Protein AF-A0A8T3WGD5-F1 (afdb_monomer)

pLDDT: mean 78.54, std 21.72, range [22.98, 98.0]

Mean predicted aligned error: 17.46 Å

Nearest PDB structures (foldseek):
  7mqa-assembly1_SM  TM=1.743E-01  e=4.391E+00  Homo sapiens

Structure (mmCIF, N/CA/C/O backbone):
data_AF-A0A8T3WGD5-F1
#
_entry.id   AF-A0A8T3WGD5-F1
#
loop_
_atom_site.group_PDB
_atom_site.id
_atom_site.type_symbol
_atom_site.label_atom_id
_atom_site.label_alt_id
_atom_site.label_comp_id
_atom_site.label_asym_id
_atom_site.label_entity_id
_atom_site.label_seq_id
_atom_site.pdbx_PDB_ins_code
_atom_site.Cartn_x
_atom_site.Cartn_y
_atom_site.Cartn_z
_atom_site.occupancy
_atom_site.B_iso_or_equiv
_atom_site.auth_seq_id
_atom_site.auth_comp_id
_atom_site.auth_asym_id
_atom_site.auth_atom_id
_atom_site.pdbx_PDB_model_num
ATOM 1 N N . MET A 1 1 ? -10.201 47.147 -40.947 1.00 59.31 1 MET A N 1
ATOM 2 C CA . MET A 1 1 ? -11.168 46.130 -40.474 1.00 59.31 1 MET A CA 1
ATOM 3 C C . MET A 1 1 ? -10.718 44.706 -40.786 1.00 59.31 1 MET A C 1
ATOM 5 O O . MET A 1 1 ? -10.547 43.960 -39.837 1.00 59.31 1 MET A O 1
ATOM 9 N N . GLN A 1 2 ? -10.424 44.341 -42.041 1.00 65.06 2 GLN A N 1
ATOM 10 C CA . GLN A 1 2 ? -10.060 42.958 -42.418 1.00 65.06 2 GLN A CA 1
ATOM 11 C C . GLN A 1 2 ? -8.918 42.323 -41.600 1.00 65.06 2 GLN A C 1
ATOM 13 O O . GLN A 1 2 ? -9.076 41.203 -41.140 1.00 65.06 2 GLN A O 1
ATOM 18 N N . LYS A 1 3 ? -7.816 43.037 -41.315 1.00 63.06 3 LYS A N 1
ATOM 19 C CA . LYS A 1 3 ? -6.720 42.492 -40.479 1.00 63.06 3 LYS A CA 1
ATOM 20 C C . LYS A 1 3 ? -7.126 42.203 -39.026 1.00 63.06 3 LYS A C 1
ATOM 22 O O . LYS A 1 3 ? -6.606 41.271 -38.433 1.00 63.06 3 LYS A O 1
ATOM 27 N N . LYS A 1 4 ? -8.066 42.975 -38.464 1.00 69.88 4 LYS A N 1
ATOM 28 C CA . LYS A 1 4 ? -8.585 42.738 -37.106 1.00 69.88 4 LYS A CA 1
ATOM 29 C C . LYS A 1 4 ? -9.538 41.539 -37.078 1.00 69.88 4 LYS A C 1
ATOM 31 O O . LYS A 1 4 ? -9.481 40.762 -36.143 1.00 69.88 4 LYS A O 1
ATOM 36 N N . VAL A 1 5 ? -10.348 41.357 -38.125 1.00 77.31 5 VAL A N 1
ATOM 37 C CA . VAL A 1 5 ? -11.229 40.184 -38.272 1.00 77.31 5 VAL A CA 1
ATOM 38 C C . VAL A 1 5 ? -10.412 38.904 -38.464 1.00 77.31 5 VAL A C 1
ATOM 40 O O . VAL A 1 5 ? -10.707 37.903 -37.826 1.00 77.31 5 VAL A O 1
ATOM 43 N N . LEU A 1 6 ? -9.347 38.949 -39.271 1.00 75.06 6 LEU A N 1
ATOM 44 C CA . LEU A 1 6 ? -8.465 37.795 -39.473 1.00 75.06 6 LEU A CA 1
ATOM 45 C C . LEU A 1 6 ? -7.712 37.413 -38.191 1.00 75.06 6 LEU A C 1
ATOM 47 O O . LEU A 1 6 ? -7.561 36.235 -37.904 1.00 75.06 6 LEU A O 1
ATOM 51 N N . PHE A 1 7 ? -7.274 38.405 -37.411 1.00 83.25 7 PHE A N 1
ATOM 52 C CA . PHE A 1 7 ? -6.615 38.173 -36.125 1.00 83.25 7 PHE A CA 1
ATOM 53 C C . PHE A 1 7 ? -7.574 37.571 -35.089 1.00 83.25 7 PHE A C 1
ATOM 55 O O . PHE A 1 7 ? -7.213 36.622 -34.408 1.00 83.25 7 PHE A O 1
ATOM 62 N N . VAL A 1 8 ? -8.818 38.060 -35.020 1.00 83.81 8 VAL A N 1
ATOM 63 C CA . VAL A 1 8 ? -9.850 37.488 -34.138 1.00 83.81 8 VAL A CA 1
ATOM 64 C C . VAL A 1 8 ? -10.216 36.061 -34.559 1.00 83.81 8 VAL A C 1
ATOM 66 O O . VAL A 1 8 ? -10.317 35.199 -33.697 1.00 83.81 8 VAL A O 1
ATOM 69 N N . LEU A 1 9 ? -10.347 35.781 -35.861 1.00 81.88 9 LEU A N 1
ATOM 70 C CA . LEU A 1 9 ? -10.587 34.422 -36.363 1.00 81.88 9 LEU A CA 1
ATOM 71 C C . LEU A 1 9 ? -9.401 33.485 -36.110 1.00 81.88 9 LEU A C 1
ATOM 73 O O . LEU A 1 9 ? -9.620 32.329 -35.777 1.00 81.88 9 LEU A O 1
ATOM 77 N N . ALA A 1 10 ? -8.163 33.972 -36.228 1.00 83.50 10 ALA A N 1
ATOM 78 C CA . ALA A 1 10 ? -6.975 33.186 -35.907 1.00 83.50 10 ALA A CA 1
ATOM 79 C C . ALA A 1 10 ? -6.901 32.857 -34.410 1.00 83.50 10 ALA A C 1
ATOM 81 O O . ALA A 1 10 ? -6.577 31.728 -34.068 1.00 83.50 10 ALA A O 1
ATOM 82 N N . ILE A 1 11 ? -7.257 33.800 -33.530 1.00 85.81 11 ILE A N 1
ATOM 83 C CA . ILE A 1 11 ? -7.347 33.549 -32.084 1.00 85.81 11 ILE A CA 1
ATOM 84 C C . ILE A 1 11 ? -8.458 32.541 -31.772 1.00 85.81 11 ILE A C 1
ATOM 86 O O . ILE A 1 11 ? -8.215 31.614 -31.015 1.00 85.81 11 ILE A O 1
ATOM 90 N N . LEU A 1 12 ? -9.639 32.675 -32.386 1.00 84.62 12 LEU A N 1
ATOM 91 C CA . LEU A 1 12 ? -10.751 31.728 -32.219 1.00 84.62 12 LEU A CA 1
ATOM 92 C C . LEU A 1 12 ? -10.408 30.324 -32.733 1.00 84.62 12 LEU A C 1
ATOM 94 O O . LEU A 1 12 ? -10.777 29.327 -32.123 1.00 84.62 12 LEU A O 1
ATOM 98 N N . PHE A 1 13 ? -9.691 30.234 -33.852 1.00 84.81 13 PHE A N 1
ATOM 99 C CA . PHE A 1 13 ? -9.243 28.956 -34.398 1.00 84.81 13 PHE A CA 1
ATOM 100 C C . PHE A 1 13 ? -8.152 28.326 -33.525 1.00 84.81 13 PHE A C 1
ATOM 102 O O . PHE A 1 13 ? -8.196 27.128 -33.264 1.00 84.81 13 PHE A O 1
ATOM 109 N N . LEU A 1 14 ? -7.213 29.133 -33.015 1.00 80.50 14 LEU A N 1
ATOM 110 C CA . LEU A 1 14 ? -6.179 28.671 -32.091 1.00 80.50 14 LEU A CA 1
ATOM 111 C C . LEU A 1 14 ? -6.782 28.230 -30.748 1.00 80.50 14 LEU A C 1
ATOM 113 O O . LEU A 1 14 ? -6.366 27.204 -30.224 1.00 80.50 14 LEU A O 1
ATOM 117 N N . SER A 1 15 ? -7.806 28.928 -30.238 1.00 71.75 15 SER A N 1
ATOM 118 C CA . SER A 1 15 ? -8.518 28.510 -29.026 1.00 71.75 15 SER A CA 1
ATOM 119 C C . SER A 1 15 ? -9.314 27.220 -29.240 1.00 71.75 15 SER A C 1
ATOM 121 O O . SER A 1 15 ? -9.310 26.369 -28.362 1.00 71.75 15 SER A O 1
ATOM 123 N N . MET A 1 16 ? -9.943 27.032 -30.412 1.00 72.69 16 MET A N 1
ATOM 124 C CA . MET A 1 16 ? -10.625 25.771 -30.752 1.00 72.69 16 MET A CA 1
ATOM 125 C C . MET A 1 16 ? -9.648 24.590 -30.884 1.00 72.69 16 MET A C 1
ATOM 127 O O . MET A 1 16 ? -9.963 23.477 -30.464 1.00 72.69 16 MET A O 1
ATOM 131 N N . LEU A 1 17 ? -8.450 24.825 -31.430 1.00 72.81 17 LEU A N 1
ATOM 132 C CA . LEU A 1 17 ? -7.385 23.818 -31.493 1.00 72.81 17 LEU A CA 1
ATOM 133 C C . LEU A 1 17 ? -6.868 23.450 -30.097 1.00 72.81 17 LEU A C 1
ATOM 135 O O . LEU A 1 17 ? -6.723 22.265 -29.801 1.00 72.81 17 LEU A O 1
ATOM 139 N N . GLN A 1 18 ? -6.650 24.438 -29.224 1.00 72.19 18 GLN A N 1
ATOM 140 C CA . GLN A 1 18 ? -6.222 24.190 -27.844 1.00 72.19 18 GLN A CA 1
ATOM 141 C C . GLN A 1 18 ? -7.268 23.395 -27.050 1.00 72.19 18 GLN A C 1
ATOM 143 O O . GLN A 1 18 ? -6.896 22.436 -26.382 1.00 72.19 18 GLN A O 1
ATOM 148 N N . SER A 1 19 ? -8.566 23.690 -27.204 1.00 72.69 19 SER A N 1
ATOM 149 C CA . SER A 1 19 ? -9.622 22.903 -26.546 1.00 72.69 19 SER A CA 1
ATOM 150 C C . SER A 1 19 ? -9.706 21.454 -27.043 1.00 72.69 19 SER A C 1
ATOM 152 O O . SER A 1 19 ? -10.067 20.568 -26.278 1.00 72.69 19 SER A O 1
ATOM 154 N N . SER A 1 20 ? -9.356 21.186 -28.308 1.00 74.75 20 SER A N 1
ATOM 155 C CA . SER A 1 20 ? -9.386 19.815 -28.842 1.00 74.75 20 SER A CA 1
ATOM 156 C C . SER A 1 20 ? -8.244 18.934 -28.324 1.00 74.75 20 SER A C 1
ATOM 158 O O . SER A 1 20 ? -8.439 17.734 -28.148 1.00 74.75 20 SER A O 1
ATOM 160 N N . LEU A 1 21 ? -7.073 19.517 -28.039 1.00 73.94 21 LEU A N 1
ATOM 161 C CA . LEU A 1 21 ? -5.921 18.779 -27.510 1.00 73.94 21 LEU A CA 1
ATOM 162 C C . LEU A 1 21 ? -6.104 18.404 -26.035 1.00 73.94 21 LEU A C 1
ATOM 164 O O . LEU A 1 21 ? -5.824 17.264 -25.683 1.00 73.94 21 LEU A O 1
ATOM 168 N N . ALA A 1 22 ? -6.645 19.321 -25.225 1.00 74.94 22 ALA A N 1
ATOM 169 C CA . ALA A 1 22 ? -7.012 19.075 -23.827 1.00 74.94 22 ALA A CA 1
ATOM 170 C C . ALA A 1 22 ? -7.948 17.853 -23.700 1.00 74.94 22 ALA A C 1
ATOM 172 O O . ALA A 1 22 ? -7.625 16.838 -23.083 1.00 74.94 22 ALA A O 1
ATOM 173 N N . SER A 1 23 ? -9.034 17.851 -24.486 1.00 81.19 23 SER A N 1
ATOM 174 C CA . SER A 1 23 ? -9.983 16.730 -24.504 1.00 81.19 23 SER A CA 1
ATOM 175 C C . SER A 1 23 ? -9.367 15.386 -24.921 1.00 81.19 23 SER A C 1
ATOM 177 O O . SER A 1 23 ? -9.912 14.334 -24.603 1.00 81.19 23 SER A O 1
ATOM 179 N N . ALA A 1 24 ? -8.246 15.381 -25.649 1.00 88.69 24 ALA A N 1
ATOM 180 C CA . ALA A 1 24 ? -7.619 14.139 -26.086 1.00 88.69 24 ALA A CA 1
ATOM 181 C C . ALA A 1 24 ? -6.870 13.430 -24.947 1.00 88.69 24 ALA A C 1
ATOM 183 O O . ALA A 1 24 ? -6.892 12.203 -24.911 1.00 88.69 24 ALA A O 1
ATOM 184 N N . GLN A 1 25 ? -6.229 14.170 -24.033 1.00 88.94 25 GLN A N 1
ATOM 185 C CA . GLN A 1 25 ? -5.537 13.572 -22.883 1.00 88.94 25 GLN A CA 1
ATOM 186 C C . GLN A 1 25 ? -6.530 13.102 -21.821 1.00 88.94 25 GLN A C 1
ATOM 188 O O . GLN A 1 25 ? -6.403 11.980 -21.340 1.00 88.94 25 GLN A O 1
ATOM 193 N N . GLU A 1 26 ? -7.574 13.892 -21.546 1.00 91.38 26 GLU A N 1
ATOM 194 C CA . GLU A 1 26 ? -8.669 13.488 -20.652 1.00 91.38 26 GLU A CA 1
ATOM 195 C C . GLU A 1 26 ? -9.303 12.163 -21.110 1.00 91.38 26 GLU A C 1
ATOM 197 O O . GLU A 1 26 ? -9.425 11.222 -20.329 1.00 91.38 26 GLU A O 1
ATOM 202 N N . ASN A 1 27 ? -9.630 12.044 -22.404 1.00 93.38 27 ASN A N 1
ATOM 203 C CA . ASN A 1 27 ? -10.210 10.818 -22.957 1.00 93.38 27 ASN A CA 1
ATOM 204 C C . ASN A 1 27 ? -9.254 9.617 -22.890 1.00 93.38 27 ASN A C 1
ATOM 206 O O . ASN A 1 27 ? -9.715 8.491 -22.718 1.00 93.38 27 ASN A O 1
ATOM 210 N N . LYS A 1 28 ? -7.937 9.832 -23.019 1.00 94.94 28 LYS A N 1
ATOM 211 C CA . LYS A 1 28 ? -6.941 8.764 -22.849 1.00 94.94 28 LYS A CA 1
ATOM 212 C C . LYS A 1 28 ? -6.854 8.308 -21.400 1.00 94.94 28 LYS A C 1
ATOM 214 O O . LYS A 1 28 ? -6.914 7.108 -21.160 1.00 94.94 28 LYS A O 1
ATOM 219 N N . LEU A 1 29 ? -6.778 9.245 -20.451 1.00 95.50 29 LEU A N 1
ATOM 220 C CA . LEU A 1 29 ? -6.745 8.920 -19.024 1.00 95.50 29 LEU A CA 1
ATOM 221 C C . LEU A 1 29 ? -8.003 8.152 -18.625 1.00 95.50 29 LEU A C 1
ATOM 223 O O . LEU A 1 29 ? -7.910 7.083 -18.029 1.00 95.50 29 LEU A O 1
ATOM 227 N N . LYS A 1 30 ? -9.174 8.652 -19.027 1.00 95.88 30 LYS A N 1
ATOM 228 C CA . LYS A 1 30 ? -10.451 7.986 -18.783 1.00 95.88 30 LYS A CA 1
ATOM 229 C C . LYS A 1 30 ? -10.496 6.584 -19.394 1.00 95.88 30 LYS A C 1
ATOM 231 O O . LYS A 1 30 ? -10.889 5.642 -18.719 1.00 95.88 30 LYS A O 1
ATOM 236 N N . SER A 1 31 ? -10.047 6.426 -20.640 1.00 96.38 31 SER A N 1
ATOM 237 C CA . SER A 1 31 ? -9.996 5.114 -21.291 1.00 96.38 31 SER A CA 1
ATOM 238 C C . SER A 1 31 ? -9.051 4.144 -20.577 1.00 96.38 31 SER A C 1
ATOM 240 O O . SER A 1 31 ? -9.374 2.963 -20.486 1.00 96.38 31 SER A O 1
ATOM 242 N N . ALA A 1 32 ? -7.896 4.605 -20.090 1.00 95.94 32 ALA A N 1
ATOM 243 C CA . ALA A 1 32 ? -6.954 3.770 -19.346 1.00 95.94 32 ALA A CA 1
ATOM 244 C C . ALA A 1 32 ? -7.535 3.343 -17.986 1.00 95.94 32 ALA A C 1
ATOM 246 O O . ALA A 1 32 ? -7.403 2.190 -17.583 1.00 95.94 32 ALA A O 1
ATOM 247 N N . VAL A 1 33 ? -8.263 4.241 -17.320 1.00 95.25 33 VAL A N 1
ATOM 248 C CA . VAL A 1 33 ? -8.993 3.955 -16.078 1.00 95.25 33 VAL A CA 1
ATOM 249 C C . VAL A 1 33 ? -10.107 2.927 -16.299 1.00 95.25 33 VAL A C 1
ATOM 251 O O . VAL A 1 33 ? -10.177 1.937 -15.575 1.00 95.25 33 VAL A O 1
ATOM 254 N N . GLU A 1 34 ? -10.933 3.104 -17.334 1.00 96.44 34 GLU A N 1
ATOM 255 C CA . GLU A 1 34 ? -12.022 2.177 -17.683 1.00 96.44 34 GLU A CA 1
ATOM 256 C C . GLU A 1 34 ? -11.505 0.770 -18.039 1.00 96.44 34 GLU A C 1
ATOM 258 O O . GLU A 1 34 ? -12.195 -0.224 -17.798 1.00 96.44 34 GLU A O 1
ATOM 263 N N . ARG A 1 35 ? -10.272 0.653 -18.559 1.00 97.12 35 ARG A N 1
ATOM 264 C CA . ARG A 1 35 ? -9.642 -0.651 -18.815 1.00 97.12 35 ARG A CA 1
ATOM 265 C C . ARG A 1 35 ? -9.437 -1.464 -17.538 1.00 97.12 35 ARG A C 1
ATOM 267 O O . ARG A 1 35 ? -9.615 -2.677 -17.596 1.00 97.12 35 ARG A O 1
ATOM 274 N N . ILE A 1 36 ? -9.112 -0.841 -16.401 1.00 97.19 36 ILE A N 1
ATOM 275 C CA . ILE A 1 36 ? -8.930 -1.563 -15.127 1.00 97.19 36 ILE A CA 1
ATOM 276 C C . ILE A 1 36 ? -10.226 -2.297 -14.759 1.00 97.19 36 ILE A C 1
ATOM 278 O O . ILE A 1 36 ? -10.209 -3.511 -14.547 1.00 97.19 36 ILE A O 1
ATOM 282 N N . SER A 1 37 ? -11.355 -1.583 -14.767 1.00 96.62 37 SER A N 1
ATOM 283 C CA . SER A 1 37 ? -12.680 -2.155 -14.498 1.00 96.62 37 SER A CA 1
ATOM 284 C C . SER A 1 37 ? -13.058 -3.223 -15.525 1.00 96.62 37 SER A C 1
ATOM 286 O O . SER A 1 37 ? -13.500 -4.306 -15.152 1.00 96.62 37 SER A O 1
ATOM 288 N N . TYR A 1 38 ? -12.809 -2.968 -16.814 1.00 97.81 38 TYR A N 1
ATOM 289 C CA . TYR A 1 38 ? -13.071 -3.936 -17.880 1.00 97.81 38 TYR A CA 1
ATOM 290 C C . TYR A 1 38 ? -12.306 -5.253 -17.681 1.00 97.81 38 TYR A C 1
ATOM 292 O O . TYR A 1 38 ? -12.886 -6.331 -17.809 1.00 97.81 38 TYR A O 1
ATOM 300 N N . HIS A 1 39 ? -11.011 -5.204 -17.360 1.00 97.75 39 HIS A N 1
ATOM 301 C CA . HIS A 1 39 ? -10.220 -6.417 -17.137 1.00 97.75 39 HIS A CA 1
ATOM 302 C C . HIS A 1 39 ? -10.653 -7.151 -15.860 1.00 97.75 39 HIS A C 1
ATOM 304 O O . HIS A 1 39 ? -10.675 -8.383 -15.853 1.00 97.75 39 HIS A O 1
ATOM 310 N N . ALA A 1 40 ? -11.078 -6.420 -14.827 1.00 97.44 40 ALA A N 1
ATOM 311 C CA . ALA A 1 40 ? -11.657 -7.011 -13.624 1.00 97.44 40 ALA A CA 1
ATOM 312 C C . ALA A 1 40 ? -12.972 -7.753 -13.927 1.00 97.44 40 ALA A C 1
ATOM 314 O O . ALA A 1 40 ? -13.136 -8.901 -13.515 1.00 97.44 40 ALA A O 1
ATOM 315 N N . GLU A 1 41 ? -13.852 -7.175 -14.754 1.00 97.44 41 GLU A N 1
ATOM 316 C CA . GLU A 1 41 ? -15.057 -7.845 -15.266 1.00 97.44 41 GLU A CA 1
ATOM 317 C C . GLU A 1 41 ? -14.721 -9.110 -16.072 1.00 97.44 41 GLU A C 1
ATOM 319 O O . GLU A 1 41 ? -15.390 -10.137 -15.929 1.00 97.44 41 GLU A O 1
ATOM 324 N N . GLN A 1 42 ? -13.679 -9.068 -16.915 1.00 98.00 42 GLN A N 1
ATOM 325 C CA . GLN A 1 42 ? -13.249 -10.242 -17.683 1.00 98.00 42 GLN A CA 1
ATOM 326 C C . GLN A 1 42 ? -12.759 -11.377 -16.774 1.00 98.00 42 GLN A C 1
ATOM 328 O O . GLN A 1 42 ? -13.041 -12.545 -17.056 1.00 98.00 42 GLN A O 1
ATOM 333 N N . TYR A 1 43 ? -12.045 -11.055 -15.695 1.00 97.50 43 TYR A N 1
ATOM 334 C CA . TYR A 1 43 ? -11.608 -12.041 -14.707 1.00 97.50 43 TYR A CA 1
ATOM 335 C C . TYR A 1 43 ? -12.784 -12.597 -13.896 1.00 97.50 43 TYR A C 1
ATOM 337 O O . TYR A 1 43 ? -12.929 -13.815 -13.754 1.00 97.50 43 TYR A O 1
ATOM 345 N N . GLU A 1 44 ? -13.685 -11.724 -13.437 1.00 95.94 44 GLU A N 1
ATOM 346 C CA . GLU A 1 44 ? -14.907 -12.109 -12.727 1.00 95.94 44 GLU A CA 1
ATOM 347 C C . GLU A 1 44 ? -15.723 -13.114 -13.561 1.00 95.94 44 GLU A C 1
ATOM 349 O O . GLU A 1 44 ? -16.091 -14.189 -13.071 1.00 95.94 44 GLU A O 1
ATOM 354 N N . ALA A 1 45 ? -15.893 -12.830 -14.857 1.00 97.00 45 ALA A N 1
ATOM 355 C CA . ALA A 1 45 ? -16.569 -13.696 -15.823 1.00 97.00 45 ALA A CA 1
ATOM 356 C C . ALA A 1 45 ? -15.801 -14.990 -16.168 1.00 97.00 45 ALA A C 1
ATOM 358 O O . ALA A 1 45 ? -16.379 -15.899 -16.766 1.00 97.00 45 ALA A O 1
ATOM 359 N N . GLY A 1 46 ? -14.520 -15.100 -15.797 1.00 97.00 46 GLY A N 1
ATOM 360 C CA . GLY A 1 46 ? -13.656 -16.239 -16.119 1.00 97.00 46 GLY A CA 1
ATOM 361 C C . GLY A 1 46 ? -13.164 -16.267 -17.571 1.00 97.00 46 GLY A C 1
ATOM 362 O O . GLY A 1 46 ? -12.756 -17.322 -18.054 1.00 97.00 46 GLY A O 1
ATOM 363 N N . ASN A 1 47 ? -13.210 -15.132 -18.276 1.00 97.94 47 ASN A N 1
ATOM 364 C CA . ASN A 1 47 ? -12.708 -15.006 -19.649 1.00 97.94 47 ASN A CA 1
ATOM 365 C C . ASN A 1 47 ? -11.178 -14.890 -19.702 1.00 97.94 47 ASN A C 1
ATOM 367 O O . ASN A 1 47 ? -10.571 -15.265 -20.704 1.00 97.94 47 ASN A O 1
ATOM 371 N N . ILE A 1 48 ? -10.570 -14.370 -18.634 1.00 97.94 48 ILE A N 1
ATOM 372 C CA . ILE A 1 48 ? -9.120 -14.326 -18.426 1.00 97.94 48 ILE A CA 1
ATOM 373 C C . ILE A 1 48 ? -8.783 -14.913 -17.053 1.00 97.94 48 ILE A C 1
ATOM 375 O O . ILE A 1 48 ? -9.613 -14.892 -16.144 1.00 97.94 48 ILE A O 1
ATOM 379 N N . ASN A 1 49 ? -7.575 -15.454 -16.902 1.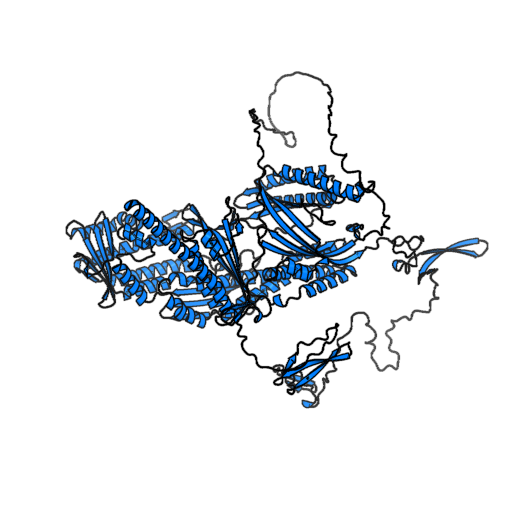00 97.75 49 ASN A N 1
ATOM 380 C CA . ASN A 1 49 ? -7.082 -15.954 -15.616 1.00 97.75 49 ASN A CA 1
ATOM 381 C C . ASN A 1 49 ? -6.454 -14.829 -14.763 1.00 97.75 49 ASN A C 1
ATOM 383 O O . ASN A 1 49 ? -6.280 -13.709 -15.242 1.00 97.75 49 ASN A O 1
ATOM 387 N N . TYR A 1 50 ? -6.113 -15.117 -13.501 1.00 97.38 50 TYR A N 1
ATOM 388 C CA . TYR A 1 50 ? -5.601 -14.099 -12.572 1.00 97.38 50 TYR A CA 1
ATOM 389 C C . TYR A 1 50 ? -4.282 -13.455 -13.043 1.00 97.38 50 TYR A C 1
ATOM 391 O O . TYR A 1 50 ? -4.169 -12.234 -13.052 1.00 97.38 50 TYR A O 1
ATOM 399 N N . ALA A 1 51 ? -3.310 -14.237 -13.520 1.00 97.50 51 ALA A N 1
ATOM 400 C CA . ALA A 1 51 ? -2.060 -13.711 -14.074 1.00 97.50 51 ALA A CA 1
ATOM 401 C C . ALA A 1 51 ? -2.283 -12.781 -15.285 1.00 97.50 51 ALA A C 1
ATOM 403 O O . ALA A 1 51 ? -1.657 -11.728 -15.377 1.00 97.50 51 ALA A O 1
ATOM 404 N N . GLN A 1 52 ? -3.197 -13.129 -16.199 1.00 97.88 52 GLN A N 1
ATOM 405 C CA . GLN A 1 52 ? -3.592 -12.258 -17.317 1.00 97.88 52 GLN A CA 1
ATOM 406 C C . GLN A 1 52 ? -4.251 -10.969 -16.826 1.00 97.88 52 GLN A C 1
ATOM 408 O O . GLN A 1 52 ? -3.961 -9.897 -17.348 1.00 97.88 52 GLN A O 1
ATOM 413 N N . PHE A 1 53 ? -5.122 -11.070 -15.822 1.00 97.69 53 PHE A N 1
ATOM 414 C CA . PHE A 1 53 ? -5.765 -9.918 -15.205 1.00 97.69 53 PHE A CA 1
ATOM 415 C C . PHE A 1 53 ? -4.739 -8.952 -14.606 1.00 97.69 53 PHE A C 1
ATOM 417 O O . PHE A 1 53 ? -4.727 -7.791 -15.005 1.00 97.69 53 PHE A O 1
ATOM 424 N N . VAL A 1 54 ? -3.828 -9.445 -13.757 1.00 96.06 54 VAL A N 1
ATOM 425 C CA . VAL A 1 54 ? -2.745 -8.641 -13.164 1.00 96.06 54 VAL A CA 1
ATOM 426 C C . VAL A 1 54 ? -1.889 -7.981 -14.248 1.00 96.06 54 VAL A C 1
ATOM 428 O O . VAL A 1 54 ? -1.581 -6.794 -14.151 1.00 96.06 54 VAL A O 1
ATOM 431 N N . ALA A 1 55 ? -1.547 -8.724 -15.304 1.00 95.25 55 ALA A N 1
ATOM 432 C CA . ALA A 1 55 ? -0.757 -8.211 -16.416 1.00 95.25 55 ALA A CA 1
ATOM 433 C C . ALA A 1 55 ? -1.441 -7.040 -17.144 1.00 95.25 55 ALA A C 1
ATOM 435 O O . ALA A 1 55 ? -0.828 -5.995 -17.363 1.00 95.25 55 ALA A O 1
ATOM 436 N N . GLU A 1 56 ? -2.717 -7.194 -17.495 1.00 96.00 56 GLU A N 1
ATOM 437 C CA . GLU A 1 56 ? -3.481 -6.165 -18.205 1.00 96.00 56 GLU A CA 1
ATOM 438 C C . GLU A 1 56 ? -3.788 -4.945 -17.315 1.00 96.00 56 GLU A C 1
ATOM 440 O O . GLU A 1 56 ? -3.754 -3.809 -17.793 1.00 96.00 56 GLU A O 1
ATOM 445 N N . THR A 1 57 ? -4.038 -5.139 -16.012 1.00 96.06 57 THR A N 1
ATOM 446 C CA . THR A 1 57 ? -4.221 -4.016 -15.076 1.00 96.06 57 THR A CA 1
ATOM 447 C C . THR A 1 57 ? -2.927 -3.263 -14.802 1.00 96.06 57 THR A C 1
ATOM 449 O O . THR A 1 57 ? -2.963 -2.040 -14.704 1.00 96.06 57 THR A O 1
ATOM 452 N N . SER A 1 58 ? -1.792 -3.965 -14.723 1.00 94.56 58 SER A N 1
ATOM 453 C CA . SER A 1 58 ? -0.467 -3.350 -14.573 1.00 94.56 58 SER A CA 1
ATOM 454 C C . SER A 1 58 ? -0.134 -2.471 -15.781 1.00 94.56 58 SER A C 1
ATOM 456 O O . SER A 1 58 ? 0.293 -1.330 -15.620 1.00 94.56 58 SER A O 1
ATOM 458 N N . GLU A 1 59 ? -0.443 -2.931 -16.999 1.00 93.19 59 GLU A N 1
ATOM 459 C CA . GLU A 1 59 ? -0.295 -2.099 -18.196 1.00 93.19 59 GLU A CA 1
ATOM 460 C C . GLU A 1 59 ? -1.188 -0.852 -18.146 1.00 93.19 59 GLU A C 1
ATOM 462 O O . GLU A 1 59 ? -0.718 0.252 -18.425 1.00 93.19 59 GLU A O 1
ATOM 467 N N . ALA A 1 60 ? -2.468 -1.004 -17.790 1.00 95.38 60 ALA A N 1
ATOM 468 C CA . ALA A 1 60 ? -3.375 0.135 -17.664 1.00 95.38 60 ALA A CA 1
ATOM 469 C C . ALA A 1 60 ? -2.880 1.138 -16.604 1.00 95.38 60 ALA A C 1
ATOM 471 O O . ALA A 1 60 ? -2.921 2.348 -16.824 1.00 95.38 60 ALA A O 1
ATOM 472 N N . GLN A 1 61 ? -2.344 0.649 -15.483 1.00 95.44 61 GLN A N 1
ATOM 473 C CA . GLN A 1 61 ? -1.721 1.470 -14.445 1.00 95.44 61 GLN A CA 1
ATOM 474 C C . GLN A 1 61 ? -0.478 2.211 -14.963 1.00 95.44 61 GLN A C 1
ATOM 476 O O . GLN A 1 61 ? -0.318 3.400 -14.682 1.00 95.44 61 GLN A O 1
ATOM 481 N N . SER A 1 62 ? 0.379 1.550 -15.744 1.00 92.06 62 SER A N 1
ATOM 482 C CA . SER A 1 62 ? 1.551 2.164 -16.383 1.00 92.06 62 SER A CA 1
ATOM 483 C C . SER A 1 62 ? 1.150 3.269 -17.367 1.00 92.06 62 SER A C 1
ATOM 485 O O . SER A 1 62 ? 1.704 4.370 -17.340 1.00 92.06 62 SER A O 1
ATOM 487 N N . GLU A 1 63 ? 0.101 3.035 -18.163 1.00 93.56 63 GLU A N 1
ATOM 488 C CA . GLU A 1 63 ? -0.479 4.036 -19.065 1.00 93.56 63 GLU A CA 1
ATOM 489 C C . GLU A 1 63 ? -1.005 5.256 -18.291 1.00 93.56 63 GLU A C 1
ATOM 491 O O . GLU A 1 63 ? -0.705 6.396 -18.656 1.00 93.56 63 GLU A O 1
ATOM 496 N N . ILE A 1 64 ? -1.718 5.038 -17.179 1.00 95.44 64 ILE A N 1
ATOM 497 C CA . ILE A 1 64 ? -2.163 6.119 -16.289 1.00 95.44 64 ILE A CA 1
ATOM 498 C C . ILE A 1 64 ? -0.955 6.888 -15.738 1.00 95.44 64 ILE A C 1
ATOM 500 O O . ILE A 1 64 ? -0.929 8.114 -15.820 1.00 95.44 64 ILE A O 1
ATOM 504 N N . ASN A 1 65 ? 0.072 6.199 -15.238 1.00 94.56 65 ASN A N 1
ATOM 505 C CA . ASN A 1 65 ? 1.288 6.827 -14.710 1.00 94.56 65 ASN A CA 1
ATOM 506 C C . ASN A 1 65 ? 2.019 7.668 -15.763 1.00 94.56 65 ASN A C 1
ATOM 508 O O . ASN A 1 65 ? 2.464 8.780 -15.471 1.00 94.56 65 ASN A O 1
ATOM 512 N N . ALA A 1 66 ? 2.114 7.183 -17.000 1.00 91.75 66 ALA A N 1
ATOM 513 C CA . ALA A 1 66 ? 2.703 7.933 -18.104 1.00 91.75 66 ALA A CA 1
ATOM 514 C C . ALA A 1 66 ? 1.904 9.210 -18.422 1.00 91.75 66 ALA A C 1
ATOM 516 O O . ALA A 1 66 ? 2.495 10.261 -18.683 1.00 91.75 66 ALA A O 1
ATOM 517 N N . LEU A 1 67 ? 0.569 9.143 -18.365 1.00 94.06 67 LEU A N 1
ATOM 518 C CA . LEU A 1 67 ? -0.309 10.297 -18.566 1.00 94.06 67 LEU A CA 1
ATOM 519 C C . LEU A 1 67 ? -0.213 11.303 -17.409 1.00 94.06 67 LEU A C 1
ATOM 521 O O . LEU A 1 67 ? -0.108 12.502 -17.670 1.00 94.06 67 LEU A O 1
ATOM 525 N N . LEU A 1 68 ? -0.175 10.836 -16.157 1.00 93.56 68 LEU A N 1
ATOM 526 C CA . LEU A 1 68 ? -0.040 11.677 -14.958 1.00 93.56 68 LEU A CA 1
ATOM 527 C C . LEU A 1 68 ? 1.315 12.392 -14.886 1.00 93.56 68 LEU A C 1
ATOM 529 O O . LEU A 1 68 ? 1.384 13.548 -14.478 1.00 93.56 68 LEU A O 1
ATOM 533 N N . ASN A 1 69 ? 2.387 11.735 -15.334 1.00 90.38 69 ASN A N 1
ATOM 534 C CA . ASN A 1 69 ? 3.722 12.331 -15.407 1.00 90.38 69 ASN A CA 1
ATOM 535 C C . ASN A 1 69 ? 3.891 13.291 -16.600 1.00 90.38 69 ASN A C 1
ATOM 537 O O . ASN A 1 69 ? 4.900 14.000 -16.697 1.00 90.38 69 ASN A O 1
ATOM 541 N N . SER A 1 70 ? 2.926 13.336 -17.523 1.00 89.50 70 SER A N 1
ATOM 542 C CA . SER A 1 70 ? 2.946 14.300 -18.617 1.00 89.50 70 SER A CA 1
ATOM 543 C C . SER A 1 70 ? 2.594 15.697 -18.093 1.00 89.50 70 SER A C 1
ATOM 545 O O . SER A 1 70 ? 1.616 15.892 -17.379 1.00 89.50 70 SER A O 1
ATOM 547 N N . LYS A 1 71 ? 3.368 16.718 -18.483 1.00 86.56 71 LYS A N 1
ATOM 548 C CA . LYS A 1 71 ? 3.113 18.126 -18.099 1.00 86.56 71 LYS A CA 1
ATOM 549 C C . LYS A 1 71 ? 1.814 18.700 -18.683 1.00 86.56 71 LYS A C 1
ATOM 551 O O . LYS A 1 71 ? 1.505 19.865 -18.439 1.00 86.56 71 LYS A O 1
ATOM 556 N N . ASP A 1 72 ? 1.112 17.910 -19.486 1.00 87.81 72 ASP A N 1
ATOM 557 C CA . ASP A 1 72 ? -0.015 18.341 -20.298 1.00 87.81 72 ASP A CA 1
ATOM 558 C C . ASP A 1 72 ? -1.368 18.079 -19.627 1.00 87.81 72 ASP A C 1
ATOM 560 O O . ASP A 1 72 ? -2.361 18.605 -20.122 1.00 87.81 72 ASP A O 1
ATOM 564 N N . ILE A 1 73 ? -1.424 17.310 -18.528 1.00 89.62 73 ILE A N 1
ATOM 565 C CA . ILE A 1 73 ? -2.682 17.035 -17.829 1.00 89.62 73 ILE A CA 1
ATOM 566 C C . ILE A 1 73 ? -2.935 18.034 -16.698 1.00 89.62 73 ILE A C 1
ATOM 568 O O . ILE A 1 73 ? -2.126 18.238 -15.792 1.00 89.62 73 ILE A O 1
ATOM 572 N N . THR A 1 74 ? -4.079 18.699 -16.767 1.00 92.88 74 THR A N 1
ATOM 573 C CA . THR A 1 74 ? -4.540 19.654 -15.763 1.00 92.88 74 THR A CA 1
ATOM 574 C C . THR A 1 74 ? -5.330 18.953 -14.663 1.00 92.88 74 THR A C 1
ATOM 576 O O . THR A 1 74 ? -5.875 17.865 -14.837 1.00 92.88 74 THR A O 1
ATOM 579 N N . GLN A 1 75 ? -5.449 19.610 -13.510 1.00 90.75 75 GLN A N 1
ATOM 580 C CA . GLN A 1 75 ? -6.260 19.096 -12.408 1.00 90.75 75 GLN A CA 1
ATOM 581 C C . GLN A 1 75 ? -7.748 18.945 -12.772 1.00 90.75 75 GLN A C 1
ATOM 583 O O . GLN A 1 75 ? -8.403 18.026 -12.294 1.00 90.75 75 GLN A O 1
ATOM 588 N N . GLU A 1 76 ? -8.285 19.829 -13.617 1.00 93.06 76 GLU A N 1
ATOM 589 C CA . GLU A 1 76 ? -9.671 19.736 -14.091 1.00 93.06 76 GLU A CA 1
ATOM 590 C C . GLU A 1 76 ? -9.880 18.470 -14.934 1.00 93.06 76 GLU A C 1
ATOM 592 O O . GLU A 1 76 ? -10.834 17.734 -14.701 1.00 93.06 76 GLU A O 1
ATOM 597 N N . GLU A 1 77 ? -8.946 18.162 -15.837 1.00 92.81 77 GLU A N 1
ATOM 598 C CA . GLU A 1 77 ? -8.978 16.932 -16.641 1.00 92.81 77 GLU A CA 1
ATOM 599 C C . GLU A 1 77 ? -8.823 15.678 -15.769 1.00 92.81 77 GLU A C 1
ATOM 601 O O . GLU A 1 77 ? -9.536 14.698 -15.979 1.00 92.81 77 GLU A O 1
ATOM 606 N N . MET A 1 78 ? -7.950 15.716 -14.753 1.00 93.75 78 MET A N 1
ATOM 607 C CA . MET A 1 78 ? -7.844 14.636 -13.764 1.00 93.75 78 MET A CA 1
ATOM 608 C C . MET A 1 78 ? -9.169 14.430 -13.026 1.00 93.75 78 MET A C 1
ATOM 610 O O . MET A 1 78 ? -9.653 13.306 -12.968 1.00 93.75 78 MET A O 1
ATOM 614 N N . ASN A 1 79 ? -9.807 15.495 -12.535 1.00 94.25 79 ASN A N 1
ATOM 615 C CA . ASN A 1 79 ? -11.091 15.383 -11.839 1.00 94.25 79 ASN A CA 1
ATOM 616 C C . ASN A 1 79 ? -12.219 14.863 -12.746 1.00 94.25 79 ASN A C 1
ATOM 618 O O . ASN A 1 79 ? -13.062 14.085 -12.305 1.00 94.25 79 ASN A O 1
ATOM 622 N N . ASN A 1 80 ? -12.236 15.257 -14.022 1.00 92.88 80 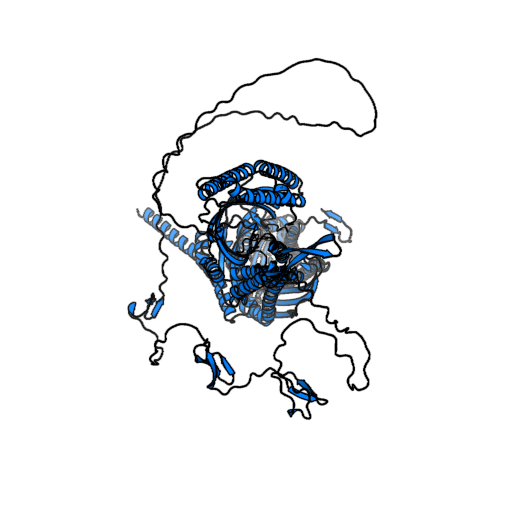ASN A N 1
ATOM 623 C CA . ASN A 1 80 ? -13.220 14.756 -14.984 1.00 92.88 80 ASN A CA 1
ATOM 624 C C . ASN A 1 80 ? -13.037 13.258 -15.276 1.00 92.88 80 ASN A C 1
ATOM 626 O O . ASN A 1 80 ? -14.023 12.543 -15.464 1.00 92.88 80 ASN A O 1
ATOM 630 N N . ALA A 1 81 ? -11.788 12.786 -15.329 1.00 93.50 81 ALA A N 1
ATOM 631 C CA . ALA A 1 81 ? -11.471 11.392 -15.621 1.00 93.50 81 ALA A CA 1
ATOM 632 C C . ALA A 1 81 ? -11.559 10.473 -14.390 1.00 93.50 81 ALA A C 1
ATOM 634 O O . ALA A 1 81 ? -11.916 9.307 -14.536 1.00 93.50 81 ALA A O 1
ATOM 635 N N . LEU A 1 82 ? -11.231 10.984 -13.199 1.00 93.56 82 LEU A N 1
ATOM 636 C CA . LEU A 1 82 ? -11.009 10.193 -11.981 1.00 93.56 82 LEU A CA 1
ATOM 637 C C . LEU A 1 82 ? -12.060 10.417 -10.890 1.00 93.56 82 LEU A C 1
ATOM 639 O O . LEU A 1 82 ? -12.081 9.662 -9.922 1.00 93.56 82 LEU A O 1
ATOM 643 N N . GLY A 1 83 ? -12.907 11.439 -11.027 1.00 93.44 83 GLY A N 1
ATOM 644 C CA . GLY A 1 83 ? -13.814 11.896 -9.975 1.00 93.44 83 GLY A CA 1
ATOM 645 C C . GLY A 1 83 ? -13.228 13.034 -9.133 1.00 93.44 83 GLY A C 1
ATOM 646 O O . GLY A 1 83 ? -12.136 13.540 -9.391 1.00 93.44 83 GLY A O 1
ATOM 647 N N . GLU A 1 84 ? -13.977 13.482 -8.126 1.00 91.50 84 GLU A N 1
ATOM 648 C CA . GLU A 1 84 ? -13.527 14.566 -7.249 1.00 91.50 84 GLU A CA 1
ATOM 649 C C . GLU A 1 84 ? -12.326 14.129 -6.397 1.00 91.50 84 GLU A C 1
ATOM 651 O O . GLU A 1 84 ? -12.365 13.096 -5.734 1.00 91.50 84 GLU A O 1
ATOM 656 N N . ALA A 1 85 ? -11.259 14.931 -6.412 1.00 92.94 85 ALA A N 1
ATOM 657 C CA . ALA A 1 85 ? -10.081 14.694 -5.589 1.00 92.94 85 ALA A CA 1
ATOM 658 C C . ALA A 1 85 ? -10.323 15.037 -4.114 1.00 92.94 85 ALA A C 1
ATOM 660 O O . ALA A 1 85 ? -10.813 16.123 -3.783 1.00 92.94 85 ALA A O 1
ATOM 661 N N . GLU A 1 86 ? -9.827 14.185 -3.227 1.00 88.88 86 GLU A N 1
ATOM 662 C CA . GLU A 1 86 ? -9.558 14.527 -1.837 1.00 88.88 86 GLU A CA 1
ATOM 663 C C . GLU A 1 86 ? -8.274 15.370 -1.741 1.00 88.88 86 GLU A C 1
ATOM 665 O O . GLU A 1 86 ? -7.395 15.325 -2.607 1.00 88.88 86 GLU A O 1
ATOM 670 N N . LYS A 1 87 ? -8.150 16.173 -0.680 1.00 88.88 87 LYS A N 1
ATOM 671 C CA . LYS A 1 87 ? -6.924 16.928 -0.386 1.00 88.88 87 LYS A CA 1
ATOM 672 C C . LYS A 1 87 ? -6.165 16.256 0.745 1.00 88.88 87 LYS A C 1
ATOM 674 O O . LYS A 1 87 ? -6.715 16.098 1.831 1.00 88.88 87 LYS A O 1
ATOM 679 N N . THR A 1 88 ? -4.889 15.962 0.526 1.00 84.94 88 THR A N 1
ATOM 680 C CA . THR A 1 88 ? -3.999 15.368 1.528 1.00 84.94 88 THR A CA 1
ATOM 681 C C . THR A 1 88 ? -2.723 16.186 1.682 1.00 84.94 88 THR A C 1
ATOM 683 O O . THR A 1 88 ? -2.170 16.691 0.713 1.00 84.94 88 THR A O 1
ATOM 686 N N . ASN A 1 89 ? -2.227 16.313 2.912 1.00 82.88 89 ASN A N 1
ATOM 687 C CA . ASN A 1 89 ? -0.900 16.880 3.166 1.00 82.88 89 ASN A CA 1
ATOM 688 C C . ASN A 1 89 ? 0.176 15.794 3.226 1.00 82.88 89 ASN A C 1
ATOM 690 O O . ASN A 1 89 ? 1.289 16.100 3.626 1.00 82.88 89 ASN A O 1
ATOM 694 N N . ILE A 1 90 ? -0.153 14.541 2.921 1.00 81.44 90 ILE A N 1
ATOM 695 C CA . ILE A 1 90 ? 0.742 13.391 3.020 1.00 81.44 90 ILE A CA 1
ATOM 696 C C . ILE A 1 90 ? 1.040 12.905 1.605 1.00 81.44 90 ILE A C 1
ATOM 698 O O . ILE A 1 90 ? 0.114 12.697 0.821 1.00 81.44 90 ILE A O 1
ATOM 702 N N . VAL A 1 91 ? 2.323 12.763 1.280 1.00 90.31 91 VAL A N 1
ATOM 703 C CA . VAL A 1 91 ? 2.804 12.342 -0.042 1.00 90.31 91 VAL A CA 1
ATOM 704 C C . VAL A 1 91 ? 3.822 11.215 0.122 1.00 90.31 91 VAL A C 1
ATOM 706 O O . VAL A 1 91 ? 4.644 11.257 1.039 1.00 90.31 91 VAL A O 1
ATOM 709 N N . LYS A 1 92 ? 3.779 10.208 -0.754 1.00 91.81 92 LYS A N 1
ATOM 710 C CA . LYS A 1 92 ? 4.739 9.090 -0.739 1.00 91.81 92 LYS A CA 1
ATOM 711 C C . LYS A 1 92 ? 6.084 9.527 -1.313 1.00 91.81 92 LYS A C 1
ATOM 713 O O . LYS A 1 92 ? 6.112 10.388 -2.188 1.00 91.81 92 LYS A O 1
ATOM 718 N N . ILE A 1 93 ? 7.198 8.941 -0.882 1.00 87.88 93 ILE A N 1
ATOM 719 C CA . ILE A 1 93 ? 8.497 9.127 -1.552 1.00 87.88 93 ILE A CA 1
ATOM 720 C C . ILE A 1 93 ? 8.736 7.964 -2.519 1.00 87.88 93 ILE A C 1
ATOM 722 O O . ILE A 1 93 ? 8.641 6.800 -2.140 1.00 87.88 93 ILE A O 1
ATOM 726 N N . GLU A 1 94 ? 9.068 8.254 -3.780 1.00 91.12 94 GLU A N 1
ATOM 727 C CA . GLU A 1 94 ? 9.337 7.193 -4.753 1.00 91.12 94 GLU A CA 1
ATOM 728 C C . GLU A 1 94 ? 10.559 6.348 -4.352 1.00 91.12 94 GLU A C 1
ATOM 730 O O . GLU A 1 94 ? 11.648 6.870 -4.111 1.00 91.12 94 GLU A O 1
ATOM 735 N N . GLY A 1 95 ? 10.369 5.025 -4.310 1.00 83.50 95 GLY A N 1
ATOM 736 C CA . GLY A 1 95 ? 11.409 4.054 -3.959 1.00 83.50 95 GLY A CA 1
ATOM 737 C C . GLY A 1 95 ? 11.614 3.852 -2.454 1.00 83.50 95 GLY A C 1
ATOM 738 O O . GLY A 1 95 ? 12.443 3.028 -2.066 1.00 83.50 95 GLY A O 1
ATOM 739 N N . GLU A 1 96 ? 10.860 4.554 -1.608 1.00 82.69 96 GLU A N 1
ATOM 740 C CA . GLU A 1 96 ? 10.909 4.421 -0.154 1.00 82.69 96 GLU A CA 1
ATOM 741 C C . GLU A 1 96 ? 9.521 4.025 0.384 1.00 82.69 96 GLU A C 1
ATOM 743 O O . GLU A 1 96 ? 8.497 4.523 -0.076 1.00 82.69 96 GLU A O 1
ATOM 748 N N . ASN A 1 97 ? 9.465 3.151 1.394 1.00 73.94 97 ASN A N 1
ATOM 749 C CA . ASN A 1 97 ? 8.227 2.879 2.141 1.00 73.94 97 ASN A CA 1
ATOM 750 C C . ASN A 1 97 ? 8.015 3.972 3.204 1.00 73.94 97 ASN A C 1
ATOM 752 O O . ASN A 1 97 ? 7.928 3.675 4.394 1.00 73.94 97 ASN A O 1
ATOM 756 N N . SER A 1 98 ? 8.071 5.237 2.791 1.00 76.00 98 SER A N 1
ATOM 757 C CA . SER A 1 98 ? 8.003 6.404 3.667 1.00 76.00 98 SER A CA 1
ATOM 758 C C . SER A 1 98 ? 7.064 7.456 3.081 1.00 76.00 98 SER A C 1
ATOM 760 O O . SER A 1 98 ? 6.976 7.646 1.863 1.00 76.00 98 SER A O 1
ATOM 762 N N . GLU A 1 99 ? 6.363 8.159 3.967 1.00 82.38 99 GLU A N 1
ATOM 763 C CA . GLU A 1 99 ? 5.509 9.284 3.614 1.00 82.38 99 GLU A CA 1
ATOM 764 C C . GLU A 1 99 ? 6.050 10.566 4.257 1.00 82.38 99 GLU A C 1
ATOM 766 O O . GLU A 1 99 ? 6.593 10.569 5.367 1.00 82.38 99 GLU A O 1
ATOM 771 N N . ILE A 1 100 ? 5.910 11.692 3.561 1.00 82.12 100 ILE A N 1
ATOM 772 C CA . ILE A 1 100 ? 6.272 13.006 4.093 1.00 82.12 100 ILE A CA 1
ATOM 773 C C . ILE A 1 100 ? 5.077 13.938 4.074 1.00 82.12 100 ILE A C 1
ATOM 775 O O . ILE A 1 100 ? 4.189 13.846 3.229 1.00 82.12 100 ILE A O 1
ATOM 779 N N . ALA A 1 101 ? 5.064 14.864 5.030 1.00 76.44 101 ALA A N 1
ATOM 780 C CA . ALA A 1 101 ? 4.053 15.900 5.056 1.00 76.44 101 ALA A CA 1
ATOM 781 C C . ALA A 1 101 ? 4.501 17.109 4.222 1.00 76.44 101 ALA A C 1
ATOM 783 O O . ALA A 1 101 ? 5.587 17.638 4.458 1.00 76.44 101 ALA A O 1
ATOM 784 N N . VAL A 1 102 ? 3.653 17.581 3.311 1.00 84.44 102 VAL A N 1
ATOM 785 C CA . VAL A 1 102 ? 3.859 18.799 2.513 1.00 84.44 102 VAL A CA 1
ATOM 786 C C . VAL A 1 102 ? 3.079 19.979 3.096 1.00 84.44 102 VAL A C 1
ATOM 788 O O . VAL A 1 102 ? 2.048 19.800 3.746 1.00 84.44 102 VAL A O 1
ATOM 791 N N . GLU A 1 103 ? 3.590 21.199 2.903 1.00 80.44 103 GLU A N 1
ATOM 792 C CA . GLU A 1 103 ? 2.931 22.423 3.389 1.00 80.44 103 GLU A CA 1
ATOM 793 C C . GLU A 1 103 ? 1.643 22.739 2.617 1.00 80.44 103 GLU A C 1
ATOM 795 O O . GLU A 1 103 ? 0.663 23.202 3.203 1.00 80.44 103 GLU A O 1
ATOM 800 N N . GLU A 1 104 ? 1.646 22.491 1.306 1.00 89.25 104 GLU A N 1
ATOM 801 C CA . GLU A 1 104 ? 0.494 22.684 0.429 1.00 89.25 104 GLU A CA 1
ATOM 802 C C . GLU A 1 104 ? -0.168 21.335 0.145 1.00 89.25 104 GLU A C 1
ATOM 804 O O . GLU A 1 104 ? 0.488 20.411 -0.332 1.00 89.25 104 GLU A O 1
ATOM 809 N N . ALA A 1 105 ? -1.465 21.229 0.443 1.00 87.19 105 ALA A N 1
ATOM 810 C CA . ALA A 1 105 ? -2.219 19.999 0.240 1.00 87.19 105 ALA A CA 1
ATOM 811 C C . ALA A 1 105 ? -2.182 19.563 -1.231 1.00 87.19 105 ALA A C 1
ATOM 813 O O . ALA A 1 105 ? -2.576 20.320 -2.122 1.00 87.19 105 ALA A O 1
ATOM 814 N N . ALA A 1 106 ? -1.754 18.328 -1.457 1.00 93.12 106 ALA A N 1
ATOM 815 C CA . ALA A 1 106 ? -1.793 17.650 -2.736 1.00 93.12 106 ALA A CA 1
ATOM 816 C C . ALA A 1 106 ? -3.154 16.975 -2.959 1.00 93.12 106 ALA A C 1
ATOM 818 O O . ALA A 1 106 ? -3.967 16.845 -2.038 1.00 93.12 106 ALA A O 1
ATOM 819 N N . PHE A 1 107 ? -3.404 16.555 -4.195 1.00 94.69 107 PHE A N 1
ATOM 820 C CA . PHE A 1 107 ? -4.639 15.879 -4.570 1.00 94.69 107 PHE A CA 1
ATOM 821 C C . PHE A 1 107 ? -4.466 14.365 -4.497 1.00 94.69 107 PHE A C 1
ATOM 823 O O . PHE A 1 107 ? -3.422 13.826 -4.854 1.00 94.69 107 PHE A O 1
ATOM 830 N N . LEU A 1 108 ? -5.501 13.701 -4.002 1.00 93.06 108 LEU A N 1
ATOM 831 C CA . LEU A 1 108 ? -5.582 12.263 -3.828 1.00 93.06 108 LEU A CA 1
ATOM 832 C C . LEU A 1 108 ? -6.901 11.795 -4.436 1.00 93.06 108 LEU A C 1
ATOM 834 O O . LEU A 1 108 ? -7.952 12.339 -4.109 1.00 93.06 108 LEU A O 1
ATOM 838 N N . TRP A 1 109 ? -6.858 10.782 -5.292 1.00 95.06 109 TRP A N 1
ATOM 839 C CA . TRP A 1 109 ? -8.071 10.142 -5.804 1.00 95.06 109 TRP A CA 1
ATOM 840 C C . TRP A 1 109 ? -8.109 8.707 -5.313 1.00 95.06 109 TRP A C 1
ATOM 842 O O . TRP A 1 109 ? -7.110 7.999 -5.427 1.00 95.06 109 TRP A O 1
ATOM 852 N N . LYS A 1 110 ? -9.249 8.284 -4.771 1.00 91.19 110 LYS A N 1
ATOM 853 C CA . LYS A 1 110 ? -9.483 6.913 -4.318 1.00 91.19 110 LYS A CA 1
ATOM 854 C C . LYS A 1 110 ? -10.883 6.494 -4.722 1.00 91.19 110 LYS A C 1
ATOM 856 O O . LYS A 1 110 ? -11.843 7.197 -4.419 1.00 91.19 110 LYS A O 1
ATOM 861 N N . ASP A 1 111 ? -11.004 5.354 -5.382 1.00 91.69 111 ASP A N 1
ATOM 862 C CA . ASP A 1 111 ? -12.294 4.761 -5.714 1.00 91.69 111 ASP A CA 1
ATOM 863 C C . ASP A 1 111 ? -12.214 3.233 -5.818 1.00 91.69 111 ASP A C 1
ATOM 865 O O . ASP A 1 111 ? -11.149 2.628 -5.970 1.00 91.69 111 ASP A O 1
ATOM 869 N N . ILE A 1 112 ? -13.380 2.597 -5.723 1.00 90.50 112 ILE A N 1
ATOM 870 C CA . ILE A 1 112 ? -13.544 1.184 -6.054 1.00 90.50 112 ILE A CA 1
ATOM 871 C C . ILE A 1 112 ? -13.799 1.120 -7.560 1.00 90.50 112 ILE A C 1
ATOM 873 O O . ILE A 1 112 ? -14.898 1.411 -8.028 1.00 90.50 112 ILE A O 1
ATOM 877 N N . ALA A 1 113 ? -12.764 0.771 -8.324 1.00 93.25 113 ALA A N 1
ATOM 878 C CA . ALA A 1 113 ? -12.846 0.659 -9.776 1.00 93.25 113 ALA A CA 1
ATOM 879 C C . ALA A 1 113 ? -13.723 -0.529 -10.206 1.00 93.25 113 ALA A C 1
ATOM 881 O O . ALA A 1 113 ? -14.349 -0.482 -11.266 1.00 93.25 113 ALA A O 1
ATOM 882 N N . PHE A 1 114 ? -13.769 -1.594 -9.404 1.00 94.62 114 PHE A N 1
ATOM 883 C CA . PHE A 1 114 ? -14.613 -2.762 -9.639 1.00 94.62 114 PHE A CA 1
ATOM 884 C C . PHE A 1 114 ? -14.953 -3.462 -8.320 1.00 94.62 114 PHE A C 1
ATOM 886 O O . PHE A 1 114 ? -14.070 -3.658 -7.489 1.00 94.62 114 PHE A O 1
ATOM 893 N N . ASP A 1 115 ? -16.212 -3.860 -8.146 1.00 91.50 115 ASP A N 1
ATOM 894 C CA . ASP A 1 115 ? -16.720 -4.541 -6.949 1.00 91.50 115 ASP A CA 1
ATOM 895 C C . ASP A 1 115 ? -17.456 -5.827 -7.360 1.00 91.50 115 ASP A C 1
ATOM 897 O O . ASP A 1 115 ? -18.666 -5.831 -7.594 1.00 91.50 115 ASP A O 1
ATOM 901 N N . GLY A 1 116 ? -16.692 -6.898 -7.587 1.00 91.44 116 GLY A N 1
ATOM 902 C CA . GLY A 1 116 ? -17.189 -8.201 -8.035 1.00 91.44 116 GLY A CA 1
ATOM 903 C C . GLY A 1 116 ? -17.366 -9.207 -6.896 1.00 91.44 116 GLY A C 1
ATOM 904 O O . GLY A 1 116 ? -17.020 -8.951 -5.747 1.00 91.44 116 GLY A O 1
ATOM 905 N N . ASN A 1 117 ? -17.875 -10.403 -7.216 1.00 89.38 117 ASN A N 1
ATOM 906 C CA . ASN A 1 117 ? -18.047 -11.473 -6.228 1.00 89.38 117 ASN A CA 1
ATOM 907 C C . ASN A 1 117 ? -16.752 -12.242 -5.950 1.00 89.38 117 ASN A C 1
ATOM 909 O O . ASN A 1 117 ? -16.681 -12.927 -4.933 1.00 89.38 117 ASN A O 1
ATOM 913 N N . LYS A 1 118 ? -15.759 -12.210 -6.853 1.00 91.50 118 LYS A N 1
ATOM 914 C CA . LYS A 1 118 ? -14.449 -12.852 -6.643 1.00 91.50 118 LYS A CA 1
ATOM 915 C C . LYS A 1 118 ? -13.386 -11.867 -6.198 1.00 91.50 118 LYS A C 1
ATOM 917 O O . LYS A 1 118 ? -12.528 -12.233 -5.396 1.00 91.50 118 LYS A O 1
ATOM 922 N N . ILE A 1 119 ? -13.415 -10.651 -6.738 1.00 92.44 119 ILE A N 1
ATOM 923 C CA . ILE A 1 119 ? -12.430 -9.607 -6.462 1.00 92.44 119 ILE A CA 1
ATOM 924 C C . ILE A 1 119 ? -13.083 -8.235 -6.347 1.00 92.44 119 ILE A C 1
ATOM 926 O O . ILE A 1 119 ? -14.050 -7.922 -7.038 1.00 92.44 119 ILE A O 1
ATOM 930 N N . GLN A 1 120 ? -12.464 -7.394 -5.535 1.00 90.81 120 GLN A N 1
ATOM 931 C CA . GLN A 1 120 ? -12.667 -5.962 -5.485 1.00 90.81 120 GLN A CA 1
ATOM 932 C C . GLN A 1 120 ? -11.358 -5.285 -5.903 1.00 90.81 120 GLN A C 1
ATOM 934 O O . GLN A 1 120 ? -10.287 -5.600 -5.382 1.00 90.81 120 GLN A O 1
ATOM 939 N N . VAL A 1 121 ? -11.438 -4.357 -6.850 1.00 93.81 121 VAL A N 1
ATOM 940 C CA . VAL A 1 121 ? -10.290 -3.609 -7.364 1.00 93.81 121 VAL A CA 1
ATOM 941 C C . VAL A 1 121 ? -10.410 -2.168 -6.908 1.00 93.81 121 VAL A C 1
ATOM 943 O O . VAL A 1 121 ? -11.334 -1.457 -7.306 1.00 93.81 121 VAL A O 1
ATOM 946 N N . LYS A 1 122 ? -9.465 -1.736 -6.078 1.00 93.38 122 LYS A N 1
ATOM 947 C CA . LYS A 1 122 ? -9.334 -0.350 -5.634 1.00 93.38 122 LYS A CA 1
ATOM 948 C C . LYS A 1 122 ? -8.291 0.343 -6.491 1.00 93.38 122 LYS A C 1
ATOM 950 O O . LYS A 1 122 ? -7.243 -0.228 -6.791 1.00 93.38 122 LYS A O 1
ATOM 955 N N . ARG A 1 123 ? -8.588 1.572 -6.893 1.00 94.94 123 ARG A N 1
ATOM 956 C CA . ARG A 1 123 ? -7.644 2.440 -7.588 1.00 94.94 123 ARG A CA 1
ATOM 957 C C . ARG A 1 123 ? -7.346 3.620 -6.681 1.00 94.94 123 ARG A C 1
ATOM 959 O O . ARG A 1 123 ? -8.255 4.300 -6.210 1.00 94.94 123 ARG A O 1
ATOM 966 N N . GLU A 1 124 ? -6.065 3.875 -6.467 1.00 95.69 124 GLU A N 1
ATOM 967 C CA . GLU A 1 124 ? -5.592 5.059 -5.763 1.00 95.69 124 GLU A CA 1
ATOM 968 C C . GLU A 1 124 ? -4.646 5.840 -6.670 1.00 95.69 124 GLU A C 1
ATOM 970 O O . GLU A 1 124 ? -3.784 5.263 -7.322 1.00 95.69 124 GLU A O 1
ATOM 975 N N . ILE A 1 125 ? -4.791 7.159 -6.738 1.00 96.38 125 ILE A N 1
ATOM 976 C CA . ILE A 1 125 ? -3.814 8.041 -7.378 1.00 96.38 125 ILE A CA 1
ATOM 977 C C . ILE A 1 125 ? -3.219 8.901 -6.285 1.00 96.38 125 ILE A C 1
ATOM 979 O O . ILE A 1 125 ? -3.824 9.877 -5.836 1.00 96.38 125 ILE A O 1
ATOM 983 N N . VAL A 1 126 ? -2.046 8.470 -5.833 1.00 95.25 126 VAL A N 1
ATOM 984 C CA . VAL A 1 126 ? -1.364 9.003 -4.664 1.00 95.25 126 VAL A CA 1
ATOM 985 C C . VAL A 1 126 ? -0.341 10.063 -5.075 1.00 95.25 126 VAL A C 1
ATOM 987 O O . VAL A 1 126 ? 0.452 9.850 -6.003 1.00 95.25 126 VAL A O 1
ATOM 990 N N . PRO A 1 127 ? -0.317 11.222 -4.400 1.00 95.88 127 PRO A N 1
ATOM 991 C CA . PRO A 1 127 ? 0.725 12.207 -4.623 1.00 95.88 127 PRO A CA 1
ATOM 992 C C . PRO A 1 127 ? 2.072 11.642 -4.152 1.00 95.88 127 PRO A C 1
ATOM 994 O O . PRO A 1 127 ? 2.193 11.120 -3.044 1.00 95.88 127 PRO A O 1
ATOM 997 N N . THR A 1 128 ? 3.081 11.719 -5.016 1.00 95.56 128 THR A N 1
ATOM 998 C CA . THR A 1 128 ? 4.389 11.076 -4.843 1.00 95.56 128 THR A CA 1
ATOM 999 C C . THR A 1 128 ? 5.512 12.073 -5.107 1.00 95.56 128 THR A C 1
ATOM 1001 O O . THR A 1 128 ? 5.466 12.820 -6.078 1.00 95.56 128 THR A O 1
ATOM 1004 N N . VAL A 1 129 ? 6.543 12.096 -4.271 1.00 94.38 129 VAL A N 1
ATOM 1005 C CA . VAL A 1 129 ? 7.740 12.918 -4.450 1.00 94.38 129 VAL A CA 1
ATOM 1006 C C . VAL A 1 129 ? 8.831 12.098 -5.122 1.00 94.38 129 VAL A C 1
ATOM 1008 O O . VAL A 1 129 ? 9.279 11.081 -4.594 1.00 94.38 129 VAL A O 1
ATOM 1011 N N . VAL A 1 130 ? 9.278 12.580 -6.280 1.00 93.25 130 VAL A N 1
ATOM 1012 C CA . VAL A 1 130 ? 10.356 11.987 -7.075 1.00 93.25 130 VAL A CA 1
ATOM 1013 C C . VAL A 1 130 ? 11.601 12.856 -6.960 1.00 93.25 130 VAL A C 1
ATOM 1015 O O . VAL A 1 130 ? 11.552 14.071 -7.175 1.00 93.25 130 VAL A O 1
ATOM 1018 N N . LYS A 1 131 ? 12.739 12.237 -6.638 1.00 89.50 131 LYS A N 1
ATOM 1019 C CA . LYS A 1 131 ? 14.044 12.910 -6.595 1.00 89.50 131 LYS A CA 1
ATOM 1020 C C . LYS A 1 131 ? 14.631 12.962 -8.009 1.00 89.50 131 LYS A C 1
ATOM 1022 O O . LYS A 1 131 ? 15.184 11.982 -8.496 1.00 89.50 131 LYS A O 1
ATOM 1027 N N . GLN A 1 132 ? 14.533 14.113 -8.675 1.00 86.06 132 GLN A N 1
ATOM 1028 C CA . GLN A 1 132 ? 15.200 14.372 -9.957 1.00 86.06 132 GLN A CA 1
ATOM 1029 C C . GLN A 1 132 ? 16.466 15.208 -9.724 1.00 86.06 132 GLN A C 1
ATOM 1031 O O . GLN A 1 132 ? 16.439 16.439 -9.625 1.00 86.06 132 GLN A O 1
ATOM 1036 N N . GLY A 1 133 ? 17.608 14.528 -9.595 1.00 88.75 133 GLY A N 1
ATOM 1037 C CA . GLY A 1 133 ? 18.869 15.158 -9.200 1.00 88.75 133 GLY A CA 1
ATOM 1038 C C . GLY A 1 133 ? 18.801 15.679 -7.761 1.00 88.75 133 GLY A C 1
ATOM 1039 O O . GLY A 1 133 ? 18.570 14.911 -6.835 1.00 88.75 133 GLY A O 1
ATOM 1040 N N . ASN A 1 134 ? 18.987 16.988 -7.569 1.00 87.25 134 ASN A N 1
ATOM 1041 C CA . ASN A 1 134 ? 18.863 17.641 -6.255 1.00 87.25 134 ASN A CA 1
ATOM 1042 C C . ASN A 1 134 ? 17.483 18.292 -6.033 1.00 87.25 134 ASN A C 1
ATOM 1044 O O . ASN A 1 134 ? 17.329 19.077 -5.097 1.00 87.25 134 ASN A O 1
ATOM 1048 N N . GLN A 1 135 ? 16.518 18.063 -6.929 1.00 91.69 135 GLN A N 1
ATOM 1049 C CA . GLN A 1 135 ? 15.171 18.620 -6.829 1.00 91.69 135 GLN A CA 1
ATOM 1050 C C . GLN A 1 135 ? 14.173 17.520 -6.478 1.00 91.69 135 GLN A C 1
ATOM 1052 O O . GLN A 1 135 ? 14.158 16.461 -7.100 1.00 91.69 135 GLN A O 1
ATOM 1057 N N . GLU A 1 136 ? 13.331 17.799 -5.492 1.00 92.31 136 GLU A N 1
ATOM 1058 C CA . GLU A 1 136 ? 12.159 16.997 -5.159 1.00 92.31 136 GLU A CA 1
ATOM 1059 C C . GLU A 1 136 ? 10.972 17.549 -5.948 1.00 92.31 136 GLU A C 1
ATOM 1061 O O . GLU A 1 136 ? 10.649 18.736 -5.854 1.00 92.31 136 GLU A O 1
ATOM 1066 N N . ILE A 1 137 ? 10.364 16.706 -6.778 1.00 94.69 137 ILE A N 1
ATOM 1067 C CA . ILE A 1 137 ? 9.225 17.073 -7.618 1.00 94.69 137 ILE A CA 1
ATOM 1068 C C . ILE A 1 137 ? 8.019 16.275 -7.149 1.00 94.69 137 ILE A C 1
ATOM 1070 O O . ILE A 1 137 ? 8.061 15.048 -7.112 1.00 94.69 137 ILE A O 1
ATOM 1074 N N . LEU A 1 138 ? 6.941 16.980 -6.815 1.00 94.19 138 LEU A N 1
ATOM 1075 C CA . LEU A 1 138 ? 5.652 16.369 -6.530 1.00 94.19 138 LEU A CA 1
ATOM 1076 C C . LEU A 1 138 ? 4.980 15.951 -7.848 1.00 94.19 138 LEU A C 1
ATOM 1078 O O . LEU A 1 138 ? 4.689 16.797 -8.693 1.00 94.19 138 LEU A O 1
ATOM 1082 N N . THR A 1 139 ? 4.739 14.656 -8.005 1.00 95.00 139 THR A N 1
ATOM 1083 C CA . THR A 1 139 ? 3.958 14.039 -9.082 1.00 95.00 139 THR A CA 1
ATOM 1084 C C . THR A 1 139 ? 2.790 13.236 -8.497 1.00 95.00 139 THR A C 1
ATOM 1086 O O . THR A 1 139 ? 2.562 13.258 -7.289 1.00 95.00 139 THR A O 1
ATOM 1089 N N . HIS A 1 140 ? 2.040 12.529 -9.339 1.00 95.44 140 HIS A N 1
ATOM 1090 C CA . HIS A 1 140 ? 1.020 11.571 -8.920 1.00 95.44 140 HIS A CA 1
ATOM 1091 C C . HIS A 1 140 ? 1.307 10.201 -9.530 1.00 95.44 140 HIS A C 1
ATOM 1093 O O . HIS A 1 140 ? 1.730 10.109 -10.682 1.00 95.44 140 HIS A O 1
ATOM 1099 N N . LYS A 1 141 ? 1.057 9.145 -8.756 1.00 95.69 141 LYS A N 1
ATOM 1100 C CA . LYS A 1 141 ? 1.225 7.756 -9.180 1.00 95.69 141 LYS A CA 1
ATOM 1101 C C . LYS A 1 141 ? -0.065 6.990 -8.927 1.00 95.69 141 LYS A C 1
ATOM 1103 O O . LYS A 1 141 ? -0.619 7.051 -7.836 1.00 95.69 141 LYS A O 1
ATOM 1108 N N . ALA A 1 142 ? -0.547 6.294 -9.943 1.00 96.25 142 ALA A N 1
ATOM 1109 C CA . ALA A 1 142 ? -1.614 5.324 -9.833 1.00 96.25 142 ALA A CA 1
ATOM 1110 C C . ALA A 1 142 ? -1.095 4.026 -9.209 1.00 96.25 142 ALA A C 1
ATOM 1112 O O . ALA A 1 142 ? -0.063 3.485 -9.619 1.00 96.25 142 ALA A O 1
ATOM 1113 N N . GLU A 1 143 ? -1.863 3.526 -8.254 1.00 95.19 143 GLU A N 1
ATOM 1114 C CA . GLU A 1 143 ? -1.735 2.249 -7.573 1.00 95.19 143 GLU A CA 1
ATOM 1115 C C . GLU A 1 143 ? -3.058 1.495 -7.737 1.00 95.19 143 GLU A C 1
ATOM 1117 O O . GLU A 1 143 ? -4.142 2.073 -7.612 1.00 95.19 143 GLU A O 1
ATOM 1122 N N . VAL A 1 144 ? -2.970 0.209 -8.068 1.00 94.44 144 VAL A N 1
ATOM 1123 C CA . VAL A 1 144 ? -4.131 -0.671 -8.207 1.00 94.44 144 VAL A CA 1
ATOM 1124 C C . VAL A 1 144 ? -3.997 -1.775 -7.173 1.00 94.44 144 VAL A C 1
ATOM 1126 O O . VAL A 1 144 ? -3.059 -2.566 -7.216 1.00 94.44 144 VAL A O 1
ATOM 1129 N N . GLU A 1 145 ? -4.937 -1.828 -6.240 1.00 92.56 145 GLU A N 1
ATOM 1130 C CA . GLU A 1 145 ? -4.989 -2.854 -5.207 1.00 92.56 145 GLU A CA 1
ATOM 1131 C C . GLU A 1 145 ? -6.098 -3.851 -5.547 1.00 92.56 145 GLU A C 1
ATOM 1133 O O . GLU A 1 145 ? -7.261 -3.485 -5.733 1.00 92.56 145 GLU A O 1
ATOM 1138 N N . VAL A 1 146 ? -5.737 -5.131 -5.620 1.00 91.06 146 VAL A N 1
ATOM 1139 C CA . VAL A 1 146 ? -6.682 -6.224 -5.853 1.00 91.06 146 VAL A CA 1
ATOM 1140 C C . VAL A 1 146 ? -6.904 -6.968 -4.547 1.00 91.06 146 VAL A C 1
ATOM 1142 O O . VAL A 1 146 ? -6.015 -7.667 -4.054 1.00 91.06 146 VAL A O 1
ATOM 1145 N N . ASN A 1 147 ? -8.120 -6.851 -4.032 1.00 88.25 147 ASN A N 1
ATOM 1146 C CA . ASN A 1 147 ? -8.597 -7.588 -2.879 1.00 88.25 147 ASN A CA 1
ATOM 1147 C C . ASN A 1 147 ? -9.454 -8.753 -3.361 1.00 88.25 147 ASN A C 1
ATOM 1149 O O . ASN A 1 147 ? -10.354 -8.570 -4.176 1.00 88.25 147 ASN A O 1
ATOM 1153 N N . PHE A 1 148 ? -9.197 -9.959 -2.865 1.00 87.69 148 PHE A N 1
ATOM 1154 C CA . PHE A 1 148 ? -10.114 -11.062 -3.115 1.00 87.69 148 PHE A CA 1
ATOM 1155 C C . PHE A 1 148 ? -11.357 -10.838 -2.270 1.00 87.69 148 PHE A C 1
ATOM 1157 O O . PHE A 1 148 ? -11.259 -10.608 -1.065 1.00 87.69 148 PHE A O 1
ATOM 1164 N N . ALA A 1 149 ? -12.518 -10.889 -2.918 1.00 80.06 149 ALA A N 1
ATOM 1165 C CA . ALA A 1 149 ? -13.773 -10.933 -2.207 1.00 80.06 149 ALA A CA 1
ATOM 1166 C C . ALA A 1 149 ? -13.712 -12.168 -1.310 1.00 80.06 149 ALA A C 1
ATOM 1168 O O . ALA A 1 149 ? -13.523 -13.316 -1.754 1.00 80.06 149 ALA A O 1
ATOM 1169 N N . ASN A 1 150 ? -13.779 -11.896 -0.018 1.00 70.25 150 ASN A N 1
ATOM 1170 C CA . ASN A 1 150 ? -13.931 -12.950 0.953 1.00 70.25 150 ASN A CA 1
ATOM 1171 C C . ASN A 1 150 ? -15.354 -13.485 0.794 1.00 70.25 150 ASN A C 1
ATOM 1173 O O . ASN A 1 150 ? -16.251 -12.763 0.350 1.00 70.25 150 ASN A O 1
ATOM 1177 N N . ASP A 1 151 ? -15.617 -14.699 1.270 1.00 64.75 151 ASP A N 1
ATOM 1178 C CA . ASP A 1 151 ? -16.997 -15.180 1.450 1.00 64.75 151 ASP A CA 1
ATOM 1179 C C . ASP A 1 151 ? -17.758 -14.351 2.521 1.00 64.75 151 ASP A C 1
ATOM 1181 O O . ASP A 1 151 ? -18.781 -14.774 3.053 1.00 64.75 151 ASP A O 1
ATOM 1185 N N . ALA A 1 152 ? -17.267 -13.149 2.851 1.00 55.75 152 ALA A N 1
ATOM 1186 C CA . ALA A 1 152 ? -17.831 -12.189 3.778 1.00 55.75 152 ALA A CA 1
ATOM 1187 C C . ALA A 1 152 ? -19.224 -11.703 3.360 1.00 55.75 152 ALA A C 1
ATOM 1189 O O . ALA A 1 152 ? -19.996 -11.289 4.217 1.00 55.75 152 ALA A O 1
ATOM 1190 N N . SER A 1 153 ? -19.603 -11.839 2.084 1.00 59.38 153 SER A N 1
ATOM 1191 C CA . SER A 1 153 ? -20.996 -11.666 1.649 1.00 59.38 153 SER A CA 1
ATOM 1192 C C . SER A 1 153 ? -21.962 -12.679 2.291 1.00 59.38 153 SER A C 1
ATOM 1194 O O . SER A 1 153 ? -23.166 -12.436 2.323 1.00 59.38 153 SER A O 1
ATOM 1196 N N . GLY A 1 154 ? -21.451 -13.785 2.845 1.00 63.38 154 GLY A N 1
ATOM 1197 C CA . GLY A 1 154 ? -22.189 -14.749 3.665 1.00 63.38 154 GLY A CA 1
ATOM 1198 C C . GLY A 1 154 ? -21.922 -14.640 5.170 1.00 63.38 154 GLY A C 1
ATOM 1199 O O . GLY A 1 154 ? -22.317 -15.532 5.920 1.00 63.38 154 GLY A O 1
ATOM 1200 N N . MET A 1 155 ? -21.225 -13.599 5.626 1.00 75.06 155 MET A N 1
ATOM 1201 C CA . MET A 1 155 ? -20.868 -13.461 7.031 1.00 75.06 155 MET A CA 1
ATOM 1202 C C . MET A 1 155 ? -22.029 -12.910 7.849 1.00 75.06 155 MET A C 1
ATOM 1204 O O . MET A 1 155 ? -22.434 -11.758 7.714 1.00 75.06 155 MET A O 1
ATOM 1208 N N . ASP A 1 156 ? -22.525 -13.746 8.751 1.00 88.06 156 ASP A N 1
ATOM 1209 C CA . ASP A 1 156 ? -23.576 -13.392 9.693 1.00 88.06 156 ASP A CA 1
ATOM 1210 C C . ASP A 1 156 ? -22.998 -12.599 10.879 1.00 88.06 156 ASP A C 1
ATOM 1212 O O . ASP A 1 156 ? -22.796 -13.130 11.974 1.00 88.06 156 ASP A O 1
ATOM 1216 N N . VAL A 1 157 ? -22.674 -11.318 10.648 1.00 90.88 157 VAL A N 1
ATOM 1217 C CA . VAL A 1 157 ? -22.180 -10.404 11.698 1.00 90.88 157 VAL A CA 1
ATOM 1218 C C . VAL A 1 157 ? -23.173 -10.336 12.862 1.00 90.88 157 VAL A C 1
ATOM 1220 O O . VAL A 1 157 ? -22.757 -10.319 14.018 1.00 90.88 157 VAL A O 1
ATOM 1223 N N . ILE A 1 158 ? -24.478 -10.358 12.572 1.00 93.25 158 ILE A N 1
ATOM 1224 C CA . ILE A 1 158 ? -25.546 -10.329 13.580 1.00 93.25 158 ILE A CA 1
ATOM 1225 C C . ILE A 1 158 ? -25.507 -11.603 14.431 1.00 93.25 158 ILE A C 1
ATOM 1227 O O . ILE A 1 158 ? -25.414 -11.512 15.654 1.00 93.25 158 ILE A O 1
ATOM 1231 N N . GLY A 1 159 ? -25.477 -12.781 13.804 1.00 94.56 159 GLY A N 1
ATOM 1232 C CA . GLY A 1 159 ? -25.348 -14.058 14.508 1.00 94.56 159 GLY A CA 1
ATOM 1233 C C . GLY A 1 159 ? -24.067 -14.152 15.338 1.00 94.56 159 GLY A C 1
ATOM 1234 O O . GLY A 1 159 ? -24.081 -14.704 16.439 1.00 94.56 159 GLY A O 1
ATOM 1235 N N . LYS A 1 160 ? -22.968 -13.542 14.878 1.00 93.94 160 LYS A N 1
ATOM 1236 C CA . LYS A 1 160 ? -21.723 -13.437 15.650 1.00 93.94 160 LYS A CA 1
ATOM 1237 C C . LYS A 1 160 ? -21.819 -12.478 16.839 1.00 93.94 160 LYS A C 1
ATOM 1239 O O . LYS A 1 160 ? -21.270 -12.778 17.899 1.00 93.94 160 LYS A O 1
ATOM 1244 N N . ILE A 1 161 ? -22.555 -11.371 16.728 1.00 95.19 161 ILE A N 1
ATOM 1245 C CA . ILE A 1 161 ? -22.876 -10.525 17.891 1.00 95.19 161 ILE A CA 1
ATOM 1246 C C . ILE A 1 161 ? -23.722 -11.303 18.905 1.00 95.19 161 ILE A C 1
ATOM 1248 O O . ILE A 1 161 ? -23.467 -11.196 20.105 1.00 95.19 161 ILE A O 1
ATOM 1252 N N . ASP A 1 162 ? -24.684 -12.107 18.450 1.00 95.62 162 ASP A N 1
ATOM 1253 C CA . ASP A 1 162 ? -25.524 -12.932 19.327 1.00 95.62 162 ASP A CA 1
ATOM 1254 C C . ASP A 1 162 ? -24.711 -14.032 20.045 1.00 95.62 162 ASP A C 1
ATOM 1256 O O . ASP A 1 162 ? -24.971 -14.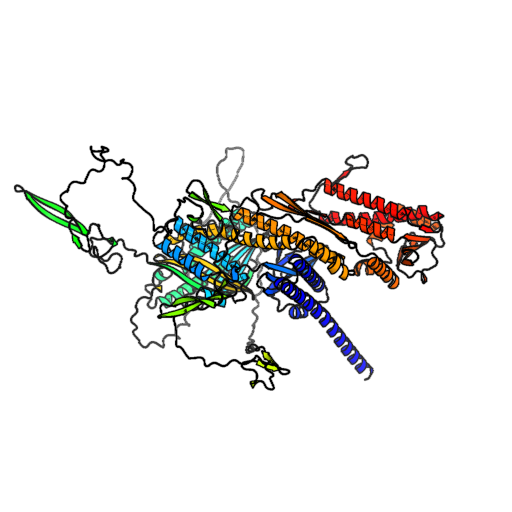354 21.212 1.00 95.62 162 ASP A O 1
ATOM 1260 N N . GLU A 1 163 ? -23.674 -14.570 19.394 1.00 95.69 163 GLU A N 1
ATOM 1261 C CA . GLU A 1 163 ? -22.697 -15.478 20.009 1.00 95.69 163 GLU A CA 1
ATOM 1262 C C . GLU A 1 163 ? -21.904 -14.771 21.121 1.00 95.69 163 GLU A C 1
ATOM 1264 O O . GLU A 1 163 ? -21.900 -15.237 22.266 1.00 95.69 163 GLU A O 1
ATOM 1269 N N . VAL A 1 164 ? -21.325 -13.597 20.833 1.00 96.31 164 VAL A N 1
ATOM 1270 C CA . VAL A 1 164 ? -20.632 -12.767 21.838 1.00 96.31 164 VAL A CA 1
ATOM 1271 C C . VAL A 1 164 ? -21.573 -12.402 22.989 1.00 96.31 164 VAL A C 1
ATOM 1273 O O . VAL A 1 164 ? -21.183 -12.458 24.156 1.00 96.31 164 VAL A O 1
ATOM 1276 N N . GLN A 1 165 ? -22.832 -12.078 22.691 1.00 96.62 165 GLN A N 1
ATOM 1277 C CA . GLN A 1 165 ? -23.851 -11.791 23.695 1.00 96.62 165 GLN A CA 1
ATOM 1278 C C . GLN A 1 165 ? -24.119 -13.000 24.600 1.00 96.62 165 GLN A C 1
ATOM 1280 O O . GLN A 1 165 ? -24.242 -12.847 25.818 1.00 96.62 165 GLN A O 1
ATOM 1285 N N . THR A 1 166 ? -24.211 -14.200 24.029 1.00 96.56 166 THR A N 1
ATOM 1286 C CA . THR A 1 166 ? -24.429 -15.444 24.781 1.00 96.56 166 THR A CA 1
ATOM 1287 C C . THR A 1 166 ? -23.245 -15.751 25.698 1.00 96.56 166 THR A C 1
ATOM 1289 O O . THR A 1 166 ? -23.443 -16.090 26.870 1.00 96.56 166 THR A O 1
ATOM 1292 N N . LEU A 1 167 ? -22.017 -15.562 25.208 1.00 96.50 167 LEU A N 1
ATOM 1293 C CA . LEU A 1 167 ? -20.802 -15.698 26.010 1.00 96.50 167 LEU A CA 1
ATOM 1294 C C . LEU A 1 167 ? -20.757 -14.657 27.135 1.00 96.50 167 LEU A C 1
ATOM 1296 O O . LEU A 1 167 ? -20.488 -15.014 28.279 1.00 96.50 167 LEU A O 1
ATOM 1300 N N . ALA A 1 168 ? -21.092 -13.395 26.848 1.00 96.06 168 ALA A N 1
ATOM 1301 C CA . ALA A 1 168 ? -21.099 -12.322 27.841 1.00 96.06 168 ALA A CA 1
ATOM 1302 C C . ALA A 1 168 ? -22.124 -12.577 28.956 1.00 96.06 168 ALA A C 1
ATOM 1304 O O . ALA A 1 168 ? -21.811 -12.396 30.129 1.00 96.06 168 ALA A O 1
ATOM 1305 N N . LYS A 1 169 ? -23.322 -13.069 28.612 1.00 94.25 169 LYS A N 1
ATOM 1306 C CA . LYS A 1 169 ? -24.333 -13.488 29.598 1.00 94.25 169 LYS A CA 1
ATOM 1307 C C . LYS A 1 169 ? -23.859 -14.679 30.431 1.00 94.25 169 LYS A C 1
ATOM 1309 O O . LYS A 1 169 ? -24.097 -14.707 31.632 1.00 94.25 169 LYS A O 1
ATOM 1314 N N . THR A 1 170 ? -23.176 -15.642 29.812 1.00 94.50 170 THR A N 1
ATOM 1315 C CA . THR A 1 170 ? -22.608 -16.804 30.516 1.00 94.50 170 THR A CA 1
ATOM 1316 C C . THR A 1 170 ? -21.521 -16.374 31.497 1.00 94.50 170 THR A C 1
ATOM 1318 O O . THR A 1 170 ? -21.551 -16.788 32.651 1.00 94.50 170 THR A O 1
ATOM 1321 N N . PHE A 1 171 ? -20.614 -15.491 31.070 1.00 94.50 171 PHE A N 1
ATOM 1322 C CA . PHE A 1 171 ? -19.600 -14.894 31.936 1.00 94.50 171 PHE A CA 1
ATOM 1323 C C . PHE A 1 171 ? -20.230 -14.138 33.106 1.00 94.50 171 PHE A C 1
ATOM 1325 O O . PHE A 1 171 ? -19.772 -14.268 34.231 1.00 94.50 171 PHE A O 1
ATOM 1332 N N . ASN A 1 172 ? -21.312 -13.400 32.863 1.00 90.44 172 ASN A N 1
ATOM 1333 C CA . ASN A 1 172 ? -22.005 -12.667 33.916 1.00 90.44 172 ASN A CA 1
ATOM 1334 C C . ASN A 1 172 ? -22.643 -13.589 34.976 1.00 90.44 172 ASN A C 1
ATOM 1336 O O . ASN A 1 172 ? -22.761 -13.216 36.138 1.00 90.44 172 ASN A O 1
ATOM 1340 N N . LEU A 1 173 ? -23.052 -14.802 34.581 1.00 90.19 173 LEU A N 1
ATOM 1341 C CA . LEU A 1 173 ? -23.601 -15.817 35.489 1.00 90.19 173 LEU A CA 1
ATOM 1342 C C . LEU A 1 173 ? -22.514 -16.588 36.256 1.00 90.19 173 LEU A C 1
ATOM 1344 O O . LEU A 1 173 ? -22.761 -17.019 37.381 1.00 90.19 173 LEU A O 1
ATOM 1348 N N . ASP A 1 174 ? -21.338 -16.784 35.654 1.00 92.75 174 ASP A N 1
ATOM 1349 C CA . ASP A 1 174 ? -20.193 -17.481 36.254 1.00 92.75 174 ASP A CA 1
ATOM 1350 C C . ASP A 1 174 ? -18.867 -16.789 35.872 1.00 92.75 174 ASP A C 1
ATOM 1352 O O . ASP A 1 174 ? -18.175 -17.239 34.949 1.00 92.75 174 ASP A O 1
ATOM 1356 N N . PRO A 1 175 ? -18.498 -15.680 36.550 1.00 92.12 175 PRO A N 1
ATOM 1357 C CA . PRO A 1 175 ? -17.306 -14.915 36.207 1.00 92.12 175 PRO A CA 1
ATOM 1358 C C . PRO A 1 175 ? -16.022 -15.696 36.509 1.00 92.12 175 PRO A C 1
ATOM 1360 O O . PRO A 1 175 ? -15.512 -15.711 37.631 1.00 92.12 175 PRO A O 1
ATOM 1363 N N . ASN A 1 176 ? -15.452 -16.337 35.490 1.00 94.38 176 ASN A N 1
ATOM 1364 C CA . ASN A 1 176 ? -14.147 -16.987 35.581 1.00 94.38 176 ASN A CA 1
ATOM 1365 C C . ASN A 1 176 ? -13.243 -16.653 34.383 1.00 94.38 176 ASN A C 1
ATOM 1367 O O . ASN A 1 176 ? -13.695 -16.190 33.332 1.00 94.38 176 ASN A O 1
ATOM 1371 N N . ILE A 1 177 ? -11.936 -16.898 34.542 1.00 93.06 177 ILE A N 1
ATOM 1372 C CA . ILE A 1 177 ? -10.907 -16.544 33.546 1.00 93.06 177 ILE A CA 1
ATOM 1373 C C . ILE A 1 177 ? -11.170 -17.207 32.190 1.00 93.06 177 ILE A C 1
ATOM 1375 O O . ILE A 1 177 ? -10.906 -16.589 31.164 1.00 93.06 177 ILE A O 1
ATOM 1379 N N . GLN A 1 178 ? -11.685 -18.440 32.166 1.00 93.94 178 GLN A N 1
ATOM 1380 C CA . GLN A 1 178 ? -11.951 -19.144 30.913 1.00 93.94 178 GLN A CA 1
ATOM 1381 C C . GLN A 1 178 ? -13.088 -18.463 30.148 1.00 93.94 178 GLN A C 1
ATOM 1383 O O . GLN A 1 178 ? -12.900 -18.080 28.999 1.00 93.94 178 GLN A O 1
ATOM 1388 N N . THR A 1 179 ? -14.219 -18.215 30.808 1.00 94.88 179 THR A N 1
ATOM 1389 C CA . THR A 1 179 ? -15.354 -17.501 30.207 1.00 94.88 179 THR A CA 1
ATOM 1390 C C . THR A 1 179 ? -15.003 -16.064 29.811 1.00 94.88 179 THR A C 1
ATOM 1392 O O . THR A 1 179 ? -15.406 -15.617 28.742 1.00 94.88 179 THR A O 1
ATOM 1395 N N . ALA A 1 180 ? -14.187 -15.354 30.604 1.00 94.62 180 ALA A N 1
ATOM 1396 C CA . ALA A 1 180 ? -13.698 -14.019 30.246 1.00 94.62 180 ALA A CA 1
ATOM 1397 C C . ALA A 1 180 ? -12.833 -14.057 28.980 1.00 94.62 180 ALA A C 1
ATOM 1399 O O . ALA A 1 180 ? -12.940 -13.196 28.107 1.00 94.62 180 ALA A O 1
ATOM 1400 N N . ASN A 1 181 ? -11.977 -15.075 28.882 1.00 91.94 181 ASN A N 1
ATOM 1401 C CA . ASN A 1 181 ? -11.111 -15.302 27.740 1.00 91.94 181 ASN A CA 1
ATOM 1402 C C . ASN A 1 181 ? -11.902 -15.634 26.476 1.00 91.94 181 ASN A C 1
ATOM 1404 O O . ASN A 1 181 ? -11.557 -15.124 25.415 1.00 91.94 181 ASN A O 1
ATOM 1408 N N . ASP A 1 182 ? -12.960 -16.435 26.592 1.00 93.88 182 ASP A N 1
ATOM 1409 C CA . ASP A 1 182 ? -13.826 -16.788 25.467 1.00 93.88 182 ASP A CA 1
ATOM 1410 C C . ASP A 1 182 ? -14.596 -15.556 24.955 1.00 93.88 182 ASP A C 1
ATOM 1412 O O . ASP A 1 182 ? -14.589 -15.298 23.752 1.00 93.88 182 ASP A O 1
ATOM 1416 N N . VAL A 1 183 ? -15.147 -14.721 25.854 1.00 95.69 183 VAL A N 1
ATOM 1417 C CA . VAL A 1 183 ? -15.781 -13.435 25.487 1.00 95.69 183 VAL A CA 1
ATOM 1418 C C . VAL A 1 183 ? -14.781 -12.500 24.807 1.00 95.69 183 VAL A C 1
ATOM 1420 O O . VAL A 1 183 ? -15.069 -11.956 23.744 1.00 95.69 183 VAL A O 1
ATOM 1423 N N . ALA A 1 184 ? -13.605 -12.301 25.410 1.00 93.25 184 ALA A N 1
ATOM 1424 C CA . ALA A 1 184 ? -12.592 -11.390 24.888 1.00 93.25 184 ALA A CA 1
ATOM 1425 C C . ALA A 1 184 ? -12.096 -11.817 23.502 1.00 93.25 184 ALA A C 1
ATOM 1427 O O . ALA A 1 184 ? -11.958 -10.981 22.609 1.00 93.25 184 ALA A O 1
ATOM 1428 N N . LYS A 1 185 ? -11.853 -13.120 23.331 1.00 90.94 185 LYS A N 1
ATOM 1429 C CA . LYS A 1 185 ? -11.401 -13.717 22.079 1.00 90.94 185 LYS A CA 1
ATOM 1430 C C . LYS A 1 185 ? -12.445 -13.525 20.979 1.00 90.94 185 LYS A C 1
ATOM 1432 O O . LYS A 1 185 ? -12.120 -12.917 19.964 1.00 90.94 185 LYS A O 1
ATOM 1437 N N . GLU A 1 186 ? -13.684 -13.965 21.203 1.00 93.31 186 GLU A N 1
ATOM 1438 C CA . GLU A 1 186 ? -14.741 -13.877 20.186 1.00 93.31 186 GLU A CA 1
ATOM 1439 C C . GLU A 1 186 ? -15.065 -12.420 19.832 1.00 93.31 186 GLU A C 1
ATOM 1441 O O . GLU A 1 186 ? -15.210 -12.079 18.660 1.00 93.31 186 GLU A O 1
ATOM 1446 N N . ALA A 1 187 ? -15.079 -11.528 20.829 1.00 94.50 187 ALA A N 1
ATOM 1447 C CA . ALA A 1 187 ? -15.268 -10.102 20.607 1.00 94.50 187 ALA A CA 1
ATOM 1448 C C . ALA A 1 187 ? -14.192 -9.518 19.679 1.00 94.50 187 ALA A C 1
ATOM 1450 O O . ALA A 1 187 ? -14.534 -8.863 18.701 1.00 94.50 187 ALA A O 1
ATOM 1451 N N . VAL A 1 188 ? -12.901 -9.756 19.942 1.00 91.38 188 VAL A N 1
ATOM 1452 C CA . VAL A 1 188 ? -11.815 -9.229 19.091 1.00 91.38 188 VAL A CA 1
ATOM 1453 C C . VAL A 1 188 ? -11.828 -9.858 17.700 1.00 91.38 188 VAL A C 1
ATOM 1455 O O . VAL A 1 188 ? -11.608 -9.152 16.715 1.00 91.38 188 VAL A O 1
ATOM 1458 N N . ASN A 1 189 ? -12.133 -11.152 17.594 1.00 87.06 189 ASN A N 1
ATOM 1459 C CA . ASN A 1 189 ? -12.269 -11.811 16.296 1.00 87.06 189 ASN A CA 1
ATOM 1460 C C . ASN A 1 189 ? -13.354 -11.135 15.463 1.00 87.06 189 ASN A C 1
ATOM 1462 O O . ASN A 1 189 ? -13.103 -10.786 14.314 1.00 87.06 189 ASN A O 1
ATOM 1466 N N . LEU A 1 190 ? -14.510 -10.856 16.064 1.00 91.44 190 LEU A N 1
ATOM 1467 C CA . LEU A 1 190 ? -15.602 -10.151 15.410 1.00 91.44 190 LEU A CA 1
ATOM 1468 C C . LEU A 1 190 ? -15.263 -8.690 15.070 1.00 91.44 190 LEU A C 1
ATOM 1470 O O . LEU A 1 190 ? -15.639 -8.235 13.995 1.00 91.44 190 LEU A O 1
ATOM 1474 N N . GLN A 1 191 ? -14.520 -7.963 15.915 1.00 92.44 191 GLN A N 1
ATOM 1475 C CA . GLN A 1 191 ? -14.035 -6.609 15.584 1.00 92.44 191 GLN A CA 1
ATOM 1476 C C . GLN A 1 191 ? -13.173 -6.624 14.314 1.00 92.44 191 GLN A C 1
ATOM 1478 O O . GLN A 1 191 ? -13.407 -5.851 13.387 1.00 92.44 191 GLN A O 1
ATOM 1483 N N . ASN A 1 192 ? -12.193 -7.529 14.257 1.00 85.88 192 ASN A N 1
ATOM 1484 C CA . ASN A 1 192 ? -11.290 -7.653 13.113 1.00 85.88 192 ASN A CA 1
ATOM 1485 C C . ASN A 1 192 ? -12.043 -8.075 11.850 1.00 85.88 192 ASN A C 1
ATOM 1487 O O . ASN A 1 192 ? -11.844 -7.514 10.776 1.00 85.88 192 ASN A O 1
ATOM 1491 N N . LEU A 1 193 ? -12.951 -9.034 12.002 1.00 84.25 193 LEU A N 1
ATOM 1492 C CA . LEU A 1 193 ? -13.777 -9.543 10.924 1.00 84.25 193 LEU A CA 1
ATOM 1493 C C . LEU A 1 193 ? -14.709 -8.457 10.358 1.00 84.25 193 LEU A C 1
ATOM 1495 O O . LEU A 1 193 ? -14.830 -8.311 9.143 1.00 84.25 193 LEU A O 1
ATOM 1499 N N . PHE A 1 194 ? -15.306 -7.644 11.231 1.00 90.88 194 PHE A N 1
ATOM 1500 C CA . PHE A 1 194 ? -16.121 -6.496 10.845 1.00 90.88 194 PHE A CA 1
ATOM 1501 C C . PHE A 1 194 ? -15.306 -5.406 10.135 1.00 90.88 194 PHE A C 1
ATOM 1503 O O . PHE A 1 194 ? -15.779 -4.815 9.164 1.00 90.88 194 PHE A O 1
ATOM 1510 N N . ASN A 1 195 ? -14.071 -5.145 10.573 1.00 87.50 195 ASN A N 1
ATOM 1511 C CA . ASN A 1 195 ? -13.188 -4.192 9.897 1.00 87.50 195 ASN A CA 1
ATOM 1512 C C . ASN A 1 195 ? -12.904 -4.614 8.447 1.00 87.50 195 ASN A C 1
ATOM 1514 O O . ASN A 1 195 ? -12.851 -3.760 7.569 1.00 87.50 195 ASN A O 1
ATOM 1518 N N . GLU A 1 196 ? -12.780 -5.913 8.173 1.00 81.88 196 GLU A N 1
ATOM 1519 C CA . GLU A 1 196 ? -12.623 -6.413 6.802 1.00 81.88 196 GLU A CA 1
ATOM 1520 C C . GLU A 1 196 ? -13.939 -6.390 6.020 1.00 81.88 196 GLU A C 1
ATOM 1522 O O . GLU A 1 196 ? -13.977 -5.901 4.891 1.00 81.88 196 GLU A O 1
ATOM 1527 N N . TYR A 1 197 ? -15.040 -6.830 6.636 1.00 85.38 197 TYR A N 1
ATOM 1528 C CA . TYR A 1 197 ? -16.373 -6.758 6.032 1.00 85.38 197 TYR A CA 1
ATOM 1529 C C . TYR A 1 197 ? -16.728 -5.327 5.611 1.00 85.38 197 TYR A C 1
ATOM 1531 O O . TYR A 1 197 ? -17.167 -5.092 4.488 1.00 85.38 197 TYR A O 1
ATOM 1539 N N . SER A 1 198 ? -16.485 -4.346 6.476 1.00 88.12 198 SER A N 1
ATOM 1540 C CA . SER A 1 198 ? -16.822 -2.952 6.194 1.00 88.12 198 SER A CA 1
ATOM 1541 C C . SER A 1 198 ? -15.956 -2.300 5.119 1.00 88.12 198 SER A C 1
ATOM 1543 O O . SER A 1 198 ? -16.441 -1.428 4.406 1.00 88.12 198 SER A O 1
ATOM 1545 N N . LYS A 1 199 ? -14.701 -2.737 4.953 1.00 83.38 199 LYS A N 1
ATOM 1546 C CA . LYS A 1 199 ? -13.845 -2.306 3.835 1.00 83.38 199 LYS A CA 1
ATOM 1547 C C . LYS A 1 199 ? -14.306 -2.855 2.485 1.00 83.38 199 LYS A C 1
ATOM 1549 O O . LYS A 1 199 ? -13.896 -2.302 1.465 1.00 83.38 199 LYS A O 1
ATOM 1554 N N . GLN A 1 200 ? -15.056 -3.959 2.489 1.00 78.06 200 GLN A N 1
ATOM 1555 C CA . GLN A 1 200 ? -15.546 -4.647 1.292 1.00 78.06 200 GLN A CA 1
ATOM 1556 C C . GLN A 1 200 ? -17.009 -4.313 0.981 1.00 78.06 200 GLN A C 1
ATOM 1558 O O . GLN A 1 200 ? -17.415 -4.396 -0.171 1.00 78.06 200 GLN A O 1
ATOM 1563 N N . SER A 1 201 ? -17.798 -3.935 1.985 1.00 82.25 201 SER A N 1
ATOM 1564 C CA . SER A 1 201 ? -19.213 -3.615 1.823 1.00 82.25 201 SER A CA 1
ATOM 1565 C C . SER A 1 201 ? -19.414 -2.392 0.926 1.00 82.25 201 SER A C 1
ATOM 1567 O O . SER A 1 201 ? -18.836 -1.332 1.155 1.00 82.25 201 SER A O 1
ATOM 1569 N N . SER A 1 202 ? -20.299 -2.524 -0.063 1.00 81.06 202 SER A N 1
ATOM 1570 C CA . SER A 1 202 ? -20.799 -1.397 -0.857 1.00 81.06 202 SER A CA 1
ATOM 1571 C C . SER A 1 202 ? -21.874 -0.579 -0.132 1.00 81.06 202 SER A C 1
ATOM 1573 O O . SER A 1 202 ? -22.219 0.514 -0.587 1.00 81.06 202 SER A O 1
ATOM 1575 N N . LYS A 1 203 ? -22.413 -1.083 0.990 1.00 87.25 203 LYS A N 1
ATOM 1576 C CA . LYS A 1 203 ? -23.350 -0.330 1.835 1.00 87.25 203 LYS A CA 1
ATOM 1577 C C . LYS A 1 203 ? -22.607 0.796 2.541 1.00 87.25 203 LYS A C 1
ATOM 1579 O O . LYS A 1 203 ? -21.450 0.645 2.933 1.00 87.25 203 LYS A O 1
ATOM 1584 N N . SER A 1 204 ? -23.293 1.910 2.772 1.00 90.75 204 SER A N 1
ATOM 1585 C CA . SER A 1 204 ? -22.731 2.963 3.618 1.00 90.75 204 SER A CA 1
ATOM 1586 C C . SER A 1 204 ? -22.478 2.445 5.041 1.00 90.75 204 SER A C 1
ATOM 1588 O O . SER A 1 204 ? -23.086 1.466 5.492 1.00 90.75 204 SER A O 1
ATOM 1590 N N . CYS A 1 205 ? -21.579 3.112 5.769 1.00 93.81 205 CYS A N 1
ATOM 1591 C CA . CYS A 1 205 ? -21.335 2.773 7.169 1.00 93.81 205 CYS A CA 1
ATOM 1592 C C . CYS A 1 205 ? -22.623 2.852 7.996 1.00 93.81 205 CYS A C 1
ATOM 1594 O O . CYS A 1 205 ? -22.900 1.943 8.770 1.00 93.81 205 CYS A O 1
ATOM 1596 N N . GLU A 1 206 ? -23.425 3.902 7.792 1.00 94.81 206 GLU A N 1
ATOM 1597 C CA . GLU A 1 206 ? -24.687 4.103 8.507 1.00 94.81 206 GLU A CA 1
ATOM 1598 C C . GLU A 1 206 ? -25.670 2.961 8.235 1.00 94.81 206 GLU A C 1
ATOM 1600 O O . GLU A 1 206 ? -26.156 2.352 9.179 1.00 94.81 206 GLU A O 1
ATOM 1605 N N . GLU A 1 207 ? -25.890 2.585 6.970 1.00 94.69 207 GLU A N 1
ATOM 1606 C CA . GLU A 1 207 ? -26.755 1.445 6.627 1.00 94.69 207 GLU A CA 1
ATOM 1607 C C . GLU A 1 207 ? -26.257 0.140 7.256 1.00 94.69 207 GLU A C 1
ATOM 1609 O O . GLU A 1 207 ? -27.055 -0.637 7.778 1.00 94.69 207 GLU A O 1
ATOM 1614 N N . THR A 1 208 ? -24.941 -0.085 7.233 1.00 92.94 208 THR A N 1
ATOM 1615 C CA . THR A 1 208 ? -24.315 -1.270 7.829 1.00 92.94 208 THR A CA 1
ATOM 1616 C C . THR A 1 208 ? -24.518 -1.304 9.345 1.00 92.94 208 THR A C 1
ATOM 1618 O O . THR A 1 208 ? -24.895 -2.334 9.899 1.00 92.94 208 THR A O 1
ATOM 1621 N N . MET A 1 209 ? -24.302 -0.181 10.033 1.00 95.62 209 MET A N 1
ATOM 1622 C CA . MET A 1 209 ? -24.477 -0.102 11.481 1.00 95.62 209 MET A CA 1
ATOM 1623 C C . MET A 1 209 ? -25.951 -0.173 11.884 1.00 95.62 209 MET A C 1
ATOM 1625 O O . MET A 1 209 ? -26.270 -0.891 12.825 1.00 95.62 209 MET A O 1
ATOM 1629 N N . THR A 1 210 ? -26.862 0.477 11.159 1.00 95.75 210 THR A N 1
ATOM 1630 C CA . THR A 1 210 ? -28.309 0.377 11.406 1.00 95.75 210 THR A CA 1
ATOM 1631 C C . THR A 1 210 ? -28.824 -1.046 11.169 1.00 95.75 210 THR A C 1
ATOM 1633 O O . THR A 1 210 ? -29.693 -1.501 11.906 1.00 95.75 210 THR A O 1
ATOM 1636 N N . GLU A 1 211 ? -28.283 -1.793 10.203 1.00 94.56 211 GLU A N 1
ATOM 1637 C CA . GLU A 1 211 ? -28.616 -3.213 10.007 1.00 94.56 211 GLU A CA 1
ATOM 1638 C C . GLU A 1 211 ? -28.153 -4.089 11.183 1.00 94.56 211 GLU A C 1
ATOM 1640 O O . GLU A 1 211 ? -28.894 -4.962 11.631 1.00 94.56 211 GLU A O 1
ATOM 1645 N N . ILE A 1 212 ? -26.946 -3.845 11.700 1.00 94.19 212 ILE A N 1
ATOM 1646 C CA . ILE A 1 212 ? -26.340 -4.638 12.780 1.00 94.19 212 ILE A CA 1
ATOM 1647 C C . ILE A 1 212 ? -26.949 -4.306 14.148 1.00 94.19 212 ILE A C 1
ATOM 1649 O O . ILE A 1 212 ? -27.232 -5.195 14.956 1.00 94.19 212 ILE A O 1
ATOM 1653 N N . PHE A 1 213 ? -27.104 -3.015 14.429 1.00 95.25 213 PHE A N 1
ATOM 1654 C CA . PHE A 1 213 ? -27.495 -2.503 15.734 1.00 95.25 213 PHE A CA 1
ATOM 1655 C C . PHE A 1 213 ? -28.980 -2.170 15.821 1.00 95.25 213 PHE A C 1
ATOM 1657 O O . PHE A 1 213 ? -29.523 -2.271 16.912 1.00 95.25 213 PHE A O 1
ATOM 1664 N N . GLY A 1 214 ? -29.650 -1.818 14.725 1.00 96.12 214 GLY A N 1
ATOM 1665 C CA . GLY A 1 214 ? -30.980 -1.208 14.752 1.00 96.12 214 GLY A CA 1
ATOM 1666 C C . GLY A 1 214 ? -30.910 0.306 14.972 1.00 96.12 214 GLY A C 1
ATOM 1667 O O . GLY A 1 214 ? -30.034 0.815 15.675 1.00 96.12 214 GLY A O 1
ATOM 1668 N N . GLU A 1 215 ? -31.845 1.044 14.369 1.00 95.50 215 GLU A N 1
ATOM 1669 C CA . GLU A 1 215 ? -31.897 2.513 14.454 1.00 95.50 215 GLU A CA 1
ATOM 1670 C C . GLU A 1 215 ? -32.162 2.993 15.891 1.00 95.50 215 GLU A C 1
ATOM 1672 O O . GLU A 1 215 ? -31.721 4.067 16.287 1.00 95.50 215 GLU A O 1
ATOM 1677 N N . GLU A 1 216 ? -32.832 2.178 16.709 1.00 93.69 216 GLU A N 1
ATOM 1678 C CA . GLU A 1 216 ? -33.085 2.456 18.124 1.00 93.69 216 GLU A CA 1
ATOM 1679 C C . GLU A 1 216 ? -31.819 2.478 18.991 1.00 93.69 216 GLU A C 1
ATOM 1681 O O . GLU A 1 216 ? -31.853 3.016 20.094 1.00 93.69 216 GLU A O 1
ATOM 1686 N N . ASN A 1 217 ? -30.716 1.905 18.498 1.00 93.94 217 ASN A N 1
ATOM 1687 C CA . ASN A 1 217 ? -29.427 1.872 19.187 1.00 93.94 217 ASN A CA 1
ATOM 1688 C C . ASN A 1 217 ? -28.467 2.970 18.691 1.00 93.94 217 ASN A C 1
ATOM 1690 O O . ASN A 1 217 ? -27.326 3.039 19.155 1.00 93.94 217 ASN A O 1
ATOM 1694 N N . LYS A 1 218 ? -28.908 3.844 17.774 1.00 94.31 218 LYS A N 1
ATOM 1695 C CA . LYS A 1 218 ? -28.165 5.039 17.353 1.00 94.31 218 LYS A CA 1
ATOM 1696 C C . LYS A 1 218 ? -28.248 6.110 18.446 1.00 94.31 218 LYS A C 1
ATOM 1698 O O . LYS A 1 218 ? -29.340 6.498 18.852 1.00 94.31 218 LYS A O 1
ATOM 1703 N N . LYS A 1 219 ? -27.101 6.606 18.921 1.00 87.88 219 LYS A N 1
ATOM 1704 C CA . LYS A 1 219 ? -27.035 7.605 20.001 1.00 87.88 219 LYS A CA 1
ATOM 1705 C C . LYS A 1 219 ? -27.189 9.037 19.499 1.00 87.88 219 LYS A C 1
ATOM 1707 O O . LYS A 1 219 ? -28.222 9.666 19.707 1.00 87.88 219 LYS A O 1
ATOM 1712 N N . SER A 1 220 ? -26.152 9.579 18.869 1.00 81.56 220 SER A N 1
ATOM 1713 C CA . SER A 1 220 ? -26.171 10.920 18.285 1.00 81.56 220 SER A CA 1
ATOM 1714 C C . SER A 1 220 ? -25.029 11.103 17.290 1.00 81.56 220 SER A C 1
ATOM 1716 O O . SER A 1 220 ? -24.039 10.367 17.302 1.00 81.56 220 SER A O 1
ATOM 1718 N N . ASP A 1 221 ? -25.197 12.094 16.418 1.00 89.00 221 ASP A N 1
ATOM 1719 C CA . ASP A 1 221 ? -24.153 12.548 15.511 1.00 89.00 221 ASP A CA 1
ATOM 1720 C C . ASP A 1 221 ? -23.254 13.551 16.259 1.00 89.00 221 ASP A C 1
ATOM 1722 O O . ASP A 1 221 ? -23.719 14.550 16.817 1.00 89.00 221 ASP A O 1
ATOM 1726 N N . LEU A 1 222 ? -21.955 13.275 16.290 1.00 90.50 222 LEU A N 1
ATOM 1727 C CA . LEU A 1 222 ? -20.937 14.053 16.982 1.00 90.50 222 LEU A CA 1
ATOM 1728 C C . LEU A 1 222 ? -20.079 14.813 15.972 1.00 90.50 222 LEU A C 1
ATOM 1730 O O . LEU A 1 222 ? -19.517 14.223 15.055 1.00 90.50 222 LEU A O 1
ATOM 1734 N N . GLU A 1 223 ? -19.909 16.116 16.175 1.00 92.44 223 GLU A N 1
ATOM 1735 C CA . GLU A 1 223 ? -18.919 16.915 15.448 1.00 92.44 223 GLU A CA 1
ATOM 1736 C C . GLU A 1 223 ? -17.663 17.046 16.319 1.00 92.44 223 GLU A C 1
ATOM 1738 O O . GLU A 1 223 ? -17.651 17.777 17.317 1.00 92.44 223 GLU A O 1
ATOM 1743 N N . ILE A 1 224 ? -16.607 16.314 15.962 1.00 93.25 224 ILE A N 1
ATOM 1744 C CA . ILE A 1 224 ? -15.366 16.264 16.735 1.00 93.25 224 ILE A CA 1
ATOM 1745 C C . ILE A 1 224 ? -14.308 17.124 16.049 1.00 93.25 224 ILE A C 1
ATOM 1747 O O . ILE A 1 224 ? -13.933 16.904 14.896 1.00 93.25 224 ILE A O 1
ATOM 1751 N N . SER A 1 225 ? -13.788 18.102 16.790 1.00 93.75 225 SER A N 1
ATOM 1752 C CA . SER A 1 225 ? -12.623 18.881 16.384 1.00 93.75 225 SER A CA 1
ATOM 1753 C C . SER A 1 225 ? -11.350 18.204 16.879 1.00 93.75 225 SER A C 1
ATOM 1755 O O . SER A 1 225 ? -11.253 17.822 18.045 1.00 93.75 225 SER A O 1
ATOM 1757 N N . VAL A 1 226 ? -10.361 18.060 16.003 1.00 94.38 226 VAL A N 1
ATOM 1758 C CA . VAL A 1 226 ? -9.057 17.478 16.324 1.00 94.38 226 VAL A CA 1
ATOM 1759 C C . VAL A 1 226 ? -7.986 18.530 16.115 1.00 94.38 226 VAL A C 1
ATOM 1761 O O . VAL A 1 226 ? -7.879 19.126 15.044 1.00 94.38 226 VAL A O 1
ATOM 1764 N N . LYS A 1 227 ? -7.161 18.751 17.133 1.00 95.00 227 LYS A N 1
ATOM 1765 C CA . LYS A 1 227 ? -5.985 19.618 17.067 1.00 95.00 227 LYS A CA 1
ATOM 1766 C C . LYS A 1 227 ? -4.747 18.777 17.332 1.00 95.00 227 LYS A C 1
ATOM 1768 O O . LYS A 1 227 ? -4.579 18.263 18.432 1.00 95.00 227 LYS A O 1
ATOM 1773 N N . GLN A 1 228 ? -3.887 18.650 16.335 1.00 95.06 228 GLN A N 1
ATOM 1774 C CA . GLN A 1 228 ? -2.612 17.950 16.441 1.00 95.06 228 GLN A CA 1
ATOM 1775 C C . GLN A 1 228 ? -1.483 18.967 16.577 1.00 95.06 228 GLN A C 1
ATOM 1777 O O . GLN A 1 228 ? -1.378 19.886 15.765 1.00 95.06 228 GLN A O 1
ATOM 1782 N N . TYR A 1 229 ? -0.653 18.801 17.601 1.00 96.56 229 TYR A N 1
ATOM 1783 C CA . TYR A 1 229 ? 0.474 19.667 17.921 1.00 96.56 229 TYR A CA 1
ATOM 1784 C C . TYR A 1 229 ? 1.781 18.890 17.766 1.00 96.56 229 TYR A C 1
ATOM 1786 O O . TYR A 1 229 ? 1.953 17.845 18.395 1.00 96.56 229 TYR A O 1
ATOM 1794 N N . GLU A 1 230 ? 2.698 19.393 16.940 1.00 96.31 230 GLU A N 1
ATOM 1795 C CA . GLU A 1 230 ? 4.025 18.797 16.746 1.00 96.31 230 GLU A CA 1
ATOM 1796 C C . GLU A 1 230 ? 4.953 19.222 17.889 1.00 96.31 230 GLU A C 1
ATOM 1798 O O . GLU A 1 230 ? 5.488 20.329 17.903 1.00 96.31 230 GLU A O 1
ATOM 1803 N N . ILE A 1 231 ? 5.117 18.341 18.877 1.00 97.00 231 ILE A N 1
ATOM 1804 C CA . ILE A 1 231 ? 5.898 18.618 20.090 1.00 97.00 231 ILE A CA 1
ATOM 1805 C C . ILE A 1 231 ? 7.400 18.562 19.800 1.00 97.00 231 ILE A C 1
ATOM 1807 O O . ILE A 1 231 ? 8.180 19.362 20.316 1.00 97.00 231 ILE A O 1
ATOM 1811 N N . HIS A 1 232 ? 7.810 17.603 18.971 1.00 95.88 232 HIS A N 1
ATOM 1812 C CA . HIS A 1 232 ? 9.204 17.369 18.616 1.00 95.88 232 HIS A CA 1
ATOM 1813 C C . HIS A 1 232 ? 9.305 16.690 17.251 1.00 95.88 232 HIS A C 1
ATOM 1815 O O . HIS A 1 232 ? 8.431 15.899 16.902 1.00 95.88 232 HIS A O 1
ATOM 1821 N N . ASN A 1 233 ? 10.388 16.956 16.523 1.00 93.25 233 ASN A N 1
ATOM 1822 C CA . ASN A 1 233 ? 10.687 16.366 15.222 1.00 93.25 233 ASN A CA 1
ATOM 1823 C C . ASN A 1 233 ? 12.206 16.220 15.078 1.00 93.25 233 ASN A C 1
ATOM 1825 O O . ASN A 1 233 ? 12.923 17.221 15.009 1.00 93.25 233 ASN A O 1
ATOM 1829 N N . ASP A 1 234 ? 12.693 14.979 15.074 1.00 91.62 234 ASP A N 1
ATOM 1830 C CA . ASP A 1 234 ? 14.102 14.653 14.838 1.00 91.62 234 ASP A CA 1
ATOM 1831 C C . ASP A 1 234 ? 14.192 13.487 13.850 1.00 91.62 234 ASP A C 1
ATOM 1833 O O . ASP A 1 234 ? 13.668 12.402 14.096 1.00 91.62 234 ASP A O 1
ATOM 1837 N N . LYS A 1 235 ? 14.865 13.718 12.716 1.00 85.06 235 LYS A N 1
ATOM 1838 C CA . LYS A 1 235 ? 15.129 12.715 11.662 1.00 85.06 235 LYS A CA 1
ATOM 1839 C C . LYS A 1 235 ? 13.884 11.964 11.161 1.00 85.06 235 LYS A C 1
ATOM 1841 O O . LYS A 1 235 ? 13.958 10.764 10.929 1.00 85.06 235 LYS A O 1
ATOM 1846 N N . GLY A 1 236 ? 12.760 12.659 10.992 1.00 77.19 236 GLY A N 1
ATOM 1847 C CA . GLY A 1 236 ? 11.517 12.054 10.490 1.00 77.19 236 GLY A CA 1
ATOM 1848 C C . GLY A 1 236 ? 10.644 11.413 11.572 1.00 77.19 236 GLY A C 1
ATOM 1849 O O . GLY A 1 236 ? 9.469 11.161 11.315 1.00 77.19 236 GLY A O 1
ATOM 1850 N N . LEU A 1 237 ? 11.165 11.251 12.795 1.00 86.38 237 LEU A N 1
ATOM 1851 C CA . LEU A 1 237 ? 10.390 10.823 13.951 1.00 86.38 237 LEU A CA 1
ATOM 1852 C C . LEU A 1 237 ? 9.779 12.044 14.651 1.00 86.38 237 LEU A C 1
ATOM 1854 O O . LEU A 1 237 ? 10.481 12.846 15.279 1.00 86.38 237 LEU A O 1
ATOM 1858 N N . LYS A 1 238 ? 8.457 12.174 14.567 1.00 93.44 238 LYS A N 1
ATOM 1859 C CA . LYS A 1 238 ? 7.681 13.233 15.213 1.00 93.44 238 LYS A CA 1
ATOM 1860 C C . LYS A 1 238 ? 6.999 12.728 16.474 1.00 93.44 238 LYS A C 1
ATOM 1862 O O . LYS A 1 238 ? 6.599 11.574 16.571 1.00 93.44 238 LYS A O 1
ATOM 1867 N N . THR A 1 239 ? 6.828 13.616 17.445 1.00 95.69 239 THR A N 1
ATOM 1868 C CA . THR A 1 239 ? 5.941 13.402 18.595 1.00 95.69 239 THR A CA 1
ATOM 1869 C C . THR A 1 239 ? 4.742 14.320 18.467 1.00 95.69 239 THR A C 1
ATOM 1871 O O . THR A 1 239 ? 4.909 15.540 18.431 1.00 95.69 239 THR A O 1
ATOM 1874 N N . ILE A 1 240 ? 3.548 13.740 18.409 1.00 96.06 240 ILE A N 1
ATOM 1875 C CA . ILE A 1 240 ? 2.300 14.469 18.198 1.00 96.06 240 ILE A CA 1
ATOM 1876 C C . ILE A 1 240 ? 1.453 14.400 19.466 1.00 96.06 240 ILE A C 1
ATOM 1878 O O . ILE A 1 240 ? 1.228 13.318 20.006 1.00 96.06 240 ILE A O 1
ATOM 1882 N N . ALA A 1 241 ? 0.965 15.555 19.919 1.00 97.00 241 ALA A N 1
ATOM 1883 C CA . ALA A 1 241 ? -0.117 15.645 20.894 1.00 97.00 241 ALA A CA 1
ATOM 1884 C C . ALA A 1 241 ? -1.429 15.917 20.152 1.00 97.00 241 ALA A C 1
ATOM 1886 O O . ALA A 1 241 ? -1.558 16.926 19.463 1.00 97.00 241 ALA A O 1
ATOM 1887 N N . GLU A 1 242 ? -2.402 15.028 20.277 1.00 96.25 242 GLU A N 1
ATOM 1888 C CA . GLU A 1 242 ? -3.704 15.118 19.626 1.00 96.25 242 GLU A CA 1
ATOM 1889 C C . GLU A 1 242 ? -4.781 15.434 20.663 1.00 96.25 242 GLU A C 1
ATOM 1891 O O . GLU A 1 242 ? -5.081 14.618 21.530 1.00 96.25 242 GLU A O 1
ATOM 1896 N N . VAL A 1 243 ? -5.367 16.626 20.567 1.00 96.56 243 VAL A N 1
ATOM 1897 C CA . VAL A 1 243 ? -6.483 17.078 21.400 1.00 96.56 243 VAL A CA 1
ATOM 1898 C C . VAL A 1 243 ? -7.765 16.965 20.586 1.00 96.56 243 VAL A C 1
ATOM 1900 O O . VAL A 1 243 ? -7.958 17.717 19.630 1.00 96.56 243 VAL A O 1
ATOM 1903 N N . GLN A 1 244 ? -8.639 16.039 20.963 1.00 95.12 244 GLN A N 1
ATOM 1904 C CA . GLN A 1 244 ? -9.973 15.887 20.393 1.00 95.12 244 GLN A CA 1
ATOM 1905 C C . GLN A 1 244 ? -11.000 16.532 21.326 1.00 95.12 244 GLN A C 1
ATOM 1907 O O . GLN A 1 244 ? -10.987 16.261 22.527 1.00 95.12 244 GLN A O 1
ATOM 1912 N N . SER A 1 245 ? -11.890 17.368 20.797 1.00 94.62 245 SER A N 1
ATOM 1913 C CA . SER A 1 245 ? -12.999 17.944 21.562 1.00 94.62 245 SER A CA 1
ATOM 1914 C C . SER A 1 245 ? -14.305 17.891 20.787 1.00 94.62 245 SER A C 1
ATOM 1916 O O . SER A 1 245 ? -14.323 18.090 19.573 1.00 94.62 245 SER A O 1
ATOM 1918 N N . CYS A 1 246 ? -15.400 17.665 21.507 1.00 92.88 246 CYS A N 1
ATOM 1919 C CA . CYS A 1 246 ? -16.748 17.748 20.961 1.00 92.88 246 CYS A CA 1
ATOM 1920 C C . CYS A 1 246 ? -17.486 18.946 21.565 1.00 92.88 246 CYS A C 1
ATOM 1922 O O . CYS A 1 246 ? -18.104 18.866 22.630 1.00 92.88 246 CYS A O 1
ATOM 1924 N N . ASP A 1 247 ? -17.395 20.088 20.887 1.00 86.94 247 ASP A N 1
ATOM 1925 C CA . ASP A 1 247 ? -17.972 21.351 21.357 1.00 86.94 247 ASP A CA 1
ATOM 1926 C C . ASP A 1 247 ? -19.505 21.378 21.153 1.00 86.94 247 ASP A C 1
ATOM 1928 O O . ASP A 1 247 ? -20.231 21.982 21.958 1.00 86.94 247 ASP A O 1
ATOM 1932 N N . ASN A 1 248 ? -19.964 20.679 20.102 1.00 84.06 248 ASN A N 1
ATOM 1933 C CA . ASN A 1 248 ? -21.335 20.620 19.582 1.00 84.06 248 ASN A CA 1
ATOM 1934 C C . ASN A 1 248 ? -22.017 19.252 19.784 1.00 84.06 248 ASN A C 1
ATOM 1936 O O . ASN A 1 248 ? -22.944 18.930 19.050 1.00 84.06 248 ASN A O 1
ATOM 1940 N N . CYS A 1 249 ? -21.602 18.452 20.768 1.00 81.81 249 CYS A N 1
ATOM 1941 C CA . CYS A 1 249 ? -22.312 17.225 21.147 1.00 81.81 249 CYS A CA 1
ATOM 1942 C C . CYS A 1 249 ? -23.764 17.567 21.551 1.00 81.81 249 CYS A C 1
ATOM 1944 O O . CYS A 1 249 ? -24.007 18.036 22.665 1.00 81.81 249 CYS A O 1
ATOM 1946 N N . GLN A 1 250 ? -24.719 17.408 20.628 1.00 62.28 250 GLN A N 1
ATOM 1947 C CA . GLN A 1 250 ? -26.146 17.641 20.850 1.00 62.28 250 GLN A CA 1
ATOM 1948 C C . GLN A 1 250 ? -26.839 16.293 21.061 1.00 62.28 250 GLN A C 1
ATOM 1950 O O . GLN A 1 250 ? -27.070 15.544 20.122 1.00 62.28 250 GLN A O 1
ATOM 1955 N N . GLY A 1 251 ? -27.178 15.991 22.308 1.00 63.94 251 GLY A N 1
ATOM 1956 C CA . GLY A 1 251 ? -27.899 14.782 22.697 1.00 63.94 251 GLY A CA 1
ATOM 1957 C C . GLY A 1 251 ? -28.091 14.784 24.207 1.00 63.94 251 GLY A C 1
ATOM 1958 O O . GLY A 1 251 ? -27.251 15.331 24.921 1.00 63.94 251 GLY A O 1
ATOM 1959 N N . GLN A 1 252 ? -29.197 14.223 24.705 1.00 57.22 252 GLN A N 1
ATOM 1960 C CA . GLN A 1 252 ? -29.405 14.106 26.157 1.00 57.22 252 GLN A CA 1
ATOM 1961 C C . GLN A 1 252 ? -28.307 13.250 26.819 1.00 57.22 252 GLN A C 1
ATOM 1963 O O . GLN A 1 252 ? -27.966 13.505 27.974 1.00 57.22 252 GLN A O 1
ATOM 1968 N N . ASP A 1 253 ? -27.662 12.372 26.039 1.00 63.06 253 ASP A N 1
ATOM 1969 C CA . ASP A 1 253 ? -26.707 11.374 26.533 1.00 63.06 253 ASP A CA 1
ATOM 1970 C C . ASP A 1 253 ? -25.256 11.593 26.084 1.00 63.06 253 ASP A C 1
ATOM 1972 O O . ASP A 1 253 ? -24.367 10.851 26.495 1.00 63.06 253 ASP A O 1
ATOM 1976 N N . THR A 1 254 ? -24.977 12.617 25.269 1.00 65.25 254 THR A N 1
ATOM 1977 C CA . THR A 1 254 ? -23.616 12.879 24.770 1.00 65.25 254 THR A CA 1
ATOM 1978 C C . THR A 1 254 ? -23.043 14.148 25.359 1.00 65.25 254 THR A C 1
ATOM 1980 O O . THR A 1 254 ? -23.524 15.254 25.110 1.00 65.25 254 THR A O 1
ATOM 1983 N N . TRP A 1 255 ? -22.013 13.978 26.183 1.00 80.56 255 TRP A N 1
ATOM 1984 C CA . TRP A 1 255 ? -21.402 15.061 26.939 1.00 80.56 255 TRP A CA 1
ATOM 1985 C C . TRP A 1 255 ? -20.237 15.675 26.167 1.00 80.56 255 TRP A C 1
ATOM 1987 O O . TRP A 1 255 ? -19.573 15.018 25.369 1.00 80.56 255 TRP A O 1
ATOM 1997 N N . LYS A 1 256 ? -19.960 16.953 26.436 1.00 88.12 256 LYS A N 1
ATOM 1998 C CA . LYS A 1 256 ? -18.768 17.616 25.905 1.00 88.12 256 LYS A CA 1
ATOM 1999 C C . LYS A 1 256 ? -17.533 17.006 26.556 1.00 88.12 256 LYS A C 1
ATOM 2001 O O . LYS A 1 256 ? -17.360 17.133 27.765 1.00 88.12 256 LYS A O 1
ATOM 2006 N N . PHE A 1 257 ? -16.672 16.389 25.762 1.00 89.94 257 PHE A N 1
ATOM 2007 C CA . PHE A 1 257 ? -15.450 15.753 26.248 1.00 89.94 257 PHE A CA 1
ATOM 2008 C C . PHE A 1 257 ? -14.206 16.383 25.627 1.00 89.94 257 PHE A C 1
ATOM 2010 O O . PHE A 1 257 ? -14.268 17.031 24.577 1.00 89.94 257 PHE A O 1
ATOM 2017 N N . ILE A 1 258 ? -13.068 16.164 26.290 1.00 92.31 258 ILE A N 1
ATOM 2018 C CA . ILE A 1 258 ? -11.741 16.470 25.752 1.00 92.31 258 ILE A CA 1
ATOM 2019 C C . ILE A 1 258 ? -10.854 15.254 25.951 1.00 92.31 258 ILE A C 1
ATOM 2021 O O . ILE A 1 258 ? -10.509 14.898 27.082 1.00 92.31 258 ILE A O 1
ATOM 2025 N N . LYS A 1 259 ? -10.458 14.641 24.840 1.00 93.38 259 LYS A N 1
ATOM 2026 C CA . LYS A 1 259 ? -9.512 13.531 24.822 1.00 93.38 259 LYS A CA 1
ATOM 2027 C C . LYS A 1 259 ? -8.154 14.049 24.375 1.00 93.38 259 LYS A C 1
ATOM 2029 O O . LYS A 1 259 ? -8.068 14.770 23.385 1.00 93.38 259 LYS A O 1
ATOM 2034 N N . VAL A 1 260 ? -7.105 13.699 25.110 1.00 94.00 260 VAL A N 1
ATOM 2035 C CA . VAL A 1 260 ? -5.730 14.070 24.772 1.00 94.00 260 VAL A CA 1
ATOM 2036 C C . VAL A 1 260 ? -4.912 12.804 24.636 1.00 94.00 260 VAL A C 1
ATOM 2038 O O . VAL A 1 260 ? -4.709 12.104 25.621 1.00 94.00 260 VAL A O 1
ATOM 2041 N N . ASN A 1 261 ? -4.442 12.545 23.420 1.00 93.88 261 ASN A N 1
ATOM 2042 C CA . ASN A 1 261 ? -3.603 11.399 23.096 1.00 93.88 261 ASN A CA 1
ATOM 2043 C C . ASN A 1 261 ? -2.214 11.888 22.697 1.00 93.88 261 ASN A C 1
ATOM 2045 O O . ASN A 1 261 ? -2.069 12.950 22.091 1.00 93.88 261 ASN A O 1
ATOM 2049 N N . PHE A 1 262 ? -1.198 11.085 22.973 1.00 94.62 262 PHE A N 1
ATOM 2050 C CA . PHE A 1 262 ? 0.157 11.331 22.501 1.00 94.62 262 PHE A CA 1
ATOM 2051 C C . PHE A 1 262 ? 0.652 10.107 21.745 1.00 94.62 262 PHE A C 1
ATOM 2053 O O . PHE A 1 262 ? 0.470 8.980 22.195 1.00 94.62 262 PHE A O 1
ATOM 2060 N N . PHE A 1 263 ? 1.294 10.318 20.601 1.00 94.19 263 PHE A N 1
ATOM 2061 C CA . PHE A 1 263 ? 1.884 9.227 19.834 1.00 94.19 263 PHE A CA 1
ATOM 2062 C C . PHE A 1 263 ? 3.141 9.680 19.100 1.00 94.19 263 PHE A C 1
ATOM 2064 O O . PHE A 1 263 ? 3.398 10.872 18.909 1.00 94.19 263 PHE A O 1
ATOM 2071 N N . LEU A 1 264 ? 3.941 8.692 18.707 1.00 92.56 264 LEU A N 1
ATOM 2072 C CA . LEU A 1 264 ? 5.077 8.894 17.823 1.00 92.56 264 LEU A CA 1
ATOM 2073 C C . LEU A 1 264 ? 4.644 8.599 16.394 1.00 92.56 264 LEU A C 1
ATOM 2075 O O . LEU A 1 264 ? 3.911 7.642 16.156 1.00 92.56 264 LEU A O 1
ATOM 2079 N N . GLU A 1 265 ? 5.116 9.411 15.466 1.00 90.19 265 GLU A N 1
ATOM 2080 C CA . GLU A 1 265 ? 4.909 9.249 14.033 1.00 90.19 265 GLU A CA 1
ATOM 2081 C C . GLU A 1 265 ? 6.285 9.107 13.379 1.00 90.19 265 GLU A C 1
ATOM 2083 O O . GLU A 1 265 ? 7.108 10.009 13.512 1.00 90.19 265 GLU A O 1
ATOM 2088 N N . ASP A 1 266 ? 6.557 7.983 12.723 1.00 85.81 266 ASP A N 1
ATOM 2089 C CA . ASP A 1 266 ? 7.792 7.755 11.963 1.00 85.81 266 ASP A CA 1
ATOM 2090 C C . ASP A 1 266 ? 7.449 7.753 10.478 1.00 85.81 266 ASP A C 1
ATOM 2092 O O . ASP A 1 266 ? 6.721 6.883 10.011 1.00 85.81 266 ASP A O 1
ATOM 2096 N N . ASN A 1 267 ? 7.919 8.768 9.751 1.00 73.69 267 ASN A N 1
ATOM 2097 C CA . ASN A 1 267 ? 7.633 8.946 8.322 1.00 73.69 267 ASN A CA 1
ATOM 2098 C C . ASN A 1 267 ? 6.133 8.867 7.976 1.00 73.69 267 ASN A C 1
ATOM 2100 O O . ASN A 1 267 ? 5.742 8.206 7.018 1.00 73.69 267 ASN A O 1
ATOM 2104 N N . GLY A 1 268 ? 5.293 9.514 8.790 1.00 72.75 268 GLY A N 1
ATOM 2105 C CA . GLY A 1 268 ? 3.838 9.552 8.599 1.00 72.75 268 GLY A CA 1
ATOM 2106 C C . GLY A 1 268 ? 3.072 8.410 9.272 1.00 72.75 268 GLY A C 1
ATOM 2107 O O . GLY A 1 268 ? 1.886 8.569 9.558 1.00 72.75 268 GLY A O 1
ATOM 2108 N N . GLU A 1 269 ? 3.728 7.304 9.626 1.00 72.69 269 GLU A N 1
ATOM 2109 C CA . GLU A 1 269 ? 3.063 6.177 10.278 1.00 72.69 269 GLU A CA 1
ATOM 2110 C C . GLU A 1 269 ? 3.036 6.337 11.801 1.00 72.69 269 GLU A C 1
ATOM 2112 O O . GLU A 1 269 ? 4.068 6.525 12.453 1.00 72.69 269 GLU A O 1
ATOM 2117 N N . LYS A 1 270 ? 1.845 6.211 12.405 1.00 85.00 270 LYS A N 1
ATOM 2118 C CA . LYS A 1 270 ? 1.716 6.140 13.865 1.00 85.00 270 LYS A CA 1
ATOM 2119 C C . LYS A 1 270 ? 2.400 4.868 14.364 1.00 85.00 270 LYS A C 1
ATOM 2121 O O . LYS A 1 270 ? 1.976 3.757 14.051 1.00 85.00 270 LYS A O 1
ATOM 2126 N N . ILE A 1 271 ? 3.418 5.019 15.206 1.00 83.00 271 ILE A N 1
ATOM 2127 C CA . ILE A 1 271 ? 4.050 3.886 15.878 1.00 83.00 271 ILE A CA 1
ATOM 2128 C C . ILE A 1 271 ? 3.107 3.422 16.986 1.00 83.00 271 ILE A C 1
ATOM 2130 O O . ILE A 1 271 ? 3.117 3.966 18.095 1.00 83.00 271 ILE A O 1
ATOM 2134 N N . ASN A 1 272 ? 2.311 2.396 16.687 1.00 72.69 272 ASN A N 1
ATOM 2135 C CA . ASN A 1 272 ? 1.512 1.701 17.687 1.00 72.69 272 ASN A CA 1
ATOM 2136 C C . ASN A 1 272 ? 2.454 1.088 18.723 1.00 72.69 272 ASN A C 1
ATOM 2138 O O . ASN A 1 272 ? 3.246 0.192 18.422 1.00 72.69 272 ASN A O 1
ATOM 2142 N N . ARG A 1 273 ? 2.394 1.598 19.952 1.00 69.62 273 ARG A N 1
ATOM 2143 C CA . ARG A 1 273 ? 3.059 0.971 21.088 1.00 69.62 273 ARG A CA 1
ATOM 2144 C C . ARG A 1 273 ? 2.002 0.272 21.927 1.00 69.62 273 ARG A C 1
ATOM 2146 O O . ARG A 1 273 ? 0.977 0.894 22.196 1.00 69.62 273 ARG A O 1
ATOM 2153 N N . PRO A 1 274 ? 2.247 -0.980 22.340 1.00 56.66 274 PRO A N 1
ATOM 2154 C CA . PRO A 1 274 ? 1.384 -1.628 23.307 1.00 56.66 274 PRO A CA 1
ATOM 2155 C C . PRO A 1 274 ? 1.420 -0.783 24.581 1.00 56.66 274 PRO A C 1
ATOM 2157 O O . PRO A 1 274 ? 2.484 -0.593 25.181 1.00 56.66 274 PRO A O 1
ATOM 2160 N N . PHE A 1 275 ? 0.278 -0.191 24.920 1.00 58.78 275 PHE A N 1
ATOM 2161 C CA . PHE A 1 275 ? 0.108 0.515 26.179 1.00 58.78 275 PHE A CA 1
ATOM 2162 C C . PHE A 1 275 ? 0.194 -0.516 27.293 1.00 58.78 275 PHE A C 1
ATOM 2164 O O . PHE A 1 275 ? -0.479 -1.547 27.258 1.00 58.78 275 PHE A O 1
ATOM 2171 N N . THR A 1 276 ? 1.039 -0.258 28.283 1.00 59.72 276 THR A N 1
ATOM 2172 C CA . THR A 1 276 ? 1.047 -1.095 29.474 1.00 59.72 276 THR A CA 1
ATOM 2173 C C . THR A 1 276 ? -0.045 -0.555 30.375 1.00 59.72 276 THR A C 1
ATOM 2175 O O . THR A 1 276 ? 0.175 0.413 31.093 1.00 59.72 276 THR A O 1
ATOM 2178 N N . SER A 1 277 ? -1.219 -1.192 30.352 1.00 53.50 277 SER A N 1
ATOM 2179 C CA . SER A 1 277 ? -2.413 -0.828 31.137 1.00 53.50 277 SER A CA 1
ATOM 2180 C C . SER A 1 277 ? -2.194 -0.683 32.654 1.00 53.50 277 SER A C 1
ATOM 2182 O O . SER A 1 277 ? -3.112 -0.304 33.372 1.00 53.50 277 SER A O 1
ATOM 2184 N N . ASP A 1 278 ? -0.990 -0.960 33.152 1.00 55.69 278 ASP A N 1
ATOM 2185 C CA . ASP A 1 278 ? -0.591 -0.926 34.559 1.00 55.69 278 ASP A CA 1
ATOM 2186 C C . ASP A 1 278 ? -0.249 0.486 35.074 1.00 55.69 278 ASP A C 1
ATOM 2188 O O . ASP A 1 278 ? 0.333 0.645 36.151 1.00 55.69 278 ASP A O 1
ATOM 2192 N N . SER A 1 279 ? -0.565 1.549 34.333 1.00 63.00 279 SER A N 1
ATOM 2193 C CA . SER A 1 279 ? -0.422 2.903 34.864 1.00 63.00 279 SER A CA 1
ATOM 2194 C C . SER A 1 279 ? -1.376 3.100 36.053 1.00 63.00 279 SER A C 1
ATOM 2196 O O . SER A 1 279 ? -2.592 3.040 35.883 1.00 63.00 279 SER A O 1
ATOM 2198 N N . ASN A 1 280 ? -0.826 3.345 37.249 1.00 79.12 280 ASN A N 1
ATOM 2199 C CA . ASN A 1 280 ? -1.571 3.510 38.507 1.00 79.12 280 ASN A CA 1
ATOM 2200 C C . ASN A 1 280 ? -2.516 4.730 38.475 1.00 79.12 280 ASN A C 1
ATOM 2202 O O . ASN A 1 280 ? -2.193 5.780 39.036 1.00 79.12 280 ASN A O 1
ATOM 2206 N N . LYS A 1 281 ? -3.687 4.598 37.841 1.00 89.62 281 LYS A N 1
ATOM 2207 C CA . LYS A 1 281 ? -4.779 5.585 37.852 1.00 89.62 281 LYS A CA 1
ATOM 2208 C C . LYS A 1 281 ? -5.078 6.071 39.278 1.00 89.62 281 LYS A C 1
ATOM 2210 O O . LYS A 1 281 ? -5.175 7.277 39.505 1.00 89.62 281 LYS A O 1
ATOM 2215 N N . GLU A 1 282 ? -5.065 5.137 40.231 1.00 90.06 282 GLU A N 1
ATOM 2216 C CA . GLU A 1 282 ? -5.238 5.345 41.676 1.00 90.06 282 GLU A CA 1
ATOM 2217 C C . GLU A 1 282 ? -4.350 6.465 42.250 1.00 90.06 282 GLU A C 1
ATOM 2219 O O . GLU A 1 282 ? -4.766 7.203 43.139 1.00 90.06 282 GLU A O 1
ATOM 2224 N N . MET A 1 283 ? -3.136 6.672 41.718 1.00 94.69 283 MET A N 1
ATOM 2225 C CA . MET A 1 283 ? -2.230 7.722 42.212 1.00 94.69 283 MET A CA 1
ATOM 2226 C C . MET A 1 283 ? -2.750 9.146 41.974 1.00 94.69 283 MET A C 1
ATOM 2228 O O . MET A 1 283 ? -2.262 10.082 42.611 1.00 94.69 283 MET A O 1
ATOM 2232 N N . PHE A 1 284 ? -3.705 9.327 41.060 1.00 95.19 284 PHE A N 1
ATOM 2233 C CA . PHE A 1 284 ? -4.260 10.632 40.698 1.00 95.19 284 PHE A CA 1
ATOM 2234 C C . PHE A 1 284 ? -5.717 10.808 41.151 1.00 95.19 284 PHE A C 1
ATOM 2236 O O . PHE A 1 284 ? -6.264 11.908 41.038 1.00 95.19 284 PHE A O 1
ATOM 2243 N N . GLU A 1 285 ? -6.347 9.771 41.707 1.00 92.62 285 GLU A N 1
ATOM 2244 C CA . GLU A 1 285 ? -7.751 9.804 42.142 1.00 92.62 285 GLU A CA 1
ATOM 2245 C C . GLU A 1 285 ? -8.008 10.791 43.281 1.00 92.62 285 GLU A C 1
ATOM 2247 O O . GLU A 1 285 ? -9.102 11.337 43.375 1.00 92.62 285 GLU A O 1
ATOM 2252 N N . ASP A 1 286 ? -6.994 11.144 44.070 1.00 94.94 286 ASP A N 1
ATOM 2253 C CA . ASP A 1 286 ? -7.106 12.168 45.117 1.00 94.94 286 ASP A CA 1
ATOM 2254 C C . ASP A 1 286 ? -6.822 13.595 44.611 1.00 94.94 286 ASP A C 1
ATOM 2256 O O . ASP A 1 286 ? -7.021 14.583 45.324 1.00 94.94 286 ASP A O 1
ATOM 2260 N N . PHE A 1 287 ? -6.358 13.760 43.367 1.00 96.56 287 PHE A N 1
ATOM 2261 C CA . PHE A 1 287 ? -5.901 15.063 42.878 1.00 96.56 287 PHE A CA 1
ATOM 2262 C C . PHE A 1 287 ? -7.084 15.936 42.448 1.00 96.56 287 PHE A C 1
ATOM 2264 O O . PHE A 1 287 ? -7.868 15.564 41.578 1.00 96.56 287 PHE A O 1
ATOM 2271 N N . GLY A 1 288 ? -7.205 17.141 43.006 1.00 94.94 288 GLY A N 1
ATOM 2272 C CA . GLY A 1 288 ? -8.121 18.154 42.469 1.00 94.94 288 GLY A CA 1
ATOM 2273 C C . GLY A 1 288 ? -7.663 18.681 41.100 1.00 94.94 288 GLY A C 1
ATOM 2274 O O . GLY A 1 288 ? -6.500 18.523 40.728 1.00 94.94 288 GLY A O 1
ATOM 2275 N N . ALA A 1 289 ? -8.541 19.387 40.379 1.00 94.75 289 ALA A N 1
ATOM 2276 C CA . ALA A 1 289 ? -8.255 19.916 39.036 1.00 94.75 289 ALA A CA 1
ATOM 2277 C C . ALA A 1 289 ? -6.933 20.711 38.950 1.00 94.75 289 ALA A C 1
ATOM 2279 O O . ALA A 1 289 ? -6.158 20.532 38.015 1.00 94.75 289 ALA A O 1
ATOM 2280 N N . THR A 1 290 ? -6.615 21.543 39.950 1.00 96.75 290 THR A N 1
ATOM 2281 C CA . THR A 1 290 ? -5.348 22.301 39.997 1.00 96.75 290 THR A CA 1
ATOM 2282 C C . THR A 1 290 ? -4.114 21.399 40.092 1.00 96.75 290 THR A C 1
ATOM 2284 O O . THR A 1 290 ? -3.103 21.681 39.452 1.00 96.75 290 THR A O 1
ATOM 2287 N N . ALA A 1 291 ? -4.184 20.314 40.871 1.00 97.25 291 ALA A N 1
ATOM 2288 C CA . ALA A 1 291 ? -3.079 19.367 41.012 1.00 97.25 291 ALA A CA 1
ATOM 2289 C C . ALA A 1 291 ? -2.889 18.544 39.728 1.00 97.25 291 ALA A C 1
ATOM 2291 O O . ALA A 1 291 ? -1.757 18.371 39.285 1.00 97.25 291 ALA A O 1
ATOM 2292 N N . LEU A 1 292 ? -3.988 18.129 39.085 1.00 97.06 292 LEU A N 1
ATOM 2293 C CA . LEU A 1 292 ? -3.962 17.448 37.784 1.00 97.06 292 LEU A CA 1
ATOM 2294 C C . LEU A 1 292 ? -3.327 18.338 36.701 1.00 97.06 292 LEU A C 1
ATOM 2296 O O . LEU A 1 292 ? -2.398 17.903 36.024 1.00 97.06 292 LEU A O 1
ATOM 2300 N N . LYS A 1 293 ? -3.734 19.614 36.600 1.00 97.69 293 LYS A N 1
ATOM 2301 C CA . LYS A 1 293 ? -3.117 20.602 35.688 1.00 97.69 293 LYS A CA 1
ATOM 2302 C C . LYS A 1 293 ? -1.608 20.719 35.902 1.00 97.69 293 LYS A C 1
ATOM 2304 O O . LYS A 1 293 ? -0.843 20.694 34.939 1.00 97.69 293 LYS A O 1
ATOM 2309 N N . GLN A 1 294 ? -1.177 20.852 37.158 1.00 97.88 294 GLN A N 1
ATOM 2310 C CA . GLN A 1 294 ? 0.242 20.983 37.484 1.00 97.88 294 GLN A CA 1
ATOM 2311 C C . GLN A 1 294 ? 1.025 19.715 37.126 1.00 97.88 294 GLN A C 1
ATOM 2313 O O . GLN A 1 294 ? 2.145 19.816 36.629 1.00 97.88 294 GLN A O 1
ATOM 2318 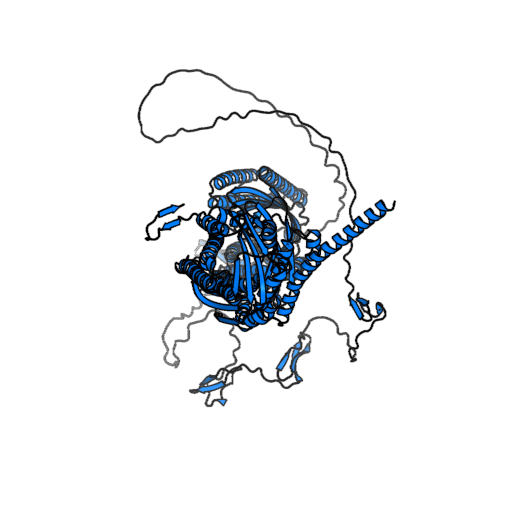N N . GLU A 1 295 ? 0.440 18.535 37.330 1.00 97.62 295 GLU A N 1
ATOM 2319 C CA . GLU A 1 295 ? 1.102 17.273 37.007 1.00 97.62 295 GLU A CA 1
ATOM 2320 C C . GLU A 1 295 ? 1.222 17.036 35.497 1.00 97.62 295 GLU A C 1
ATOM 2322 O O . GLU A 1 295 ? 2.253 16.536 35.038 1.00 97.62 295 GLU A O 1
ATOM 2327 N N . ILE A 1 296 ? 0.237 17.478 34.706 1.00 97.31 296 ILE A N 1
ATOM 2328 C CA . ILE A 1 296 ? 0.342 17.505 33.240 1.00 97.31 296 ILE A CA 1
ATOM 2329 C C . ILE A 1 296 ? 1.477 18.444 32.805 1.00 97.31 296 ILE A C 1
ATOM 2331 O O . ILE A 1 296 ? 2.305 18.048 31.989 1.00 97.31 296 ILE A O 1
ATOM 2335 N N . ILE A 1 297 ? 1.574 19.655 33.375 1.00 97.94 297 ILE A N 1
ATOM 2336 C CA . ILE A 1 297 ? 2.672 20.597 33.077 1.00 97.94 297 ILE A CA 1
ATOM 2337 C C . ILE A 1 297 ? 4.034 19.969 33.407 1.00 97.94 297 ILE A C 1
ATOM 2339 O O . ILE A 1 297 ? 4.959 20.023 32.596 1.00 97.94 297 ILE A O 1
ATOM 2343 N N . ASN A 1 298 ? 4.162 19.351 34.584 1.00 97.62 298 ASN A N 1
ATOM 2344 C CA . ASN A 1 298 ? 5.395 18.684 35.003 1.00 97.62 298 ASN A CA 1
ATOM 2345 C C . ASN A 1 298 ? 5.769 17.552 34.036 1.00 97.62 298 ASN A C 1
ATOM 2347 O O . ASN A 1 298 ? 6.920 17.456 33.613 1.00 97.62 298 ASN A O 1
ATOM 2351 N N . SER A 1 299 ? 4.790 16.730 33.654 1.00 97.38 299 SER A N 1
ATOM 2352 C CA . SER A 1 299 ? 4.991 15.619 32.724 1.00 97.38 299 SER A CA 1
ATOM 2353 C C . SER A 1 299 ? 5.365 16.110 31.323 1.00 97.38 299 SER A C 1
ATOM 2355 O O . SER A 1 299 ? 6.277 15.556 30.720 1.00 97.38 299 SER A O 1
ATOM 2357 N N . MET A 1 300 ? 4.770 17.203 30.835 1.00 97.56 300 MET A N 1
ATOM 2358 C CA . MET A 1 300 ? 5.161 17.831 29.565 1.00 97.56 300 MET A CA 1
ATOM 2359 C C . MET A 1 300 ? 6.609 18.337 29.575 1.00 97.56 300 MET A C 1
ATOM 2361 O O . MET A 1 300 ? 7.326 18.167 28.590 1.00 97.56 300 MET A O 1
ATOM 2365 N N . ASN A 1 301 ? 7.075 18.912 30.687 1.00 97.62 301 ASN A N 1
ATOM 2366 C CA . ASN A 1 301 ? 8.473 19.338 30.809 1.00 97.62 301 ASN A CA 1
ATOM 2367 C C . ASN A 1 301 ? 9.435 18.142 30.730 1.00 97.62 301 ASN A C 1
ATOM 2369 O O . ASN A 1 301 ? 10.407 18.187 29.978 1.00 97.62 301 ASN A O 1
ATOM 2373 N N . ILE A 1 302 ? 9.129 17.050 31.441 1.00 97.44 302 ILE A N 1
ATOM 2374 C CA . ILE A 1 302 ? 9.920 15.810 31.389 1.00 97.44 302 ILE A CA 1
ATOM 2375 C C . ILE A 1 302 ? 9.894 15.216 29.974 1.00 97.44 302 ILE A C 1
ATOM 2377 O O . ILE A 1 302 ? 10.930 14.788 29.466 1.00 97.44 302 ILE A O 1
ATOM 2381 N N . LEU A 1 303 ? 8.729 15.208 29.320 1.00 96.12 303 LEU A N 1
ATOM 2382 C CA . LEU A 1 303 ? 8.577 14.732 27.948 1.00 96.12 303 LEU A CA 1
ATOM 2383 C C . LEU A 1 303 ? 9.514 15.493 26.999 1.00 96.12 303 LEU A C 1
ATOM 2385 O O . LEU A 1 303 ? 10.286 14.867 26.276 1.00 96.12 303 LEU A O 1
ATOM 2389 N N . ASN A 1 304 ? 9.517 16.826 27.059 1.00 96.75 304 ASN A N 1
ATOM 2390 C CA . ASN A 1 304 ? 10.382 17.669 26.231 1.00 96.75 304 ASN A CA 1
ATOM 2391 C C . ASN A 1 304 ? 11.878 17.412 26.463 1.00 96.75 304 ASN A C 1
ATOM 2393 O O . ASN A 1 304 ? 12.652 17.361 25.501 1.00 96.75 304 ASN A O 1
ATOM 2397 N N . GLU A 1 305 ? 12.296 17.221 27.717 1.00 97.25 305 GLU A N 1
ATOM 2398 C CA . GLU A 1 305 ? 13.681 16.867 28.051 1.00 97.25 305 GLU A CA 1
ATOM 2399 C C . GLU A 1 305 ? 14.078 15.507 27.456 1.00 97.25 305 GLU A C 1
ATOM 2401 O O . GLU A 1 305 ? 15.151 15.376 26.862 1.00 97.25 305 GLU A O 1
ATOM 2406 N N . LEU A 1 306 ? 13.203 14.500 27.562 1.00 95.81 306 LEU A N 1
ATOM 2407 C CA . LEU A 1 306 ? 13.453 13.152 27.042 1.00 95.81 306 LEU A CA 1
ATOM 2408 C C . LEU A 1 306 ? 13.489 13.110 25.512 1.00 95.81 306 LEU A C 1
ATOM 2410 O O . LEU A 1 306 ? 14.360 12.441 24.953 1.00 95.81 306 LEU A O 1
ATOM 2414 N N . LEU A 1 307 ? 12.585 13.831 24.845 1.00 94.25 307 LEU A N 1
ATOM 2415 C CA . LEU A 1 307 ? 12.568 13.960 23.386 1.00 94.25 307 LEU A CA 1
ATOM 2416 C C . LEU A 1 307 ? 13.837 14.653 22.885 1.00 94.25 307 LEU A C 1
ATOM 2418 O O . LEU A 1 307 ? 14.515 14.125 22.010 1.00 94.25 307 LEU A O 1
ATOM 2422 N N . SER A 1 308 ? 14.243 15.752 23.529 1.00 95.06 308 SER A N 1
ATOM 2423 C CA . SER A 1 308 ? 15.489 16.464 23.201 1.00 95.06 308 SER A CA 1
ATOM 2424 C C . SER A 1 308 ? 16.747 15.611 23.412 1.00 95.06 308 SER A C 1
ATOM 2426 O O . SER A 1 308 ? 17.768 15.833 22.763 1.00 95.06 308 SER A O 1
ATOM 2428 N N . ALA A 1 309 ? 16.690 14.629 24.315 1.00 96.00 309 ALA A N 1
ATOM 2429 C CA . ALA A 1 309 ? 17.761 13.665 24.552 1.00 96.00 309 ALA A CA 1
ATOM 2430 C C . ALA A 1 309 ? 17.710 12.433 23.620 1.00 96.00 309 ALA A C 1
ATOM 2432 O O . ALA A 1 309 ? 18.555 11.545 23.753 1.00 96.00 309 ALA A O 1
ATOM 2433 N N . GLY A 1 310 ? 16.723 12.338 22.719 1.00 92.94 310 GLY A N 1
ATOM 2434 C CA . GLY A 1 310 ? 16.503 11.175 21.851 1.00 92.94 310 GLY A CA 1
ATOM 2435 C C . GLY A 1 310 ? 16.032 9.917 22.596 1.00 92.94 310 GLY A C 1
ATOM 2436 O O . GLY A 1 310 ? 16.163 8.802 22.089 1.00 92.94 310 GLY A O 1
ATOM 2437 N N . ASN A 1 311 ? 15.507 10.052 23.820 1.00 95.38 311 ASN A N 1
ATOM 2438 C CA . ASN A 1 311 ? 15.046 8.929 24.639 1.00 95.38 311 ASN A CA 1
ATOM 2439 C C . ASN A 1 311 ? 13.547 8.653 24.431 1.00 95.38 311 ASN A C 1
ATOM 2441 O O . ASN A 1 311 ? 12.730 8.771 25.348 1.00 95.38 311 ASN A O 1
ATOM 2445 N N . TYR A 1 312 ? 13.182 8.237 23.216 1.00 91.69 312 TYR A N 1
ATOM 2446 C CA . TYR A 1 312 ? 11.783 8.010 22.822 1.00 91.69 312 TYR A CA 1
ATOM 2447 C C . TYR A 1 312 ? 11.083 6.899 23.607 1.00 91.69 312 TYR A C 1
ATOM 2449 O O . TYR A 1 312 ? 9.854 6.857 23.666 1.00 91.69 312 TYR A O 1
ATOM 2457 N N . ARG A 1 313 ? 11.835 5.961 24.196 1.00 89.69 313 ARG A N 1
ATOM 2458 C CA . ARG A 1 313 ? 11.257 4.906 25.036 1.00 89.69 313 ARG A CA 1
ATOM 2459 C C . ARG A 1 313 ? 10.721 5.485 26.340 1.00 89.69 313 ARG A C 1
ATOM 2461 O O . ARG A 1 313 ? 9.560 5.263 26.651 1.00 89.69 313 ARG A O 1
ATOM 2468 N N . ALA A 1 314 ? 11.545 6.243 27.064 1.00 92.62 314 ALA A N 1
ATOM 2469 C CA . ALA A 1 314 ? 11.111 6.894 28.298 1.00 92.62 314 ALA A CA 1
ATOM 2470 C C . ALA A 1 314 ? 10.061 7.980 28.024 1.00 92.62 314 ALA A C 1
ATOM 2472 O O . ALA A 1 314 ? 9.121 8.123 28.799 1.00 92.62 314 ALA A O 1
ATOM 2473 N N . ALA A 1 315 ? 10.191 8.702 26.903 1.00 94.25 315 ALA A N 1
ATOM 2474 C CA . ALA A 1 315 ? 9.200 9.684 26.474 1.00 94.25 315 ALA A CA 1
ATOM 2475 C C . ALA A 1 315 ? 7.800 9.059 26.358 1.00 94.25 315 ALA A C 1
ATOM 2477 O O . ALA A 1 315 ? 6.838 9.646 26.835 1.00 94.25 315 ALA A O 1
ATOM 2478 N N . ALA A 1 316 ? 7.679 7.850 25.793 1.00 90.94 316 ALA A N 1
ATOM 2479 C CA . ALA A 1 316 ? 6.377 7.190 25.652 1.00 90.94 316 ALA A CA 1
ATOM 2480 C C . ALA A 1 316 ? 5.721 6.844 26.995 1.00 90.94 316 ALA A C 1
ATOM 2482 O O . ALA A 1 316 ? 4.518 7.014 27.132 1.00 90.94 316 ALA A O 1
ATOM 2483 N N . SER A 1 317 ? 6.493 6.453 28.012 1.00 91.50 317 SER A N 1
ATOM 2484 C CA . SER A 1 317 ? 5.939 6.245 29.359 1.00 91.50 317 SER A CA 1
ATOM 2485 C C . SER A 1 317 ? 5.413 7.544 29.982 1.00 91.50 317 SER A C 1
ATOM 2487 O O . SER A 1 317 ? 4.467 7.530 30.763 1.00 91.50 317 SER A O 1
ATOM 2489 N N . VAL A 1 318 ? 6.013 8.691 29.646 1.00 94.75 318 VAL A N 1
ATOM 2490 C CA . VAL A 1 318 ? 5.522 10.004 30.096 1.00 94.75 318 VAL A CA 1
ATOM 2491 C C . VAL A 1 318 ? 4.281 10.431 29.310 1.00 94.75 318 VAL A C 1
ATOM 2493 O O . VAL A 1 318 ? 3.358 10.978 29.906 1.00 94.75 318 VAL A O 1
ATOM 2496 N N . MET A 1 319 ? 4.232 10.147 28.006 1.00 94.62 319 MET A N 1
ATOM 2497 C CA . MET A 1 319 ? 3.043 10.337 27.166 1.00 94.62 319 MET A CA 1
ATOM 2498 C C . MET A 1 319 ? 1.829 9.580 27.731 1.00 94.62 319 MET A C 1
ATOM 2500 O O . MET A 1 319 ? 0.791 10.189 27.973 1.00 94.62 319 MET A O 1
ATOM 2504 N N . GLU A 1 320 ? 1.997 8.292 28.040 1.00 91.00 320 GLU A N 1
ATOM 2505 C CA . GLU A 1 320 ? 0.977 7.443 28.676 1.00 91.00 320 GLU A CA 1
ATOM 2506 C C . GLU A 1 320 ? 0.535 8.008 30.033 1.00 91.00 320 GLU A C 1
ATOM 2508 O O . GLU A 1 320 ? -0.655 8.128 30.317 1.00 91.00 320 GLU A O 1
ATOM 2513 N N . ARG A 1 321 ? 1.487 8.464 30.855 1.00 93.69 321 ARG A N 1
ATOM 2514 C CA . ARG A 1 321 ? 1.170 9.118 32.129 1.00 93.69 321 ARG A CA 1
ATOM 2515 C C . ARG A 1 321 ? 0.293 10.362 31.947 1.00 93.69 321 ARG A C 1
ATOM 2517 O O . ARG A 1 321 ? -0.620 10.566 32.743 1.00 93.69 321 ARG A O 1
ATOM 2524 N N . ILE A 1 322 ? 0.560 11.196 30.939 1.00 95.00 322 ILE A N 1
ATOM 2525 C CA . ILE A 1 322 ? -0.256 12.390 30.659 1.00 95.00 322 ILE A CA 1
ATOM 2526 C C . ILE A 1 322 ? -1.680 11.989 30.265 1.00 95.00 322 ILE A C 1
ATOM 2528 O O . ILE A 1 322 ? -2.630 12.599 30.756 1.00 95.00 322 ILE A O 1
ATOM 2532 N N . GLU A 1 323 ? -1.830 10.964 29.426 1.00 92.56 323 GLU A N 1
ATOM 2533 C CA . GLU A 1 323 ? -3.136 10.442 29.013 1.00 92.56 323 GLU A CA 1
ATOM 2534 C C . GLU A 1 323 ? -3.948 9.945 30.219 1.00 92.56 323 GLU A C 1
ATOM 2536 O O . GLU A 1 323 ? -5.102 10.333 30.390 1.00 92.56 323 GLU A O 1
ATOM 2541 N N . VAL A 1 324 ? -3.319 9.201 31.133 1.00 91.81 324 VAL A N 1
ATOM 2542 C CA . VAL A 1 324 ? -3.950 8.720 32.375 1.00 91.81 324 VAL A CA 1
ATOM 2543 C C . VAL A 1 324 ? -4.407 9.878 33.260 1.00 91.81 324 VAL A C 1
ATOM 2545 O O . VAL A 1 324 ? -5.542 9.879 33.734 1.00 91.81 324 VAL A O 1
ATOM 2548 N N . ILE A 1 325 ? -3.561 10.898 33.451 1.00 94.94 325 ILE A N 1
ATOM 2549 C CA . ILE A 1 325 ? -3.928 12.092 34.228 1.00 94.94 325 ILE A CA 1
ATOM 2550 C C . ILE A 1 325 ? -5.101 12.826 33.561 1.00 94.94 325 ILE A C 1
ATOM 2552 O O . ILE A 1 325 ? -6.011 13.286 34.254 1.00 94.94 325 ILE A O 1
ATOM 2556 N N . ASN A 1 326 ? -5.109 12.927 32.226 1.00 94.56 326 ASN A N 1
ATOM 2557 C CA . ASN A 1 326 ? -6.214 13.538 31.490 1.00 94.56 326 ASN A CA 1
ATOM 2558 C C . ASN A 1 326 ? -7.516 12.737 31.630 1.00 94.56 326 ASN A C 1
ATOM 2560 O O . ASN A 1 326 ? -8.562 13.354 31.809 1.00 94.56 326 ASN A O 1
ATOM 2564 N N . ASN A 1 327 ? -7.460 11.405 31.595 1.00 90.50 327 ASN A N 1
ATOM 2565 C CA . ASN A 1 327 ? -8.633 10.542 31.759 1.00 90.50 327 ASN A CA 1
ATOM 2566 C C . ASN A 1 327 ? -9.222 10.665 33.172 1.00 90.50 327 ASN A C 1
ATOM 2568 O O . ASN A 1 327 ? -10.422 10.873 33.314 1.00 90.50 327 ASN A O 1
ATOM 2572 N N . VAL A 1 328 ? -8.381 10.672 34.215 1.00 92.25 328 VAL A N 1
ATOM 2573 C CA . VAL A 1 328 ? -8.830 10.944 35.596 1.00 92.25 328 VAL A CA 1
ATOM 2574 C C . VAL A 1 328 ? -9.466 12.332 35.707 1.00 92.25 328 VAL A C 1
ATOM 2576 O O . VAL A 1 328 ? -10.477 12.513 36.389 1.00 92.25 328 VAL A O 1
ATOM 2579 N N . TRP A 1 329 ? -8.899 13.338 35.035 1.00 94.31 329 TRP A N 1
ATOM 2580 C CA . TRP A 1 329 ? -9.486 14.676 35.028 1.00 94.31 329 TRP A CA 1
ATOM 2581 C C . TRP A 1 329 ? -10.824 14.728 34.275 1.00 94.31 329 TRP A C 1
ATOM 2583 O O . TRP A 1 329 ? -11.737 15.426 34.720 1.00 94.31 329 TRP A O 1
ATOM 2593 N N . ASP A 1 330 ? -10.960 14.002 33.165 1.00 90.38 330 ASP A N 1
ATOM 2594 C CA . ASP A 1 330 ? -12.209 13.878 32.405 1.00 90.38 330 ASP A CA 1
ATOM 2595 C C . ASP A 1 330 ? -13.323 13.259 33.253 1.00 90.38 330 ASP A C 1
ATOM 2597 O O . ASP A 1 330 ? -14.369 13.883 33.431 1.00 90.38 330 ASP A O 1
ATOM 2601 N N . GLU A 1 331 ? -13.054 12.113 33.880 1.00 87.81 331 GLU A N 1
ATOM 2602 C CA . GLU A 1 331 ? -14.000 11.423 34.759 1.00 87.81 331 GLU A CA 1
ATOM 2603 C C . GLU A 1 331 ? -14.477 12.333 35.897 1.00 87.81 331 GLU A C 1
ATOM 2605 O O . GLU A 1 331 ? -15.680 12.506 36.099 1.00 87.81 331 GLU A O 1
ATOM 2610 N N . LYS A 1 332 ? -13.549 13.010 36.587 1.00 90.81 332 LYS A N 1
ATOM 2611 C CA . LYS A 1 332 ? -13.898 13.972 37.647 1.00 90.81 332 LYS A CA 1
ATOM 2612 C C . LYS A 1 332 ? -14.672 15.182 37.138 1.00 90.81 332 LYS A C 1
ATOM 2614 O O . LYS A 1 332 ? -15.552 15.683 37.829 1.00 90.81 332 LYS A O 1
ATOM 2619 N N . SER A 1 333 ? -14.340 15.676 35.948 1.00 88.69 333 SER A N 1
ATOM 2620 C CA . SER A 1 333 ? -15.032 16.822 35.349 1.00 88.69 333 SER A CA 1
ATOM 2621 C C . SER A 1 333 ? -16.470 16.497 34.971 1.00 88.69 333 SER A C 1
ATOM 2623 O O . SER A 1 333 ? -17.304 17.406 34.948 1.00 88.69 333 SER A O 1
ATOM 2625 N N . ASN A 1 334 ? -16.742 15.225 34.682 1.00 84.12 334 ASN A N 1
ATOM 2626 C CA . ASN A 1 334 ? -18.052 14.733 34.284 1.00 84.12 334 ASN A CA 1
ATOM 2627 C C . ASN A 1 334 ? -18.882 14.253 35.490 1.00 84.12 334 ASN A C 1
ATOM 2629 O O . ASN A 1 334 ? -20.092 14.484 35.513 1.00 84.12 334 ASN A O 1
ATOM 2633 N N . ASN A 1 335 ? -18.252 13.701 36.535 1.00 85.56 335 ASN A N 1
ATOM 2634 C CA . ASN A 1 335 ? -18.908 13.267 37.775 1.00 85.56 335 ASN A CA 1
ATOM 2635 C C . ASN A 1 335 ? -19.157 14.431 38.759 1.00 85.56 335 ASN A C 1
ATOM 2637 O O . ASN A 1 335 ? -18.592 14.505 39.850 1.00 85.56 335 ASN A O 1
ATOM 2641 N N . VAL A 1 336 ? -20.021 15.367 38.363 1.00 85.62 336 VAL A N 1
ATOM 2642 C CA . VAL A 1 336 ? -20.355 16.566 39.158 1.00 85.62 336 VAL A CA 1
ATOM 2643 C C . VAL A 1 336 ? -21.571 16.374 40.072 1.00 85.62 336 VAL A C 1
ATOM 2645 O O . VAL A 1 336 ? -21.930 17.280 40.822 1.00 85.62 336 VAL A O 1
ATOM 2648 N N . TRP A 1 337 ? -22.218 15.206 40.043 1.00 78.56 337 TRP A N 1
ATOM 2649 C CA . TRP A 1 337 ? -23.496 14.972 40.725 1.00 78.56 337 TRP A CA 1
ATOM 2650 C C . TRP A 1 337 ? -23.434 15.250 42.233 1.00 78.56 337 TRP A C 1
ATOM 2652 O O . TRP A 1 337 ? -24.304 15.925 42.791 1.00 78.56 337 TRP A O 1
ATOM 2662 N N . ASN A 1 338 ? -22.356 14.812 42.888 1.00 79.56 338 ASN A N 1
ATOM 2663 C CA . ASN A 1 338 ? -22.155 15.008 44.324 1.00 79.56 338 ASN A CA 1
ATOM 2664 C C . ASN A 1 338 ? -22.061 16.490 44.725 1.00 79.56 338 ASN A C 1
ATOM 2666 O O . ASN A 1 338 ? -22.492 16.853 45.819 1.00 79.56 338 ASN A O 1
ATOM 2670 N N . GLU A 1 339 ? -21.559 17.358 43.842 1.00 80.81 339 GLU A N 1
ATOM 2671 C CA . GLU A 1 339 ? -21.470 18.804 44.088 1.00 80.81 339 GLU A CA 1
ATOM 2672 C C . GLU A 1 339 ? -22.833 19.502 43.946 1.00 80.81 339 GLU A C 1
ATOM 2674 O O . GLU A 1 339 ? -23.058 20.576 44.507 1.00 80.81 339 GLU A O 1
ATOM 2679 N N . ILE A 1 340 ? -23.753 18.895 43.192 1.00 84.94 340 ILE A N 1
ATOM 2680 C CA . ILE A 1 340 ? -24.944 19.564 42.657 1.00 84.94 340 ILE A CA 1
ATOM 2681 C C . ILE A 1 340 ? -26.239 18.978 43.227 1.00 84.94 340 ILE A C 1
ATOM 2683 O O . ILE A 1 340 ? -27.306 19.575 43.086 1.00 84.94 340 ILE A O 1
ATOM 2687 N N . LYS A 1 341 ? -26.162 17.873 43.977 1.00 82.19 341 LYS A N 1
ATOM 2688 C CA . LYS A 1 341 ? -27.312 17.207 44.611 1.00 82.19 341 LYS A CA 1
ATOM 2689 C C . LYS A 1 341 ? -28.175 18.139 45.482 1.00 82.19 341 LYS A C 1
ATOM 2691 O O . LYS A 1 341 ? -29.353 17.868 45.685 1.00 82.19 341 LYS A O 1
ATOM 2696 N N . SER A 1 342 ? -27.624 19.254 45.974 1.00 78.38 342 SER A N 1
ATOM 2697 C CA . SER A 1 342 ? -28.355 20.276 46.742 1.00 78.38 342 SER A CA 1
ATOM 2698 C C . SER A 1 342 ? -28.961 21.421 45.910 1.00 78.38 342 SER A C 1
ATOM 2700 O O . SER A 1 342 ? -29.585 22.316 46.481 1.00 78.38 342 SER A O 1
ATOM 2702 N N . ALA A 1 343 ? -28.757 21.457 44.591 1.00 80.44 343 ALA A N 1
ATOM 2703 C CA . ALA A 1 343 ? -29.286 22.507 43.724 1.00 80.44 343 ALA A CA 1
ATOM 2704 C C . ALA A 1 343 ? -30.803 22.353 43.515 1.00 80.44 343 ALA A C 1
ATOM 2706 O O . ALA A 1 343 ? -31.331 21.250 43.428 1.00 80.44 343 ALA A O 1
ATOM 2707 N N . SER A 1 344 ? -31.517 23.473 43.368 1.00 77.94 344 SER A N 1
ATOM 2708 C CA . SER A 1 344 ? -32.971 23.480 43.131 1.00 77.94 344 SER A CA 1
ATOM 2709 C C . SER A 1 344 ? -33.385 22.893 41.773 1.00 77.94 344 SER A C 1
ATOM 2711 O O . SER A 1 344 ? -34.556 22.573 41.578 1.00 77.94 344 SER A O 1
ATOM 2713 N N . SER A 1 345 ? -32.438 22.753 40.839 1.00 83.88 345 SER A N 1
ATOM 2714 C CA . SER A 1 345 ? -32.615 22.101 39.538 1.00 83.88 345 SER A CA 1
ATOM 2715 C C . SER A 1 345 ? -31.341 21.329 39.153 1.00 83.88 345 SER A C 1
ATOM 2717 O O . SER A 1 345 ? -30.547 21.838 38.352 1.00 83.88 345 SER A O 1
ATOM 2719 N N . PRO A 1 346 ? -31.128 20.121 39.715 1.00 81.69 346 PRO A N 1
ATOM 2720 C CA . PRO A 1 346 ? -29.874 19.375 39.592 1.00 81.69 346 PRO A CA 1
ATOM 2721 C C . PRO A 1 346 ? -29.418 19.160 38.147 1.00 81.69 346 PRO A C 1
ATOM 2723 O O . PRO A 1 346 ? -28.278 19.477 37.837 1.00 81.69 346 PRO A O 1
ATOM 2726 N N . LYS A 1 347 ? -30.326 18.781 37.232 1.00 82.25 347 LYS A N 1
ATOM 2727 C CA . LYS A 1 347 ? -29.997 18.535 35.811 1.00 82.25 347 LYS A CA 1
ATOM 2728 C C . LYS A 1 347 ? -29.439 19.770 35.082 1.00 82.25 347 LYS A C 1
ATOM 2730 O O . LYS A 1 347 ? -28.488 19.669 34.314 1.00 82.25 347 LYS A O 1
ATOM 2735 N N . ILE A 1 348 ? -30.002 20.958 35.332 1.00 83.81 348 ILE A N 1
ATOM 2736 C CA . ILE A 1 348 ? -29.529 22.212 34.704 1.00 83.81 348 ILE A CA 1
ATOM 2737 C C . ILE A 1 348 ? -28.183 22.628 35.299 1.00 83.81 348 ILE A C 1
ATOM 2739 O O . ILE A 1 348 ? -27.276 23.035 34.575 1.00 83.81 348 ILE A O 1
ATOM 2743 N N . ALA A 1 349 ? -28.052 22.543 36.624 1.00 86.44 349 ALA A N 1
ATOM 2744 C CA . ALA A 1 349 ? -26.811 22.892 37.299 1.00 86.44 349 ALA A CA 1
ATOM 2745 C C . ALA A 1 349 ? -25.671 21.933 36.913 1.00 86.44 349 ALA A C 1
ATOM 2747 O O . ALA A 1 349 ? -24.552 22.390 36.694 1.00 86.44 349 ALA A O 1
ATOM 2748 N N . GLU A 1 350 ? -25.969 20.647 36.726 1.00 85.69 350 GLU A N 1
ATOM 2749 C CA . GLU A 1 350 ? -25.053 19.636 36.195 1.00 85.69 350 GLU A CA 1
ATOM 2750 C C . GLU A 1 350 ? -24.590 19.958 34.778 1.00 85.69 350 GLU A C 1
ATOM 2752 O O . GLU A 1 350 ? -23.385 20.061 34.545 1.00 85.69 350 GLU A O 1
ATOM 2757 N N . ALA A 1 351 ? -25.519 20.219 33.855 1.00 85.56 351 ALA A N 1
ATOM 2758 C CA . ALA A 1 351 ? -25.175 20.601 32.487 1.00 85.56 351 ALA A CA 1
ATOM 2759 C C . ALA A 1 351 ? -24.290 21.864 32.436 1.00 85.56 351 ALA A C 1
ATOM 2761 O O . ALA A 1 351 ? -23.305 21.919 31.691 1.00 85.56 351 ALA A O 1
ATOM 2762 N N . ASN A 1 352 ? -24.593 22.866 33.270 1.00 88.50 352 ASN A N 1
ATOM 2763 C CA . ASN A 1 352 ? -23.797 24.090 33.371 1.00 88.50 352 ASN A CA 1
ATOM 2764 C C . ASN A 1 352 ? -22.401 23.823 33.948 1.00 88.50 352 ASN A C 1
ATOM 2766 O O . ASN A 1 352 ? -21.418 24.328 33.405 1.00 88.50 352 ASN A O 1
ATOM 2770 N N . LYS A 1 353 ? -22.295 23.017 35.013 1.00 91.25 353 LYS A N 1
ATOM 2771 C CA . LYS A 1 353 ? -21.009 22.708 35.649 1.00 91.25 353 LYS A CA 1
ATOM 2772 C C . LYS A 1 353 ? -20.106 21.886 34.734 1.00 91.25 353 LYS A C 1
ATOM 2774 O O . LYS A 1 353 ? -18.929 22.209 34.599 1.00 91.25 353 LYS A O 1
ATOM 2779 N N . ARG A 1 354 ? -20.659 20.889 34.039 1.00 87.88 354 ARG A N 1
ATOM 2780 C CA . ARG A 1 354 ? -19.933 20.129 33.009 1.00 87.88 354 ARG A CA 1
ATOM 2781 C C . ARG A 1 354 ? -19.443 21.043 31.886 1.00 87.88 354 ARG A C 1
ATOM 2783 O O . ARG A 1 354 ? -18.292 20.944 31.475 1.00 87.88 354 ARG A O 1
ATOM 2790 N N . THR A 1 355 ? -20.272 21.993 31.445 1.00 90.19 355 THR A N 1
ATOM 2791 C CA . THR A 1 355 ? -19.873 22.990 30.434 1.00 90.19 355 THR A CA 1
ATOM 2792 C C . THR A 1 355 ? -18.732 23.887 30.926 1.00 90.19 355 THR A C 1
ATOM 2794 O O . THR A 1 355 ? -17.793 24.138 30.174 1.00 90.19 355 THR A O 1
ATOM 2797 N N . GLU A 1 356 ? -18.773 24.352 32.177 1.00 93.38 356 GLU A N 1
ATOM 2798 C CA . GLU A 1 356 ? -17.686 25.128 32.791 1.00 93.38 356 GLU A CA 1
ATOM 2799 C C . GLU A 1 356 ? -16.381 24.317 32.853 1.00 93.38 356 GLU A C 1
ATOM 2801 O O . GLU A 1 356 ? -15.342 24.793 32.394 1.00 93.38 356 GLU A O 1
ATOM 2806 N N . ASN A 1 357 ? -16.444 23.076 33.352 1.00 93.62 357 ASN A N 1
ATOM 2807 C CA . ASN A 1 357 ? -15.286 22.183 33.446 1.00 93.62 357 ASN A CA 1
ATOM 2808 C C . ASN A 1 357 ? -14.686 21.887 32.060 1.00 93.62 357 ASN A C 1
ATOM 2810 O O . ASN A 1 357 ? -13.466 21.892 31.892 1.00 93.62 357 ASN A O 1
ATOM 2814 N N . PHE A 1 358 ? -15.537 21.681 31.052 1.00 94.06 358 PHE A N 1
ATOM 2815 C CA . PHE A 1 358 ? -15.121 21.520 29.662 1.00 94.06 358 PHE A CA 1
ATOM 2816 C C . PHE A 1 358 ? -14.370 22.756 29.143 1.00 94.06 358 PHE A C 1
ATOM 2818 O O . PHE A 1 358 ? -13.280 22.626 28.585 1.00 94.06 358 PHE A O 1
ATOM 2825 N N . LEU A 1 359 ? -14.916 23.962 29.346 1.00 94.50 359 LEU A N 1
ATOM 2826 C CA . LEU A 1 359 ? -14.283 25.205 28.895 1.00 94.50 359 LEU A CA 1
ATOM 2827 C C . LEU A 1 359 ? -12.924 25.431 29.571 1.00 94.50 359 LEU A C 1
ATOM 2829 O O . LEU A 1 359 ? -11.961 25.785 28.890 1.00 94.50 359 LEU A O 1
ATOM 2833 N N . ASP A 1 360 ? -12.830 25.173 30.877 1.00 95.81 360 ASP A N 1
ATOM 2834 C CA . ASP A 1 360 ? -11.583 25.271 31.641 1.00 95.81 360 ASP A CA 1
ATOM 2835 C C . ASP A 1 360 ? -10.508 24.308 31.108 1.00 95.81 360 ASP A C 1
ATOM 2837 O O . ASP A 1 360 ? -9.364 24.708 30.870 1.00 95.81 360 ASP A O 1
ATOM 2841 N N . ARG A 1 361 ? -10.880 23.052 30.835 1.00 95.38 361 ARG A N 1
ATOM 2842 C CA . ARG A 1 361 ? -9.976 22.051 30.248 1.00 95.38 361 ARG A CA 1
ATOM 2843 C C . ARG A 1 361 ? -9.542 22.417 28.832 1.00 95.38 361 ARG A C 1
ATOM 2845 O O . ARG A 1 361 ? -8.353 22.339 28.521 1.00 95.38 361 ARG A O 1
ATOM 2852 N N . ASN A 1 362 ? -10.470 22.866 27.987 1.00 94.88 362 ASN A N 1
ATOM 2853 C CA . ASN A 1 362 ? -10.160 23.274 26.615 1.00 94.88 362 ASN A CA 1
ATOM 2854 C C . ASN A 1 362 ? -9.187 24.455 26.620 1.00 94.88 362 ASN A C 1
ATOM 2856 O O . ASN A 1 362 ? -8.181 24.450 25.910 1.00 94.88 362 ASN A O 1
ATOM 2860 N N . GLN A 1 363 ? -9.447 25.462 27.459 1.00 96.50 363 GLN A N 1
ATOM 2861 C CA . GLN A 1 363 ? -8.564 26.613 27.612 1.00 96.50 363 GLN A CA 1
ATOM 2862 C C . GLN A 1 363 ? -7.179 26.196 28.122 1.00 96.50 363 GLN A C 1
ATOM 2864 O O . GLN A 1 363 ? -6.176 26.683 27.598 1.00 96.50 363 GLN A O 1
ATOM 2869 N N . PHE A 1 364 ? -7.113 25.277 29.090 1.00 97.75 364 PHE A N 1
ATOM 2870 C CA . PHE A 1 364 ? -5.852 24.750 29.605 1.00 97.75 364 PHE A CA 1
ATOM 2871 C C . PHE A 1 364 ? -5.006 24.099 28.504 1.00 97.75 364 PHE A C 1
ATOM 2873 O O . PHE A 1 364 ? -3.868 24.520 28.308 1.00 97.75 364 PHE A O 1
ATOM 2880 N N . PHE A 1 365 ? -5.544 23.136 27.747 1.00 97.44 365 PHE A N 1
ATOM 2881 C CA . PHE A 1 365 ? -4.768 22.459 26.700 1.00 97.44 365 PHE A CA 1
ATOM 2882 C C . PHE A 1 365 ? -4.409 23.385 25.537 1.00 97.44 365 PHE A C 1
ATOM 2884 O O . PHE A 1 365 ? -3.276 23.346 25.059 1.00 97.44 365 PHE A O 1
ATOM 2891 N N . ASN A 1 366 ? -5.319 24.277 25.127 1.00 94.94 366 ASN A N 1
ATOM 2892 C CA . ASN A 1 366 ? -5.000 25.274 24.103 1.00 94.94 366 ASN A CA 1
ATOM 2893 C C . ASN A 1 366 ? -3.859 26.198 24.553 1.00 94.94 366 ASN A C 1
ATOM 2895 O O . ASN A 1 366 ? -3.011 26.523 23.732 1.00 94.94 366 ASN A O 1
ATOM 2899 N N . SER A 1 367 ? -3.820 26.597 25.831 1.00 97.56 367 SER A N 1
ATOM 2900 C CA . SER A 1 367 ? -2.743 27.431 26.379 1.00 97.56 367 SER A CA 1
ATOM 2901 C C . SER A 1 367 ? -1.438 26.659 26.561 1.00 97.56 367 SER A C 1
ATOM 2903 O O . SER A 1 367 ? -0.377 27.219 26.311 1.00 97.56 367 SER A O 1
ATOM 2905 N N . LEU A 1 368 ? -1.502 25.402 27.008 1.00 97.88 368 LEU A N 1
ATOM 2906 C CA . LEU A 1 368 ? -0.327 24.557 27.233 1.00 97.88 368 LEU A CA 1
ATOM 2907 C C . LEU A 1 368 ? 0.406 24.243 25.924 1.00 97.88 368 LEU A C 1
ATOM 2909 O O . LEU A 1 368 ? 1.628 24.125 25.916 1.00 97.88 368 LEU A O 1
ATOM 2913 N N . LEU A 1 369 ? -0.345 24.109 24.827 1.00 97.62 369 LEU A N 1
ATOM 2914 C CA . LEU A 1 369 ? 0.176 23.687 23.529 1.00 97.62 369 LEU A CA 1
ATOM 2915 C C . LEU A 1 369 ? 0.276 24.828 22.498 1.00 97.62 369 LEU A C 1
ATOM 2917 O O . LEU A 1 369 ? 0.600 24.575 21.341 1.00 97.62 369 LEU A O 1
ATOM 2921 N N . GLN A 1 370 ? 0.009 26.080 22.888 1.00 97.25 370 GLN A N 1
ATOM 2922 C CA . GLN A 1 370 ? -0.084 27.216 21.955 1.00 97.25 370 GLN A CA 1
ATOM 2923 C C . GLN A 1 370 ? 1.203 27.497 21.164 1.00 97.25 370 GLN A C 1
ATOM 2925 O O . GLN A 1 370 ? 1.126 28.034 20.061 1.00 97.25 370 GLN A O 1
ATOM 2930 N N . ASP A 1 371 ? 2.362 27.151 21.730 1.00 97.06 371 ASP A N 1
ATOM 2931 C CA . ASP A 1 371 ? 3.675 27.461 21.158 1.00 97.06 371 ASP A CA 1
ATOM 2932 C C . ASP A 1 371 ? 4.159 26.398 20.151 1.00 97.06 371 ASP A C 1
ATOM 2934 O O . ASP A 1 371 ? 5.174 26.604 19.484 1.00 97.06 371 ASP A O 1
ATOM 2938 N N . TYR A 1 372 ? 3.444 25.274 20.009 1.00 96.81 372 TYR A N 1
ATOM 2939 C CA . TYR A 1 372 ? 3.788 24.209 19.061 1.00 96.81 372 TYR A CA 1
ATOM 2940 C C . TYR A 1 372 ? 3.061 24.386 17.718 1.00 96.81 372 TYR A C 1
ATOM 2942 O O . TYR A 1 372 ? 1.911 24.843 17.695 1.00 96.81 372 TYR A O 1
ATOM 2950 N N . PRO A 1 373 ? 3.677 23.984 16.587 1.00 94.56 373 PRO A N 1
ATOM 2951 C CA . PRO A 1 373 ? 2.994 23.932 15.298 1.00 94.56 373 PRO A CA 1
ATOM 2952 C C . PRO A 1 373 ? 1.710 23.102 15.395 1.00 94.56 373 PRO A C 1
ATOM 2954 O O . PRO A 1 373 ? 1.743 21.951 15.828 1.00 94.56 373 PRO A O 1
ATOM 2957 N N . LYS A 1 374 ? 0.577 23.690 14.995 1.00 94.62 374 LYS A N 1
ATOM 2958 C CA . LYS A 1 374 ? -0.757 23.089 15.130 1.00 94.62 374 LYS A CA 1
ATOM 2959 C C . LYS A 1 374 ? -1.389 22.808 13.772 1.00 94.62 374 LYS A C 1
ATOM 2961 O O . LYS A 1 374 ? -1.442 23.693 12.919 1.00 94.62 374 LYS A O 1
ATOM 2966 N N . ARG A 1 375 ? -1.983 21.626 13.625 1.00 90.56 375 ARG A N 1
ATOM 2967 C CA . ARG A 1 375 ? -2.909 21.259 12.545 1.00 90.56 375 ARG A CA 1
ATOM 2968 C C . ARG A 1 375 ? -4.298 21.047 13.137 1.00 90.56 375 ARG A C 1
ATOM 2970 O O . ARG A 1 375 ? -4.422 20.421 14.185 1.00 90.56 375 ARG A O 1
ATOM 2977 N N . THR A 1 376 ? -5.329 21.582 12.490 1.00 89.19 376 THR A N 1
ATOM 2978 C CA . THR A 1 376 ? -6.724 21.383 12.910 1.00 89.19 376 THR A CA 1
ATOM 2979 C C . THR A 1 376 ? -7.458 20.603 11.830 1.00 89.19 376 THR A C 1
ATOM 2981 O O . THR A 1 376 ? -7.379 20.969 10.658 1.00 89.19 376 THR A O 1
ATOM 2984 N N . SER A 1 377 ? -8.200 19.579 12.225 1.00 88.62 377 SER A N 1
ATOM 2985 C CA . SER A 1 377 ? -9.154 18.868 11.378 1.00 88.62 377 SER A CA 1
ATOM 2986 C C . SER A 1 377 ? -10.481 18.686 12.116 1.00 88.62 377 SER A C 1
ATOM 2988 O O . SER A 1 377 ? -10.586 18.947 13.316 1.00 88.62 377 SER A O 1
ATOM 2990 N N . TYR A 1 378 ? -11.509 18.289 11.375 1.00 90.75 378 TYR A N 1
ATOM 2991 C CA . TYR A 1 378 ? -12.849 18.027 11.889 1.00 90.75 378 TYR A CA 1
ATOM 2992 C C . TYR A 1 378 ? -13.344 16.725 11.279 1.00 90.75 378 TYR A C 1
ATOM 2994 O O . TYR A 1 378 ? -13.038 16.442 10.116 1.00 90.75 378 TYR A O 1
ATOM 3002 N N . TYR A 1 379 ? -14.096 15.954 12.053 1.00 92.38 379 TYR A N 1
ATOM 3003 C CA . TYR A 1 379 ? -14.794 14.785 11.547 1.00 92.38 379 TYR A CA 1
ATOM 3004 C C . TYR A 1 379 ? -16.166 14.652 12.203 1.00 92.38 379 TYR A C 1
ATOM 3006 O O . TYR A 1 379 ? -16.361 15.044 13.356 1.00 92.38 379 TYR A O 1
ATOM 3014 N N . GLU A 1 380 ? -17.110 14.111 11.444 1.00 92.75 380 GLU A N 1
ATOM 3015 C CA . GLU A 1 380 ? -18.423 13.715 11.944 1.00 92.75 380 GLU A CA 1
ATOM 3016 C C . GLU A 1 380 ? -18.336 12.264 12.419 1.00 92.75 380 GLU A C 1
ATOM 3018 O O . GLU A 1 380 ? -17.683 11.436 11.782 1.00 92.75 380 GLU A O 1
ATOM 3023 N N . GLN A 1 381 ? -18.947 11.947 13.553 1.00 93.69 381 GLN A N 1
ATOM 3024 C CA . GLN A 1 381 ? -18.961 10.605 14.116 1.00 93.69 381 GLN A CA 1
ATOM 3025 C C . GLN A 1 381 ? -20.379 10.223 14.515 1.00 93.69 381 GLN A C 1
ATOM 3027 O O . GLN A 1 381 ? -20.990 10.906 15.323 1.00 93.69 381 GLN A O 1
ATOM 3032 N N . GLN A 1 382 ? -20.886 9.117 13.987 1.00 94.12 382 GLN A N 1
ATOM 3033 C CA . GLN A 1 382 ? -22.150 8.530 14.419 1.00 94.12 382 GLN A CA 1
ATOM 3034 C C . GLN A 1 382 ? -21.845 7.327 15.302 1.00 94.12 382 GLN A C 1
ATOM 3036 O O . GLN A 1 382 ? -21.034 6.474 14.931 1.00 94.12 382 GLN A O 1
ATOM 3041 N N . GLU A 1 383 ? -22.481 7.269 16.466 1.00 93.81 383 GLU A N 1
ATOM 3042 C CA . GLU A 1 383 ? -22.301 6.176 17.418 1.00 93.81 383 GLU A CA 1
ATOM 3043 C C . GLU A 1 383 ? -23.559 5.319 17.524 1.00 93.81 383 GLU A C 1
ATOM 3045 O O . GLU A 1 383 ? -24.677 5.825 17.637 1.00 93.81 383 GLU A O 1
ATOM 3050 N N . PHE A 1 384 ? -23.343 4.010 17.552 1.00 94.75 384 PHE A N 1
ATOM 3051 C CA . PHE A 1 384 ? -24.335 2.984 17.819 1.00 94.75 384 PHE A CA 1
ATOM 3052 C C . PHE A 1 384 ? -23.883 2.207 19.049 1.00 94.75 384 PHE A C 1
ATOM 3054 O O . PHE A 1 384 ? -22.710 1.850 19.154 1.00 94.75 384 PHE A O 1
ATOM 3061 N N . GLU A 1 385 ? -24.782 1.920 19.982 1.00 94.62 385 GLU A N 1
ATOM 3062 C CA . GLU A 1 385 ? -24.464 1.100 21.150 1.00 94.62 385 GLU A CA 1
ATOM 3063 C C . GLU A 1 385 ? -25.609 0.149 21.472 1.00 94.62 385 GLU A C 1
ATOM 3065 O O . GLU A 1 385 ? -26.724 0.583 21.737 1.00 94.62 385 GLU A O 1
ATOM 3070 N N . LYS A 1 386 ? -25.312 -1.153 21.506 1.00 94.94 386 LYS A N 1
ATOM 3071 C CA . LYS A 1 386 ? -26.251 -2.197 21.928 1.00 94.94 386 LYS A CA 1
ATOM 3072 C C . LYS A 1 386 ? -25.705 -2.892 23.165 1.00 94.94 386 LYS A C 1
ATOM 3074 O O . LYS A 1 386 ? -24.642 -3.517 23.130 1.00 94.94 386 LYS A O 1
ATOM 3079 N N . ILE A 1 387 ? -26.457 -2.810 24.258 1.00 95.00 387 ILE A N 1
ATOM 3080 C CA . ILE A 1 387 ? -26.156 -3.529 25.498 1.00 95.00 387 ILE A CA 1
ATOM 3081 C C . ILE A 1 387 ? -26.411 -5.023 25.266 1.00 95.00 387 ILE A C 1
ATOM 3083 O O . ILE A 1 387 ? -27.527 -5.443 24.958 1.00 95.00 387 ILE A O 1
ATOM 3087 N N . LEU A 1 388 ? -25.367 -5.839 25.401 1.00 93.56 388 LEU A N 1
ATOM 3088 C CA . LEU A 1 388 ? -25.426 -7.284 25.178 1.00 93.56 388 LEU A CA 1
ATOM 3089 C C . LEU A 1 388 ? -25.735 -8.036 26.474 1.00 93.56 388 LEU A C 1
ATOM 3091 O O . LEU A 1 388 ? -26.577 -8.940 26.489 1.00 93.56 388 LEU A O 1
ATOM 3095 N N . SER A 1 389 ? -25.080 -7.649 27.566 1.00 92.44 389 SER A N 1
ATOM 3096 C CA . SER A 1 389 ? -25.316 -8.187 28.903 1.00 92.44 389 SER A CA 1
ATOM 3097 C C . SER A 1 389 ? -25.385 -7.046 29.903 1.00 92.44 389 SER A C 1
ATOM 3099 O O . SER A 1 389 ? -24.591 -6.113 29.835 1.00 92.44 389 SER A O 1
ATOM 3101 N N . GLN A 1 390 ? -26.324 -7.143 30.834 1.00 89.31 390 GLN A N 1
ATOM 3102 C CA . GLN A 1 390 ? -26.443 -6.235 31.961 1.00 89.31 390 GLN A CA 1
ATOM 3103 C C . GLN A 1 390 ? -26.889 -7.046 33.173 1.00 89.31 390 GLN A C 1
ATOM 3105 O O . GLN A 1 390 ? -27.891 -7.760 33.103 1.00 89.31 390 GLN A O 1
ATOM 3110 N N . SER A 1 391 ? -26.165 -6.926 34.279 1.00 82.81 391 SER A N 1
ATOM 3111 C CA . SER A 1 391 ? -26.686 -7.263 35.602 1.00 82.81 391 SER A CA 1
ATOM 3112 C C . SER A 1 391 ? -26.486 -6.083 36.523 1.00 82.81 391 SER A C 1
ATOM 3114 O O . SER A 1 391 ? -25.408 -5.492 36.590 1.00 82.81 391 SER A O 1
ATOM 3116 N N . ILE A 1 392 ? -27.538 -5.767 37.260 1.00 76.00 392 ILE A N 1
ATOM 3117 C CA . ILE A 1 392 ? -27.412 -4.913 38.425 1.00 76.00 392 ILE A CA 1
ATOM 3118 C C . ILE A 1 392 ? -26.730 -5.776 39.478 1.00 76.00 392 ILE A C 1
ATOM 3120 O O . ILE A 1 392 ? -27.198 -6.882 39.761 1.00 76.00 392 ILE A O 1
ATOM 3124 N N . LYS A 1 393 ? -25.607 -5.309 40.024 1.00 64.75 393 LYS A N 1
ATOM 3125 C CA . LYS A 1 393 ? -25.070 -5.903 41.244 1.00 64.75 393 LYS A CA 1
ATOM 3126 C C . LYS A 1 393 ? -26.128 -5.581 42.302 1.00 64.75 393 LYS A C 1
ATOM 3128 O O . LYS A 1 393 ? -26.248 -4.421 42.686 1.00 64.75 393 LYS A O 1
ATOM 3133 N N . GLU A 1 394 ? -26.971 -6.547 42.682 1.00 57.72 394 GLU A N 1
ATOM 3134 C CA . GLU A 1 394 ? -27.875 -6.412 43.836 1.00 57.72 394 GLU A CA 1
ATOM 3135 C C . GLU A 1 394 ? -26.981 -6.285 45.078 1.00 57.72 394 GLU A C 1
ATOM 3137 O O . GLU A 1 394 ? -26.664 -7.249 45.769 1.00 57.72 394 GLU A O 1
ATOM 3142 N N . ASN A 1 395 ? -26.434 -5.086 45.273 1.00 47.47 395 ASN A N 1
ATOM 3143 C CA . ASN A 1 395 ? -25.496 -4.764 46.328 1.00 47.47 395 ASN A CA 1
ATOM 3144 C C . ASN A 1 395 ? -26.297 -4.465 47.592 1.00 47.47 395 ASN A C 1
ATOM 3146 O O . ASN A 1 395 ? -26.497 -3.317 47.979 1.00 47.47 395 ASN A O 1
ATOM 3150 N N . GLY A 1 396 ? -26.674 -5.538 48.267 1.00 57.44 396 GLY A N 1
ATOM 3151 C CA . GLY A 1 396 ? -26.628 -5.580 49.717 1.00 57.44 396 GLY A CA 1
ATOM 3152 C C . GLY A 1 396 ? -26.240 -6.983 50.154 1.00 57.44 396 GLY A C 1
ATOM 3153 O O . GLY A 1 396 ? -26.769 -7.972 49.648 1.00 57.44 396 GLY A O 1
ATOM 3154 N N . GLU A 1 397 ? -25.301 -7.088 51.095 1.00 59.12 397 GLU A N 1
ATOM 3155 C CA . GLU A 1 397 ? -25.280 -8.269 51.952 1.00 59.12 397 GLU A CA 1
ATOM 3156 C C . GLU A 1 397 ? -26.614 -8.274 52.701 1.00 59.12 397 GLU A C 1
ATOM 3158 O O . GLU A 1 397 ? -26.841 -7.412 53.547 1.00 59.12 397 GLU A O 1
ATOM 3163 N N . GLU A 1 398 ? -27.502 -9.207 52.368 1.00 68.38 398 GLU A N 1
ATOM 3164 C CA . GLU A 1 398 ? -28.755 -9.366 53.100 1.00 68.38 398 GLU A CA 1
ATOM 3165 C C . GLU A 1 398 ? -28.425 -9.863 54.515 1.00 68.38 398 GLU A C 1
ATOM 3167 O O . GLU A 1 398 ? -27.950 -10.993 54.711 1.00 68.38 398 GLU A O 1
ATOM 3172 N N . ILE A 1 399 ? -28.623 -9.015 55.530 1.00 80.56 399 ILE A N 1
ATOM 3173 C CA . ILE A 1 399 ? -28.433 -9.413 56.922 1.00 80.56 399 ILE A CA 1
ATOM 3174 C C . ILE A 1 399 ? -29.704 -10.132 57.345 1.00 80.56 399 ILE A C 1
ATOM 3176 O O . ILE A 1 399 ? -30.615 -9.547 57.914 1.00 80.56 399 ILE A O 1
ATOM 3180 N N . CYS A 1 400 ? -29.698 -11.452 57.180 1.00 86.12 400 CYS A N 1
ATOM 3181 C CA . CYS A 1 400 ? -30.840 -12.353 57.385 1.00 86.12 400 CYS A CA 1
ATOM 3182 C C . CYS A 1 400 ? -31.521 -12.345 58.768 1.00 86.12 400 CYS A C 1
ATOM 3184 O O . CYS A 1 400 ? -32.391 -13.183 59.023 1.00 86.12 400 CYS A O 1
ATOM 3186 N N . ALA A 1 401 ? -31.074 -11.499 59.696 1.00 84.38 401 ALA A N 1
ATOM 3187 C CA . ALA A 1 401 ? -31.520 -11.425 61.078 1.00 84.38 401 ALA A CA 1
ATOM 3188 C C . ALA A 1 401 ? -31.996 -10.027 61.514 1.00 84.38 401 ALA A C 1
ATOM 3190 O O . ALA A 1 401 ? -32.324 -9.856 62.696 1.00 84.38 401 ALA A O 1
ATOM 3191 N N . ASN A 1 402 ? -31.983 -9.014 60.642 1.00 83.56 402 ASN A N 1
ATOM 3192 C CA . ASN A 1 402 ? -32.237 -7.630 61.052 1.00 83.56 402 ASN A CA 1
ATOM 3193 C C . ASN A 1 402 ? -33.643 -7.113 60.688 1.00 83.56 402 ASN A C 1
ATOM 3195 O O . ASN A 1 402 ? -34.039 -6.072 61.224 1.00 83.56 402 ASN A O 1
ATOM 3199 N N . LYS A 1 403 ? -34.427 -7.860 59.895 1.00 83.06 403 LYS A N 1
ATOM 3200 C CA . LYS A 1 403 ? -35.769 -7.473 59.415 1.00 83.06 403 LYS A CA 1
ATOM 3201 C C . LYS A 1 403 ? -35.783 -6.230 58.538 1.00 83.06 403 LYS A C 1
ATOM 3203 O O . LYS A 1 403 ? -36.783 -5.504 58.519 1.00 83.06 403 LYS A O 1
ATOM 3208 N N . ILE A 1 404 ? -34.683 -5.975 57.857 1.00 78.94 404 ILE A N 1
ATOM 3209 C CA . ILE A 1 404 ? -34.517 -4.917 56.877 1.00 78.94 404 ILE A CA 1
ATOM 3210 C C . ILE A 1 404 ? -34.218 -5.631 55.561 1.00 78.94 404 ILE A C 1
ATOM 3212 O O . ILE A 1 404 ? -33.503 -6.618 55.544 1.00 78.94 404 ILE A O 1
ATOM 3216 N N . ASP A 1 405 ? -34.844 -5.165 54.491 1.00 74.44 405 ASP A N 1
ATOM 3217 C CA . ASP A 1 405 ? -34.450 -5.517 53.129 1.00 74.44 405 ASP A CA 1
ATOM 3218 C C . ASP A 1 405 ? -33.176 -4.714 52.835 1.00 74.44 405 ASP A C 1
ATOM 3220 O O . ASP A 1 405 ? -33.243 -3.530 52.484 1.00 74.44 405 ASP A O 1
ATOM 3224 N N . ASP A 1 406 ? -32.022 -5.296 53.169 1.00 74.94 406 ASP A N 1
ATOM 3225 C CA . ASP A 1 406 ? -30.735 -4.595 53.162 1.00 74.94 406 ASP A CA 1
ATOM 3226 C C . ASP A 1 406 ? -30.186 -4.440 51.745 1.00 74.94 406 ASP A C 1
ATOM 3228 O O . ASP A 1 406 ? -29.399 -3.525 51.486 1.00 74.94 406 ASP A O 1
ATOM 3232 N N . ASN A 1 407 ? -30.605 -5.317 50.832 1.00 67.69 407 ASN A N 1
ATOM 3233 C CA . ASN A 1 407 ? -30.254 -5.268 49.415 1.00 67.69 407 ASN A CA 1
ATOM 3234 C C . ASN A 1 407 ? -31.319 -4.600 48.530 1.00 67.69 407 ASN A C 1
ATOM 3236 O O . ASN A 1 407 ? -31.114 -4.480 47.321 1.00 67.69 407 ASN A O 1
ATOM 3240 N N . ALA A 1 408 ? -32.401 -4.100 49.134 1.00 67.69 408 ALA A N 1
ATOM 3241 C CA . ALA A 1 408 ? -33.493 -3.382 48.485 1.00 67.69 408 ALA A CA 1
ATOM 3242 C C . ALA A 1 408 ? -34.194 -4.176 47.360 1.00 67.69 408 ALA A C 1
ATOM 3244 O O . ALA A 1 408 ? -34.684 -3.574 46.399 1.00 67.69 408 ALA A O 1
ATOM 3245 N N . ASN A 1 409 ? -34.251 -5.509 47.461 1.00 70.19 409 ASN A N 1
ATOM 3246 C CA . ASN A 1 409 ? -34.889 -6.384 46.469 1.00 70.19 409 ASN A CA 1
ATOM 3247 C C . ASN A 1 409 ? -36.377 -6.691 46.768 1.00 70.19 409 ASN A C 1
ATOM 3249 O O . ASN A 1 409 ? -36.987 -7.556 46.132 1.00 70.19 409 ASN A O 1
ATOM 3253 N N . GLU A 1 410 ? -36.969 -5.974 47.726 1.00 79.75 410 GLU A N 1
ATOM 3254 C CA . GLU A 1 410 ? -38.325 -6.132 48.266 1.00 79.75 410 GLU A CA 1
ATOM 3255 C C . GLU A 1 410 ? -38.571 -7.448 49.033 1.00 79.75 410 GLU A C 1
ATOM 3257 O O . GLU A 1 410 ? -39.703 -7.717 49.466 1.00 79.75 410 GLU A O 1
ATOM 3262 N N . LYS A 1 411 ? -37.538 -8.272 49.250 1.00 76.75 411 LYS A N 1
ATOM 3263 C CA . LYS A 1 411 ? -37.580 -9.476 50.088 1.00 76.75 411 LYS A CA 1
ATOM 3264 C C . LYS A 1 411 ? -36.814 -9.196 51.382 1.00 76.75 411 LYS A C 1
ATOM 3266 O O . LYS A 1 411 ? -35.739 -8.637 51.372 1.00 76.75 411 LYS A O 1
ATOM 3271 N N . ILE A 1 412 ? -37.402 -9.577 52.517 1.00 78.69 412 ILE A N 1
ATOM 3272 C CA . ILE A 1 412 ? -36.820 -9.330 53.848 1.00 78.69 412 ILE A CA 1
ATOM 3273 C C . ILE A 1 412 ? -36.376 -10.655 54.475 1.00 78.69 412 ILE A C 1
ATOM 3275 O O . ILE A 1 412 ? -37.189 -11.592 54.578 1.00 78.69 412 ILE A O 1
ATOM 3279 N N . ASP A 1 413 ? -35.142 -10.697 54.980 1.00 86.31 413 ASP A N 1
ATOM 3280 C CA . ASP A 1 413 ? -34.536 -11.804 55.725 1.00 86.31 413 ASP A CA 1
ATOM 3281 C C . ASP A 1 413 ? -34.750 -13.158 55.011 1.00 86.31 413 ASP A C 1
ATOM 3283 O O . ASP A 1 413 ? -34.372 -13.378 53.870 1.00 86.31 413 ASP A O 1
ATOM 3287 N N . CYS A 1 414 ? -35.434 -14.107 55.660 1.00 90.19 414 CYS A N 1
ATOM 3288 C CA . CYS A 1 414 ? -35.666 -15.449 55.142 1.00 90.19 414 CYS A CA 1
ATOM 3289 C C . CYS A 1 414 ? -36.558 -15.515 53.904 1.00 90.19 414 CYS A C 1
ATOM 3291 O O . CYS A 1 414 ? -36.700 -16.609 53.359 1.00 90.19 414 CYS A O 1
ATOM 3293 N N . SER A 1 415 ? -37.194 -14.409 53.510 1.00 85.56 415 SER A N 1
ATOM 3294 C CA . SER A 1 415 ? -37.917 -14.324 52.238 1.00 85.56 415 SER A CA 1
ATOM 3295 C C . SER A 1 415 ? -36.964 -14.120 51.060 1.00 85.56 415 SER A C 1
ATOM 3297 O O . SER A 1 415 ? -37.370 -14.376 49.928 1.00 85.56 415 SER A O 1
ATOM 3299 N N . ASP A 1 416 ? -35.731 -13.681 51.329 1.00 81.31 416 ASP A N 1
ATOM 3300 C CA . ASP A 1 416 ? -34.637 -13.589 50.372 1.00 81.31 416 ASP A CA 1
ATOM 3301 C C . ASP A 1 416 ? -33.992 -14.970 50.149 1.00 81.31 416 ASP A C 1
ATOM 3303 O O . ASP A 1 416 ? -33.744 -15.746 51.082 1.00 81.31 416 ASP A O 1
ATOM 3307 N N . ASP A 1 417 ? -33.712 -15.281 48.884 1.00 82.38 417 ASP A N 1
ATOM 3308 C CA . ASP A 1 417 ? -33.077 -16.525 48.460 1.00 82.38 417 ASP A CA 1
ATOM 3309 C C . ASP A 1 417 ? -31.607 -16.609 48.927 1.00 82.38 417 ASP A C 1
ATOM 3311 O O . ASP A 1 417 ? -31.105 -17.707 49.190 1.00 82.38 417 ASP A O 1
ATOM 3315 N N . LEU A 1 418 ? -30.940 -15.464 49.126 1.00 78.50 418 LEU A N 1
ATOM 3316 C CA . LEU A 1 418 ? -29.584 -15.351 49.679 1.00 78.50 418 LEU A CA 1
ATOM 3317 C C . LEU A 1 418 ? -29.515 -15.759 51.158 1.00 78.50 418 LEU A C 1
ATOM 3319 O O . LEU A 1 418 ? -28.465 -16.193 51.642 1.00 78.50 418 LEU A O 1
ATOM 3323 N N . CYS A 1 419 ? -30.640 -15.696 51.873 1.00 84.56 419 CYS A N 1
ATOM 3324 C CA . CYS A 1 419 ? -30.706 -16.031 53.288 1.00 84.56 419 CYS A CA 1
ATOM 3325 C C . CYS A 1 419 ? -30.951 -17.505 53.580 1.00 84.56 419 CYS A C 1
ATOM 3327 O O . CYS A 1 419 ? -30.862 -17.919 54.737 1.00 84.56 419 CYS A O 1
ATOM 3329 N N . VAL A 1 420 ? -31.221 -18.338 52.573 1.00 87.38 420 VAL A N 1
ATOM 3330 C CA . VAL A 1 420 ? -31.517 -19.759 52.783 1.00 87.38 420 VAL A CA 1
ATOM 3331 C C . VAL A 1 420 ? -30.345 -20.463 53.480 1.00 87.38 420 VAL A C 1
ATOM 3333 O O . VAL A 1 420 ? -29.250 -20.614 52.948 1.00 87.38 420 VAL A O 1
ATOM 3336 N N . GLY A 1 421 ? -30.594 -20.947 54.699 1.00 84.00 421 GLY A N 1
ATOM 3337 C CA . GLY A 1 421 ? -29.608 -21.622 55.541 1.00 84.00 421 GLY A CA 1
ATOM 3338 C C . GLY A 1 421 ? -28.750 -20.705 56.420 1.00 84.00 421 GLY A C 1
ATOM 3339 O O . GLY A 1 421 ? -27.976 -21.234 57.219 1.00 84.00 421 GLY A O 1
ATOM 3340 N N . GLN A 1 422 ? -28.904 -19.381 56.331 1.00 89.12 422 GLN A N 1
ATOM 3341 C CA . GLN A 1 422 ? -28.219 -18.409 57.190 1.00 89.12 422 GLN A CA 1
ATOM 3342 C C . GLN A 1 422 ? -28.927 -18.232 58.539 1.00 89.12 422 GLN A C 1
ATOM 3344 O O . GLN A 1 422 ? -30.098 -18.593 58.697 1.00 89.12 422 GLN A O 1
ATOM 3349 N N . VAL A 1 423 ? -28.196 -17.717 59.536 1.00 87.12 423 VAL A N 1
ATOM 3350 C CA . VAL A 1 423 ? -28.732 -17.440 60.879 1.00 87.12 423 VAL A CA 1
ATOM 3351 C C . VAL A 1 423 ? -29.627 -16.207 60.821 1.00 87.12 423 VAL A C 1
ATOM 3353 O O . VAL A 1 423 ? -29.190 -15.149 60.388 1.00 87.12 423 VAL A O 1
ATOM 3356 N N . CYS A 1 424 ? -30.854 -16.344 61.311 1.00 90.12 424 CYS A N 1
ATOM 3357 C CA . CYS A 1 424 ? -31.876 -15.294 61.274 1.00 90.12 424 CYS A CA 1
ATOM 3358 C C . CYS A 1 424 ? -32.341 -14.823 62.656 1.00 90.12 424 CYS A C 1
ATOM 3360 O O . CYS A 1 424 ? -33.193 -13.947 62.784 1.00 90.12 424 CYS A O 1
ATOM 3362 N N . GLY A 1 425 ? -31.804 -15.421 63.721 1.00 89.12 425 GLY A N 1
ATOM 3363 C CA . GLY A 1 425 ? -32.127 -15.050 65.093 1.00 89.12 425 GLY A CA 1
ATOM 3364 C C . GLY A 1 425 ? -31.604 -16.051 66.116 1.00 89.12 425 GLY A C 1
ATOM 3365 O O . GLY A 1 425 ? -30.989 -17.058 65.770 1.00 89.12 425 GLY A O 1
ATOM 3366 N N . GLU A 1 426 ? -31.876 -15.782 67.390 1.00 89.75 426 GLU A N 1
ATOM 3367 C CA . GLU A 1 426 ? -31.613 -16.692 68.507 1.00 89.75 426 GLU A CA 1
ATOM 3368 C C . GLU A 1 426 ? -32.915 -16.944 69.279 1.00 89.75 426 GLU A C 1
ATO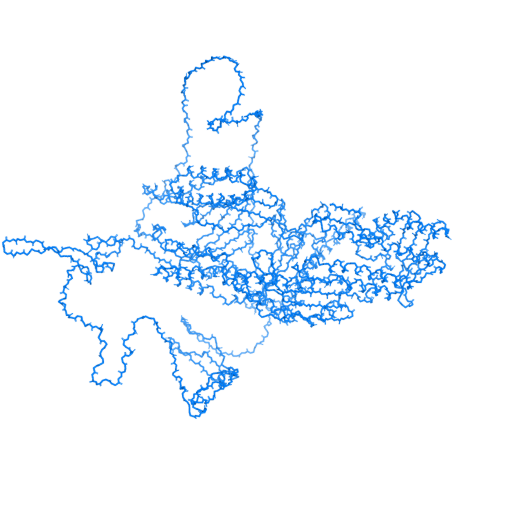M 3370 O O . GLU A 1 426 ? -33.610 -16.005 69.668 1.00 89.75 426 GLU A O 1
ATOM 3375 N N . GLU A 1 427 ? -33.231 -18.208 69.543 1.00 87.31 427 GLU A N 1
ATOM 3376 C CA . GLU A 1 427 ? -34.308 -18.614 70.440 1.00 87.31 427 GLU A CA 1
ATOM 3377 C C . GLU A 1 427 ? -33.731 -18.826 71.847 1.00 87.31 427 GLU A C 1
ATOM 3379 O O . GLU A 1 427 ? -32.859 -19.674 72.052 1.00 87.31 427 GLU A O 1
ATOM 3384 N N . ILE A 1 428 ? -34.188 -18.040 72.827 1.00 85.38 428 ILE A N 1
ATOM 3385 C CA . ILE A 1 428 ? -33.775 -18.181 74.230 1.00 85.38 428 ILE A CA 1
ATOM 3386 C C . ILE A 1 428 ? -34.743 -19.141 74.919 1.00 85.38 428 ILE A C 1
ATOM 3388 O O . ILE A 1 428 ? -35.899 -18.805 75.170 1.00 85.38 428 ILE A O 1
ATOM 3392 N N . SER A 1 429 ? -34.254 -20.329 75.252 1.00 83.69 429 SER A N 1
ATOM 3393 C CA . SER A 1 429 ? -34.989 -21.324 76.031 1.00 83.69 429 SER A CA 1
ATOM 3394 C C . SER A 1 429 ? -34.467 -21.338 77.466 1.00 83.69 429 SER A C 1
ATOM 3396 O O . SER A 1 429 ? -33.263 -21.385 77.700 1.00 83.69 429 SER A O 1
ATOM 3398 N N . THR A 1 430 ? -35.360 -21.245 78.449 1.00 82.31 430 THR A N 1
ATOM 3399 C CA . THR A 1 430 ? -34.996 -21.345 79.868 1.00 82.31 430 THR A CA 1
ATOM 3400 C C . THR A 1 430 ? -35.186 -22.785 80.321 1.00 82.31 430 THR A C 1
ATOM 3402 O O . THR A 1 430 ? -36.315 -23.274 80.376 1.00 82.31 430 THR A O 1
ATOM 3405 N N . ILE A 1 431 ? -34.091 -23.469 80.652 1.00 81.12 431 ILE A N 1
ATOM 3406 C CA . ILE A 1 431 ? -34.142 -24.801 81.257 1.00 81.12 431 ILE A CA 1
ATOM 3407 C C . ILE A 1 431 ? -33.984 -24.630 82.766 1.00 81.12 431 ILE A C 1
ATOM 3409 O O . ILE A 1 431 ? -33.077 -23.947 83.241 1.00 81.12 431 ILE A O 1
ATOM 3413 N N . THR A 1 432 ? -34.924 -25.194 83.524 1.00 65.62 432 THR A N 1
ATOM 3414 C CA . THR A 1 432 ? -34.858 -25.233 84.990 1.00 65.62 432 THR A CA 1
ATOM 3415 C C . THR A 1 432 ? -34.563 -26.669 85.400 1.00 65.62 432 THR A C 1
ATOM 3417 O O . THR A 1 432 ? -35.462 -27.510 85.375 1.00 65.62 432 THR A O 1
ATOM 3420 N N . GLU A 1 433 ? -33.309 -26.950 85.741 1.00 71.06 433 GLU A N 1
ATOM 3421 C CA . GLU A 1 433 ? -32.885 -28.214 86.348 1.00 71.06 433 GLU A CA 1
ATOM 3422 C C . GLU A 1 433 ? -32.335 -27.901 87.746 1.00 71.06 433 GLU A C 1
ATOM 3424 O O . GLU A 1 433 ? -31.481 -27.034 87.904 1.00 71.06 433 GLU A O 1
ATOM 3429 N N . ASP A 1 434 ? -32.875 -28.572 88.767 1.00 61.28 434 ASP A N 1
ATOM 3430 C CA . ASP A 1 434 ? -32.383 -28.545 90.152 1.00 61.28 434 ASP A CA 1
ATOM 3431 C C . ASP A 1 434 ? -32.146 -27.141 90.772 1.00 61.28 434 ASP A C 1
ATOM 3433 O O . ASP A 1 434 ? -31.063 -26.838 91.263 1.00 61.28 434 ASP A O 1
ATOM 3437 N N . ASP A 1 435 ? -33.185 -26.291 90.805 1.00 69.69 435 ASP A N 1
ATOM 3438 C CA . ASP A 1 435 ? -33.200 -24.931 91.399 1.00 69.69 435 ASP A CA 1
ATOM 3439 C C . ASP A 1 435 ? -32.295 -23.868 90.727 1.00 69.69 435 ASP A C 1
ATOM 3441 O O . ASP A 1 435 ? -32.301 -22.709 91.156 1.00 69.69 435 ASP A O 1
ATOM 3445 N N . GLU A 1 436 ? -31.604 -24.184 89.624 1.00 54.62 436 GLU A N 1
ATOM 3446 C CA . GLU A 1 436 ? -30.905 -23.199 88.785 1.00 54.62 436 GLU A CA 1
ATOM 3447 C C . GLU A 1 436 ? -31.598 -23.027 87.422 1.00 54.62 436 GLU A C 1
ATOM 3449 O O . GLU A 1 436 ? -31.916 -23.980 86.710 1.00 54.62 436 GLU A O 1
ATOM 3454 N N . THR A 1 437 ? -31.872 -21.771 87.054 1.00 73.56 437 THR A N 1
ATOM 3455 C CA . THR A 1 437 ? -32.431 -21.416 85.742 1.00 73.56 437 THR A CA 1
ATOM 3456 C C . THR A 1 437 ? -31.281 -21.049 84.813 1.00 73.56 437 THR A C 1
ATOM 3458 O O . THR A 1 437 ? -30.591 -20.059 85.055 1.00 73.56 437 THR A O 1
ATOM 3461 N N . THR A 1 438 ? -31.061 -21.830 83.756 1.00 73.94 438 THR A N 1
ATOM 3462 C CA . THR A 1 438 ? -30.059 -21.524 82.725 1.00 73.94 438 THR A CA 1
ATOM 3463 C C . THR A 1 438 ? -30.745 -21.151 81.416 1.00 73.94 438 THR A C 1
ATOM 3465 O O . THR A 1 438 ? -31.642 -21.842 80.932 1.00 73.94 438 THR A O 1
ATOM 3468 N N . GLU A 1 439 ? -30.345 -20.010 80.857 1.00 85.44 439 GLU A N 1
ATOM 3469 C CA . GLU A 1 439 ? -30.767 -19.565 79.530 1.00 85.44 439 GLU A CA 1
ATOM 3470 C C . GLU A 1 439 ? -29.880 -20.230 78.474 1.00 85.44 439 GLU A C 1
ATOM 3472 O O . GLU A 1 439 ? -28.668 -20.013 78.437 1.00 85.44 439 GLU A O 1
ATOM 3477 N N . ILE A 1 440 ? -30.484 -21.038 77.606 1.00 82.19 440 ILE A N 1
ATOM 3478 C CA . ILE A 1 440 ? -29.829 -21.649 76.452 1.00 82.19 440 ILE A CA 1
ATOM 3479 C C . ILE A 1 440 ? -30.292 -20.913 75.201 1.00 82.19 440 ILE A C 1
ATOM 3481 O O . ILE A 1 440 ? -31.476 -20.928 74.853 1.00 82.19 440 ILE A O 1
ATOM 3485 N N . LYS A 1 441 ? -29.339 -20.270 74.526 1.00 88.38 441 LYS A N 1
ATOM 3486 C CA . LYS A 1 441 ? -29.535 -19.596 73.242 1.00 88.38 441 LYS A CA 1
ATOM 3487 C C . LYS A 1 441 ? -29.340 -20.595 72.106 1.00 88.38 441 LYS A C 1
ATOM 3489 O O . LYS A 1 441 ? -28.242 -21.123 71.942 1.00 88.38 441 LYS A O 1
ATOM 3494 N N . THR A 1 442 ? -30.386 -20.840 71.327 1.00 86.12 442 THR A N 1
ATOM 3495 C CA . THR A 1 442 ? -30.348 -21.730 70.160 1.00 86.12 442 THR A CA 1
ATOM 3496 C C . THR A 1 442 ? -30.419 -20.889 68.884 1.00 86.12 442 THR A C 1
ATOM 3498 O O . THR A 1 442 ? -31.389 -20.151 68.720 1.00 86.12 442 THR A O 1
ATOM 3501 N N . PRO A 1 443 ? -29.435 -20.956 67.971 1.00 85.81 443 PRO A N 1
ATOM 3502 C CA . PRO A 1 443 ? -29.497 -20.207 66.719 1.00 85.81 443 PRO A CA 1
ATOM 3503 C C . PRO A 1 443 ? -30.647 -20.712 65.831 1.00 85.81 443 PRO A C 1
ATOM 3505 O O . PRO A 1 443 ? -30.835 -21.918 65.644 1.00 85.81 443 PRO A O 1
ATOM 3508 N N . MET A 1 444 ? -31.418 -19.778 65.281 1.00 88.50 444 MET A N 1
ATOM 3509 C CA . MET A 1 444 ? -32.476 -20.015 64.299 1.00 88.50 444 MET A CA 1
ATOM 3510 C C . MET A 1 444 ? -31.924 -19.783 62.892 1.00 88.50 444 MET A C 1
ATOM 3512 O O . MET A 1 444 ? -31.082 -18.910 62.696 1.00 88.50 444 MET A O 1
ATOM 3516 N N . TYR A 1 445 ? -32.406 -20.548 61.914 1.00 89.75 445 TYR A N 1
ATOM 3517 C CA . TYR A 1 445 ? -31.949 -20.484 60.528 1.00 89.75 445 TYR A CA 1
ATOM 3518 C C . TYR A 1 445 ? -33.121 -20.250 59.575 1.00 89.75 445 TYR A C 1
ATOM 3520 O O . TYR A 1 445 ? -34.230 -20.735 59.815 1.00 89.75 445 TYR A O 1
ATOM 3528 N N . CYS A 1 446 ? -32.881 -19.558 58.467 1.00 88.94 446 CYS A N 1
ATOM 3529 C CA . CYS A 1 446 ? -33.867 -19.427 57.400 1.00 88.94 446 CYS A CA 1
ATOM 3530 C C . CYS A 1 446 ? -34.011 -20.750 56.644 1.00 88.94 446 CYS A C 1
ATOM 3532 O O . CYS A 1 446 ? -33.104 -21.185 55.936 1.00 88.94 446 CYS A O 1
ATOM 3534 N N . ILE A 1 447 ? -35.151 -21.420 56.789 1.00 88.81 447 ILE A N 1
ATOM 3535 C CA . ILE A 1 447 ? -35.434 -22.694 56.123 1.00 88.81 447 ILE A CA 1
ATOM 3536 C C . ILE A 1 447 ? -36.808 -22.580 55.467 1.00 88.81 447 ILE A C 1
ATOM 3538 O O . ILE A 1 447 ? -37.817 -22.493 56.168 1.00 88.81 447 ILE A O 1
ATOM 3542 N N . SER A 1 448 ? -36.835 -22.617 54.131 1.00 89.12 448 SER A N 1
ATOM 3543 C CA . SER A 1 448 ? -38.056 -22.526 53.311 1.00 89.12 448 SER A CA 1
ATOM 3544 C C . SER A 1 448 ? -38.875 -21.252 53.555 1.00 89.12 448 SER A C 1
ATOM 3546 O O . SER A 1 448 ? -40.081 -21.333 53.781 1.00 89.12 448 SER A O 1
ATOM 3548 N N . GLY A 1 449 ? -38.236 -20.080 53.544 1.00 87.50 449 GLY A N 1
ATOM 3549 C CA . GLY A 1 449 ? -38.949 -18.809 53.711 1.00 87.50 449 GLY A CA 1
ATOM 3550 C C . GLY A 1 449 ? -39.177 -18.375 55.164 1.00 87.50 449 GLY A C 1
ATOM 3551 O O . GLY A 1 449 ? -39.770 -17.329 55.402 1.00 87.50 449 GLY A O 1
ATOM 3552 N N . VAL A 1 450 ? -38.780 -19.184 56.158 1.00 90.62 450 VAL A N 1
ATOM 3553 C CA . VAL A 1 450 ? -39.143 -18.964 57.571 1.00 90.62 450 VAL A CA 1
ATOM 3554 C C . VAL A 1 450 ? -37.932 -19.108 58.489 1.00 90.62 450 VAL A C 1
ATOM 3556 O O . VAL A 1 450 ? -37.180 -20.077 58.377 1.00 90.62 450 VAL A O 1
ATOM 3559 N N . CYS A 1 451 ? -37.782 -18.177 59.437 1.00 89.12 451 CYS A N 1
ATOM 3560 C CA . CYS A 1 451 ? -36.774 -18.243 60.492 1.00 89.12 451 CYS A CA 1
ATOM 3561 C C . CYS A 1 451 ? -37.170 -19.271 61.561 1.00 89.12 451 CYS A C 1
ATOM 3563 O O . CYS A 1 451 ? -38.100 -19.041 62.336 1.00 89.12 451 CYS A O 1
ATOM 3565 N N . GLN A 1 452 ? -36.503 -20.426 61.593 1.00 90.94 452 GLN A N 1
ATOM 3566 C CA . GLN A 1 452 ? -36.826 -21.523 62.511 1.00 90.94 452 GLN A CA 1
ATOM 3567 C C . GLN A 1 452 ? -35.577 -22.259 63.007 1.00 90.94 452 GLN A C 1
ATOM 3569 O O . GLN A 1 452 ? -34.584 -22.395 62.293 1.00 90.94 452 GLN A O 1
ATOM 3574 N N . ALA A 1 453 ? -35.616 -22.766 64.242 1.00 86.75 453 ALA A N 1
ATOM 3575 C CA . ALA A 1 453 ? -34.556 -23.624 64.760 1.00 86.75 453 ALA A CA 1
ATOM 3576 C C . ALA A 1 453 ? -34.421 -24.879 63.883 1.00 86.75 453 ALA A C 1
ATOM 3578 O O . ALA A 1 453 ? -35.414 -25.503 63.486 1.00 86.75 453 ALA A O 1
ATOM 3579 N N . LYS A 1 454 ? -33.180 -25.264 63.567 1.00 84.75 454 LYS A N 1
ATOM 3580 C CA . LYS A 1 454 ? -32.912 -26.477 62.794 1.00 84.75 454 LYS A CA 1
ATOM 3581 C C . LYS A 1 454 ? -33.383 -27.664 63.630 1.00 84.75 454 LYS A C 1
ATOM 3583 O O . LYS A 1 454 ? -32.753 -27.993 64.628 1.00 84.75 454 LYS A O 1
ATOM 3588 N N . LYS A 1 455 ? -34.501 -28.296 63.248 1.00 75.75 455 LYS A N 1
ATOM 3589 C CA . LYS A 1 455 ? -34.952 -29.539 63.888 1.00 75.75 455 LYS A CA 1
ATOM 3590 C C . LYS A 1 455 ? -33.811 -30.543 63.777 1.00 75.75 455 LYS A C 1
ATOM 3592 O O . LYS A 1 455 ? -33.518 -31.008 62.673 1.00 75.75 455 LYS A O 1
ATOM 3597 N N . GLU A 1 456 ? -33.156 -30.843 64.896 1.00 53.31 456 GLU A N 1
ATOM 3598 C CA . GLU A 1 456 ? -32.238 -31.969 64.983 1.00 53.31 456 GLU A CA 1
ATOM 3599 C C . GLU A 1 456 ? -33.039 -33.209 64.595 1.00 53.31 456 GLU A C 1
ATOM 3601 O O . GLU A 1 456 ? -33.877 -33.703 65.347 1.00 53.31 456 GLU A O 1
ATOM 3606 N N . LYS A 1 457 ? -32.838 -33.688 63.365 1.00 46.41 457 LYS A N 1
ATOM 3607 C CA . LYS A 1 457 ? -33.202 -35.059 63.042 1.00 46.41 457 LYS A CA 1
ATOM 3608 C C . LYS A 1 457 ? -32.369 -35.924 63.979 1.00 46.41 457 LYS A C 1
ATOM 3610 O O . LYS A 1 457 ? -31.139 -35.879 63.902 1.00 46.41 457 LYS A O 1
ATOM 3615 N N . GLU A 1 458 ? -33.033 -36.683 64.851 1.00 46.28 458 GLU A N 1
ATOM 3616 C CA . GLU A 1 458 ? -32.413 -37.823 65.521 1.00 46.28 458 GLU A CA 1
ATOM 3617 C C . GLU A 1 458 ? -31.595 -38.578 64.471 1.00 46.28 458 GLU A C 1
ATOM 3619 O O . GLU A 1 458 ? -32.091 -38.863 63.378 1.00 46.28 458 GLU A O 1
ATOM 3624 N N . LYS A 1 459 ? -30.308 -38.794 64.764 1.00 42.44 459 LYS A N 1
ATOM 3625 C CA . LYS A 1 459 ? -29.371 -39.487 63.878 1.00 42.44 459 LYS A CA 1
ATOM 3626 C C . LYS A 1 459 ? -29.889 -40.900 63.598 1.00 42.44 459 LYS A C 1
ATOM 3628 O O . LYS A 1 459 ? -29.513 -41.846 64.286 1.00 42.44 459 LYS A O 1
ATOM 3633 N N . GLU A 1 460 ? -30.704 -41.057 62.563 1.00 39.09 460 GLU A N 1
ATOM 3634 C CA . GLU A 1 460 ? -30.826 -42.327 61.864 1.00 39.09 460 GLU A CA 1
ATOM 3635 C C . GLU A 1 460 ? -29.460 -42.627 61.244 1.00 39.09 460 GLU A C 1
ATOM 3637 O O . GLU A 1 460 ? -28.852 -41.786 60.574 1.00 39.09 460 GLU A O 1
ATOM 3642 N N . GLY A 1 461 ? -28.932 -43.801 61.592 1.00 42.06 461 GLY A N 1
ATOM 3643 C CA . GLY A 1 461 ? -27.577 -44.221 61.277 1.00 42.06 461 GLY A CA 1
ATOM 3644 C C . GLY A 1 461 ? -27.266 -44.059 59.797 1.00 42.06 461 GLY A C 1
ATOM 3645 O O . GLY A 1 461 ? -27.936 -44.629 58.939 1.00 42.06 461 GLY A O 1
ATOM 3646 N N . GLN A 1 462 ? -26.213 -43.300 59.509 1.00 33.53 462 GLN A N 1
ATOM 3647 C CA . GLN A 1 462 ? -25.614 -43.296 58.186 1.00 33.53 462 GLN A CA 1
ATOM 3648 C C . GLN A 1 462 ? -25.170 -44.728 57.842 1.00 33.53 462 GLN A C 1
ATOM 3650 O O . GLN A 1 462 ? -24.473 -45.351 58.651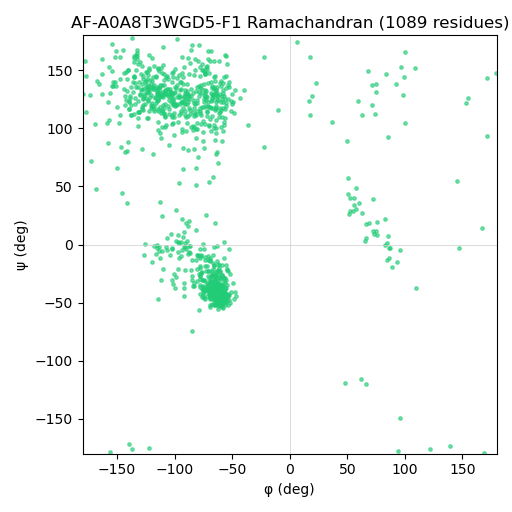 1.00 33.53 462 GLN A O 1
ATOM 3655 N N . PRO A 1 463 ? -25.526 -45.264 56.664 1.00 32.66 463 PRO A N 1
ATOM 3656 C CA . PRO A 1 463 ? -24.890 -46.468 56.168 1.00 32.66 463 PRO A CA 1
ATOM 3657 C C . PRO A 1 463 ? -23.409 -46.169 55.921 1.00 32.66 463 PRO A C 1
ATOM 3659 O O . PRO A 1 463 ? -23.040 -45.268 55.168 1.00 32.66 463 PRO A O 1
ATOM 3662 N N . ILE A 1 464 ? -22.556 -46.945 56.584 1.00 37.91 464 ILE A N 1
ATOM 3663 C CA . ILE A 1 464 ? -21.130 -47.031 56.294 1.00 37.91 464 ILE A CA 1
ATOM 3664 C C . ILE A 1 464 ? -21.004 -47.746 54.945 1.00 37.91 464 ILE A C 1
ATOM 3666 O O . ILE A 1 464 ? -21.148 -48.964 54.875 1.00 37.91 464 ILE A O 1
ATOM 3670 N N . CYS A 1 465 ? -20.741 -47.005 53.870 1.00 33.34 465 CYS A N 1
ATOM 3671 C CA . CYS A 1 465 ? -20.254 -47.591 52.625 1.00 33.34 465 CYS A CA 1
ATOM 3672 C C . CYS A 1 465 ? -18.726 -47.675 52.709 1.00 33.34 465 CYS A C 1
ATOM 3674 O O . CYS A 1 465 ? -18.049 -46.649 52.777 1.00 33.34 465 CYS A O 1
ATOM 3676 N N . GLY A 1 466 ? -18.178 -48.893 52.771 1.00 39.28 466 GLY A N 1
ATOM 3677 C CA . GLY A 1 466 ? -16.726 -49.066 52.858 1.00 39.28 466 GLY A CA 1
ATOM 3678 C C . GLY A 1 466 ? -16.184 -50.445 53.227 1.00 39.28 466 GLY A C 1
ATOM 3679 O O . GLY A 1 466 ? -14.994 -50.539 53.523 1.00 39.28 466 GLY A O 1
ATOM 3680 N N . ASN A 1 467 ? -16.974 -51.522 53.197 1.00 43.53 467 ASN A N 1
ATOM 3681 C CA . ASN A 1 467 ? -16.466 -52.838 53.592 1.00 43.53 467 ASN A CA 1
ATOM 3682 C C . ASN A 1 467 ? -16.406 -53.761 52.376 1.00 43.53 467 ASN A C 1
ATOM 3684 O O . ASN A 1 467 ? -17.389 -54.387 52.003 1.00 43.53 467 ASN A O 1
ATOM 3688 N N . LYS A 1 468 ? -15.215 -53.838 51.776 1.00 43.09 468 LYS A N 1
ATOM 3689 C CA . LYS A 1 468 ? -14.832 -54.762 50.699 1.00 43.09 468 LYS A CA 1
ATOM 3690 C C . LYS A 1 468 ? -14.910 -56.237 51.134 1.00 43.09 468 LYS A C 1
ATOM 3692 O O . LYS A 1 468 ? -13.874 -56.880 51.301 1.00 43.09 468 LYS A O 1
ATOM 3697 N N . ILE A 1 469 ? -16.104 -56.780 51.340 1.00 45.84 469 ILE A N 1
ATOM 3698 C CA . ILE A 1 469 ? -16.308 -58.212 51.576 1.00 45.84 469 ILE A CA 1
ATOM 3699 C C . ILE A 1 469 ? -17.443 -58.682 50.668 1.00 45.84 469 ILE A C 1
ATOM 3701 O O . ILE A 1 469 ? -18.579 -58.259 50.840 1.00 45.84 469 ILE A O 1
ATOM 3705 N N . CYS A 1 470 ? -17.122 -59.555 49.710 1.00 51.69 470 CYS A N 1
ATOM 3706 C CA . CYS A 1 470 ? -18.119 -60.277 48.924 1.00 51.69 470 CYS A CA 1
ATOM 3707 C C . CYS A 1 470 ? -18.786 -61.310 49.839 1.00 51.69 470 CYS A C 1
ATOM 3709 O O . CYS A 1 470 ? -18.101 -62.193 50.371 1.00 51.69 470 CYS A O 1
ATOM 3711 N N . GLU A 1 471 ? -20.097 -61.213 50.040 1.00 48.09 471 GLU A N 1
ATOM 3712 C CA . GLU A 1 471 ? -20.843 -62.237 50.766 1.00 48.09 471 GLU A CA 1
ATOM 3713 C C . GLU A 1 471 ? -21.118 -63.459 49.876 1.00 48.09 471 GLU A C 1
ATOM 3715 O O . GLU A 1 471 ? -21.121 -63.409 48.646 1.00 48.09 471 GLU A O 1
ATOM 3720 N N . THR A 1 472 ? -21.257 -64.623 50.510 1.00 40.06 472 THR A N 1
ATOM 3721 C CA . THR A 1 472 ? -21.286 -65.917 49.821 1.00 40.06 472 THR A CA 1
ATOM 3722 C C . THR A 1 472 ? -22.619 -66.105 49.092 1.00 40.06 472 THR A C 1
ATOM 3724 O O . THR A 1 472 ? -23.621 -66.431 49.723 1.00 40.06 472 THR A O 1
ATOM 3727 N N . GLY A 1 473 ? -22.624 -65.932 47.768 1.00 55.91 473 GLY A N 1
ATOM 3728 C CA . GLY A 1 473 ? -23.808 -66.151 46.925 1.00 55.91 473 GLY A CA 1
ATOM 3729 C C . GLY A 1 473 ? -23.931 -65.247 45.695 1.00 55.91 473 GLY A C 1
ATOM 3730 O O . GLY A 1 473 ? -24.857 -65.444 44.915 1.00 55.91 473 GLY A O 1
ATOM 3731 N N . GLU A 1 474 ? -23.021 -64.293 45.497 1.00 41.41 474 GLU A N 1
ATOM 3732 C CA . GLU A 1 474 ? -23.059 -63.367 44.359 1.00 41.41 474 GLU A CA 1
ATOM 3733 C C . GLU A 1 474 ? -22.119 -63.832 43.230 1.00 41.41 474 GLU A C 1
ATOM 3735 O O . GLU A 1 474 ? -20.916 -63.993 43.429 1.00 41.41 474 GLU A O 1
ATOM 3740 N N . GLU A 1 475 ? -22.666 -64.075 42.032 1.00 50.41 475 GLU A N 1
ATOM 3741 C CA . GLU A 1 475 ? -21.912 -64.497 40.834 1.00 50.41 475 GLU A CA 1
ATOM 3742 C C . GLU A 1 475 ? -21.367 -63.318 39.995 1.00 50.41 475 GLU A C 1
ATOM 3744 O O . GLU A 1 475 ? -20.954 -63.512 38.853 1.00 50.41 475 GLU A O 1
ATOM 3749 N N . GLN A 1 476 ? -21.321 -62.093 40.531 1.00 49.31 476 GLN A N 1
ATOM 3750 C CA . GLN A 1 476 ? -20.791 -60.925 39.813 1.00 49.31 476 GLN A CA 1
ATOM 3751 C C . GLN A 1 476 ? -19.728 -60.174 40.625 1.00 49.31 476 GLN A C 1
ATOM 3753 O O . GLN A 1 476 ? -19.811 -60.027 41.840 1.00 49.31 476 GLN A O 1
ATOM 3758 N N . THR A 1 477 ? -18.663 -59.758 39.939 1.00 41.06 477 THR A N 1
ATOM 3759 C CA . THR A 1 477 ? -17.443 -59.182 40.518 1.00 41.06 477 THR A CA 1
ATOM 3760 C C . THR A 1 477 ? -17.631 -57.725 40.951 1.00 41.06 477 THR A C 1
ATOM 3762 O O . THR A 1 477 ? -18.040 -56.899 40.142 1.00 41.06 477 THR A O 1
ATOM 3765 N N . CYS A 1 478 ? -17.237 -57.389 42.187 1.00 50.00 478 CYS A N 1
ATOM 3766 C CA . CYS A 1 478 ? -17.303 -56.056 42.812 1.00 50.00 478 CYS A CA 1
ATOM 3767 C C . CYS A 1 478 ? -16.376 -54.983 42.188 1.00 50.00 478 CYS A C 1
ATOM 3769 O O . CYS A 1 478 ? -15.523 -54.423 42.883 1.00 50.00 478 CYS A O 1
ATOM 3771 N N . TYR A 1 479 ? -16.509 -54.691 40.893 1.00 44.59 479 TYR A N 1
ATOM 3772 C CA . TYR A 1 479 ? -15.756 -53.617 40.227 1.00 44.59 479 TYR A CA 1
ATOM 3773 C C . TYR A 1 479 ? -16.632 -52.466 39.696 1.00 44.59 479 TYR A C 1
ATOM 3775 O O . TYR A 1 479 ? -16.085 -51.472 39.231 1.00 44.59 479 TYR A O 1
ATOM 3783 N N . GLU A 1 480 ? -17.963 -52.528 39.813 1.00 45.72 480 GLU A N 1
ATOM 3784 C CA . GLU A 1 480 ? -18.855 -51.541 39.168 1.00 45.72 480 GLU A CA 1
ATOM 3785 C C . GLU A 1 480 ? -19.442 -50.452 40.087 1.00 45.72 480 GLU A C 1
ATOM 3787 O O . GLU A 1 480 ? -20.043 -49.506 39.594 1.00 45.72 480 GLU A O 1
ATOM 3792 N N . ASP A 1 481 ? -19.194 -50.471 41.399 1.00 34.09 481 ASP A N 1
ATOM 3793 C CA . ASP A 1 481 ? -19.947 -49.612 42.336 1.00 34.09 481 ASP A CA 1
ATOM 3794 C C . ASP A 1 481 ? -19.327 -48.241 42.678 1.00 34.09 481 ASP A C 1
ATOM 3796 O O . ASP A 1 481 ? -19.656 -47.638 43.699 1.00 34.09 481 ASP A O 1
ATOM 3800 N N . CYS A 1 482 ? -18.433 -47.690 41.849 1.00 34.16 482 CYS A N 1
ATOM 3801 C CA . CYS A 1 482 ? -17.859 -46.360 42.110 1.00 34.16 482 CYS A CA 1
ATOM 3802 C C . CYS A 1 482 ? -17.541 -45.553 40.837 1.00 34.16 482 CYS A C 1
ATOM 3804 O O . CYS A 1 482 ? -16.374 -45.481 40.446 1.00 34.16 482 CYS A O 1
ATOM 3806 N N . ARG A 1 483 ? -18.543 -44.855 40.266 1.00 33.03 483 ARG A N 1
ATOM 3807 C CA . ARG A 1 483 ? -18.414 -43.454 39.780 1.00 33.03 483 ARG A CA 1
ATOM 3808 C C . ARG A 1 483 ? -19.727 -42.860 39.231 1.00 33.03 483 ARG A C 1
ATOM 3810 O O . ARG A 1 483 ? -20.166 -43.232 38.153 1.00 33.03 483 ARG A O 1
ATOM 3817 N N . ILE A 1 484 ? -20.258 -41.847 39.924 1.00 38.50 484 ILE A N 1
ATOM 3818 C CA . ILE A 1 484 ? -21.091 -40.749 39.385 1.00 38.50 484 ILE A CA 1
ATOM 3819 C C . ILE A 1 484 ? -20.583 -39.477 40.099 1.00 38.50 484 ILE A C 1
ATOM 3821 O O . ILE A 1 484 ? -20.467 -39.487 41.322 1.00 38.50 484 ILE A O 1
ATOM 3825 N N . TYR A 1 485 ? -20.082 -38.451 39.400 1.00 38.31 485 TYR A N 1
ATOM 3826 C CA . TYR A 1 485 ? -20.886 -37.293 38.987 1.00 38.31 485 TYR A CA 1
ATOM 3827 C C . TYR A 1 485 ? -20.240 -36.448 37.862 1.00 38.31 485 TYR A C 1
ATOM 3829 O O . TYR A 1 485 ? -19.031 -36.224 37.874 1.00 38.31 485 TYR A O 1
ATOM 3837 N N . TYR A 1 486 ? -21.143 -35.901 37.032 1.00 33.06 486 TYR A N 1
ATOM 3838 C CA . TYR A 1 486 ? -21.098 -34.758 36.096 1.00 33.06 486 TYR A CA 1
ATOM 3839 C C . TYR A 1 486 ? -20.857 -34.949 34.580 1.00 33.06 486 TYR A C 1
ATOM 3841 O O . TYR A 1 486 ? -19.832 -35.465 34.145 1.00 33.06 486 TYR A O 1
ATOM 3849 N N . CYS A 1 487 ? -21.792 -34.315 33.843 1.00 32.16 487 CYS A N 1
ATOM 3850 C CA . CYS A 1 487 ? -21.775 -33.797 32.462 1.00 32.16 487 CYS A CA 1
ATOM 3851 C C . CYS A 1 487 ? -22.365 -34.671 31.320 1.00 32.16 487 CYS A C 1
ATOM 3853 O O . CYS A 1 487 ? -22.539 -35.871 31.505 1.00 32.16 487 CYS A O 1
ATOM 3855 N N . PRO A 1 488 ? -22.858 -34.048 30.223 1.00 41.03 488 PRO A N 1
ATOM 3856 C CA . PRO A 1 488 ? -24.278 -33.951 29.866 1.00 41.03 488 PRO A CA 1
ATOM 3857 C C . PRO A 1 488 ? -24.657 -34.792 28.630 1.00 41.03 488 PRO A C 1
ATOM 3859 O O . PRO A 1 488 ? -23.795 -35.332 27.951 1.00 41.03 488 PRO A O 1
ATOM 3862 N N . LEU A 1 489 ? -25.968 -34.898 28.384 1.00 31.45 489 LEU A N 1
ATOM 3863 C CA . LEU A 1 489 ? -26.666 -35.554 27.261 1.00 31.45 489 LEU A CA 1
ATOM 3864 C C . LEU A 1 489 ? -25.793 -36.014 26.072 1.00 31.45 489 LEU A C 1
ATOM 3866 O O . LEU A 1 489 ? -25.270 -35.197 25.315 1.00 31.45 489 LEU A O 1
ATOM 3870 N N . GLU A 1 490 ? -25.739 -37.332 25.856 1.00 29.03 490 GLU A N 1
ATOM 3871 C CA . GLU A 1 490 ? -25.174 -37.930 24.645 1.00 29.03 490 GLU A CA 1
ATOM 3872 C C . GLU A 1 490 ? -26.108 -37.755 23.426 1.00 29.03 490 GLU A C 1
ATOM 3874 O O . GLU A 1 490 ? -27.337 -37.793 23.563 1.00 29.03 490 GLU A O 1
ATOM 3879 N N . PRO A 1 491 ? -25.542 -37.597 22.215 1.00 31.42 491 PRO A N 1
ATOM 3880 C CA . PRO A 1 491 ? -26.294 -37.579 20.967 1.00 31.42 491 PRO A CA 1
ATOM 3881 C C . PRO A 1 491 ? -26.963 -38.934 20.705 1.00 31.42 491 PRO A C 1
ATOM 3883 O O . PRO A 1 491 ? -26.411 -39.995 20.991 1.00 31.42 491 PRO A O 1
ATOM 3886 N N . VAL A 1 492 ? -28.152 -38.901 20.101 1.00 27.30 492 VAL A N 1
ATOM 3887 C CA . VAL A 1 492 ? -28.870 -40.098 19.648 1.00 27.30 492 VAL A CA 1
ATOM 3888 C C . VAL A 1 492 ? -28.058 -40.791 18.546 1.00 27.30 492 VAL A C 1
ATOM 3890 O O . VAL A 1 492 ? -28.144 -40.436 17.373 1.00 27.30 492 VAL A O 1
ATOM 3893 N N . CYS A 1 493 ? -27.271 -41.795 18.923 1.00 32.66 493 CYS A N 1
ATOM 3894 C CA . CYS A 1 493 ? -26.663 -42.749 18.004 1.00 32.66 493 CYS A CA 1
ATOM 3895 C C . CYS A 1 493 ? -27.632 -43.914 17.775 1.00 32.66 493 CYS A C 1
ATOM 3897 O O . CYS A 1 493 ? -28.041 -44.596 18.713 1.00 32.66 493 CYS A O 1
ATOM 3899 N N . ILE A 1 494 ? -27.985 -44.162 16.515 1.00 34.50 494 ILE A N 1
ATOM 3900 C CA . ILE A 1 494 ? -28.675 -45.387 16.101 1.00 34.50 494 ILE A CA 1
ATOM 3901 C C . ILE A 1 494 ? -27.697 -46.555 16.318 1.00 34.50 494 ILE A C 1
ATOM 3903 O O . ILE A 1 494 ? -26.557 -46.498 15.853 1.00 34.50 494 ILE A O 1
ATOM 3907 N N . GLU A 1 495 ? -28.117 -47.592 17.047 1.00 38.31 495 GLU A N 1
ATOM 3908 C CA . GLU A 1 495 ? -27.305 -48.781 17.334 1.00 38.31 495 GLU A CA 1
ATOM 3909 C C . GLU A 1 495 ? -26.834 -49.454 16.031 1.00 38.31 495 GLU A C 1
ATOM 3911 O O . GLU A 1 495 ? -27.604 -50.130 15.347 1.00 38.31 495 GLU A O 1
ATOM 3916 N N . ARG A 1 496 ? -25.547 -49.308 15.683 1.00 50.16 496 ARG A N 1
ATOM 3917 C CA . ARG A 1 496 ? -24.936 -50.082 14.593 1.00 50.16 496 ARG A CA 1
ATOM 3918 C C . ARG A 1 496 ? -24.873 -51.550 15.003 1.00 50.16 496 ARG A C 1
ATOM 3920 O O . ARG A 1 496 ? -24.234 -51.893 15.996 1.00 50.16 496 ARG A O 1
ATOM 3927 N N . LYS A 1 497 ? -25.449 -52.447 14.200 1.00 55.72 497 LYS A N 1
ATOM 3928 C CA . LYS A 1 497 ? -25.142 -53.883 14.280 1.00 55.72 497 LYS A CA 1
ATOM 3929 C C . LYS A 1 497 ? -23.685 -54.103 13.871 1.00 55.72 497 LYS A C 1
ATOM 3931 O O . LYS A 1 497 ? -23.358 -54.113 12.692 1.00 55.72 497 LYS A O 1
ATOM 3936 N N . ILE A 1 498 ? -22.805 -54.258 14.858 1.00 66.06 498 ILE A N 1
ATOM 3937 C CA . ILE A 1 498 ? -21.361 -54.445 14.633 1.00 66.06 498 ILE A CA 1
ATOM 3938 C C . ILE A 1 498 ? -21.051 -55.882 14.184 1.00 66.06 498 ILE A C 1
ATOM 3940 O O . ILE A 1 498 ? -20.047 -56.102 13.515 1.00 66.06 498 ILE A O 1
ATOM 3944 N N . SER A 1 499 ? -21.905 -56.858 14.511 1.00 82.19 499 SER A N 1
ATOM 3945 C CA . SER A 1 499 ? -21.686 -58.268 14.174 1.00 82.19 499 SER A CA 1
ATOM 3946 C C . SER A 1 499 ? -22.363 -58.683 12.869 1.00 82.19 499 SER A C 1
ATOM 3948 O O . SER A 1 499 ? -23.562 -58.454 12.704 1.00 82.19 499 SER A O 1
ATOM 3950 N N . CYS A 1 500 ? -21.641 -59.402 12.017 1.00 88.62 500 CYS A N 1
ATOM 3951 C CA . CYS A 1 500 ? -22.143 -59.966 10.765 1.00 88.62 500 CYS A CA 1
ATOM 3952 C C . CYS A 1 500 ? -21.716 -61.433 10.626 1.00 88.62 500 CYS A C 1
ATOM 3954 O O . CYS A 1 500 ? -20.672 -61.836 11.135 1.00 88.62 500 CYS A O 1
ATOM 3956 N N . ALA A 1 501 ? -22.518 -62.248 9.945 1.00 88.06 501 ALA A N 1
ATOM 3957 C CA . ALA A 1 501 ? -22.120 -63.587 9.510 1.00 88.06 501 ALA A CA 1
ATOM 3958 C C . ALA A 1 501 ? -21.760 -63.593 8.018 1.00 88.06 501 ALA A C 1
ATOM 3960 O O . ALA A 1 501 ? -20.906 -64.365 7.582 1.00 88.06 501 ALA A O 1
ATOM 3961 N N . VAL A 1 502 ? -22.406 -62.722 7.244 1.00 87.38 502 VAL A N 1
ATOM 3962 C CA . VAL A 1 502 ? -22.135 -62.477 5.829 1.00 87.38 502 VAL A CA 1
ATOM 3963 C C . VAL A 1 502 ? -22.119 -60.972 5.541 1.00 87.38 502 VAL A C 1
ATOM 3965 O O . VAL A 1 502 ? -22.699 -60.199 6.300 1.00 87.38 502 VAL A O 1
ATOM 3968 N N . PRO A 1 503 ? -21.507 -60.522 4.432 1.00 84.62 503 PRO A N 1
ATOM 3969 C CA . PRO A 1 503 ? -21.404 -59.092 4.105 1.00 84.62 503 PRO A CA 1
ATOM 3970 C C . PRO A 1 503 ? -22.763 -58.386 3.973 1.00 84.62 503 PRO A C 1
ATOM 3972 O O . PRO A 1 503 ? -22.871 -57.196 4.239 1.00 84.62 503 PRO A O 1
ATOM 3975 N N . ALA A 1 504 ? -23.822 -59.127 3.628 1.00 86.31 504 ALA A N 1
ATOM 3976 C CA . ALA A 1 504 ? -25.190 -58.610 3.548 1.00 86.31 504 ALA A CA 1
ATOM 3977 C C . ALA A 1 504 ? -25.812 -58.254 4.913 1.00 86.31 504 ALA A C 1
ATOM 3979 O O . ALA A 1 504 ? -26.835 -57.575 4.947 1.00 86.31 504 ALA A O 1
ATOM 3980 N N . ASP A 1 505 ? -25.215 -58.703 6.023 1.00 86.06 505 ASP A N 1
ATOM 3981 C CA . ASP A 1 505 ? -25.661 -58.343 7.373 1.00 86.06 505 ASP A CA 1
ATOM 3982 C C . ASP A 1 505 ? -25.164 -56.946 7.792 1.00 86.06 505 ASP A C 1
ATOM 3984 O O . ASP A 1 505 ? -25.589 -56.428 8.826 1.00 86.06 505 ASP A O 1
ATOM 3988 N N . CYS A 1 506 ? -24.262 -56.344 7.008 1.00 82.38 506 CYS A N 1
ATOM 3989 C CA . CYS A 1 506 ? -23.675 -55.038 7.272 1.00 82.38 506 CYS A CA 1
ATOM 3990 C C . CYS A 1 506 ? -24.508 -53.906 6.675 1.00 82.38 506 CYS A C 1
ATOM 3992 O O . CYS A 1 506 ? -24.804 -53.899 5.480 1.00 82.38 506 CYS A O 1
ATOM 3994 N N . GLU A 1 507 ? -24.837 -52.905 7.493 1.00 82.12 507 GLU A N 1
ATOM 3995 C CA . GLU A 1 507 ? -25.408 -51.655 6.991 1.00 82.12 507 GLU A CA 1
ATOM 3996 C C . GLU A 1 507 ? -24.359 -50.891 6.181 1.00 82.12 507 GLU A C 1
ATOM 3998 O O . GLU A 1 507 ? -23.266 -50.588 6.668 1.00 82.12 507 GLU A O 1
ATOM 4003 N N . ILE A 1 508 ? -24.697 -50.596 4.927 1.00 74.56 508 ILE A N 1
ATOM 4004 C CA . ILE A 1 508 ? -23.822 -49.882 4.000 1.00 74.56 508 ILE A CA 1
ATOM 4005 C C . ILE A 1 508 ? -23.797 -48.399 4.411 1.00 74.56 508 ILE A C 1
ATOM 4007 O O . ILE A 1 508 ? -24.855 -47.764 4.419 1.00 74.56 508 ILE A O 1
ATOM 4011 N N . PRO A 1 509 ? -22.634 -47.829 4.780 1.00 66.50 509 PRO A N 1
ATOM 4012 C CA . PRO A 1 509 ? -22.521 -46.418 5.115 1.00 66.50 509 PRO A CA 1
ATOM 4013 C C . PRO A 1 509 ? -22.785 -45.559 3.875 1.00 66.50 509 PRO A C 1
ATOM 4015 O O . PRO A 1 509 ? -22.601 -46.001 2.745 1.00 66.50 509 PRO A O 1
ATOM 4018 N N . LEU A 1 510 ? -23.170 -44.298 4.089 1.00 59.19 510 LEU A N 1
ATOM 4019 C CA . LEU A 1 510 ? -23.452 -43.332 3.014 1.00 59.19 510 LEU A CA 1
ATOM 4020 C C . LEU A 1 510 ? -22.294 -43.162 2.013 1.00 59.19 510 LEU A C 1
ATOM 4022 O O . LEU A 1 510 ? -22.515 -42.725 0.885 1.00 59.19 510 LEU A O 1
ATOM 4026 N N . CYS A 1 511 ? -21.074 -43.508 2.422 1.00 61.81 511 CYS A N 1
ATOM 4027 C CA . CYS A 1 511 ? -19.882 -43.464 1.592 1.00 61.81 511 CYS A CA 1
ATOM 4028 C C . CYS A 1 511 ? -18.983 -44.655 1.945 1.00 61.81 511 CYS A C 1
ATOM 4030 O O . CYS A 1 511 ? -18.540 -44.788 3.089 1.00 61.81 511 CYS A O 1
ATOM 4032 N N . GLY A 1 512 ? -18.715 -45.512 0.960 1.00 72.00 512 GLY A N 1
ATOM 4033 C CA . GLY A 1 512 ? -17.814 -46.657 1.079 1.00 72.00 512 GLY A CA 1
ATOM 4034 C C . GLY A 1 512 ? -18.483 -48.033 1.079 1.00 72.00 512 GLY A C 1
ATOM 4035 O O . GLY A 1 512 ? -19.628 -48.214 1.490 1.00 72.00 512 GLY A O 1
ATOM 4036 N N . ALA A 1 513 ? -17.731 -49.026 0.610 1.00 80.06 513 ALA A N 1
ATOM 4037 C CA . ALA A 1 513 ? -18.127 -50.426 0.602 1.00 80.06 513 ALA A CA 1
ATOM 4038 C C . ALA A 1 513 ? -17.780 -51.084 1.946 1.00 80.06 513 ALA A C 1
ATOM 4040 O O . ALA A 1 513 ? -16.665 -50.930 2.454 1.00 80.06 513 ALA A O 1
ATOM 4041 N N . VAL A 1 514 ? -18.725 -51.839 2.509 1.00 86.50 514 VAL A N 1
ATOM 4042 C CA . VAL A 1 514 ? -18.538 -52.632 3.733 1.00 86.50 514 VAL A CA 1
ATOM 4043 C C . VAL A 1 514 ? -18.482 -54.116 3.421 1.00 86.50 514 VAL A C 1
ATOM 4045 O O . VAL A 1 514 ? -19.187 -54.606 2.542 1.00 86.50 514 VAL A O 1
ATOM 4048 N N . ASP A 1 515 ? -17.645 -54.823 4.169 1.00 89.56 515 ASP A N 1
ATOM 4049 C CA . ASP A 1 515 ? -17.507 -56.271 4.112 1.00 89.56 515 ASP A CA 1
ATOM 4050 C C . ASP A 1 515 ? -17.533 -56.860 5.527 1.00 89.56 515 ASP A C 1
ATOM 4052 O O . ASP A 1 515 ? -17.220 -56.182 6.512 1.00 89.56 515 ASP A O 1
ATOM 4056 N N . CYS A 1 516 ? -17.915 -58.130 5.635 1.00 91.12 516 CYS A N 1
ATOM 4057 C CA . CYS A 1 516 ? -17.929 -58.837 6.905 1.00 91.12 516 CYS A CA 1
ATOM 4058 C C . CYS A 1 516 ? -16.588 -59.532 7.141 1.00 91.12 516 CYS A C 1
ATOM 4060 O O . CYS A 1 516 ? -16.350 -60.637 6.651 1.00 91.12 516 CYS A O 1
ATOM 4062 N N . VAL A 1 517 ? -15.710 -58.894 7.914 1.00 84.31 517 VAL A N 1
ATOM 4063 C CA . VAL A 1 517 ? -14.352 -59.382 8.170 1.00 84.31 517 VAL A CA 1
ATOM 4064 C C . VAL A 1 517 ? -14.219 -59.742 9.646 1.00 84.31 517 VAL A C 1
ATOM 4066 O O . VAL A 1 517 ? -14.334 -58.884 10.520 1.00 84.31 517 VAL A O 1
ATOM 4069 N N . ASP A 1 518 ? -13.968 -61.023 9.920 1.00 89.06 518 ASP A N 1
ATOM 4070 C CA . ASP A 1 518 ? -13.863 -61.602 11.271 1.00 89.06 518 ASP A CA 1
ATOM 4071 C C . ASP A 1 518 ? -15.134 -61.448 12.122 1.00 89.06 518 ASP A C 1
ATOM 4073 O O . ASP A 1 518 ? -15.084 -61.246 13.335 1.00 89.06 518 ASP A O 1
ATOM 4077 N N . GLY A 1 519 ? -16.297 -61.539 11.474 1.00 88.56 519 GLY A N 1
ATOM 4078 C CA . GLY A 1 519 ? -17.592 -61.399 12.136 1.00 88.56 519 GLY A CA 1
ATOM 4079 C C . GLY A 1 519 ? -17.952 -59.958 12.497 1.00 88.56 519 GLY A C 1
ATOM 4080 O O . GLY A 1 519 ? -18.910 -59.750 13.241 1.00 88.56 519 GLY A O 1
ATOM 4081 N N . GLN A 1 520 ? -17.202 -58.973 11.985 1.00 85.81 520 GLN A N 1
ATOM 4082 C CA . GLN A 1 520 ? -17.467 -57.549 12.157 1.00 85.81 520 GLN A CA 1
ATOM 4083 C C . GLN A 1 520 ? -17.558 -56.821 10.816 1.00 85.81 520 GLN A C 1
ATOM 4085 O O . GLN A 1 520 ? -16.775 -57.077 9.900 1.00 85.81 520 GLN A O 1
ATOM 4090 N N . CYS A 1 521 ? -18.494 -55.883 10.711 1.00 84.81 521 CYS A N 1
ATOM 4091 C CA . CYS A 1 521 ? -18.631 -55.042 9.527 1.00 84.81 521 CYS A CA 1
ATOM 4092 C C . CYS A 1 521 ? -17.487 -54.028 9.462 1.00 84.81 521 CYS A C 1
ATOM 4094 O O . CYS A 1 521 ? -17.386 -53.151 10.321 1.00 84.81 521 CYS A O 1
ATOM 4096 N N . LYS A 1 522 ? -16.623 -54.142 8.449 1.00 83.75 522 LYS A N 1
ATOM 4097 C CA . LYS A 1 522 ? -15.499 -53.225 8.216 1.00 83.75 522 LYS A CA 1
ATOM 4098 C C . LYS A 1 522 ? -15.632 -52.564 6.852 1.00 83.75 522 LYS A C 1
ATOM 4100 O O . LYS A 1 522 ? -15.946 -53.221 5.864 1.00 83.75 522 LYS A O 1
ATOM 4105 N N . THR A 1 523 ? -15.357 -51.266 6.791 1.00 79.94 523 THR A N 1
ATOM 4106 C CA . THR A 1 523 ? -15.279 -50.525 5.528 1.00 79.94 523 THR A CA 1
ATOM 4107 C C . THR A 1 523 ? -13.992 -50.917 4.806 1.00 79.94 523 THR A C 1
ATOM 4109 O O . THR A 1 523 ? -12.903 -50.731 5.345 1.00 79.94 523 THR A O 1
ATOM 4112 N N . ILE A 1 524 ? -14.111 -51.488 3.609 1.00 84.19 524 ILE A N 1
ATOM 4113 C CA . ILE A 1 524 ? -12.974 -51.989 2.819 1.00 84.19 524 ILE A CA 1
ATOM 4114 C C . ILE A 1 524 ? -12.500 -50.990 1.758 1.00 84.19 524 ILE A C 1
ATOM 4116 O O . ILE A 1 524 ? -11.354 -51.066 1.322 1.00 84.19 524 ILE A O 1
ATOM 4120 N N . ALA A 1 525 ? -13.355 -50.045 1.364 1.00 73.38 525 ALA A N 1
ATOM 4121 C CA . ALA A 1 525 ? -13.023 -48.976 0.428 1.00 73.38 525 ALA A CA 1
ATOM 4122 C C . ALA A 1 525 ? -13.916 -47.756 0.682 1.00 73.38 525 ALA A C 1
ATOM 4124 O O . ALA A 1 525 ? -15.110 -47.915 0.927 1.00 73.38 525 ALA A O 1
ATOM 4125 N N . LEU A 1 526 ? -13.349 -46.550 0.614 1.00 50.69 526 LEU A N 1
ATOM 4126 C CA . LEU A 1 526 ? -14.108 -45.299 0.598 1.00 50.69 526 LEU A CA 1
ATOM 4127 C C . LEU A 1 526 ? -14.436 -44.963 -0.863 1.00 50.69 526 LEU A C 1
ATOM 4129 O O . LEU A 1 526 ? -13.531 -44.836 -1.682 1.00 50.69 526 LEU A O 1
ATOM 4133 N N . GLU A 1 527 ? -15.722 -44.849 -1.183 1.00 62.34 527 GLU A N 1
ATOM 4134 C CA . GLU A 1 527 ? -16.223 -44.386 -2.484 1.00 62.34 527 GLU A CA 1
ATOM 4135 C C . GLU A 1 527 ? -16.951 -43.048 -2.278 1.00 62.34 527 GLU A C 1
ATOM 4137 O O . GLU A 1 527 ? -17.488 -42.814 -1.190 1.00 62.34 527 GLU A O 1
ATOM 4142 N N . GLU A 1 528 ? -16.964 -42.172 -3.293 1.00 47.50 528 GLU A N 1
ATOM 4143 C CA . GLU A 1 528 ? -17.650 -40.870 -3.242 1.00 47.50 528 GLU A CA 1
ATOM 4144 C C . GLU A 1 528 ? -19.101 -41.019 -2.754 1.00 47.50 528 GLU A C 1
ATOM 4146 O O . GLU A 1 528 ? -19.863 -41.844 -3.268 1.00 47.50 528 GLU A O 1
ATOM 4151 N N . CYS A 1 529 ? -19.480 -40.213 -1.756 1.00 56.78 529 CYS A N 1
ATOM 4152 C CA . CYS A 1 529 ? -20.806 -40.215 -1.143 1.00 56.78 529 CYS A CA 1
ATOM 4153 C C . CYS A 1 529 ? -21.886 -39.910 -2.195 1.00 56.78 529 CYS A C 1
ATOM 4155 O O . CYS A 1 529 ? -22.108 -38.754 -2.559 1.00 56.78 529 CYS A O 1
ATOM 4157 N N . LYS A 1 530 ? -22.592 -40.933 -2.686 1.00 49.34 530 LYS A N 1
ATOM 4158 C CA . LYS A 1 530 ? -23.732 -40.734 -3.587 1.00 49.34 530 LYS A CA 1
ATOM 4159 C C . LYS A 1 530 ? -24.961 -40.402 -2.751 1.00 49.34 530 LYS A C 1
ATOM 4161 O O . LYS A 1 530 ? -25.465 -41.259 -2.028 1.00 49.34 530 LYS A O 1
ATOM 4166 N N . GLN A 1 531 ? -25.461 -39.169 -2.857 1.00 54.00 531 GLN A N 1
ATOM 4167 C CA . GLN A 1 531 ? -26.781 -38.830 -2.321 1.00 54.00 531 GLN A CA 1
ATOM 4168 C C . GLN A 1 531 ? -27.822 -39.806 -2.889 1.00 54.00 531 GLN A C 1
ATOM 4170 O O . GLN A 1 531 ? -27.787 -40.144 -4.074 1.00 54.00 531 GLN A O 1
ATOM 4175 N N . THR A 1 532 ? -28.727 -40.281 -2.030 1.00 55.81 532 THR A N 1
ATOM 4176 C CA . THR A 1 532 ? -29.848 -41.152 -2.405 1.00 55.81 532 THR A CA 1
ATOM 4177 C C . THR A 1 532 ? -30.577 -40.571 -3.608 1.00 55.81 532 THR A C 1
ATOM 4179 O O . THR A 1 532 ? -31.189 -39.507 -3.503 1.00 55.81 532 THR A O 1
ATOM 4182 N N . GLN A 1 533 ? -30.493 -41.286 -4.732 1.00 66.25 533 GLN A N 1
ATOM 4183 C CA . GLN A 1 533 ? -31.246 -40.990 -5.942 1.00 66.25 533 GLN A CA 1
ATOM 4184 C C . GLN A 1 533 ? -32.730 -40.948 -5.583 1.00 66.25 533 GLN A C 1
ATOM 4186 O O . GLN A 1 533 ? -33.269 -41.919 -5.050 1.00 66.25 533 GLN A O 1
ATOM 4191 N N . CYS A 1 534 ? -33.369 -39.816 -5.838 1.00 84.25 534 CYS A N 1
ATOM 4192 C CA . CYS A 1 534 ? -34.815 -39.679 -5.736 1.00 84.25 534 CYS A CA 1
ATOM 4193 C C . CYS A 1 534 ? -35.460 -39.937 -7.101 1.00 84.25 534 CYS A C 1
ATOM 4195 O O . CYS A 1 534 ? -34.787 -39.904 -8.135 1.00 84.25 534 CYS A O 1
ATOM 4197 N N . ILE A 1 535 ? -36.759 -40.226 -7.120 1.00 84.38 535 ILE A N 1
ATOM 4198 C CA . ILE A 1 535 ? -37.500 -40.346 -8.380 1.00 84.38 535 ILE A CA 1
ATOM 4199 C C . ILE A 1 535 ? -37.957 -38.947 -8.784 1.00 84.38 535 ILE A C 1
ATOM 4201 O O . ILE A 1 535 ? -38.574 -38.253 -7.980 1.00 84.38 535 ILE A O 1
ATOM 4205 N N . ASP A 1 536 ? -37.673 -38.532 -10.022 1.00 87.12 536 ASP A N 1
ATOM 4206 C CA . ASP A 1 536 ? -38.093 -37.223 -10.532 1.00 87.12 536 ASP A CA 1
ATOM 4207 C C . ASP A 1 536 ? -39.578 -36.965 -10.275 1.00 87.12 536 ASP A C 1
ATOM 4209 O O . ASP A 1 536 ? -40.444 -37.738 -10.691 1.00 87.12 536 ASP A O 1
ATOM 4213 N N . GLY A 1 537 ? -39.853 -35.862 -9.576 1.00 87.12 537 GLY A N 1
ATOM 4214 C CA . GLY A 1 537 ? -41.190 -35.485 -9.123 1.00 87.12 537 GLY A CA 1
ATOM 4215 C C . GLY A 1 537 ? -41.545 -35.891 -7.688 1.00 87.12 537 GLY A C 1
ATOM 4216 O O . GLY A 1 537 ? -42.611 -35.499 -7.220 1.00 87.12 537 GLY A O 1
ATOM 4217 N N . GLU A 1 538 ? -40.697 -36.628 -6.962 1.00 92.88 538 GLU A N 1
ATOM 4218 C CA . GLU A 1 538 ? -40.882 -36.807 -5.517 1.00 92.88 538 GLU A CA 1
ATOM 4219 C C . GLU A 1 538 ? -40.714 -35.477 -4.767 1.00 92.88 538 GLU A C 1
ATOM 4221 O O . GLU A 1 538 ? -39.885 -34.637 -5.118 1.00 92.88 538 GLU A O 1
ATOM 4226 N N . GLU A 1 539 ? -41.511 -35.293 -3.714 1.00 93.38 539 GLU A N 1
ATOM 4227 C CA . GLU A 1 539 ? -41.573 -34.071 -2.911 1.00 93.38 539 GLU A CA 1
ATOM 4228 C C . GLU A 1 539 ? -41.304 -34.397 -1.439 1.00 93.38 539 GLU A C 1
ATOM 4230 O O . GLU A 1 539 ? -41.965 -35.267 -0.865 1.00 93.38 539 GLU A O 1
ATOM 4235 N N . LYS A 1 540 ? -40.409 -33.649 -0.785 1.00 91.81 540 LYS A N 1
ATOM 4236 C CA . LYS A 1 540 ? -40.355 -33.607 0.681 1.00 91.81 540 LYS A CA 1
ATOM 4237 C C . LYS A 1 540 ? -41.215 -32.461 1.171 1.00 91.81 540 LYS A C 1
ATOM 4239 O O . LYS A 1 540 ? -41.064 -31.325 0.727 1.00 91.81 540 LYS A O 1
ATOM 4244 N N . ARG A 1 541 ? -42.136 -32.771 2.082 1.00 92.81 541 ARG A N 1
ATOM 4245 C CA . ARG A 1 541 ? -43.054 -31.795 2.668 1.00 92.81 541 ARG A CA 1
ATOM 4246 C C . ARG A 1 541 ? -42.673 -31.526 4.116 1.00 92.81 541 ARG A C 1
ATOM 4248 O O . ARG A 1 541 ? -42.461 -32.469 4.872 1.00 92.81 541 ARG A O 1
ATOM 4255 N N . LEU A 1 542 ? -42.618 -30.252 4.478 1.00 87.62 542 LEU A N 1
ATOM 4256 C CA . LEU A 1 542 ? -42.422 -29.771 5.835 1.00 87.62 542 LEU A CA 1
ATOM 4257 C C . LEU A 1 542 ? -43.784 -29.332 6.389 1.00 87.62 542 LEU A C 1
ATOM 4259 O O . LEU A 1 542 ? -44.485 -28.532 5.762 1.00 87.62 542 LEU A O 1
ATOM 4263 N N . ASP A 1 543 ? -44.173 -29.888 7.534 1.00 89.38 543 ASP A N 1
ATOM 4264 C CA . ASP A 1 543 ? -45.341 -29.441 8.295 1.00 89.38 543 ASP A CA 1
ATOM 4265 C C . ASP A 1 543 ? -44.969 -28.164 9.065 1.00 89.38 543 ASP A C 1
ATOM 4267 O O . ASP A 1 543 ? -44.141 -28.196 9.974 1.00 89.38 543 ASP A O 1
ATOM 4271 N N . CYS A 1 544 ? -45.565 -27.031 8.698 1.00 85.81 544 CYS A N 1
ATOM 4272 C CA . CYS A 1 544 ? -45.405 -25.774 9.419 1.00 85.81 544 CYS A CA 1
ATOM 4273 C C . CYS A 1 544 ? -46.215 -25.796 10.722 1.00 85.81 544 CYS A C 1
ATOM 4275 O O . CYS A 1 544 ? -47.306 -26.365 10.789 1.00 85.81 544 CYS A O 1
ATOM 4277 N N . SER A 1 545 ? -45.744 -25.078 11.742 1.00 73.56 545 SER A N 1
ATOM 4278 C CA . SER A 1 545 ? -46.441 -24.879 13.024 1.00 73.56 545 SER A CA 1
ATOM 4279 C C . SER A 1 545 ? -47.826 -24.221 12.887 1.00 73.56 545 SER A C 1
ATOM 4281 O O . SER A 1 545 ? -48.661 -24.355 13.777 1.00 73.56 545 SER A O 1
ATOM 4283 N N . SER A 1 546 ? -48.116 -23.584 11.746 1.00 77.75 546 SER A N 1
ATOM 4284 C CA . SER A 1 546 ? -49.441 -23.071 11.363 1.00 77.75 546 SER A CA 1
ATOM 4285 C C . SER A 1 546 ? -50.423 -24.144 10.856 1.00 77.75 546 SER A C 1
ATOM 4287 O O . SER A 1 546 ? -51.575 -23.830 10.562 1.00 77.75 546 SER A O 1
ATOM 4289 N N . GLY A 1 547 ? -49.992 -25.405 10.727 1.00 84.38 547 GLY A N 1
ATOM 4290 C CA . GLY A 1 547 ? -50.782 -26.516 10.183 1.00 84.38 547 GLY A CA 1
ATOM 4291 C C . GLY A 1 547 ? -50.769 -26.627 8.651 1.00 84.38 547 GLY A C 1
ATOM 4292 O O . GLY A 1 547 ? -51.423 -27.513 8.097 1.00 84.38 547 GLY A O 1
ATOM 4293 N N . GLY A 1 548 ? -50.040 -25.749 7.952 1.00 86.31 548 GLY A N 1
ATOM 4294 C CA . GLY A 1 548 ? -49.814 -25.834 6.506 1.00 86.31 548 GLY A CA 1
ATOM 4295 C C . GLY A 1 548 ? -48.672 -26.790 6.147 1.00 86.31 548 GLY A C 1
ATOM 4296 O O . GLY A 1 548 ? -47.682 -26.868 6.864 1.00 86.31 548 GLY A O 1
ATOM 4297 N N . LYS A 1 549 ? -48.783 -27.491 5.012 1.00 86.88 549 LYS A N 1
ATOM 4298 C CA . LYS A 1 549 ? -47.692 -28.291 4.428 1.00 86.88 549 LYS A CA 1
ATOM 4299 C C . LYS A 1 549 ? -47.049 -27.520 3.286 1.00 86.88 549 LYS A C 1
ATOM 4301 O O . LYS A 1 549 ? -47.738 -27.213 2.314 1.00 86.88 549 LYS A O 1
ATOM 4306 N N . ILE A 1 550 ? -45.747 -27.269 3.363 1.00 91.00 550 ILE A N 1
ATOM 4307 C CA . ILE A 1 550 ? -44.969 -26.708 2.250 1.00 91.00 550 ILE A CA 1
ATOM 4308 C C . ILE A 1 550 ? -44.043 -27.777 1.674 1.00 91.00 550 ILE A C 1
ATOM 4310 O O . ILE A 1 550 ? -43.573 -28.646 2.398 1.00 91.00 550 ILE A O 1
ATOM 4314 N N . ILE A 1 551 ? -43.796 -27.749 0.366 1.00 93.94 551 ILE A N 1
ATOM 4315 C CA . ILE A 1 551 ? -42.815 -28.635 -0.274 1.00 93.94 551 ILE A CA 1
ATOM 4316 C C . ILE A 1 551 ? -41.450 -27.980 -0.091 1.00 93.94 551 ILE A C 1
ATOM 4318 O O . ILE A 1 551 ? -41.234 -26.928 -0.684 1.00 93.94 551 ILE A O 1
ATOM 4322 N N . SER A 1 552 ? -40.571 -28.552 0.731 1.00 91.81 552 SER A N 1
ATOM 4323 C CA . SER A 1 552 ? -39.234 -28.014 1.019 1.00 91.81 552 SER A CA 1
ATOM 4324 C C . SER A 1 552 ? -38.194 -28.433 -0.022 1.00 91.81 552 SER A C 1
ATOM 4326 O O . SER A 1 552 ? -37.274 -27.672 -0.317 1.00 91.81 552 SER A O 1
ATOM 4328 N N . GLU A 1 553 ? -38.354 -29.616 -0.622 1.00 93.88 553 GLU A N 1
ATOM 4329 C CA . GLU A 1 553 ? -37.473 -30.129 -1.676 1.00 93.88 553 GLU A CA 1
ATOM 4330 C C . GLU A 1 553 ? -38.280 -30.870 -2.753 1.00 93.88 553 GLU A C 1
ATOM 4332 O O . GLU A 1 553 ? -39.232 -31.588 -2.439 1.00 93.88 553 GLU A O 1
ATOM 4337 N N . ILE A 1 554 ? -37.874 -30.721 -4.016 1.00 92.31 554 ILE A N 1
ATOM 4338 C CA . ILE A 1 554 ? -38.381 -31.475 -5.171 1.00 92.31 554 ILE A CA 1
ATOM 4339 C C . ILE A 1 554 ? -37.237 -32.251 -5.805 1.00 92.31 554 ILE A C 1
ATOM 4341 O O . ILE A 1 554 ? -36.157 -31.706 -6.031 1.00 92.31 554 ILE A O 1
ATOM 4345 N N . CYS A 1 555 ? -37.485 -33.510 -6.139 1.00 90.38 555 CYS A N 1
ATOM 4346 C CA . CYS A 1 555 ? -36.556 -34.292 -6.928 1.00 90.38 555 CYS A CA 1
ATOM 4347 C C . CYS A 1 555 ? -36.579 -33.860 -8.400 1.00 90.38 555 CYS A C 1
ATOM 4349 O O . CYS A 1 555 ? -37.625 -33.912 -9.053 1.00 90.38 555 CYS A O 1
ATOM 4351 N N . SER A 1 556 ? -35.424 -33.456 -8.929 1.00 84.94 556 SER A N 1
ATOM 4352 C CA . SER A 1 556 ? -35.237 -33.104 -10.336 1.00 84.94 556 SER A CA 1
ATOM 4353 C C . SER A 1 556 ? -33.898 -33.636 -10.845 1.00 84.94 556 SER A C 1
ATOM 4355 O O . SER A 1 556 ? -32.838 -33.281 -10.328 1.00 84.94 556 SER A O 1
ATOM 4357 N N . ASN A 1 557 ? -33.957 -34.451 -11.896 1.00 83.19 557 ASN A N 1
ATOM 4358 C CA . ASN A 1 557 ? -32.867 -35.241 -12.460 1.00 83.19 557 ASN A CA 1
ATOM 4359 C C . ASN A 1 557 ? -32.186 -36.183 -11.448 1.00 83.19 557 ASN A C 1
ATOM 4361 O O . ASN A 1 557 ? -30.963 -36.315 -11.437 1.00 83.19 557 ASN A O 1
ATOM 4365 N N . GLY A 1 558 ? -32.969 -36.824 -10.580 1.00 80.19 558 GLY A N 1
ATOM 4366 C CA . GLY A 1 558 ? -32.489 -37.763 -9.566 1.00 80.19 558 GLY A CA 1
ATOM 4367 C C . GLY A 1 558 ? -31.813 -37.112 -8.357 1.00 80.19 558 GLY A C 1
ATOM 4368 O O . GLY A 1 558 ? -31.255 -37.828 -7.526 1.00 80.19 558 GLY A O 1
ATOM 4369 N N . LEU A 1 559 ? -31.863 -35.778 -8.251 1.00 73.75 559 LEU A N 1
ATOM 4370 C CA . LEU A 1 559 ? -31.287 -34.992 -7.160 1.00 73.75 559 LEU A CA 1
ATOM 4371 C C . LEU A 1 559 ? -32.358 -34.129 -6.485 1.00 73.75 559 LEU A C 1
ATOM 4373 O O . LEU A 1 559 ? -33.178 -33.493 -7.150 1.00 73.75 559 LEU A O 1
ATOM 4377 N N . TRP A 1 560 ? -32.331 -34.078 -5.153 1.00 84.69 560 TRP A N 1
ATOM 4378 C CA . TRP A 1 560 ? -33.198 -33.197 -4.374 1.00 84.69 560 TRP A CA 1
ATOM 4379 C C . TRP A 1 560 ? -32.765 -31.737 -4.550 1.00 84.69 560 TRP A C 1
ATOM 4381 O O . TRP A 1 560 ? -31.627 -31.379 -4.256 1.00 84.69 560 TRP A O 1
ATOM 4391 N N . LYS A 1 561 ? -33.682 -30.881 -5.007 1.00 89.12 561 LYS A N 1
ATOM 4392 C CA . LYS A 1 561 ? -33.506 -29.428 -5.100 1.00 89.12 561 LYS A CA 1
ATOM 4393 C C . LYS A 1 561 ? -34.396 -28.732 -4.078 1.00 89.12 561 LYS A C 1
ATOM 4395 O O . LYS A 1 561 ? -35.605 -28.967 -4.061 1.00 89.12 561 LYS A O 1
ATOM 4400 N N . LYS A 1 562 ? -33.817 -27.856 -3.254 1.00 91.06 562 LYS A N 1
ATOM 4401 C CA . LYS A 1 562 ? -34.571 -27.006 -2.320 1.00 91.06 562 LYS A CA 1
ATOM 4402 C C . LYS A 1 562 ? -35.457 -26.026 -3.089 1.00 91.06 562 LYS A C 1
ATOM 4404 O O . LYS A 1 562 ? -35.054 -25.492 -4.118 1.00 91.06 562 LYS A O 1
ATOM 4409 N N . THR A 1 563 ? -36.668 -25.797 -2.595 1.00 87.94 563 THR A N 1
ATOM 4410 C CA . THR A 1 563 ? -37.669 -24.927 -3.240 1.00 87.94 563 THR A CA 1
ATOM 4411 C C . THR A 1 563 ? -37.659 -23.483 -2.717 1.00 87.94 563 THR A C 1
ATOM 4413 O O . THR A 1 563 ? -38.495 -22.690 -3.147 1.00 87.94 563 THR A O 1
ATOM 4416 N N . ASN A 1 564 ? -36.745 -23.136 -1.797 1.00 83.62 564 ASN A N 1
ATOM 4417 C CA . ASN A 1 564 ? -36.643 -21.834 -1.113 1.00 83.62 564 ASN A CA 1
ATOM 4418 C C . ASN A 1 564 ? -37.953 -21.351 -0.457 1.00 83.62 564 ASN A C 1
ATOM 4420 O O . ASN A 1 564 ? -38.174 -20.153 -0.302 1.00 83.62 564 ASN A O 1
ATOM 4424 N N . LYS A 1 565 ? -38.845 -22.275 -0.076 1.00 82.12 565 LYS A N 1
ATOM 4425 C CA . LYS A 1 565 ? -40.041 -21.959 0.711 1.00 82.12 565 LYS A CA 1
ATOM 4426 C C . LYS A 1 565 ? -39.781 -22.275 2.176 1.00 82.12 565 LYS A C 1
ATOM 4428 O O . LYS A 1 565 ? -39.536 -23.429 2.520 1.00 82.12 565 LYS A O 1
ATOM 4433 N N . GLU A 1 566 ? -39.889 -21.261 3.021 1.00 81.81 566 GLU A N 1
ATOM 4434 C CA . GLU A 1 566 ? -39.798 -21.386 4.474 1.00 81.81 566 GLU A CA 1
ATOM 4435 C C . GLU A 1 566 ? -41.169 -21.150 5.111 1.00 81.81 566 GLU A C 1
ATOM 4437 O O . GLU A 1 566 ? -42.043 -20.496 4.536 1.00 81.81 566 GLU A O 1
ATOM 4442 N N . CYS A 1 567 ? -41.388 -21.722 6.294 1.00 82.00 567 CYS A N 1
ATOM 4443 C CA . CYS A 1 567 ? -42.606 -21.498 7.064 1.00 82.00 567 CYS A CA 1
ATOM 4444 C C . CYS A 1 567 ? -42.562 -20.092 7.684 1.00 82.00 567 CYS A C 1
ATOM 4446 O O . CYS A 1 567 ? -42.187 -19.942 8.844 1.00 82.00 567 CYS A O 1
ATOM 4448 N N . SER A 1 568 ? -42.930 -19.060 6.925 1.00 61.75 568 SER A N 1
ATOM 4449 C CA . SER A 1 568 ? -43.039 -17.700 7.455 1.00 61.75 568 SER A CA 1
ATOM 4450 C C . SER A 1 568 ? -44.299 -17.548 8.315 1.00 61.75 568 SER A C 1
ATOM 4452 O O . SER A 1 568 ? -45.415 -17.899 7.925 1.00 61.75 568 SER A O 1
ATOM 4454 N N . VAL A 1 569 ? -44.117 -17.030 9.530 1.00 54.12 569 VAL A N 1
ATOM 4455 C CA . VAL A 1 569 ? -45.200 -16.700 10.462 1.00 54.12 569 VAL A CA 1
ATOM 4456 C C . VAL A 1 569 ? -45.572 -15.233 10.254 1.00 54.12 569 VAL A C 1
ATOM 4458 O O . VAL A 1 569 ? -45.060 -14.373 10.958 1.00 54.12 569 VAL A O 1
ATOM 4461 N N . SER A 1 570 ? -46.413 -14.926 9.261 1.00 43.84 570 SER A N 1
ATOM 4462 C CA . SER A 1 570 ? -47.371 -13.798 9.283 1.00 43.84 570 SER A CA 1
ATOM 4463 C C . SER A 1 570 ? -48.060 -13.552 7.928 1.00 43.84 570 SER A C 1
ATOM 4465 O O . SER A 1 570 ? -47.471 -13.678 6.864 1.00 43.84 570 SER A O 1
ATOM 4467 N N . GLU A 1 571 ? -49.337 -13.179 8.060 1.00 38.00 571 GLU A N 1
ATOM 4468 C CA . GLU A 1 571 ? -50.203 -12.393 7.166 1.00 38.00 571 GLU A CA 1
ATOM 4469 C C . GLU A 1 571 ? -50.800 -12.962 5.855 1.00 38.00 571 GLU A C 1
ATOM 4471 O O . GLU A 1 571 ? -50.161 -13.204 4.841 1.00 38.00 571 GLU A O 1
ATOM 4476 N N . GLN A 1 572 ? -52.133 -13.094 5.943 1.00 37.59 572 GLN A N 1
ATOM 4477 C CA . GLN A 1 572 ? -53.202 -12.891 4.955 1.00 37.59 572 GLN A CA 1
ATOM 4478 C C . GLN A 1 572 ? -52.959 -13.270 3.484 1.00 37.59 572 GLN A C 1
ATOM 4480 O O . GLN A 1 572 ? -52.404 -12.541 2.671 1.00 37.59 572 GLN A O 1
ATOM 4485 N N . ILE A 1 573 ? -53.590 -14.391 3.137 1.00 35.03 573 ILE A N 1
ATOM 4486 C CA . ILE A 1 573 ? -53.799 -14.926 1.795 1.00 35.03 573 ILE A CA 1
ATOM 4487 C C . ILE A 1 573 ? -54.705 -13.981 0.981 1.00 35.03 573 ILE A C 1
ATOM 4489 O O . ILE A 1 573 ? -55.895 -13.856 1.276 1.00 35.03 573 ILE A O 1
ATOM 4493 N N . GLN A 1 574 ? -54.170 -13.391 -0.091 1.00 37.22 574 GLN A N 1
ATOM 4494 C CA . GLN A 1 574 ? -54.942 -13.045 -1.289 1.00 37.22 574 GLN A CA 1
ATOM 4495 C C . GLN A 1 574 ? -54.594 -14.037 -2.407 1.00 37.22 574 GLN A C 1
ATOM 4497 O O . GLN A 1 574 ? -53.425 -14.287 -2.696 1.00 37.22 574 GLN A O 1
ATOM 4502 N N . GLU A 1 575 ? -55.631 -14.642 -2.990 1.00 38.91 575 GLU A N 1
ATOM 4503 C CA . GLU A 1 575 ? -55.551 -15.618 -4.082 1.00 38.91 575 GLU A CA 1
ATOM 4504 C C . GLU A 1 575 ? -54.891 -15.034 -5.347 1.00 38.91 575 GLU A C 1
ATOM 4506 O O . GLU A 1 575 ? -55.249 -13.927 -5.756 1.00 38.91 575 GLU A O 1
ATOM 4511 N N . PRO A 1 576 ? -54.024 -15.790 -6.049 1.00 41.06 576 PRO A N 1
ATOM 4512 C CA . PRO A 1 576 ? -53.624 -15.464 -7.408 1.00 41.06 576 PRO A CA 1
ATOM 4513 C C . PRO A 1 576 ? -54.478 -16.233 -8.429 1.00 41.06 576 PRO A C 1
ATOM 4515 O O . PRO A 1 576 ? -54.563 -17.462 -8.404 1.00 41.06 576 PRO A O 1
ATOM 4518 N N . SER A 1 577 ? -55.080 -15.499 -9.367 1.00 35.75 577 SER A N 1
ATOM 4519 C CA . SER A 1 577 ? -55.666 -16.058 -10.585 1.00 35.75 577 SER A CA 1
ATOM 4520 C C . SER A 1 577 ? -54.576 -16.361 -11.616 1.00 35.75 577 SER A C 1
ATOM 4522 O O . SER A 1 577 ? -53.762 -15.495 -11.935 1.00 35.75 577 SER A O 1
ATOM 4524 N N . GLU A 1 578 ? -54.610 -17.570 -12.170 1.00 43.06 578 GLU A N 1
ATOM 4525 C CA . GLU A 1 578 ? -53.854 -17.992 -13.351 1.00 43.06 578 GLU A CA 1
ATOM 4526 C C . GLU A 1 578 ? -54.062 -17.048 -14.549 1.00 43.06 578 GLU A C 1
ATOM 4528 O O . GLU A 1 578 ? -55.196 -16.676 -14.851 1.00 43.06 578 GLU A O 1
ATOM 4533 N N . LEU A 1 579 ? -52.992 -16.767 -15.304 1.00 31.72 579 LEU A N 1
ATOM 4534 C CA . LEU A 1 579 ? -52.904 -17.134 -16.725 1.00 31.72 579 LEU A CA 1
ATOM 4535 C C . LEU A 1 579 ? -51.511 -16.836 -17.301 1.00 31.72 579 LEU A C 1
ATOM 4537 O O . LEU A 1 579 ? -50.971 -15.740 -17.200 1.00 31.72 579 LEU A O 1
ATOM 4541 N N . VAL A 1 580 ? -50.968 -17.872 -17.931 1.00 43.16 580 VAL A N 1
ATOM 4542 C CA . VAL A 1 580 ? -49.738 -17.917 -18.723 1.00 43.16 580 VAL A CA 1
ATOM 4543 C C . VAL A 1 580 ? -49.861 -17.022 -19.962 1.00 43.16 580 VAL A C 1
ATOM 4545 O O . VAL A 1 580 ? -50.826 -17.164 -20.713 1.00 43.16 580 VAL A O 1
ATOM 4548 N N . ALA A 1 581 ? -48.853 -16.186 -20.237 1.00 32.28 581 ALA A N 1
ATOM 4549 C CA . ALA A 1 581 ? -48.599 -15.666 -21.581 1.00 32.28 581 ALA A CA 1
ATOM 4550 C C . ALA A 1 581 ? -47.109 -15.350 -21.809 1.00 32.28 581 ALA A C 1
ATOM 4552 O O . ALA A 1 581 ? -46.434 -14.785 -20.954 1.00 32.28 581 ALA A O 1
ATOM 4553 N N . GLU A 1 582 ? -46.639 -15.752 -22.989 1.00 38.19 582 GLU A N 1
ATOM 4554 C CA . GLU A 1 582 ? -45.332 -15.501 -23.602 1.00 38.19 582 GLU A CA 1
ATOM 4555 C C . GLU A 1 582 ? -44.783 -14.084 -23.381 1.00 38.19 582 GLU A C 1
ATOM 4557 O O . GLU A 1 582 ? -45.453 -13.089 -23.660 1.00 38.19 582 GLU A O 1
ATOM 4562 N N . VAL A 1 583 ? -43.507 -14.010 -22.990 1.00 34.69 583 VAL A N 1
ATOM 4563 C CA . VAL A 1 583 ? -42.710 -12.779 -22.940 1.00 34.69 583 VAL A CA 1
ATOM 4564 C C . VAL A 1 583 ? -42.544 -12.232 -24.362 1.00 34.69 583 VAL A C 1
ATOM 4566 O O . VAL A 1 583 ? -41.716 -12.706 -25.142 1.00 34.69 583 VAL A O 1
ATOM 4569 N N . LYS A 1 584 ? -43.349 -11.225 -24.707 1.00 39.12 584 LYS A N 1
ATOM 4570 C CA . LYS A 1 584 ? -43.087 -10.308 -25.820 1.00 39.12 584 LYS A CA 1
ATOM 4571 C C . LYS A 1 584 ? -42.299 -9.119 -25.288 1.00 39.12 584 LYS A C 1
ATOM 4573 O O . LYS A 1 584 ? -42.675 -8.547 -24.274 1.00 39.12 584 LYS A O 1
ATOM 4578 N N . GLN A 1 585 ? -41.235 -8.749 -25.999 1.00 46.81 585 GLN A N 1
ATOM 4579 C CA . GLN A 1 585 ? -40.510 -7.495 -25.791 1.00 46.81 585 GLN A CA 1
ATOM 4580 C C . GLN A 1 585 ? -41.504 -6.325 -25.765 1.00 46.81 585 GLN A C 1
ATOM 4582 O O . GLN A 1 585 ? -42.249 -6.130 -26.730 1.00 46.81 585 GLN A O 1
ATOM 4587 N N . GLU A 1 586 ? -41.531 -5.584 -24.657 1.00 54.19 586 GLU A N 1
ATOM 4588 C CA . GLU A 1 586 ? -42.362 -4.393 -24.493 1.00 54.19 586 GLU A CA 1
ATOM 4589 C C . GLU A 1 586 ? -41.811 -3.276 -25.381 1.00 54.19 586 GLU A C 1
ATOM 4591 O O . GLU A 1 586 ? -40.790 -2.653 -25.090 1.00 54.19 586 GLU A O 1
ATOM 4596 N N . VAL A 1 587 ? -42.484 -3.080 -26.515 1.00 71.75 587 VAL A N 1
ATOM 4597 C CA . VAL A 1 587 ? -42.317 -1.907 -27.365 1.00 71.75 587 VAL A CA 1
ATOM 4598 C C . VAL A 1 587 ? -43.167 -0.795 -26.767 1.00 71.75 587 VAL A C 1
ATOM 4600 O O . VAL A 1 587 ? -44.377 -0.967 -26.638 1.00 71.75 587 VAL A O 1
ATOM 4603 N N . CYS A 1 588 ? -42.553 0.326 -26.410 1.00 84.56 588 CYS A N 1
ATOM 4604 C CA . CYS A 1 588 ? -43.260 1.501 -25.904 1.00 84.56 588 CYS A CA 1
ATOM 4605 C C . CYS A 1 588 ? -43.375 2.575 -26.996 1.00 84.56 588 CYS A C 1
ATOM 4607 O O . CYS A 1 588 ? -42.487 2.717 -27.835 1.00 84.56 588 CYS A O 1
ATOM 4609 N N . GLU A 1 589 ? -44.448 3.361 -26.996 1.00 81.25 589 GLU A N 1
ATOM 4610 C CA . GLU A 1 589 ? -44.555 4.570 -27.829 1.00 81.25 589 GLU A CA 1
ATOM 4611 C C . GLU A 1 589 ? -44.547 5.835 -26.967 1.00 81.25 589 GLU A C 1
ATOM 4613 O O . GLU A 1 589 ? -44.046 6.881 -27.389 1.00 81.25 589 GLU A O 1
ATOM 4618 N N . VAL A 1 590 ? -45.063 5.736 -25.741 1.00 79.44 590 VAL A N 1
ATOM 4619 C CA . VAL A 1 590 ? -45.144 6.833 -24.778 1.00 79.44 590 VAL A CA 1
ATOM 4620 C C . VAL A 1 590 ? -44.658 6.398 -23.396 1.00 79.44 590 VAL A C 1
ATOM 4622 O O . VAL A 1 590 ? -44.470 5.220 -23.109 1.00 79.44 590 VAL A O 1
ATOM 4625 N N . LYS A 1 591 ? -44.385 7.372 -22.523 1.00 73.62 591 LYS A N 1
ATOM 4626 C CA . LYS A 1 591 ? -43.809 7.125 -21.193 1.00 73.62 591 LYS A CA 1
ATOM 4627 C C . LYS A 1 591 ? -44.724 6.263 -20.319 1.00 73.62 591 LYS A C 1
ATOM 4629 O O . LYS A 1 591 ? -44.232 5.478 -19.521 1.00 73.62 591 LYS A O 1
ATOM 4634 N N . GLU A 1 592 ? -46.034 6.406 -20.472 1.00 85.94 592 GLU A N 1
ATOM 4635 C CA . GLU A 1 592 ? -47.046 5.680 -19.704 1.00 85.94 592 GLU A CA 1
ATOM 4636 C C . GLU A 1 592 ? -47.049 4.174 -19.999 1.00 85.94 592 GLU A C 1
ATOM 4638 O O . GLU A 1 592 ? -47.498 3.399 -19.156 1.00 85.94 592 GLU A O 1
ATOM 4643 N N . ASP A 1 593 ? -46.496 3.764 -21.147 1.00 85.62 593 ASP A N 1
ATOM 4644 C CA . ASP A 1 593 ? -46.309 2.355 -21.507 1.00 85.62 593 ASP A CA 1
ATOM 4645 C C . ASP A 1 593 ? -45.186 1.703 -20.676 1.00 85.62 593 ASP A C 1
ATOM 4647 O O . ASP A 1 593 ? -45.117 0.483 -20.569 1.00 85.62 593 ASP A O 1
ATOM 4651 N N . CYS A 1 594 ? -44.318 2.516 -20.063 1.00 80.31 594 CYS A N 1
ATOM 4652 C CA . CYS A 1 594 ? -43.174 2.099 -19.263 1.00 80.31 594 CYS A CA 1
ATOM 4653 C C . CYS A 1 594 ? -43.466 2.296 -17.775 1.00 80.31 594 CYS A C 1
ATOM 4655 O O . CYS A 1 594 ? -43.125 3.332 -17.203 1.00 80.31 594 CYS A O 1
ATOM 4657 N N . GLY A 1 595 ? -44.111 1.316 -17.136 1.00 75.50 595 GLY A N 1
ATOM 4658 C CA . GLY A 1 595 ? -44.455 1.382 -15.711 1.00 75.50 595 GLY A CA 1
ATOM 4659 C C . GLY A 1 595 ? -43.278 1.824 -14.821 1.00 75.50 595 GLY A C 1
ATOM 4660 O O . GLY A 1 595 ? -42.161 1.326 -14.950 1.00 75.50 595 GLY A O 1
ATOM 4661 N N . GLY A 1 596 ? -43.528 2.771 -13.909 1.00 80.12 596 GLY A N 1
ATOM 4662 C CA . GLY A 1 596 ? -42.531 3.299 -12.966 1.00 80.12 596 GLY A CA 1
ATOM 4663 C C . GLY A 1 596 ? -41.832 4.591 -13.422 1.00 80.12 596 GLY A C 1
ATOM 4664 O O . GLY A 1 596 ? -42.416 5.429 -14.105 1.00 80.12 596 GLY A O 1
ATOM 4665 N N . ASN A 1 597 ? -40.574 4.781 -13.002 1.00 73.00 597 ASN A N 1
ATOM 4666 C CA . ASN A 1 597 ? -39.748 5.967 -13.303 1.00 73.00 597 ASN A CA 1
ATOM 4667 C C . ASN A 1 597 ? -38.959 5.848 -14.626 1.00 73.00 597 ASN A C 1
ATOM 4669 O O . ASN A 1 597 ? -37.979 6.563 -14.847 1.00 73.00 597 ASN A O 1
ATOM 4673 N N . ASN A 1 598 ? -39.387 4.961 -15.520 1.00 85.75 598 ASN A N 1
ATOM 4674 C CA . ASN A 1 598 ? -38.742 4.726 -16.806 1.00 85.75 598 ASN A CA 1
ATOM 4675 C C . ASN A 1 598 ? -39.278 5.703 -17.870 1.00 85.75 598 ASN A C 1
ATOM 4677 O O . ASN A 1 598 ? -40.371 6.259 -17.749 1.00 85.75 598 ASN A O 1
ATOM 4681 N N . ALA A 1 599 ? -38.497 5.952 -18.918 1.00 82.81 599 ALA A N 1
ATOM 4682 C CA . ALA A 1 599 ? -38.911 6.698 -20.097 1.00 82.81 599 ALA A CA 1
ATOM 4683 C C . ALA A 1 599 ? -38.792 5.821 -21.336 1.00 82.81 599 ALA A C 1
ATOM 4685 O O . ALA A 1 599 ? -37.822 5.086 -21.503 1.00 82.81 599 ALA A O 1
ATOM 4686 N N . CYS A 1 600 ? -39.770 5.942 -22.228 1.00 87.19 600 CYS A N 1
ATOM 4687 C CA . CYS A 1 600 ? -39.704 5.294 -23.521 1.00 87.19 600 CYS A CA 1
ATOM 4688 C C . CYS A 1 600 ? -38.670 5.993 -24.410 1.00 87.19 600 CYS A C 1
ATOM 4690 O O . CYS A 1 600 ? -38.848 7.158 -24.778 1.00 87.19 600 CYS A O 1
ATOM 4692 N N . LYS A 1 601 ? -37.587 5.297 -24.756 1.00 79.81 601 LYS A N 1
ATOM 4693 C CA . LYS A 1 601 ? -36.542 5.790 -25.654 1.00 79.81 601 LYS A CA 1
ATOM 4694 C C . LYS A 1 601 ? -36.331 4.761 -26.760 1.00 79.81 601 LYS A C 1
ATOM 4696 O O . LYS A 1 601 ? -36.026 3.609 -26.489 1.00 79.81 601 LYS A O 1
ATOM 4701 N N . GLU A 1 602 ? -36.549 5.183 -28.005 1.00 83.81 602 GLU A N 1
ATOM 4702 C CA . GLU A 1 602 ? -36.396 4.341 -29.209 1.00 83.81 602 GLU A CA 1
ATOM 4703 C C . GLU A 1 602 ? -37.231 3.049 -29.197 1.00 83.81 602 GLU A C 1
ATOM 4705 O O . GLU A 1 602 ? -36.840 2.025 -29.751 1.00 83.81 602 GLU A O 1
ATOM 4710 N N . GLY A 1 603 ? -38.415 3.103 -28.589 1.00 85.50 603 GLY A N 1
ATOM 4711 C CA . GLY A 1 603 ? -39.310 1.955 -28.523 1.00 85.50 603 GLY A CA 1
ATOM 4712 C C . GLY A 1 603 ? -39.023 1.002 -27.368 1.00 85.50 603 GLY A C 1
ATOM 4713 O O . GLY A 1 603 ? -39.645 -0.049 -27.316 1.00 85.50 603 GLY A O 1
ATOM 4714 N N . GLN A 1 604 ? -38.114 1.342 -26.448 1.00 82.69 604 GLN A N 1
ATOM 4715 C CA . GLN A 1 604 ? -37.816 0.543 -25.259 1.00 82.69 604 GLN A CA 1
ATOM 4716 C C . GLN A 1 604 ? -37.914 1.379 -23.982 1.00 82.69 604 GLN A C 1
ATOM 4718 O O . GLN A 1 604 ? -37.589 2.567 -23.962 1.00 82.69 604 GLN A O 1
ATOM 4723 N N . CYS A 1 605 ? -38.372 0.757 -22.901 1.00 83.50 605 CYS A N 1
ATOM 4724 C CA . CYS A 1 605 ? -38.462 1.395 -21.597 1.00 83.50 605 CYS A CA 1
ATOM 4725 C C . CYS A 1 605 ? -37.085 1.450 -20.933 1.00 83.50 605 CYS A C 1
ATOM 4727 O O . CYS A 1 605 ? -36.516 0.415 -20.601 1.00 83.50 605 CYS A O 1
ATOM 4729 N N . VAL A 1 606 ? -36.553 2.657 -20.729 1.00 82.69 606 VAL A N 1
ATOM 4730 C CA . VAL A 1 606 ? -35.212 2.885 -20.172 1.00 82.69 606 VAL A CA 1
ATOM 4731 C C . VAL A 1 606 ? -35.319 3.673 -18.870 1.00 82.69 606 VAL A C 1
ATOM 4733 O O . VAL A 1 606 ? -36.036 4.672 -18.808 1.00 82.69 606 VAL A O 1
ATOM 4736 N N . ALA A 1 607 ? -34.613 3.248 -17.824 1.00 76.62 607 ALA A N 1
ATOM 4737 C CA . ALA A 1 607 ? -34.603 3.950 -16.543 1.00 76.62 607 ALA A CA 1
ATOM 4738 C C . ALA A 1 607 ? -33.994 5.353 -16.677 1.00 76.62 607 ALA A C 1
ATOM 4740 O O . ALA A 1 607 ? -32.916 5.523 -17.248 1.00 76.62 607 ALA A O 1
ATOM 4741 N N . VAL A 1 608 ? -34.697 6.373 -16.173 1.00 58.88 608 VAL A N 1
ATOM 4742 C CA . VAL A 1 608 ? -34.196 7.754 -16.166 1.00 58.88 608 VAL A CA 1
ATOM 4743 C C . VAL A 1 608 ? -33.453 7.988 -14.848 1.00 58.88 608 VAL A C 1
ATOM 4745 O O . VAL A 1 608 ? -34.058 7.787 -13.793 1.00 58.88 608 VAL A O 1
ATOM 4748 N N . PRO A 1 609 ? -32.183 8.436 -14.868 1.00 42.47 609 PRO A N 1
ATOM 4749 C CA . PRO A 1 609 ? -31.461 8.752 -13.643 1.00 42.47 609 PRO A CA 1
ATOM 4750 C C . PRO A 1 609 ? -32.179 9.862 -12.865 1.00 42.47 609 PRO A C 1
ATOM 4752 O O . PRO A 1 609 ? -32.530 10.910 -13.416 1.00 42.47 609 PRO A O 1
ATOM 4755 N N . ILE A 1 610 ? -32.412 9.627 -11.574 1.00 37.16 610 ILE A N 1
ATOM 4756 C CA . ILE A 1 610 ? -33.032 10.593 -10.668 1.00 37.16 610 ILE A CA 1
ATOM 4757 C C . ILE A 1 610 ? -31.966 11.633 -10.313 1.00 37.16 610 ILE A C 1
ATOM 4759 O O . ILE A 1 610 ? -31.074 11.368 -9.514 1.00 37.16 610 ILE A O 1
ATOM 4763 N N . ASN A 1 611 ? -32.050 12.823 -10.911 1.00 34.31 611 ASN A N 1
ATOM 4764 C CA . ASN A 1 611 ? -31.185 13.941 -10.542 1.00 34.31 611 ASN A CA 1
ATOM 4765 C C . ASN A 1 611 ? -31.387 14.300 -9.062 1.00 34.31 611 ASN A C 1
ATOM 4767 O O . ASN A 1 611 ? -32.498 14.632 -8.634 1.00 34.31 611 ASN A O 1
ATOM 4771 N N . ALA A 1 612 ? -30.288 14.258 -8.308 1.00 32.47 612 ALA A N 1
ATOM 4772 C CA . ALA A 1 612 ? -30.201 14.720 -6.934 1.00 32.47 612 ALA A CA 1
ATOM 4773 C C . ALA A 1 612 ? -30.712 16.165 -6.811 1.00 32.47 612 ALA A C 1
ATOM 4775 O O . ALA A 1 612 ? -30.411 17.041 -7.625 1.00 32.47 612 ALA A O 1
ATOM 4776 N N . LYS A 1 613 ? -31.520 16.404 -5.775 1.00 32.06 613 LYS A N 1
ATOM 4777 C CA . LYS A 1 613 ? -32.067 17.717 -5.430 1.00 32.06 613 LYS A CA 1
ATOM 4778 C C . LYS A 1 613 ? -30.930 18.729 -5.254 1.00 32.06 613 LYS A C 1
ATOM 4780 O O . LYS A 1 613 ? -30.124 18.614 -4.338 1.00 32.06 613 LYS A O 1
ATOM 4785 N N . THR A 1 614 ? -30.936 19.771 -6.080 1.00 29.83 614 THR A N 1
ATOM 4786 C CA . THR A 1 614 ? -30.197 21.019 -5.863 1.00 29.83 614 THR A CA 1
ATOM 4787 C C . THR A 1 614 ? -30.487 21.582 -4.469 1.00 29.83 614 THR A C 1
ATOM 4789 O O . THR A 1 614 ? -31.615 21.988 -4.176 1.00 29.83 614 THR A O 1
ATOM 4792 N N . LYS A 1 615 ? -29.453 21.614 -3.623 1.00 30.67 615 LYS A N 1
ATOM 4793 C CA . LYS A 1 615 ? -29.408 22.312 -2.330 1.00 30.67 615 LYS A CA 1
ATOM 4794 C C . LYS A 1 615 ? -29.442 23.834 -2.596 1.00 30.67 615 LYS A C 1
ATOM 4796 O O . LYS A 1 615 ? -28.749 24.291 -3.506 1.00 30.67 615 LYS A O 1
ATOM 4801 N N . PRO A 1 616 ? -30.248 24.636 -1.877 1.00 30.73 616 PRO A N 1
ATOM 4802 C CA . PRO A 1 616 ? -30.324 26.075 -2.113 1.00 30.73 616 PRO A CA 1
ATOM 4803 C C . PRO A 1 616 ? -29.017 26.769 -1.707 1.00 30.73 616 PRO A C 1
ATOM 4805 O O . PRO A 1 616 ? -28.509 26.569 -0.605 1.00 30.73 616 PRO A O 1
ATOM 4808 N N . SER A 1 617 ? -28.486 27.603 -2.604 1.00 27.31 617 SER A N 1
ATOM 4809 C CA . SER A 1 617 ? -27.309 28.436 -2.361 1.00 27.31 617 SER A CA 1
ATOM 4810 C C . SER A 1 617 ? -27.612 29.496 -1.299 1.00 27.31 617 SER A C 1
ATOM 4812 O O . SER A 1 617 ? -28.443 30.379 -1.528 1.00 27.31 617 SER A O 1
ATOM 4814 N N . LEU A 1 618 ? -26.908 29.453 -0.167 1.00 29.89 618 LEU A N 1
ATOM 4815 C CA . LEU A 1 618 ? -26.857 30.571 0.770 1.00 29.89 618 LEU A CA 1
ATOM 4816 C C . LEU A 1 618 ? -25.690 31.482 0.371 1.00 29.89 618 LEU A C 1
ATOM 4818 O O . LEU A 1 618 ? -24.523 31.160 0.576 1.00 29.89 618 LEU A O 1
ATOM 4822 N N . THR A 1 619 ? -26.002 32.623 -0.233 1.00 30.23 619 THR A N 1
ATOM 4823 C CA . THR A 1 619 ? -25.057 33.730 -0.404 1.00 30.23 619 THR A CA 1
ATOM 4824 C C . THR A 1 619 ? -25.760 35.005 0.032 1.00 30.23 619 THR A C 1
ATOM 4826 O O . THR A 1 619 ? -26.537 35.554 -0.735 1.00 30.23 619 THR A O 1
ATOM 4829 N N . GLU A 1 620 ? -25.479 35.502 1.238 1.00 28.61 620 GLU A N 1
ATOM 4830 C CA . GLU A 1 620 ? -25.529 36.945 1.494 1.00 28.61 620 GLU A CA 1
ATOM 4831 C C . GLU A 1 620 ? -24.709 37.352 2.727 1.00 28.61 620 GLU A C 1
ATOM 4833 O O . GLU A 1 620 ? -25.072 37.119 3.872 1.00 28.61 620 GLU A O 1
ATOM 4838 N N . LYS A 1 621 ? -23.549 37.940 2.416 1.00 32.12 621 LYS A N 1
ATOM 4839 C CA . LYS A 1 621 ? -22.852 39.057 3.070 1.00 32.12 621 LYS A CA 1
ATOM 4840 C C . LYS A 1 621 ? -23.267 39.438 4.502 1.00 32.12 621 LYS A C 1
ATOM 4842 O O . LYS A 1 621 ? -24.311 40.050 4.696 1.00 32.12 621 LYS A O 1
ATOM 4847 N N . THR A 1 622 ? -22.275 39.412 5.395 1.00 26.22 622 THR A N 1
ATOM 4848 C CA . THR A 1 622 ? -22.092 40.489 6.379 1.00 26.22 622 THR A CA 1
ATOM 4849 C C . THR A 1 622 ? -20.651 40.976 6.301 1.00 26.22 622 THR A C 1
ATOM 4851 O O . THR A 1 622 ? -19.701 40.231 6.520 1.00 26.22 622 THR A O 1
ATOM 4854 N N . GLN A 1 623 ? -20.506 42.235 5.908 1.00 34.53 623 GLN A N 1
ATOM 4855 C CA . GLN A 1 623 ? -19.258 42.968 5.780 1.00 34.53 623 GLN A CA 1
ATOM 4856 C C . GLN A 1 623 ? -19.290 44.026 6.888 1.00 34.53 623 GLN A C 1
ATOM 4858 O O . GLN A 1 623 ? -19.975 45.028 6.718 1.00 34.53 623 GLN A O 1
ATOM 4863 N N . GLU A 1 624 ? -18.598 43.826 8.014 1.00 28.22 624 GLU A N 1
ATOM 4864 C CA . GLU A 1 624 ? -18.414 44.890 9.013 1.00 28.22 624 GLU A CA 1
ATOM 4865 C C . GLU A 1 624 ? -16.984 44.925 9.580 1.00 28.22 624 GLU A C 1
ATOM 4867 O O . GLU A 1 624 ? -16.535 44.045 10.303 1.00 28.22 624 GLU A O 1
ATOM 4872 N N . ASN A 1 625 ? -16.293 46.006 9.201 1.00 26.12 625 ASN A N 1
ATOM 4873 C CA . ASN A 1 625 ? -15.440 46.871 10.020 1.00 26.12 625 ASN A CA 1
ATOM 4874 C C . ASN A 1 625 ? -14.361 46.245 10.921 1.00 26.12 625 ASN A C 1
ATOM 4876 O O . ASN A 1 625 ? -14.520 46.134 12.134 1.00 26.12 625 ASN A O 1
ATOM 4880 N N . ILE A 1 626 ? -13.165 46.066 10.351 1.00 27.09 626 ILE A N 1
ATOM 4881 C CA . ILE A 1 626 ? -11.913 46.099 11.118 1.00 27.09 626 ILE A CA 1
ATOM 4882 C C . ILE A 1 626 ? -11.525 47.570 11.320 1.00 27.09 626 ILE A C 1
ATOM 4884 O O . ILE A 1 626 ? -10.955 48.206 10.432 1.00 27.09 626 ILE A O 1
ATOM 4888 N N . ASN A 1 627 ? -11.835 48.117 12.497 1.00 27.38 627 ASN A N 1
ATOM 4889 C CA . ASN A 1 627 ? -11.151 49.305 13.001 1.00 27.38 627 ASN A CA 1
ATOM 4890 C C . ASN A 1 627 ? -9.796 48.874 13.563 1.00 27.38 627 ASN A C 1
ATOM 4892 O O . ASN A 1 627 ? -9.716 48.095 14.510 1.00 27.38 627 ASN A O 1
ATOM 4896 N N . GLY A 1 628 ? -8.736 49.394 12.948 1.00 27.06 628 GLY A N 1
ATOM 4897 C CA . GLY A 1 628 ? -7.368 49.205 13.393 1.00 27.06 628 GLY A CA 1
ATOM 4898 C C . GLY A 1 628 ? -7.129 49.801 14.776 1.00 27.06 628 GLY A C 1
ATOM 4899 O O . GLY A 1 628 ? -7.494 50.943 15.056 1.00 27.06 628 GLY A O 1
ATOM 4900 N N . ILE A 1 629 ? -6.444 49.030 15.612 1.00 25.42 629 ILE A N 1
ATOM 4901 C CA . ILE A 1 629 ? -5.750 49.529 16.791 1.00 25.42 629 ILE A CA 1
ATOM 4902 C C . ILE A 1 629 ? -4.292 49.102 16.646 1.00 25.42 629 ILE A C 1
ATOM 4904 O O . ILE A 1 629 ? -3.951 47.926 16.719 1.00 25.42 629 ILE A O 1
ATOM 4908 N N . SER A 1 630 ? -3.438 50.087 16.382 1.00 24.14 630 SER A N 1
ATOM 4909 C CA . SER A 1 630 ? -1.988 49.974 16.485 1.00 24.14 630 SER A CA 1
ATOM 4910 C C . SER A 1 630 ? -1.573 50.068 17.951 1.00 24.14 630 SER A C 1
ATOM 4912 O O . SER A 1 630 ? -1.980 51.017 18.623 1.00 24.14 630 SER A O 1
ATOM 4914 N N . PHE A 1 631 ? -0.678 49.192 18.404 1.00 25.55 631 PHE A N 1
ATOM 4915 C CA . PHE A 1 631 ? 0.156 49.472 19.569 1.00 25.55 631 PHE A CA 1
ATOM 4916 C C . PHE A 1 631 ? 1.631 49.421 19.184 1.00 25.55 631 PHE A C 1
ATOM 4918 O O . PHE A 1 631 ? 2.156 48.434 18.677 1.00 25.55 631 PHE A O 1
ATOM 4925 N N . THR A 1 632 ? 2.265 50.566 19.394 1.00 25.53 632 THR A N 1
ATOM 4926 C CA . THR A 1 632 ? 3.693 50.824 19.297 1.00 25.53 632 THR A CA 1
ATOM 4927 C C . THR A 1 632 ? 4.409 50.318 20.546 1.00 25.53 632 THR A C 1
ATOM 4929 O O . THR A 1 632 ? 4.044 50.731 21.639 1.00 25.53 632 THR A O 1
ATOM 4932 N N . GLY A 1 633 ? 5.451 49.509 20.331 1.00 23.97 633 GLY A N 1
ATOM 4933 C CA . GLY A 1 633 ? 6.752 49.528 21.013 1.00 23.97 633 GLY A CA 1
ATOM 4934 C C . GLY A 1 633 ? 6.823 49.345 22.532 1.00 23.97 633 GLY A C 1
ATOM 4935 O O . GLY A 1 633 ? 6.385 50.204 23.277 1.00 23.97 633 GLY A O 1
ATOM 4936 N N . GLU A 1 634 ? 7.591 48.346 22.968 1.00 25.89 634 GLU A N 1
ATOM 4937 C CA . GLU A 1 634 ? 8.844 48.603 23.694 1.00 25.89 634 GLU A CA 1
ATOM 4938 C C . GLU A 1 634 ? 9.729 47.349 23.713 1.00 25.89 634 GLU A C 1
ATOM 4940 O O . GLU A 1 634 ? 9.288 46.241 24.007 1.00 25.89 634 GLU A O 1
ATOM 4945 N N . ALA A 1 635 ? 10.993 47.538 23.336 1.00 25.17 635 ALA A N 1
ATOM 4946 C CA . ALA A 1 635 ? 12.041 46.533 23.393 1.00 25.17 635 ALA A CA 1
ATOM 4947 C C . ALA A 1 635 ? 12.646 46.506 24.802 1.00 25.17 635 ALA A C 1
ATOM 4949 O O . ALA A 1 635 ? 13.070 47.547 25.305 1.00 25.17 635 ALA A O 1
ATOM 4950 N N . VAL A 1 636 ? 12.761 45.320 25.405 1.00 24.12 636 VAL A N 1
ATOM 4951 C CA . VAL A 1 636 ? 13.557 45.105 26.620 1.00 24.12 636 VAL A CA 1
ATOM 4952 C C . VAL A 1 636 ? 14.594 44.014 26.366 1.00 24.12 636 VAL A C 1
ATOM 4954 O O . VAL A 1 636 ? 14.296 42.904 25.937 1.00 24.12 636 VAL A O 1
ATOM 4957 N N . SER A 1 637 ? 15.839 44.409 26.615 1.00 22.98 637 SER A N 1
ATOM 4958 C CA . SER A 1 637 ? 17.084 43.654 26.530 1.00 22.98 637 SER A CA 1
ATOM 4959 C C . SER A 1 637 ? 17.107 42.478 27.513 1.00 22.98 637 SER A C 1
ATOM 4961 O O . SER A 1 637 ? 16.963 42.681 28.718 1.00 22.98 637 SER A O 1
ATOM 4963 N N . ILE A 1 638 ? 17.395 41.275 27.014 1.00 23.66 638 ILE A N 1
ATOM 4964 C CA . ILE A 1 638 ? 17.690 40.088 27.822 1.00 23.66 638 ILE A CA 1
ATOM 4965 C C . ILE A 1 638 ? 19.176 40.116 28.197 1.00 23.66 638 ILE A C 1
ATOM 4967 O O . ILE A 1 638 ? 20.045 39.989 27.335 1.00 23.66 638 ILE A O 1
ATOM 4971 N N . THR A 1 639 ? 19.477 40.260 29.489 1.00 24.12 639 THR A N 1
ATOM 4972 C CA . THR A 1 639 ? 20.802 39.960 30.049 1.00 24.12 639 THR A CA 1
ATOM 4973 C C . THR A 1 639 ? 20.778 38.600 30.730 1.00 24.12 639 THR A C 1
ATOM 4975 O O . THR A 1 639 ? 20.018 38.370 31.668 1.00 24.12 639 THR A O 1
ATOM 4978 N N . SER A 1 640 ? 21.644 37.717 30.246 1.00 24.23 640 SER A N 1
ATOM 4979 C CA . SER A 1 640 ? 21.953 36.390 30.764 1.00 24.23 640 SER A CA 1
ATOM 4980 C C . SER A 1 640 ? 22.752 36.453 32.070 1.00 24.23 640 SER A C 1
ATOM 4982 O O . SER A 1 640 ? 23.850 37.008 32.068 1.00 24.23 640 SER A O 1
ATOM 4984 N N . THR A 1 641 ? 22.305 35.777 33.128 1.00 26.86 641 THR A N 1
ATOM 4985 C CA . THR A 1 641 ? 23.213 35.219 34.146 1.00 26.86 641 THR A CA 1
ATOM 4986 C C . THR A 1 641 ? 22.600 33.967 34.752 1.00 26.86 641 THR A C 1
ATOM 4988 O O . THR A 1 641 ? 21.512 34.010 35.321 1.00 26.86 641 THR A O 1
ATOM 4991 N N . GLY A 1 642 ? 23.315 32.858 34.570 1.00 26.41 642 GLY A N 1
ATOM 4992 C CA . GLY A 1 642 ? 22.938 31.523 34.997 1.00 26.41 642 GLY A CA 1
ATOM 4993 C C . GLY A 1 642 ? 23.014 31.306 36.505 1.00 26.41 642 GLY A C 1
ATOM 4994 O O . GLY A 1 642 ? 23.787 31.934 37.230 1.00 26.41 642 GLY A O 1
ATOM 4995 N N . ILE A 1 643 ? 22.192 30.357 36.934 1.00 27.22 643 ILE A N 1
ATOM 4996 C CA . ILE A 1 643 ? 22.140 29.778 38.267 1.00 27.22 643 ILE A CA 1
ATOM 4997 C C . ILE A 1 643 ? 23.069 28.561 38.262 1.00 27.22 643 ILE A C 1
ATOM 4999 O O . ILE A 1 643 ? 22.801 27.570 37.592 1.00 27.22 643 ILE A O 1
ATOM 5003 N N . THR A 1 644 ? 24.149 28.619 39.034 1.00 28.11 644 THR A N 1
ATOM 5004 C CA . THR A 1 644 ? 24.833 27.424 39.543 1.00 28.11 644 THR A CA 1
ATOM 5005 C C . THR A 1 644 ? 24.683 27.430 41.054 1.00 28.11 644 THR A C 1
ATOM 5007 O O . THR A 1 644 ? 25.309 28.239 41.740 1.00 28.11 644 THR A O 1
ATOM 5010 N N . GLY A 1 645 ? 23.817 26.555 41.561 1.00 27.64 645 GLY A N 1
ATOM 5011 C CA . GLY A 1 645 ? 23.805 26.164 42.965 1.00 27.64 645 GLY A CA 1
ATOM 5012 C C . GLY A 1 645 ? 24.851 25.081 43.218 1.00 27.64 645 GLY A C 1
ATOM 5013 O O . GLY A 1 645 ? 25.158 24.316 42.310 1.00 27.64 645 GLY A O 1
ATOM 5014 N N . LEU A 1 646 ? 25.393 25.038 44.436 1.00 29.23 646 LEU A N 1
ATOM 5015 C CA . LEU A 1 646 ? 25.911 23.831 45.097 1.00 29.23 646 LEU A CA 1
ATOM 5016 C C . LEU A 1 646 ? 26.450 24.189 46.486 1.00 29.23 646 LEU A C 1
ATOM 5018 O O . LEU A 1 646 ? 27.280 25.084 46.591 1.00 29.23 646 LEU A O 1
ATOM 5022 N N . LEU A 1 647 ? 26.016 23.447 47.511 1.00 26.11 647 LEU A N 1
ATOM 5023 C CA . LEU A 1 647 ? 26.829 22.908 48.618 1.00 26.11 647 LEU A CA 1
ATOM 5024 C C . LEU A 1 647 ? 26.035 21.693 49.175 1.00 26.11 647 LEU A C 1
ATOM 5026 O O . LEU A 1 647 ? 24.903 21.893 49.602 1.00 26.11 647 LEU A O 1
ATOM 5030 N N . GLU A 1 648 ? 26.397 20.412 48.982 1.00 32.84 648 GLU A N 1
ATOM 5031 C CA . GLU A 1 648 ? 27.551 19.603 49.470 1.00 32.84 648 GLU A CA 1
ATOM 5032 C C . GLU A 1 648 ? 27.546 19.319 50.997 1.00 32.84 648 GLU A C 1
ATOM 5034 O O . GLU A 1 648 ? 27.069 20.181 51.735 1.00 32.84 648 GLU A O 1
ATOM 5039 N N . PRO A 1 649 ? 28.083 18.173 51.520 1.00 42.41 649 PRO A N 1
ATOM 5040 C CA . PRO A 1 649 ? 29.342 17.572 51.046 1.00 42.41 649 PRO A CA 1
ATOM 5041 C C . PRO A 1 649 ? 29.547 16.045 51.147 1.00 42.41 649 PRO A C 1
ATOM 5043 O O . PRO A 1 649 ? 28.936 15.326 51.935 1.00 42.41 649 PRO A O 1
ATOM 5046 N N . GLY A 1 650 ? 30.581 15.598 50.430 1.00 25.86 650 GLY A N 1
ATOM 5047 C CA . GLY A 1 650 ? 31.256 14.331 50.686 1.00 25.86 650 GLY A CA 1
ATOM 5048 C C . GLY A 1 650 ? 32.519 14.142 49.847 1.00 25.86 650 GLY A C 1
ATOM 5049 O O . GLY A 1 650 ? 32.523 13.310 48.951 1.00 25.86 650 GLY A O 1
ATOM 5050 N N . SER A 1 651 ? 33.608 14.865 50.136 1.00 31.59 651 SER A N 1
ATOM 5051 C CA . SER A 1 651 ? 34.948 14.383 49.764 1.00 31.59 651 SER A CA 1
ATOM 5052 C C . SER A 1 651 ? 36.063 14.892 50.687 1.00 31.59 651 SER A C 1
ATOM 5054 O O . SER A 1 651 ? 36.091 16.034 51.156 1.00 31.59 651 SER A O 1
ATOM 5056 N N . GLU A 1 652 ? 36.993 13.988 50.988 1.00 30.61 652 GLU A N 1
ATOM 5057 C CA . GLU A 1 652 ? 38.223 14.251 51.722 1.00 30.61 652 GLU A CA 1
ATOM 5058 C C . GLU A 1 652 ? 39.186 15.114 50.879 1.00 30.61 652 GLU A C 1
ATOM 5060 O O . GLU A 1 652 ? 39.603 14.724 49.797 1.00 30.61 652 GLU A O 1
ATOM 5065 N N . LYS A 1 653 ? 39.497 16.312 51.402 1.00 32.38 653 LYS A N 1
ATOM 5066 C CA . LYS A 1 653 ? 40.806 17.010 51.535 1.00 32.38 653 LYS A CA 1
ATOM 5067 C C . LYS A 1 653 ? 42.021 16.556 50.673 1.00 32.38 653 LYS A C 1
ATOM 5069 O O . LYS A 1 653 ? 42.185 15.366 50.451 1.00 32.38 653 LYS A O 1
ATOM 5074 N N . PRO A 1 654 ? 43.080 17.403 50.497 1.00 43.72 654 PRO A N 1
ATOM 5075 C CA . PRO A 1 654 ? 43.204 18.854 50.780 1.00 43.72 654 PRO A CA 1
ATOM 5076 C C . PRO A 1 654 ? 44.090 19.667 49.781 1.00 43.72 654 PRO A C 1
ATOM 5078 O O . PRO A 1 654 ? 44.947 19.120 49.097 1.00 43.72 654 PRO A O 1
ATOM 5081 N N . LYS A 1 655 ? 44.028 21.012 49.839 1.00 27.59 655 LYS A N 1
ATOM 5082 C CA . LYS A 1 655 ? 45.103 21.921 50.344 1.00 27.59 655 LYS A CA 1
ATOM 5083 C C . LYS A 1 655 ? 45.041 23.342 49.746 1.00 27.59 655 LYS A C 1
ATOM 5085 O O . LYS A 1 655 ? 45.244 23.513 48.556 1.00 27.59 655 LYS A O 1
ATOM 5090 N N . ASN A 1 656 ? 45.009 24.313 50.676 1.00 27.47 656 ASN A N 1
ATOM 5091 C CA . ASN A 1 656 ? 45.665 25.639 50.657 1.00 27.47 656 ASN A CA 1
ATOM 5092 C C . ASN A 1 656 ? 45.117 26.712 49.685 1.00 27.47 656 ASN A C 1
ATOM 5094 O O . ASN A 1 656 ? 44.940 26.440 48.515 1.00 27.47 656 ASN A O 1
ATOM 5098 N N . TYR A 1 657 ? 44.952 27.998 50.020 1.00 25.41 657 TYR A N 1
ATOM 5099 C CA . TYR A 1 657 ? 45.033 28.811 51.248 1.00 25.41 657 TYR A CA 1
ATOM 5100 C C . TYR A 1 657 ? 44.636 30.260 50.842 1.00 25.41 657 TYR A C 1
ATOM 5102 O O . TYR A 1 657 ? 44.885 30.654 49.708 1.00 25.41 657 TYR A O 1
ATOM 5110 N N . LYS A 1 658 ? 44.189 31.066 51.821 1.00 28.16 658 LYS A N 1
ATOM 5111 C CA . LYS A 1 658 ? 44.143 32.557 51.883 1.00 28.16 658 LYS A CA 1
ATOM 5112 C C . LYS A 1 658 ? 42.948 33.337 51.279 1.00 28.16 658 LYS A C 1
ATOM 5114 O O . LYS A 1 658 ? 42.990 33.824 50.160 1.00 28.16 658 LYS A O 1
ATOM 5119 N N . ARG A 1 659 ? 41.972 33.580 52.174 1.00 25.67 659 ARG A N 1
ATOM 5120 C CA . ARG A 1 659 ? 41.365 34.880 52.598 1.00 25.67 659 ARG A CA 1
ATOM 5121 C C . ARG A 1 659 ? 42.244 36.139 52.365 1.00 25.67 659 ARG A C 1
ATOM 5123 O O . ARG A 1 659 ? 43.465 35.953 52.387 1.00 25.67 659 ARG A O 1
ATOM 5130 N N . PRO A 1 660 ? 41.708 37.395 52.336 1.00 41.81 660 PRO A N 1
ATOM 5131 C CA . PRO A 1 660 ? 40.717 37.891 53.329 1.00 41.81 660 PRO A CA 1
ATOM 5132 C C . PRO A 1 660 ? 39.727 39.045 52.945 1.00 41.81 660 PRO A C 1
ATOM 5134 O O . PRO A 1 660 ? 39.945 39.711 51.942 1.00 41.81 660 PRO A O 1
ATOM 5137 N N . VAL A 1 661 ? 38.763 39.317 53.869 1.00 30.36 661 VAL A N 1
ATOM 5138 C CA . VAL A 1 661 ? 38.258 40.658 54.344 1.00 30.36 661 VAL A CA 1
ATOM 5139 C C . VAL A 1 661 ? 37.319 41.437 53.383 1.00 30.36 661 VAL A C 1
ATOM 5141 O O . VAL A 1 661 ? 37.602 41.474 52.198 1.00 30.36 661 VAL A O 1
ATOM 5144 N N . ASP A 1 662 ? 36.206 42.112 53.731 1.00 30.22 662 ASP A N 1
ATOM 5145 C CA . ASP A 1 662 ? 35.433 42.488 54.946 1.00 30.22 662 ASP A CA 1
ATOM 5146 C C . ASP A 1 662 ? 34.024 42.987 54.457 1.00 30.22 662 ASP A C 1
ATOM 5148 O O . ASP A 1 662 ? 33.945 43.482 53.336 1.00 30.22 662 ASP A O 1
ATOM 5152 N N . VAL A 1 663 ? 32.878 42.652 55.085 1.00 28.12 663 VAL A N 1
ATOM 5153 C CA . VAL A 1 663 ? 32.071 43.402 56.101 1.00 28.12 663 VAL A CA 1
ATOM 5154 C C . VAL A 1 663 ? 30.926 44.289 55.536 1.00 28.12 663 VAL A C 1
ATOM 5156 O O . VAL A 1 663 ? 31.115 45.023 54.576 1.00 28.12 663 VAL A O 1
ATOM 5159 N N . GLU A 1 664 ? 29.781 44.216 56.243 1.00 28.98 664 GLU A N 1
ATOM 5160 C CA . GLU A 1 664 ? 28.693 45.209 56.460 1.00 28.98 664 GLU A CA 1
ATOM 5161 C C . GLU A 1 664 ? 27.348 45.171 55.680 1.00 28.98 664 GLU A C 1
ATOM 5163 O O . GLU A 1 664 ? 27.231 45.585 54.534 1.00 28.98 664 GLU A O 1
ATOM 5168 N N . ASP A 1 665 ? 26.330 44.703 56.425 1.00 27.77 665 ASP A N 1
ATOM 5169 C CA . ASP A 1 665 ? 25.126 45.409 56.923 1.00 27.77 665 ASP A CA 1
ATOM 5170 C C . ASP A 1 665 ? 23.902 45.810 56.070 1.00 27.77 665 ASP A C 1
ATOM 5172 O O . ASP A 1 665 ? 23.962 46.570 55.109 1.00 27.77 665 ASP A O 1
ATOM 5176 N N . GLY A 1 666 ? 22.743 45.446 56.657 1.00 27.70 666 GLY A N 1
ATOM 5177 C CA . GLY A 1 666 ? 21.470 46.190 56.668 1.00 27.70 666 GLY A CA 1
ATOM 5178 C C . GLY A 1 666 ? 20.417 45.729 55.648 1.00 27.70 666 GLY A C 1
ATOM 5179 O O . GLY A 1 666 ? 20.747 45.380 54.529 1.00 27.70 666 GLY A O 1
ATOM 5180 N N . SER A 1 667 ? 19.102 45.727 55.886 1.00 28.69 667 SER A N 1
ATOM 5181 C CA . SER A 1 667 ? 18.252 45.996 57.054 1.00 28.69 667 SER A CA 1
ATOM 5182 C C . SER A 1 667 ? 16.779 45.744 56.650 1.00 28.69 667 SER A C 1
ATOM 5184 O O . SER A 1 667 ? 16.408 46.034 55.520 1.00 28.69 667 SER A O 1
ATOM 5186 N N . ALA A 1 668 ? 15.978 45.229 57.591 1.00 28.14 668 ALA A N 1
ATOM 5187 C CA . ALA A 1 668 ? 14.521 45.351 57.825 1.00 28.14 668 ALA A CA 1
ATOM 5188 C C . ALA A 1 668 ? 13.503 45.800 56.725 1.00 28.14 668 ALA A C 1
ATOM 5190 O O . ALA A 1 668 ? 13.596 46.896 56.190 1.00 28.14 668 ALA A O 1
ATOM 5191 N N . SER A 1 669 ? 12.455 44.961 56.555 1.00 27.61 669 SER A N 1
ATOM 5192 C CA . SER A 1 669 ? 10.969 45.163 56.526 1.00 27.61 669 SER A CA 1
ATOM 5193 C C . SER A 1 669 ? 10.329 46.577 56.577 1.00 27.61 669 SER A C 1
ATOM 5195 O O . SER A 1 669 ? 10.976 47.500 57.062 1.00 27.61 669 SER A O 1
ATOM 5197 N N . PRO A 1 670 ? 8.978 46.736 56.438 1.00 51.25 670 PRO A N 1
ATOM 5198 C CA . PRO A 1 670 ? 7.923 46.044 55.645 1.00 51.25 670 PRO A CA 1
ATOM 5199 C C . PRO A 1 670 ? 6.913 47.047 54.980 1.00 51.25 670 PRO A C 1
ATOM 5201 O O . PRO A 1 670 ? 7.075 48.249 55.158 1.00 51.25 670 PRO A O 1
ATOM 5204 N N . LEU A 1 671 ? 5.846 46.577 54.286 1.00 25.14 671 LEU A N 1
ATOM 5205 C CA . LEU A 1 671 ? 4.419 47.031 54.393 1.00 25.14 671 LEU A CA 1
ATOM 5206 C C . LEU A 1 671 ? 3.545 46.837 53.120 1.00 25.14 671 LEU A C 1
ATOM 5208 O O . LEU A 1 671 ? 3.818 47.386 52.063 1.00 25.14 671 LEU A O 1
ATOM 5212 N N . THR A 1 672 ? 2.453 46.079 53.312 1.00 29.64 672 THR A N 1
ATOM 5213 C CA . THR A 1 672 ? 1.026 46.266 52.925 1.00 29.64 672 THR A CA 1
ATOM 5214 C C . THR A 1 672 ? 0.585 47.176 51.760 1.00 29.64 672 THR A C 1
ATOM 5216 O O . THR A 1 672 ? 0.916 48.358 51.739 1.00 29.64 672 THR A O 1
ATOM 5219 N N . GLY A 1 673 ? -0.402 46.701 50.976 1.00 26.25 673 GLY A N 1
ATOM 5220 C CA . GLY A 1 673 ? -1.396 47.557 50.295 1.00 26.25 673 GLY A CA 1
ATOM 5221 C C . GLY A 1 673 ? -2.308 46.838 49.279 1.00 26.25 673 GLY A C 1
ATOM 5222 O O . GLY A 1 673 ? -1.877 46.596 48.165 1.00 26.25 673 GLY A O 1
ATOM 5223 N N . VAL A 1 674 ? -3.501 46.383 49.698 1.00 28.28 674 VAL A N 1
ATOM 5224 C CA . VAL A 1 674 ? -4.868 46.818 49.286 1.00 28.28 674 VAL A CA 1
ATOM 5225 C C . VAL A 1 674 ? -5.345 46.433 47.869 1.00 28.28 674 VAL A C 1
ATOM 5227 O O . VAL A 1 674 ? -4.806 46.863 46.856 1.00 28.28 674 VAL A O 1
ATOM 5230 N N . ALA A 1 675 ? -6.448 45.673 47.859 1.00 30.67 675 ALA A N 1
ATOM 5231 C CA . ALA A 1 675 ? -7.240 45.211 46.722 1.00 30.67 675 ALA A CA 1
ATOM 5232 C C . ALA A 1 675 ? -8.201 46.278 46.162 1.00 30.67 675 ALA A C 1
ATOM 5234 O O . ALA A 1 675 ? -8.616 47.198 46.873 1.00 30.67 675 ALA A O 1
ATOM 5235 N N . ARG A 1 676 ? -8.603 46.106 44.896 1.00 27.81 676 ARG A N 1
ATOM 5236 C CA . ARG A 1 676 ? -9.655 46.884 44.229 1.00 27.81 676 ARG A CA 1
ATOM 5237 C C . ARG A 1 676 ? -10.515 45.947 43.369 1.00 27.81 676 ARG A C 1
ATOM 5239 O O . ARG A 1 676 ? -10.002 45.344 42.434 1.00 27.81 676 ARG A O 1
ATOM 5246 N N . GLU A 1 677 ? -11.794 45.835 43.715 1.00 33.78 677 GLU A N 1
ATOM 5247 C CA . GLU A 1 677 ? -12.861 45.206 42.923 1.00 33.78 677 GLU A CA 1
ATOM 5248 C C . GLU A 1 677 ? -13.573 46.264 42.070 1.00 33.78 677 GLU A C 1
ATOM 5250 O O . GLU A 1 677 ? -13.802 47.374 42.554 1.00 33.78 677 GLU A O 1
ATOM 5255 N N . GLU A 1 678 ? -13.996 45.905 40.852 1.00 32.97 678 GLU A N 1
ATOM 5256 C CA . GLU A 1 678 ? -15.167 46.511 40.203 1.00 32.97 678 GLU A CA 1
ATOM 5257 C C . GLU A 1 678 ? -15.778 45.603 39.105 1.00 32.97 678 GLU A C 1
ATOM 5259 O O . GLU A 1 678 ? -15.122 45.272 38.123 1.00 32.97 678 GLU A O 1
ATOM 5264 N N . LYS A 1 679 ? -17.074 45.294 39.301 1.00 31.78 679 LYS A N 1
ATOM 5265 C CA . LYS A 1 679 ? -18.204 45.158 38.347 1.00 31.78 679 LYS A CA 1
ATOM 5266 C C . LYS A 1 679 ? -18.224 44.100 37.228 1.00 31.78 679 LYS A C 1
ATOM 5268 O O . LYS A 1 679 ? -17.682 44.318 36.152 1.00 31.78 679 LYS A O 1
ATOM 5273 N N . ILE A 1 680 ? -19.137 43.128 37.393 1.00 29.91 680 ILE A N 1
ATOM 5274 C CA . ILE A 1 680 ? -19.984 42.552 36.326 1.00 29.91 680 ILE A CA 1
ATOM 5275 C C . ILE A 1 680 ? -21.401 42.342 36.895 1.00 29.91 680 ILE A C 1
ATOM 5277 O O . ILE A 1 680 ? -21.586 41.573 37.836 1.00 29.91 680 ILE A O 1
ATOM 5281 N N . THR A 1 681 ? -22.410 43.032 36.356 1.00 32.19 681 THR A N 1
ATOM 5282 C CA . THR A 1 681 ? -23.836 42.767 36.637 1.00 32.19 681 THR A CA 1
ATOM 5283 C C . THR A 1 681 ? -24.690 43.317 35.494 1.00 32.19 681 THR A C 1
ATOM 5285 O O . THR A 1 681 ? -25.104 44.466 35.574 1.00 32.19 681 THR A O 1
ATOM 5288 N N . GLU A 1 682 ? -24.921 42.539 34.423 1.00 35.09 682 GLU A N 1
ATOM 5289 C CA . GLU A 1 682 ? -25.985 42.842 33.438 1.00 35.09 682 GLU A CA 1
ATOM 5290 C C . GLU A 1 682 ? -26.292 41.701 32.428 1.00 35.09 682 GLU A C 1
ATOM 5292 O O . GLU A 1 682 ? -26.360 41.958 31.237 1.00 35.09 682 GLU A O 1
ATOM 5297 N N . ILE A 1 683 ? -26.474 40.427 32.836 1.00 34.69 683 ILE A N 1
ATOM 5298 C CA . ILE A 1 683 ? -26.995 39.368 31.916 1.00 34.69 683 ILE A CA 1
ATOM 5299 C C . ILE A 1 683 ? -27.887 38.319 32.631 1.00 34.69 683 ILE A C 1
ATOM 5301 O O . ILE A 1 683 ? -27.727 37.124 32.419 1.00 34.69 683 ILE A O 1
ATOM 5305 N N . VAL A 1 684 ? -28.821 38.706 33.515 1.00 34.91 684 VAL A N 1
ATOM 5306 C CA . VAL A 1 684 ? -29.688 37.697 34.194 1.00 34.91 684 VAL A CA 1
ATOM 5307 C C . VAL A 1 684 ? -31.205 37.943 34.080 1.00 34.91 684 VAL A C 1
ATOM 5309 O O . VAL A 1 684 ? -31.985 37.035 34.332 1.00 34.91 684 VAL A O 1
ATOM 5312 N N . GLU A 1 685 ? -31.690 39.080 33.578 1.00 34.09 685 GLU A N 1
ATOM 5313 C CA . GLU A 1 685 ? -33.139 39.389 33.646 1.00 34.09 685 GLU A CA 1
ATOM 5314 C C . GLU A 1 685 ? -34.020 38.926 32.459 1.00 34.09 685 GLU A C 1
ATOM 5316 O O . GLU A 1 685 ? -35.144 39.399 32.315 1.00 34.09 685 GLU A O 1
ATOM 5321 N N . ALA A 1 686 ? -33.589 37.976 31.618 1.00 33.72 686 ALA A N 1
ATOM 5322 C CA . ALA A 1 686 ? -34.371 37.577 30.431 1.00 33.72 686 ALA A CA 1
ATOM 5323 C C . ALA A 1 686 ? -35.084 36.207 30.491 1.00 33.72 686 ALA A C 1
ATOM 5325 O O . ALA A 1 686 ? -35.832 35.904 29.565 1.00 33.72 686 ALA A O 1
ATOM 5326 N N . PHE A 1 687 ? -34.918 35.387 31.539 1.00 35.97 687 PHE A N 1
ATOM 5327 C CA . PHE A 1 687 ? -35.392 33.985 31.506 1.00 35.97 687 PHE A CA 1
ATOM 5328 C C . PHE A 1 687 ? -36.514 33.587 32.484 1.00 35.97 687 PHE A C 1
ATOM 5330 O O . PHE A 1 687 ? -37.001 32.461 32.418 1.00 35.97 687 PHE A O 1
ATOM 5337 N N . GLU A 1 688 ? -37.028 34.484 33.328 1.00 39.97 688 GLU A N 1
ATOM 5338 C CA . GLU A 1 688 ? -38.061 34.126 34.322 1.00 39.97 688 GLU A CA 1
ATOM 5339 C C . GLU A 1 688 ? -39.507 34.404 33.881 1.00 39.97 688 GLU A C 1
ATOM 5341 O O . GLU A 1 688 ? -40.282 35.052 34.589 1.00 39.97 688 GLU A O 1
ATOM 5346 N N . LYS A 1 689 ? -39.931 33.901 32.714 1.00 36.00 689 LYS A N 1
ATOM 5347 C CA . LYS A 1 689 ? -41.361 33.970 32.368 1.00 36.00 689 LYS A CA 1
ATOM 5348 C C . LYS A 1 689 ? -41.877 32.840 31.483 1.00 36.00 689 LYS A C 1
ATOM 5350 O O . LYS A 1 689 ? -42.343 33.089 30.380 1.00 36.00 689 LYS A O 1
ATOM 5355 N N . GLN A 1 690 ? -41.882 31.617 32.012 1.00 35.72 690 GLN A N 1
ATOM 5356 C CA . GLN A 1 690 ? -42.928 30.622 31.728 1.00 35.72 690 GLN A CA 1
ATOM 5357 C C . GLN A 1 690 ? -42.792 29.427 32.680 1.00 35.72 690 GLN A C 1
ATOM 5359 O O . GLN A 1 690 ? -41.912 28.587 32.525 1.00 35.72 690 GLN A O 1
ATOM 5364 N N . LYS A 1 691 ? -43.663 29.362 33.690 1.00 34.84 691 LYS A N 1
ATOM 5365 C CA . LYS A 1 691 ? -43.865 28.163 34.506 1.00 34.84 691 LYS A CA 1
ATOM 5366 C C . LYS A 1 691 ? -45.325 28.142 34.957 1.00 34.84 691 LYS A C 1
ATOM 5368 O O . LYS A 1 691 ? -45.696 28.917 35.830 1.00 34.84 691 LYS A O 1
ATOM 5373 N N . GLU A 1 692 ? -46.133 27.290 34.336 1.00 34.62 692 GLU A N 1
ATOM 5374 C CA . GLU A 1 692 ? -47.419 26.836 34.873 1.00 34.62 692 GLU A CA 1
ATOM 5375 C C . GLU A 1 692 ? -47.520 25.312 34.671 1.00 34.62 692 GLU A C 1
ATOM 5377 O O . GLU A 1 692 ? -47.481 24.808 33.555 1.00 34.62 692 GLU A O 1
ATOM 5382 N N . GLU A 1 693 ? -47.487 24.643 35.824 1.00 39.06 693 GLU A N 1
ATOM 5383 C CA . GLU A 1 693 ? -48.029 23.353 36.275 1.00 39.06 693 GLU A CA 1
ATOM 5384 C C . GLU A 1 693 ? -48.477 22.270 35.268 1.00 39.06 693 GLU A C 1
ATOM 5386 O O . GLU A 1 693 ? -49.579 22.334 34.741 1.00 39.06 693 GLU A O 1
ATOM 5391 N N . GLU A 1 694 ? -47.731 21.155 35.225 1.00 30.78 694 GLU A N 1
ATOM 5392 C CA . GLU A 1 694 ? -48.297 19.794 35.264 1.00 30.78 694 GLU A CA 1
ATOM 5393 C C . GLU A 1 694 ? -47.420 18.907 36.168 1.00 30.78 694 GLU A C 1
ATOM 5395 O O . GLU A 1 694 ? -46.199 18.837 36.020 1.00 30.78 694 GLU A O 1
ATOM 5400 N N . ALA A 1 695 ? -48.040 18.266 37.161 1.00 30.28 695 ALA A N 1
ATOM 5401 C CA . ALA A 1 695 ? -47.383 17.335 38.069 1.00 30.28 695 ALA A CA 1
ATOM 5402 C C . ALA A 1 695 ? -47.334 15.940 37.427 1.00 30.28 695 ALA A C 1
ATOM 5404 O O . ALA A 1 695 ? -48.334 15.224 37.417 1.00 30.28 695 ALA A O 1
ATOM 5405 N N . ILE A 1 696 ? -46.165 15.566 36.903 1.00 31.05 696 ILE A N 1
ATOM 5406 C CA . ILE A 1 696 ? -45.865 14.214 36.422 1.00 31.05 696 ILE A CA 1
ATOM 5407 C C . ILE A 1 696 ? -45.214 13.433 37.569 1.00 31.05 696 ILE A C 1
ATOM 5409 O O . ILE A 1 696 ? -44.199 13.847 38.128 1.00 31.05 696 ILE A O 1
ATOM 5413 N N . THR A 1 697 ? -45.818 12.304 37.934 1.00 26.44 697 THR A N 1
ATOM 5414 C CA . THR A 1 697 ? -45.225 11.274 38.797 1.00 26.44 697 THR A CA 1
ATOM 5415 C C . THR A 1 697 ? -43.935 10.749 38.164 1.00 26.44 697 THR A C 1
ATOM 5417 O O . THR A 1 697 ? -43.988 10.064 37.146 1.00 26.44 697 THR A O 1
ATOM 5420 N N . PHE A 1 698 ? -42.790 11.082 38.763 1.00 29.72 698 PHE A N 1
ATOM 5421 C CA . PHE A 1 698 ? -41.480 10.536 38.408 1.00 29.72 698 PHE A CA 1
ATOM 5422 C C . PHE A 1 698 ? -41.341 9.124 38.995 1.00 29.72 698 PHE A C 1
ATOM 5424 O O . PHE A 1 698 ? -41.242 8.965 40.211 1.00 29.72 698 PHE A O 1
ATOM 5431 N N . SER A 1 699 ? -41.325 8.111 38.133 1.00 26.22 699 SER A N 1
ATOM 5432 C CA . SER A 1 699 ? -40.561 6.887 38.388 1.00 26.22 699 SER A CA 1
ATOM 5433 C C . SER A 1 699 ? -39.110 7.185 37.986 1.00 26.22 699 SER A C 1
ATOM 5435 O O . SER A 1 699 ? -38.932 7.779 36.921 1.00 26.22 699 SER A O 1
ATOM 5437 N N . PRO A 1 700 ? -38.087 6.866 38.802 1.00 31.28 700 PRO A N 1
ATOM 5438 C CA . PRO A 1 700 ? -36.692 7.078 38.407 1.00 31.28 700 PRO A CA 1
ATOM 5439 C C . PRO A 1 700 ? -36.409 6.281 37.124 1.00 31.28 700 PRO A C 1
ATOM 5441 O O . PRO A 1 700 ? -36.755 5.099 37.056 1.00 31.28 700 PRO A O 1
ATOM 5444 N N . SER A 1 701 ? -35.874 6.931 36.082 1.00 36.41 701 SER A N 1
ATOM 5445 C CA . SER A 1 701 ? -35.415 6.220 34.886 1.00 36.41 701 SER A CA 1
ATOM 5446 C C . SER A 1 701 ? -34.109 5.499 35.221 1.00 36.41 701 SER A C 1
ATOM 5448 O O . SER A 1 701 ? -33.337 5.942 36.069 1.00 36.41 701 SER A O 1
ATOM 5450 N N . PHE A 1 702 ? -33.858 4.366 34.564 1.00 41.31 702 PHE A N 1
ATOM 5451 C CA . PHE A 1 702 ? -32.654 3.538 34.744 1.00 41.31 702 PHE A CA 1
ATOM 5452 C C . PHE A 1 702 ? -31.332 4.298 34.489 1.00 41.31 702 PHE A C 1
ATOM 5454 O O . PHE A 1 702 ? -30.263 3.808 34.834 1.00 41.31 702 PHE A O 1
ATOM 5461 N N . GLU A 1 703 ? -31.415 5.500 33.913 1.00 46.12 703 GLU A N 1
ATOM 5462 C CA . GLU A 1 703 ? -30.314 6.440 33.667 1.00 46.12 703 GLU A CA 1
ATOM 5463 C C . GLU A 1 703 ? -29.739 7.067 34.951 1.00 46.12 703 GLU A C 1
ATOM 5465 O O . GLU A 1 703 ? -28.680 7.688 34.894 1.00 46.12 703 GLU A O 1
ATOM 5470 N N . ASP A 1 704 ? -30.408 6.916 36.100 1.00 44.75 704 ASP A N 1
ATOM 5471 C CA . ASP A 1 704 ? -29.978 7.500 37.379 1.00 44.75 704 ASP A CA 1
ATOM 5472 C C . ASP A 1 704 ? -29.043 6.574 38.206 1.00 44.75 704 ASP A C 1
ATOM 5474 O O . ASP A 1 704 ? -28.568 6.987 39.268 1.00 44.75 704 ASP A O 1
ATOM 5478 N N . LEU A 1 705 ? -28.770 5.334 37.761 1.00 52.28 705 LEU A N 1
ATOM 5479 C CA . LEU A 1 705 ? -27.832 4.417 38.437 1.00 52.28 705 LEU A CA 1
ATOM 5480 C C . LEU A 1 705 ? -26.378 4.747 38.071 1.00 52.28 705 LEU A C 1
ATOM 5482 O O . LEU A 1 705 ? -26.050 4.975 36.905 1.00 52.28 705 LEU A O 1
ATOM 5486 N N . LEU A 1 706 ? -25.487 4.765 39.070 1.00 58.72 706 LEU A N 1
ATOM 5487 C CA . LEU A 1 706 ? -24.069 5.038 38.838 1.00 58.72 706 LEU A CA 1
ATOM 5488 C C . LEU A 1 706 ? -23.452 3.894 38.006 1.00 58.72 706 LEU A C 1
ATOM 5490 O O . LEU A 1 706 ? -23.672 2.728 38.334 1.00 58.72 706 LEU A O 1
ATOM 5494 N N . PRO A 1 707 ? -22.637 4.188 36.971 1.00 56.19 707 PRO A N 1
ATOM 5495 C CA . PRO A 1 707 ? -21.993 3.171 36.128 1.00 56.19 707 PRO A CA 1
ATOM 5496 C C . PRO A 1 707 ? -21.167 2.125 36.893 1.00 56.19 707 PRO A C 1
ATOM 5498 O O . PRO A 1 707 ? -20.916 1.043 36.378 1.00 56.19 707 PRO A O 1
ATOM 5501 N N . GLU A 1 708 ? -20.742 2.444 38.116 1.00 58.25 708 GLU A N 1
ATOM 5502 C CA . GLU A 1 708 ? -19.969 1.566 39.001 1.00 58.25 708 GLU A CA 1
ATOM 5503 C C . GLU A 1 708 ? -20.814 0.432 39.619 1.00 58.25 708 GLU A C 1
ATOM 5505 O O . GLU A 1 708 ? -20.263 -0.569 40.071 1.00 58.25 708 GLU A O 1
ATOM 5510 N N . GLU A 1 709 ? -22.146 0.555 39.617 1.00 64.88 709 GLU A N 1
ATOM 5511 C CA . GLU A 1 709 ? -23.079 -0.432 40.189 1.00 64.88 709 GLU A CA 1
ATOM 5512 C C . GLU A 1 709 ? -23.649 -1.404 39.136 1.00 64.88 709 GLU A C 1
ATOM 5514 O O . GLU A 1 709 ? -24.339 -2.372 39.474 1.00 64.88 709 GLU A O 1
ATOM 5519 N N . LEU A 1 710 ? -23.350 -1.170 37.854 1.00 78.88 710 LEU A N 1
ATOM 5520 C CA . LEU A 1 710 ? -23.853 -1.955 36.732 1.00 78.88 710 LEU A CA 1
ATOM 5521 C C . LEU A 1 710 ? -22.710 -2.722 36.057 1.00 78.88 710 LEU A C 1
ATOM 5523 O O . LEU A 1 710 ? -21.800 -2.136 35.478 1.00 78.88 710 LEU A O 1
ATOM 5527 N N . GLU A 1 711 ? -22.799 -4.051 36.073 1.00 86.06 711 GLU A N 1
ATOM 5528 C CA . GLU A 1 711 ? -21.957 -4.909 35.239 1.00 86.06 711 GLU A CA 1
ATOM 5529 C C . GLU A 1 711 ? -22.581 -4.934 33.839 1.00 86.06 711 GLU A C 1
ATOM 5531 O O . GLU A 1 711 ? -23.631 -5.551 33.621 1.00 86.06 711 GLU A O 1
ATOM 5536 N N . VAL A 1 712 ? -21.977 -4.208 32.898 1.00 91.81 712 VAL A N 1
ATOM 5537 C CA . VAL A 1 712 ? -22.503 -4.010 31.539 1.00 91.81 712 VAL A CA 1
ATOM 5538 C C . VAL A 1 712 ? -21.475 -4.462 30.521 1.00 91.81 712 VAL A C 1
ATOM 5540 O O . VAL A 1 712 ? -20.315 -4.072 30.578 1.00 91.81 712 VAL A O 1
ATOM 5543 N N . PHE A 1 713 ? -21.912 -5.215 29.523 1.00 94.69 713 PHE A N 1
ATOM 5544 C CA . PHE A 1 713 ? -21.125 -5.502 28.333 1.00 94.69 713 PHE A CA 1
ATOM 5545 C C . PHE A 1 713 ? -21.898 -5.050 27.103 1.00 94.69 713 PHE A C 1
ATOM 5547 O O . PHE A 1 713 ? -23.035 -5.478 26.895 1.00 94.69 713 PHE A O 1
ATOM 5554 N N . ALA A 1 714 ? -21.294 -4.184 26.297 1.00 95.44 714 ALA A N 1
ATOM 5555 C CA . ALA A 1 714 ? -21.933 -3.557 25.148 1.00 95.44 714 ALA A CA 1
ATOM 5556 C C . ALA A 1 714 ? -21.084 -3.705 23.882 1.00 95.44 714 ALA A C 1
ATOM 5558 O O . ALA A 1 714 ? -19.853 -3.691 23.934 1.00 95.44 714 ALA A O 1
ATOM 5559 N N . ALA A 1 715 ? -21.760 -3.818 22.742 1.00 96.44 715 ALA A N 1
ATOM 5560 C CA . ALA A 1 715 ? -21.169 -3.627 21.425 1.00 96.44 715 ALA A CA 1
ATOM 5561 C C . ALA A 1 715 ? -21.360 -2.168 21.004 1.00 96.44 715 ALA A C 1
ATOM 5563 O O . ALA A 1 715 ? -22.441 -1.610 21.194 1.00 96.44 715 ALA A O 1
ATOM 5564 N N . LYS A 1 716 ? -20.326 -1.568 20.417 1.00 95.81 716 LYS A N 1
ATOM 5565 C CA . LYS A 1 716 ? -20.321 -0.186 19.937 1.00 95.81 716 LYS A CA 1
ATOM 5566 C C . LYS A 1 716 ? -19.910 -0.130 18.474 1.00 95.81 716 LYS A C 1
ATOM 5568 O O . LYS A 1 716 ? -18.810 -0.560 18.133 1.00 95.81 716 LYS A O 1
ATOM 5573 N N . GLY A 1 717 ? -20.786 0.405 17.636 1.00 95.94 717 GLY A N 1
ATOM 5574 C CA . GLY A 1 717 ? -20.523 0.719 16.237 1.00 95.94 717 GLY A CA 1
ATOM 5575 C C . GLY A 1 717 ? -20.196 2.200 16.085 1.00 95.94 717 GLY A C 1
ATOM 5576 O O . GLY A 1 717 ? -20.865 3.047 16.670 1.00 95.94 717 GLY A O 1
ATOM 5577 N N . ILE A 1 718 ? -19.164 2.528 15.318 1.00 95.38 718 ILE A N 1
ATOM 5578 C CA . ILE A 1 718 ? -18.745 3.905 15.061 1.00 95.38 718 ILE A CA 1
ATOM 5579 C C . ILE A 1 718 ? -18.649 4.106 13.553 1.00 95.38 718 ILE A C 1
ATOM 5581 O O . ILE A 1 718 ? -17.934 3.363 12.884 1.00 95.38 718 ILE A O 1
ATOM 5585 N N . CYS A 1 719 ? -19.326 5.129 13.037 1.00 95.81 719 CYS A N 1
ATOM 5586 C CA . CYS A 1 719 ? -19.135 5.647 11.685 1.00 95.81 719 CYS A CA 1
ATOM 5587 C C . CYS A 1 719 ? -18.438 6.994 11.759 1.00 95.81 719 CYS A C 1
ATOM 5589 O O . CYS A 1 719 ? -19.035 7.974 12.190 1.00 95.81 719 CYS A O 1
ATOM 5591 N N . LYS A 1 720 ? -17.177 7.052 11.344 1.00 93.94 720 LYS A N 1
ATOM 5592 C CA . LYS A 1 720 ? -16.348 8.251 11.395 1.00 93.94 720 LYS A CA 1
ATOM 5593 C C . LYS A 1 720 ? -16.126 8.801 9.994 1.00 93.94 720 LYS A C 1
ATOM 5595 O O . LYS A 1 720 ? -15.380 8.217 9.220 1.00 93.94 720 LYS A O 1
ATOM 5600 N N . THR A 1 721 ? -16.705 9.954 9.689 1.00 89.75 721 THR A N 1
ATOM 5601 C CA . THR A 1 721 ? -16.556 10.639 8.403 1.00 89.75 721 THR A CA 1
ATOM 5602 C C . THR A 1 721 ? -15.582 11.808 8.526 1.00 89.75 721 T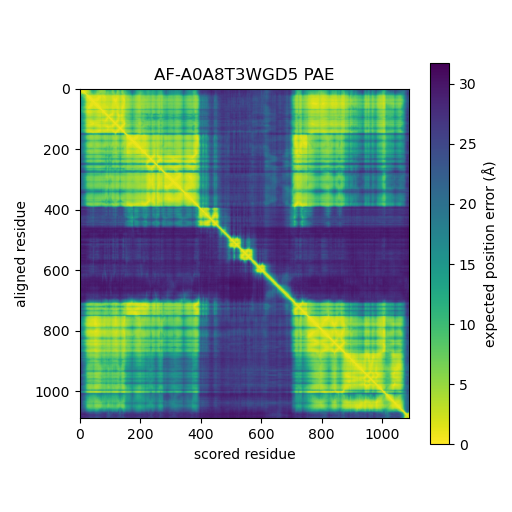HR A C 1
ATOM 5604 O O . THR A 1 721 ? -15.883 12.828 9.143 1.00 89.75 721 THR A O 1
ATOM 5607 N N . SER A 1 722 ? -14.401 11.679 7.920 1.00 85.69 722 SER A N 1
ATOM 5608 C CA . SER A 1 722 ? -13.351 12.703 7.893 1.00 85.69 722 SER A CA 1
ATOM 5609 C C . SER A 1 722 ? -12.912 12.955 6.457 1.00 85.69 722 SER A C 1
ATOM 5611 O O . SER A 1 722 ? -12.496 12.030 5.771 1.00 85.69 722 SER A O 1
ATOM 5613 N N . GLN A 1 723 ? -12.957 14.213 6.009 1.00 78.81 723 GLN A N 1
ATOM 5614 C CA . GLN A 1 723 ? -12.476 14.619 4.675 1.00 78.81 723 GLN A CA 1
ATOM 5615 C C . GLN A 1 723 ? -13.101 13.833 3.500 1.00 78.81 723 GLN A C 1
ATOM 5617 O O . GLN A 1 723 ? -12.473 13.697 2.460 1.00 78.81 723 GLN A O 1
ATOM 5622 N N . GLY A 1 724 ? -14.339 13.348 3.650 1.00 74.25 724 GLY A N 1
ATOM 5623 C CA . GLY A 1 724 ? -15.038 12.549 2.631 1.00 74.25 724 GLY A CA 1
ATOM 5624 C C . GLY A 1 724 ? -14.884 11.035 2.796 1.00 74.25 724 GLY A C 1
ATOM 5625 O O . GLY A 1 724 ? -15.700 10.290 2.265 1.00 74.25 724 GLY A O 1
ATOM 5626 N N . LYS A 1 725 ? -13.926 10.577 3.610 1.00 77.06 725 LYS A N 1
ATOM 5627 C CA . LYS A 1 725 ? -13.751 9.163 3.938 1.00 77.06 725 LYS A CA 1
ATOM 5628 C C . LYS A 1 725 ? -14.571 8.794 5.167 1.00 77.06 725 LYS A C 1
ATOM 5630 O O . LYS A 1 725 ? -14.394 9.394 6.228 1.00 77.06 725 LYS A O 1
ATOM 5635 N N . THR A 1 726 ? -15.419 7.780 5.039 1.00 85.69 726 THR A N 1
ATOM 5636 C CA . THR A 1 726 ? -16.123 7.175 6.172 1.00 85.69 726 THR A CA 1
ATOM 5637 C C . THR A 1 726 ? -15.418 5.890 6.589 1.00 85.69 726 THR A C 1
ATOM 5639 O O . THR A 1 726 ? -15.293 4.951 5.810 1.00 85.69 726 THR A O 1
ATOM 5642 N N . GLU A 1 727 ? -14.937 5.855 7.825 1.00 90.62 727 GLU A N 1
ATOM 5643 C CA . GLU A 1 727 ? -14.379 4.674 8.472 1.00 90.62 727 GLU A CA 1
ATOM 5644 C C . GLU A 1 727 ? -15.440 4.076 9.384 1.00 90.62 727 GLU A C 1
ATOM 5646 O O . GLU A 1 727 ? -16.116 4.798 10.118 1.00 90.62 727 GLU A O 1
ATOM 5651 N N . SER A 1 728 ? -15.586 2.759 9.342 1.00 93.62 728 SER A N 1
ATOM 5652 C CA . SER A 1 728 ? -16.466 2.050 10.256 1.00 93.62 728 SER A CA 1
ATOM 5653 C C . SER A 1 728 ? -15.635 1.249 11.244 1.00 93.62 728 SER A C 1
ATOM 5655 O O . SER A 1 728 ? -14.603 0.690 10.872 1.00 93.62 728 SER A O 1
ATOM 5657 N N . LEU A 1 729 ? -16.075 1.197 12.494 1.00 94.75 729 LEU A N 1
ATOM 5658 C CA . LEU A 1 729 ? -15.407 0.437 13.536 1.00 94.75 729 LEU A CA 1
ATOM 5659 C C . LEU A 1 729 ? -16.446 -0.230 14.432 1.00 94.75 729 LEU A C 1
ATOM 5661 O O . LEU A 1 729 ? -17.371 0.422 14.909 1.00 94.75 729 LEU A O 1
ATOM 5665 N N . LEU A 1 730 ? -16.256 -1.518 14.696 1.00 95.31 730 LEU A N 1
ATOM 5666 C CA . LEU A 1 730 ? -16.971 -2.253 15.732 1.00 95.31 730 LEU A CA 1
ATOM 5667 C C . LEU A 1 730 ? -16.025 -2.437 16.916 1.00 95.31 730 LEU A C 1
ATOM 5669 O O . LEU A 1 730 ? -14.888 -2.868 16.745 1.00 95.31 730 LEU A O 1
ATOM 5673 N N . THR A 1 731 ? -16.487 -2.120 18.119 1.00 95.38 731 THR A N 1
ATOM 5674 C CA . THR A 1 731 ? -15.770 -2.374 19.372 1.00 95.38 731 THR A CA 1
ATOM 5675 C C . THR A 1 731 ? -16.699 -3.017 20.390 1.00 95.38 731 THR A C 1
ATOM 5677 O O . THR A 1 731 ? -17.919 -2.935 20.283 1.00 95.38 731 THR A O 1
ATOM 5680 N N . PHE A 1 732 ? -16.123 -3.672 21.391 1.00 95.44 732 PHE A N 1
ATOM 5681 C CA . PHE A 1 732 ? -16.860 -4.220 22.525 1.00 95.44 732 PHE A CA 1
ATOM 5682 C C . PHE A 1 732 ? -16.279 -3.608 23.789 1.00 95.44 732 PHE A C 1
ATOM 5684 O O . PHE A 1 732 ? -15.059 -3.555 23.931 1.00 95.44 732 PHE A O 1
ATOM 5691 N N . THR A 1 733 ? -17.137 -3.136 24.685 1.00 93.06 733 THR A N 1
ATOM 5692 C CA . THR A 1 733 ? -16.722 -2.493 25.933 1.00 93.06 733 THR A CA 1
ATOM 5693 C C . THR A 1 733 ? -17.422 -3.135 27.114 1.00 93.06 733 THR A C 1
ATOM 5695 O O . THR A 1 733 ? -18.639 -3.323 27.084 1.00 93.06 733 THR A O 1
ATOM 5698 N N . GLY A 1 734 ? -16.651 -3.436 28.155 1.00 90.56 734 GLY A N 1
ATOM 5699 C CA . GLY A 1 734 ? -17.146 -3.910 29.439 1.00 90.56 734 GLY A CA 1
ATOM 5700 C C . GLY A 1 734 ? -17.011 -2.845 30.526 1.00 90.56 734 GLY A C 1
ATOM 5701 O O . GLY A 1 734 ? -15.937 -2.267 30.681 1.00 90.56 734 GLY A O 1
ATOM 5702 N N . GLY A 1 735 ? -18.091 -2.591 31.259 1.00 87.62 735 GLY A N 1
ATOM 5703 C CA . GLY A 1 735 ? -18.136 -1.794 32.481 1.00 87.62 735 GLY A CA 1
ATOM 5704 C C . GLY A 1 735 ? -18.427 -2.682 33.691 1.00 87.62 735 GLY A C 1
ATOM 5705 O O . GLY A 1 735 ? -19.134 -3.682 33.565 1.00 87.62 735 GLY A O 1
ATOM 5706 N N . GLY A 1 736 ? -17.868 -2.311 34.841 1.00 86.50 736 GLY A N 1
ATOM 5707 C CA . GLY A 1 736 ? -17.936 -3.092 36.076 1.00 86.50 736 GLY A CA 1
ATOM 5708 C C . GLY A 1 736 ? -16.664 -3.899 36.361 1.00 86.50 736 GLY A C 1
ATOM 5709 O O . GLY A 1 736 ? -15.767 -4.040 35.522 1.00 86.50 736 GLY A O 1
ATOM 5710 N N . GLU A 1 737 ? -16.557 -4.381 37.598 1.00 85.06 737 GLU A N 1
ATOM 5711 C CA . GLU A 1 737 ? -15.381 -5.096 38.100 1.00 85.06 737 GLU A CA 1
ATOM 5712 C C . GLU A 1 737 ? -15.206 -6.434 37.374 1.00 85.06 737 GLU A C 1
ATOM 5714 O O . GLU A 1 737 ? -14.086 -6.800 37.011 1.00 85.06 737 GLU A O 1
ATOM 5719 N N . SER A 1 738 ? -16.311 -7.124 37.081 1.00 86.94 738 SER A N 1
ATOM 5720 C CA . SER A 1 738 ? -16.289 -8.437 36.435 1.00 86.94 738 SER A CA 1
ATOM 5721 C C . SER A 1 738 ? -15.761 -8.330 35.003 1.00 86.94 738 SER A C 1
ATOM 5723 O O . SER A 1 738 ? -14.853 -9.067 34.613 1.00 86.94 738 SER A O 1
ATOM 5725 N N . PHE A 1 739 ? -16.246 -7.367 34.215 1.00 92.06 739 PHE A N 1
ATOM 5726 C CA . PHE A 1 739 ? -15.807 -7.212 32.823 1.00 92.06 739 PHE A CA 1
ATOM 5727 C C . PHE A 1 739 ? -14.431 -6.548 32.646 1.00 92.06 739 PHE A C 1
ATOM 5729 O O . PHE A 1 739 ? -13.881 -6.591 31.543 1.00 92.06 739 PHE A O 1
ATOM 5736 N N . SER A 1 740 ? -13.817 -6.008 33.705 1.00 87.31 740 SER A N 1
ATOM 5737 C CA . SER A 1 740 ? -12.446 -5.472 33.641 1.00 87.31 740 SER A CA 1
ATOM 5738 C C . SER A 1 740 ? -11.432 -6.514 33.136 1.00 87.31 740 SER A C 1
ATOM 5740 O O . SER A 1 740 ? -10.589 -6.210 32.289 1.00 87.31 740 SER A O 1
ATOM 5742 N N . ALA A 1 741 ? -11.586 -7.776 33.559 1.00 89.31 741 ALA A N 1
ATOM 5743 C CA . ALA A 1 741 ? -10.758 -8.892 33.112 1.00 89.31 741 ALA A CA 1
ATOM 5744 C C . ALA A 1 741 ? -10.926 -9.185 31.611 1.00 89.31 741 ALA A C 1
ATOM 5746 O O . ALA A 1 741 ? -9.950 -9.515 30.933 1.00 89.31 741 ALA A O 1
ATOM 5747 N N . VAL A 1 742 ? -12.146 -9.034 31.079 1.00 92.06 742 VAL A N 1
ATOM 5748 C CA . VAL A 1 742 ? -12.432 -9.185 29.643 1.00 92.06 742 VAL A CA 1
ATOM 5749 C C . VAL A 1 742 ? -11.707 -8.097 28.855 1.00 92.06 742 VAL A C 1
ATOM 5751 O O . VAL A 1 742 ? -11.007 -8.421 27.900 1.00 92.06 742 VAL A O 1
ATOM 5754 N N . SER A 1 743 ? -11.786 -6.837 29.287 1.00 88.12 743 SER A N 1
ATOM 5755 C CA . SER A 1 743 ? -11.109 -5.708 28.631 1.00 88.12 743 SER A CA 1
ATOM 5756 C C . SER A 1 743 ? -9.583 -5.886 28.584 1.00 88.12 743 SER A C 1
ATOM 5758 O O . SER A 1 743 ? -8.966 -5.685 27.536 1.00 88.12 743 SER A O 1
ATOM 5760 N N . SER A 1 744 ? -8.957 -6.347 29.677 1.00 85.44 744 SER A N 1
ATOM 5761 C CA . SER A 1 744 ? -7.516 -6.662 29.689 1.00 85.44 744 SER A CA 1
ATOM 5762 C C . SER A 1 744 ? -7.149 -7.801 28.729 1.00 85.44 744 SER A C 1
ATOM 5764 O O . SER A 1 744 ? -6.100 -7.765 28.085 1.00 85.44 744 SER A O 1
ATOM 5766 N N . LEU A 1 745 ? -8.008 -8.818 28.606 1.00 88.38 745 LEU A N 1
ATOM 5767 C CA . LEU A 1 745 ? -7.805 -9.921 27.664 1.00 88.38 745 LEU A CA 1
ATOM 5768 C C . LEU A 1 745 ? -8.031 -9.485 26.210 1.00 88.38 745 LEU A C 1
ATOM 5770 O O . LEU A 1 745 ? -7.301 -9.940 25.333 1.00 88.38 745 LEU A O 1
ATOM 5774 N N . GLN A 1 746 ? -8.979 -8.582 25.942 1.00 90.00 746 GLN A N 1
ATOM 5775 C CA . GLN A 1 746 ? -9.203 -8.024 24.606 1.00 90.00 746 GLN A CA 1
ATOM 5776 C C . GLN A 1 746 ? -7.965 -7.286 24.098 1.00 90.00 746 GLN A C 1
ATOM 5778 O O . GLN A 1 746 ? -7.541 -7.551 22.978 1.00 90.00 746 GLN A O 1
ATOM 5783 N N . ALA A 1 747 ? -7.332 -6.447 24.926 1.00 82.81 747 ALA A N 1
ATOM 5784 C CA . ALA A 1 747 ? -6.088 -5.763 24.558 1.00 82.81 747 ALA A CA 1
ATOM 5785 C C . ALA A 1 747 ? -4.995 -6.761 24.129 1.00 82.81 747 ALA A C 1
ATOM 5787 O O . ALA A 1 747 ? -4.366 -6.600 23.086 1.00 82.81 747 ALA A O 1
ATOM 5788 N N . LYS A 1 748 ? -4.853 -7.871 24.865 1.00 82.81 748 LYS A N 1
ATOM 5789 C CA . LYS A 1 748 ? -3.926 -8.958 24.513 1.00 82.81 748 LYS A CA 1
ATOM 5790 C C . LYS A 1 748 ? -4.264 -9.625 23.171 1.00 82.81 748 LYS A C 1
ATOM 5792 O O . LYS A 1 748 ? -3.355 -10.022 22.449 1.00 82.81 748 LYS A O 1
ATOM 5797 N N . TYR A 1 749 ? -5.546 -9.789 22.840 1.00 83.19 749 TYR A N 1
ATOM 5798 C CA . TYR A 1 749 ? -5.970 -10.356 21.553 1.00 83.19 749 TYR A CA 1
ATOM 5799 C C . TYR A 1 749 ? -5.872 -9.355 20.395 1.00 83.19 749 TYR A C 1
ATOM 5801 O O . TYR A 1 749 ? -5.619 -9.765 19.264 1.00 83.19 749 TYR A O 1
ATOM 5809 N N . GLN A 1 750 ? -6.025 -8.055 20.649 1.00 82.44 750 GLN A N 1
ATOM 5810 C CA . GLN A 1 750 ? -5.838 -7.009 19.638 1.00 82.44 750 GLN A CA 1
ATOM 5811 C C . GLN A 1 750 ? -4.377 -6.916 19.169 1.00 82.44 750 GLN A C 1
ATOM 5813 O O . GLN A 1 750 ? -4.122 -6.542 18.029 1.00 82.44 750 GLN A O 1
ATOM 5818 N N . GLU A 1 751 ? -3.417 -7.340 19.994 1.00 72.00 751 GLU A N 1
ATOM 5819 C CA . GLU A 1 751 ? -1.990 -7.400 19.643 1.00 72.00 751 GLU A CA 1
ATOM 5820 C C . GLU A 1 751 ? -1.597 -8.570 18.712 1.00 72.00 751 GLU A C 1
ATOM 5822 O O . GLU A 1 751 ? -0.422 -8.703 1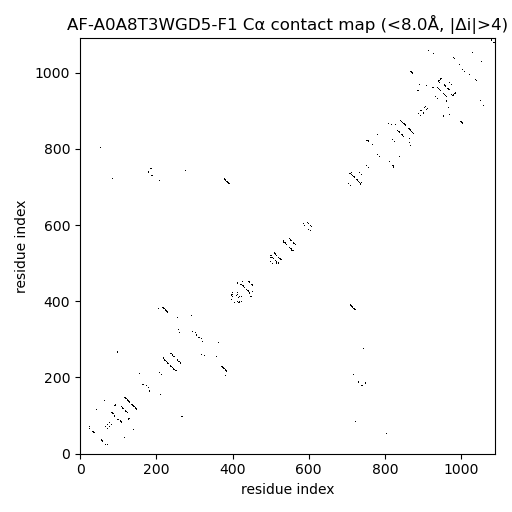8.366 1.00 72.00 751 GLU A O 1
ATOM 5827 N N . GLY A 1 752 ? -2.538 -9.423 18.285 1.00 62.19 752 GLY A N 1
ATOM 5828 C CA . GLY A 1 752 ? -2.245 -10.527 17.357 1.00 62.19 752 GLY A CA 1
ATOM 5829 C C . GLY A 1 752 ? -3.069 -11.788 17.600 1.00 62.19 752 GLY A C 1
ATOM 5830 O O . GLY A 1 752 ? -2.519 -12.871 17.803 1.00 62.19 752 GLY A O 1
ATOM 5831 N N . GLY A 1 753 ? -4.395 -11.662 17.619 1.00 68.62 753 GLY A N 1
ATOM 5832 C CA . GLY A 1 753 ? -5.306 -12.787 17.801 1.00 68.62 753 GLY A CA 1
ATOM 5833 C C . GLY A 1 753 ? -5.098 -13.866 16.735 1.00 68.62 753 GLY A C 1
ATOM 5834 O O . GLY A 1 753 ? -5.137 -13.594 15.535 1.00 68.62 753 GLY A O 1
ATOM 5835 N N . ALA A 1 754 ? -4.914 -15.113 17.179 1.00 74.25 754 ALA A N 1
ATOM 5836 C CA . ALA A 1 754 ? -4.612 -16.242 16.299 1.00 74.25 754 ALA A CA 1
ATOM 5837 C C . ALA A 1 754 ? -5.679 -16.485 15.214 1.00 74.25 754 ALA A C 1
ATOM 5839 O O . ALA A 1 754 ? -5.346 -16.996 14.146 1.00 74.25 754 ALA A O 1
ATOM 5840 N N . GLU A 1 755 ? -6.943 -16.121 15.456 1.00 73.06 755 GLU A N 1
ATOM 5841 C CA . GLU A 1 755 ? -8.026 -16.307 14.481 1.00 73.06 755 GLU A CA 1
ATOM 5842 C C . GLU A 1 755 ? -8.023 -15.258 13.373 1.00 73.06 755 GLU A C 1
ATOM 5844 O O . GLU A 1 755 ? -8.137 -15.646 12.216 1.00 73.06 755 GLU A O 1
ATOM 5849 N N . TRP A 1 756 ? -7.799 -13.972 13.675 1.00 77.56 756 TRP A N 1
ATOM 5850 C CA . TRP A 1 756 ? -7.600 -12.964 12.623 1.00 77.56 756 TRP A CA 1
ATOM 5851 C C . TRP A 1 756 ? -6.404 -13.331 11.743 1.00 77.56 756 TRP A C 1
ATOM 5853 O O . TRP A 1 756 ? -6.509 -13.348 10.522 1.00 77.56 756 TRP A O 1
ATOM 5863 N N . CYS A 1 757 ? -5.300 -13.755 12.360 1.00 85.19 757 CYS A N 1
ATOM 5864 C CA . CYS A 1 757 ? -4.141 -14.226 11.610 1.00 85.19 757 CYS A CA 1
ATOM 5865 C C . CYS A 1 757 ? -4.439 -15.483 10.785 1.00 85.19 757 CYS A C 1
ATOM 5867 O O . CYS A 1 757 ? -3.894 -15.636 9.699 1.00 85.19 757 CYS A O 1
ATOM 5869 N N . SER A 1 758 ? -5.325 -16.365 11.254 1.00 84.81 758 SER A N 1
ATOM 5870 C CA . SER A 1 758 ? -5.779 -17.520 10.469 1.00 84.81 758 SER A CA 1
ATOM 5871 C C . SER A 1 758 ? -6.682 -17.106 9.302 1.00 84.81 758 SER A C 1
ATOM 5873 O O . SER A 1 758 ? -6.576 -17.683 8.222 1.00 84.81 758 SER A O 1
ATOM 5875 N N . PHE A 1 759 ? -7.534 -16.097 9.493 1.00 81.25 759 PHE A N 1
ATOM 5876 C CA . PHE A 1 759 ? -8.385 -15.527 8.450 1.00 81.25 759 PHE A CA 1
ATOM 5877 C C . PHE A 1 759 ? -7.558 -14.850 7.351 1.00 81.25 759 PHE A C 1
ATOM 5879 O O . PHE A 1 759 ? -7.691 -15.202 6.181 1.00 81.25 759 PHE A O 1
ATOM 5886 N N . GLU A 1 760 ? -6.636 -13.957 7.718 1.00 84.81 760 GLU A N 1
ATOM 5887 C CA . GLU A 1 760 ? -5.723 -13.323 6.759 1.00 84.81 760 GLU A CA 1
ATOM 5888 C C . GLU A 1 760 ? -4.845 -14.348 6.052 1.00 84.81 760 GLU A C 1
ATOM 5890 O O . GLU A 1 760 ? -4.653 -14.283 4.837 1.00 84.81 760 GLU A O 1
ATOM 5895 N N . LEU A 1 761 ? -4.352 -15.350 6.789 1.00 90.69 761 LEU A N 1
ATOM 5896 C CA . LEU A 1 761 ? -3.619 -16.453 6.185 1.00 90.69 761 LEU A CA 1
ATOM 5897 C C . LEU A 1 761 ? -4.477 -17.174 5.140 1.00 90.69 761 LEU A C 1
ATOM 5899 O O . LEU A 1 761 ? -3.979 -17.445 4.055 1.00 90.69 761 LEU A O 1
ATOM 5903 N N . SER A 1 762 ? -5.758 -17.436 5.415 1.00 87.50 762 SER A N 1
ATOM 5904 C CA . SER A 1 762 ? -6.677 -18.053 4.448 1.00 87.50 762 SER A CA 1
ATOM 5905 C C . SER A 1 762 ? -6.814 -17.220 3.168 1.00 87.50 762 SER A C 1
ATOM 5907 O O . SER A 1 762 ? -6.776 -17.772 2.068 1.00 87.50 762 SER A O 1
ATOM 5909 N N . ASN A 1 763 ? -6.912 -15.895 3.282 1.00 84.81 763 ASN A N 1
ATOM 5910 C CA . ASN A 1 763 ? -7.015 -15.007 2.119 1.00 84.81 763 ASN A CA 1
ATOM 5911 C C . ASN A 1 763 ? -5.715 -14.991 1.307 1.00 84.81 763 ASN A C 1
ATOM 5913 O O . ASN A 1 763 ? -5.733 -15.059 0.075 1.00 84.81 763 ASN A O 1
ATOM 5917 N N . LEU A 1 764 ? -4.572 -14.967 1.996 1.00 92.69 764 LEU A N 1
ATOM 5918 C CA . LEU A 1 764 ? -3.254 -15.054 1.372 1.00 92.69 764 LEU A CA 1
ATOM 5919 C C . LEU A 1 764 ? -3.050 -16.398 0.663 1.00 92.69 764 LEU A C 1
ATOM 5921 O O . LEU A 1 764 ? -2.473 -16.422 -0.425 1.00 92.69 764 LEU A O 1
ATOM 5925 N N . LEU A 1 765 ? -3.557 -17.494 1.233 1.00 93.06 765 LEU A N 1
ATOM 5926 C CA . LEU A 1 765 ? -3.554 -18.813 0.604 1.00 93.06 765 LEU A CA 1
ATOM 5927 C C . LEU A 1 765 ? -4.435 -18.842 -0.649 1.00 93.06 765 LEU A C 1
ATOM 5929 O O . LEU A 1 765 ? -3.962 -19.286 -1.689 1.00 93.06 765 LEU A O 1
ATOM 5933 N N . LYS A 1 766 ? -5.645 -18.270 -0.609 1.00 91.38 766 LYS A N 1
ATOM 5934 C CA . LYS A 1 766 ? -6.522 -18.148 -1.789 1.00 91.38 766 LYS A CA 1
ATOM 5935 C C . LYS A 1 766 ? -5.861 -17.341 -2.913 1.00 91.38 766 LYS A C 1
ATOM 5937 O O . LYS A 1 766 ? -5.806 -17.796 -4.053 1.00 91.38 766 LYS A O 1
ATOM 5942 N N . LYS A 1 767 ? -5.270 -16.179 -2.594 1.00 93.44 767 LYS A N 1
ATOM 5943 C CA . LYS A 1 767 ? -4.484 -15.386 -3.563 1.00 93.44 767 LYS A CA 1
ATOM 5944 C C . LYS A 1 767 ? -3.340 -16.208 -4.153 1.00 93.44 767 LYS A C 1
ATOM 5946 O O . LYS A 1 767 ? -3.047 -16.115 -5.343 1.00 93.44 767 LYS A O 1
ATOM 5951 N N . ARG A 1 768 ? -2.684 -17.022 -3.328 1.00 95.25 768 ARG A N 1
ATOM 5952 C CA . ARG A 1 768 ? -1.597 -17.883 -3.777 1.00 95.25 768 ARG A CA 1
ATOM 5953 C C . ARG A 1 768 ? -2.082 -19.000 -4.705 1.00 95.25 768 ARG A C 1
ATOM 5955 O O . ARG A 1 768 ? -1.445 -19.215 -5.730 1.00 95.25 768 ARG A O 1
ATOM 5962 N N . GLU A 1 769 ? -3.202 -19.651 -4.411 1.00 95.75 769 GLU A N 1
ATOM 5963 C CA . GLU A 1 769 ? -3.824 -20.657 -5.290 1.00 95.75 769 GLU A CA 1
ATOM 5964 C C . GLU A 1 769 ? -4.186 -20.076 -6.671 1.00 95.75 769 GLU A C 1
ATOM 5966 O O . GLU A 1 769 ? -3.954 -20.703 -7.710 1.00 95.75 769 GLU A O 1
ATOM 5971 N N . GLU A 1 770 ? -4.686 -18.841 -6.708 1.00 96.00 770 GLU A N 1
ATOM 5972 C CA . GLU A 1 770 ? -4.973 -18.115 -7.953 1.00 96.00 770 GLU A CA 1
ATOM 5973 C C . GLU A 1 770 ? -3.696 -17.838 -8.760 1.00 96.00 770 GLU A C 1
ATOM 5975 O O . GLU A 1 770 ? -3.678 -18.017 -9.981 1.00 96.00 770 GLU A O 1
ATOM 5980 N N . ILE A 1 771 ? -2.586 -17.483 -8.104 1.00 96.56 771 ILE A N 1
ATOM 5981 C CA . ILE A 1 771 ? -1.285 -17.332 -8.773 1.00 96.56 771 ILE A CA 1
ATOM 5982 C C . ILE A 1 771 ? -0.769 -18.687 -9.282 1.00 96.56 771 ILE A C 1
ATOM 5984 O O . ILE A 1 771 ? -0.373 -18.777 -10.441 1.00 96.56 771 ILE A O 1
ATOM 5988 N N . GLU A 1 772 ? -0.806 -19.747 -8.470 1.00 96.38 772 GLU A N 1
ATOM 5989 C CA . GLU A 1 772 ? -0.336 -21.090 -8.860 1.00 96.38 772 GLU A CA 1
ATOM 5990 C C . GLU A 1 772 ? -1.082 -21.640 -10.077 1.00 96.38 772 GLU A C 1
ATOM 5992 O O . GLU A 1 772 ? -0.480 -22.225 -10.981 1.00 96.38 772 GLU A O 1
ATOM 5997 N N . SER A 1 773 ? -2.398 -21.437 -10.120 1.00 96.75 773 SER A N 1
ATOM 5998 C CA . SER A 1 773 ? -3.239 -21.929 -11.209 1.00 96.75 773 SER A CA 1
ATOM 5999 C C . SER A 1 773 ? -3.104 -21.111 -12.495 1.00 96.75 773 SER A C 1
ATOM 6001 O O . SER A 1 773 ? -3.237 -21.672 -13.586 1.00 96.75 773 SER A O 1
ATOM 6003 N N . SER A 1 774 ? -2.811 -19.810 -12.400 1.00 97.75 774 SER A N 1
ATOM 6004 C CA . SER A 1 774 ? -2.801 -18.899 -13.551 1.00 97.75 774 SER A CA 1
ATOM 6005 C C . SER A 1 774 ? -1.408 -18.579 -14.099 1.00 97.75 774 SER A C 1
ATOM 6007 O O . SER A 1 774 ? -1.258 -18.444 -15.315 1.00 97.75 774 SER A O 1
ATOM 6009 N N . PHE A 1 775 ? -0.378 -18.500 -13.255 1.00 97.81 775 PHE A N 1
ATOM 6010 C CA . PHE A 1 775 ? 0.983 -18.155 -13.660 1.00 97.81 775 PHE A CA 1
ATOM 6011 C C . PHE A 1 775 ? 1.762 -19.410 -14.069 1.00 97.81 775 PHE A C 1
ATOM 6013 O O . PHE A 1 775 ? 2.516 -20.007 -13.305 1.00 97.81 775 PHE A O 1
ATOM 6020 N N . ASN A 1 776 ? 1.531 -19.845 -15.306 1.00 97.69 776 ASN A N 1
ATOM 6021 C CA . ASN A 1 776 ? 2.036 -21.104 -15.851 1.00 97.69 776 ASN A CA 1
ATOM 6022 C C . ASN A 1 776 ? 2.515 -20.944 -17.315 1.00 97.69 776 ASN A C 1
ATOM 6024 O O . ASN A 1 776 ? 2.598 -19.838 -17.850 1.00 97.69 776 ASN A O 1
ATOM 6028 N N . ASN A 1 777 ? 2.843 -22.052 -17.995 1.00 97.75 777 ASN A N 1
ATOM 6029 C CA . ASN A 1 777 ? 3.302 -22.006 -19.393 1.00 97.75 777 ASN A CA 1
ATOM 6030 C C . ASN A 1 777 ? 2.230 -21.512 -20.385 1.00 97.75 777 ASN A C 1
ATOM 6032 O O . ASN A 1 777 ? 2.596 -20.965 -21.423 1.00 97.75 777 ASN A O 1
ATOM 6036 N N . ASP A 1 778 ? 0.934 -21.683 -20.100 1.00 97.75 778 ASP A N 1
ATOM 6037 C CA . ASP A 1 778 ? -0.130 -21.149 -20.960 1.00 97.75 778 ASP A CA 1
ATOM 6038 C C . ASP A 1 778 ? -0.216 -19.623 -20.841 1.00 97.75 778 ASP A C 1
ATOM 6040 O O . ASP A 1 778 ? -0.364 -18.950 -21.862 1.00 97.75 778 ASP A O 1
ATOM 6044 N N . PHE A 1 779 ? -0.036 -19.074 -19.632 1.00 97.75 779 PHE A N 1
ATOM 6045 C CA . PHE A 1 779 ? 0.149 -17.632 -19.446 1.00 97.75 779 PHE A CA 1
ATOM 6046 C C . PHE A 1 779 ? 1.386 -17.134 -20.196 1.00 97.75 779 PHE A C 1
ATOM 6048 O O . PHE A 1 779 ? 1.283 -16.173 -20.952 1.00 97.75 779 PHE A O 1
ATOM 6055 N N . ALA A 1 780 ? 2.536 -17.804 -20.050 1.00 97.25 780 ALA A N 1
ATOM 6056 C CA . ALA A 1 780 ? 3.757 -17.409 -20.752 1.00 97.25 780 ALA A CA 1
ATOM 6057 C C . ALA A 1 780 ? 3.555 -17.416 -22.278 1.00 97.25 780 ALA A C 1
ATOM 6059 O O . ALA A 1 780 ? 3.947 -16.469 -22.960 1.00 97.25 780 ALA A O 1
ATOM 6060 N N . ARG A 1 781 ? 2.867 -18.432 -22.815 1.00 97.31 781 ARG A N 1
ATOM 6061 C CA . ARG A 1 781 ? 2.494 -18.480 -24.232 1.00 97.31 781 ARG A CA 1
ATOM 6062 C C . ARG A 1 781 ? 1.642 -17.288 -24.640 1.00 97.31 781 ARG A C 1
ATOM 6064 O O . ARG A 1 781 ? 2.010 -16.594 -25.580 1.00 97.31 781 ARG A O 1
ATOM 6071 N N . TRP A 1 782 ? 0.544 -17.032 -23.932 1.00 97.00 782 TRP A N 1
ATOM 6072 C CA . TRP A 1 782 ? -0.317 -15.877 -24.196 1.00 97.00 782 TRP A CA 1
ATOM 6073 C C . TRP A 1 782 ? 0.469 -14.559 -24.139 1.00 97.00 782 TRP A C 1
ATOM 6075 O O . TRP A 1 782 ? 0.367 -13.730 -25.045 1.00 97.00 782 TRP A O 1
ATOM 6085 N N . PHE A 1 783 ? 1.306 -14.389 -23.116 1.00 95.56 783 PHE A N 1
ATOM 6086 C CA . PHE A 1 783 ? 2.074 -13.173 -22.910 1.00 95.56 783 PHE A CA 1
ATOM 6087 C C . PHE A 1 783 ? 3.027 -12.910 -24.083 1.00 95.56 783 PHE A C 1
ATOM 6089 O O . PHE A 1 783 ? 2.989 -11.835 -24.674 1.00 95.56 783 PHE A O 1
ATOM 6096 N N . PHE A 1 784 ? 3.843 -13.891 -24.480 1.00 93.62 784 PHE A N 1
ATOM 6097 C CA . PHE A 1 784 ? 4.792 -13.699 -25.579 1.00 93.62 784 PHE A CA 1
ATOM 6098 C C . PHE A 1 784 ? 4.106 -13.673 -26.949 1.00 93.62 784 PHE A C 1
ATOM 6100 O O . PHE A 1 784 ? 4.405 -12.805 -27.762 1.00 93.62 784 PHE A O 1
ATOM 6107 N N . GLU A 1 785 ? 3.200 -14.610 -27.232 1.00 93.69 785 GLU A N 1
ATOM 6108 C CA . GLU A 1 785 ? 2.663 -14.804 -28.586 1.00 93.69 785 GLU A CA 1
ATOM 6109 C C . GLU A 1 785 ? 1.487 -13.880 -28.918 1.00 93.69 785 GLU A C 1
ATOM 6111 O O . GLU A 1 785 ? 1.283 -13.559 -30.089 1.00 93.69 785 GLU A O 1
ATOM 6116 N N . GLU A 1 786 ? 0.721 -13.428 -27.922 1.00 93.81 786 GLU A N 1
ATOM 6117 C CA . GLU A 1 786 ? -0.470 -12.605 -28.148 1.00 93.81 786 GLU A CA 1
ATOM 6118 C C . GLU A 1 786 ? -0.333 -11.188 -27.600 1.00 93.81 786 GLU A C 1
ATOM 6120 O O . GLU A 1 786 ? -0.684 -10.236 -28.302 1.00 93.81 786 GLU A O 1
ATOM 6125 N N . HIS A 1 787 ? 0.138 -11.034 -26.362 1.00 92.12 787 HIS A N 1
ATOM 6126 C CA . HIS A 1 787 ? 0.190 -9.734 -25.693 1.00 92.12 787 HIS A CA 1
ATOM 6127 C C . HIS A 1 787 ? 1.390 -8.902 -26.180 1.00 92.12 787 HIS A C 1
ATOM 6129 O O . HIS A 1 787 ? 1.221 -7.816 -26.738 1.00 92.12 787 HIS A O 1
ATOM 6135 N N . LEU A 1 788 ? 2.604 -9.446 -26.075 1.00 88.69 788 LEU A N 1
ATOM 6136 C CA . LEU A 1 788 ? 3.843 -8.796 -26.503 1.00 88.69 788 LEU A CA 1
ATOM 6137 C C . LEU A 1 788 ? 3.900 -8.607 -28.025 1.00 88.69 788 LEU A C 1
ATOM 6139 O O . LEU A 1 788 ? 4.333 -7.560 -28.505 1.00 88.69 788 LEU A O 1
ATOM 6143 N N . ALA A 1 789 ? 3.403 -9.578 -28.798 1.00 87.31 789 ALA A N 1
ATOM 6144 C CA . ALA A 1 789 ? 3.365 -9.499 -30.259 1.00 87.31 789 ALA A CA 1
ATOM 6145 C C . ALA A 1 789 ? 2.566 -8.289 -30.790 1.00 87.31 789 ALA A C 1
ATOM 6147 O O . ALA A 1 789 ? 2.845 -7.798 -31.884 1.00 87.31 789 ALA A O 1
ATOM 6148 N N . LYS A 1 790 ? 1.589 -7.786 -30.020 1.00 86.38 790 LYS A N 1
ATOM 6149 C CA . LYS A 1 790 ? 0.801 -6.586 -30.358 1.00 86.38 790 LYS A CA 1
ATOM 6150 C C . LYS A 1 790 ? 1.478 -5.278 -29.941 1.00 86.38 790 LYS A C 1
ATOM 6152 O O . LYS A 1 790 ? 1.060 -4.219 -30.398 1.00 86.38 790 LYS A O 1
ATOM 6157 N N . ALA A 1 791 ? 2.512 -5.340 -29.106 1.00 81.38 791 ALA A N 1
ATOM 6158 C CA . ALA A 1 791 ? 3.131 -4.194 -28.449 1.00 81.38 791 ALA A CA 1
ATOM 6159 C C . ALA A 1 791 ? 4.561 -3.916 -28.935 1.00 81.38 791 ALA A C 1
ATOM 6161 O O . ALA A 1 791 ? 5.419 -3.511 -28.154 1.00 81.38 791 ALA A O 1
ATOM 6162 N N . ALA A 1 792 ? 4.824 -4.120 -30.229 1.00 72.00 792 ALA A N 1
ATOM 6163 C CA . ALA A 1 792 ? 6.163 -3.955 -30.796 1.00 72.00 792 ALA A CA 1
ATOM 6164 C C . ALA A 1 792 ? 6.767 -2.569 -30.492 1.00 72.00 792 ALA A C 1
ATOM 6166 O O . ALA A 1 792 ? 7.917 -2.487 -30.076 1.00 72.00 792 ALA A O 1
ATOM 6167 N N . ASP A 1 793 ? 5.965 -1.504 -30.601 1.00 71.50 793 ASP A N 1
ATOM 6168 C CA . ASP A 1 793 ? 6.406 -0.115 -30.409 1.00 71.50 793 ASP A CA 1
ATOM 6169 C C . ASP A 1 793 ? 6.728 0.250 -28.947 1.00 71.50 793 ASP A C 1
ATOM 6171 O O . ASP A 1 793 ? 7.326 1.297 -28.707 1.00 71.50 793 ASP A O 1
ATOM 6175 N N . ASN A 1 794 ? 6.341 -0.583 -27.975 1.00 74.38 794 ASN A N 1
ATOM 6176 C CA . ASN A 1 794 ? 6.470 -0.286 -26.547 1.00 74.38 794 ASN A CA 1
ATOM 6177 C C . ASN A 1 794 ? 6.869 -1.519 -25.721 1.00 74.38 794 ASN A C 1
ATOM 6179 O O . ASN A 1 794 ? 6.390 -1.737 -24.611 1.00 74.38 794 ASN A O 1
ATOM 6183 N N . TRP A 1 795 ? 7.711 -2.372 -26.302 1.00 78.00 795 TRP A N 1
ATOM 6184 C CA . TRP A 1 795 ? 8.080 -3.659 -25.715 1.00 78.00 795 TRP A CA 1
ATOM 6185 C C . TRP A 1 795 ? 8.836 -3.525 -24.381 1.00 78.00 795 TRP A C 1
ATOM 6187 O O . TRP A 1 795 ? 8.744 -4.426 -23.557 1.00 78.00 795 TRP A O 1
ATOM 6197 N N . GLU A 1 796 ? 9.539 -2.411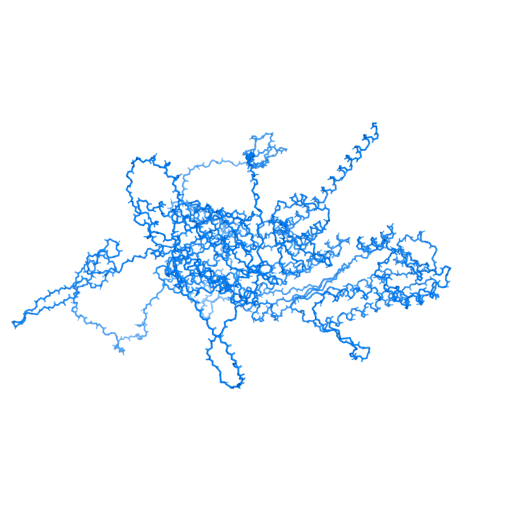 -24.141 1.00 74.19 796 GLU A N 1
ATOM 6198 C CA . GLU A 1 796 ? 10.269 -2.161 -22.885 1.00 74.19 796 GLU A CA 1
ATOM 6199 C C . GLU A 1 796 ? 9.310 -2.064 -21.688 1.00 74.19 796 GLU A C 1
ATOM 6201 O O . GLU A 1 796 ? 9.561 -2.652 -20.642 1.00 74.19 796 GLU A O 1
ATOM 6206 N N . GLN A 1 797 ? 8.154 -1.414 -21.863 1.00 78.00 797 GLN A N 1
ATOM 6207 C CA . GLN A 1 797 ? 7.129 -1.304 -20.813 1.00 78.00 797 GLN A CA 1
ATOM 6208 C C . GLN A 1 797 ? 6.373 -2.621 -20.585 1.00 78.00 797 GLN A C 1
ATOM 6210 O O . GLN A 1 797 ? 5.634 -2.764 -19.617 1.00 78.00 797 GLN A O 1
ATOM 6215 N N . LYS A 1 798 ? 6.548 -3.614 -21.465 1.00 84.38 798 LYS A N 1
ATOM 6216 C CA . LYS A 1 798 ? 5.844 -4.899 -21.368 1.00 84.38 798 LYS A CA 1
ATOM 6217 C C . LYS A 1 798 ? 6.474 -5.844 -20.353 1.00 84.38 798 LYS A C 1
ATOM 6219 O O . LYS A 1 798 ? 5.862 -6.853 -20.036 1.00 84.38 798 LYS A O 1
ATOM 6224 N N . GLU A 1 799 ? 7.650 -5.527 -19.818 1.00 85.56 799 GLU A N 1
ATOM 6225 C CA . GLU A 1 799 ? 8.273 -6.300 -18.738 1.00 85.56 799 GLU A CA 1
ATOM 6226 C C . GLU A 1 799 ? 7.518 -6.149 -17.404 1.00 85.56 799 GLU A C 1
ATOM 6228 O O . GLU A 1 799 ? 7.426 -7.116 -16.644 1.00 85.56 799 GLU A O 1
ATOM 6233 N N . GLU A 1 800 ? 6.921 -4.975 -17.162 1.00 88.19 800 GLU A N 1
ATOM 6234 C CA . GLU A 1 800 ? 6.233 -4.610 -15.913 1.00 88.19 800 GLU A CA 1
ATOM 6235 C C . GLU A 1 800 ? 5.160 -5.629 -15.477 1.00 88.19 800 GLU A C 1
ATOM 6237 O O . GLU A 1 800 ? 5.238 -6.090 -14.340 1.00 88.19 800 GLU A O 1
ATOM 6242 N N . PRO A 1 801 ? 4.238 -6.094 -16.348 1.00 90.69 801 PRO A N 1
ATOM 6243 C CA . PRO A 1 801 ? 3.286 -7.159 -16.032 1.00 90.69 801 PRO A CA 1
ATOM 6244 C C . PRO A 1 801 ? 3.856 -8.408 -15.347 1.00 90.69 801 PRO A C 1
ATOM 6246 O O . PRO A 1 801 ? 3.260 -8.945 -14.414 1.00 90.69 801 PRO A O 1
ATOM 6249 N N . ILE A 1 802 ? 4.998 -8.910 -15.825 1.00 93.19 802 ILE A N 1
ATOM 6250 C CA . ILE A 1 802 ? 5.617 -10.119 -15.271 1.00 93.19 802 ILE A CA 1
ATOM 6251 C C . ILE A 1 802 ? 6.341 -9.788 -13.963 1.00 93.19 802 ILE A C 1
ATOM 6253 O O . ILE A 1 802 ? 6.320 -10.593 -13.027 1.00 93.19 802 ILE A O 1
ATOM 6257 N N . GLU A 1 803 ? 6.967 -8.612 -13.884 1.00 92.50 803 GLU A N 1
ATOM 6258 C CA . GLU A 1 803 ? 7.585 -8.137 -12.646 1.00 92.50 803 GLU A CA 1
ATOM 6259 C C . GLU A 1 803 ? 6.550 -7.936 -11.535 1.00 92.50 803 GLU A C 1
ATOM 6261 O O . GLU A 1 803 ? 6.810 -8.318 -10.396 1.00 92.50 803 GLU A O 1
ATOM 6266 N N . GLU A 1 804 ? 5.366 -7.426 -11.863 1.00 93.56 804 GLU A N 1
ATOM 6267 C CA . GLU A 1 804 ? 4.261 -7.234 -10.924 1.00 93.56 804 GLU A CA 1
ATOM 6268 C C . GLU A 1 804 ? 3.809 -8.567 -10.314 1.00 93.56 804 GLU A C 1
ATOM 6270 O O . GLU A 1 804 ? 3.760 -8.711 -9.094 1.00 93.56 804 GLU A O 1
ATOM 6275 N N . ILE A 1 805 ? 3.587 -9.603 -11.133 1.00 95.06 805 ILE A N 1
ATOM 6276 C CA . ILE A 1 805 ? 3.253 -10.948 -10.627 1.00 95.06 805 ILE A CA 1
ATOM 6277 C C . ILE A 1 805 ? 4.377 -11.485 -9.726 1.00 95.06 805 ILE A C 1
ATOM 6279 O O . ILE A 1 805 ? 4.115 -12.060 -8.666 1.00 95.06 805 ILE A O 1
ATOM 6283 N N . TYR A 1 806 ? 5.638 -11.286 -10.121 1.00 95.94 806 TYR A N 1
ATOM 6284 C CA . TYR A 1 806 ? 6.796 -11.687 -9.323 1.00 95.94 806 TYR A CA 1
ATOM 6285 C C . TYR A 1 806 ? 6.822 -10.997 -7.947 1.00 95.94 806 TYR A C 1
ATOM 6287 O O . TYR A 1 806 ? 7.049 -11.666 -6.933 1.00 95.94 806 TYR A O 1
ATOM 6295 N N . TRP A 1 807 ? 6.545 -9.692 -7.886 1.00 94.31 807 TRP A N 1
ATOM 6296 C CA . TRP A 1 807 ? 6.470 -8.945 -6.629 1.00 94.31 807 TRP A CA 1
ATOM 6297 C C . TRP A 1 807 ? 5.263 -9.341 -5.782 1.00 94.31 807 TRP A C 1
ATOM 6299 O O . TRP A 1 807 ? 5.422 -9.531 -4.577 1.00 94.31 807 TRP A O 1
ATOM 6309 N N . GLN A 1 808 ? 4.108 -9.614 -6.391 1.00 94.62 808 GLN A N 1
ATOM 6310 C CA . GLN A 1 808 ? 2.950 -10.137 -5.664 1.00 94.62 808 GLN A CA 1
ATOM 6311 C C . GLN A 1 808 ? 3.235 -11.491 -5.004 1.00 94.62 808 GLN A C 1
ATOM 6313 O O . GLN A 1 808 ? 2.759 -11.731 -3.894 1.00 94.62 808 GLN A O 1
ATOM 6318 N N . VAL A 1 809 ? 4.035 -12.368 -5.629 1.00 95.81 809 VAL A N 1
ATOM 6319 C CA . VAL A 1 809 ? 4.490 -13.613 -4.980 1.00 95.81 809 VAL A CA 1
ATOM 6320 C C . VAL A 1 809 ? 5.372 -13.303 -3.772 1.00 95.81 809 VAL A C 1
ATOM 6322 O O . VAL A 1 809 ? 5.165 -13.877 -2.705 1.00 95.81 809 VAL A O 1
ATOM 6325 N N . ILE A 1 810 ? 6.324 -12.377 -3.899 1.00 95.50 810 ILE A N 1
ATOM 6326 C CA . ILE A 1 810 ? 7.204 -11.971 -2.792 1.00 95.50 810 ILE A CA 1
ATOM 6327 C C . ILE A 1 810 ? 6.399 -11.416 -1.615 1.00 95.50 810 ILE A C 1
ATOM 6329 O O . ILE A 1 810 ? 6.587 -11.851 -0.478 1.00 95.50 810 ILE A O 1
ATOM 6333 N N . GLU A 1 811 ? 5.497 -10.474 -1.877 1.00 94.19 811 GLU A N 1
ATOM 6334 C CA . GLU A 1 811 ? 4.662 -9.844 -0.855 1.00 94.19 811 GLU A CA 1
ATOM 6335 C C . GLU A 1 811 ? 3.734 -10.854 -0.189 1.00 94.19 811 GLU A C 1
ATOM 6337 O O . GLU A 1 811 ? 3.663 -10.907 1.041 1.00 94.19 811 GLU A O 1
ATOM 6342 N N . ASN A 1 812 ? 3.093 -11.718 -0.982 1.00 95.19 812 ASN A N 1
ATOM 6343 C CA . ASN A 1 812 ? 2.260 -12.798 -0.471 1.00 95.19 812 ASN A CA 1
ATOM 6344 C C . ASN A 1 812 ? 3.049 -13.708 0.484 1.00 95.19 812 ASN A C 1
ATOM 6346 O O . ASN A 1 812 ? 2.543 -14.033 1.556 1.00 95.19 812 ASN A O 1
ATOM 6350 N N . GLN A 1 813 ? 4.298 -14.060 0.161 1.00 95.94 813 GLN A N 1
ATOM 6351 C CA . GLN A 1 813 ? 5.142 -14.891 1.028 1.00 95.94 813 GLN A CA 1
ATOM 6352 C C . GLN A 1 813 ? 5.562 -14.177 2.318 1.00 95.94 813 GLN A C 1
ATOM 6354 O O . GLN A 1 813 ? 5.543 -14.790 3.387 1.00 95.94 813 GLN A O 1
ATOM 6359 N N . ILE A 1 814 ? 5.888 -12.881 2.253 1.00 94.19 814 ILE A N 1
ATOM 6360 C CA . ILE A 1 814 ? 6.198 -12.082 3.449 1.00 94.19 814 ILE A CA 1
ATOM 6361 C C . ILE A 1 814 ? 4.983 -12.020 4.379 1.00 94.19 814 ILE A C 1
ATOM 6363 O O . ILE A 1 814 ? 5.121 -12.251 5.582 1.00 94.19 814 ILE A O 1
ATOM 6367 N N . GLN A 1 815 ? 3.800 -11.717 3.841 1.00 93.31 815 GLN A N 1
ATOM 6368 C CA . GLN A 1 815 ? 2.581 -11.607 4.642 1.00 93.31 815 GLN A CA 1
ATOM 6369 C C . GLN A 1 815 ? 2.146 -12.967 5.191 1.00 93.31 815 GLN A C 1
ATOM 6371 O O . GLN A 1 815 ? 1.840 -13.075 6.376 1.00 93.31 815 GLN A O 1
ATOM 6376 N N . THR A 1 816 ? 2.226 -14.027 4.381 1.00 94.94 816 THR A N 1
ATOM 6377 C CA . THR A 1 816 ? 1.925 -15.403 4.809 1.00 94.94 816 THR A CA 1
ATOM 6378 C C . THR A 1 816 ? 2.808 -15.788 5.988 1.00 94.94 816 THR A C 1
ATOM 6380 O O . THR A 1 816 ? 2.308 -16.248 7.010 1.00 94.94 816 THR A O 1
ATOM 6383 N N . ALA A 1 817 ? 4.116 -15.535 5.901 1.00 94.44 817 ALA A N 1
ATOM 6384 C CA . ALA A 1 817 ? 5.044 -15.828 6.985 1.00 94.44 817 ALA A CA 1
ATOM 6385 C C . ALA A 1 817 ? 4.707 -15.069 8.281 1.00 94.44 817 ALA A C 1
ATOM 6387 O O . ALA A 1 817 ? 4.741 -15.662 9.362 1.00 94.44 817 ALA A O 1
ATOM 6388 N N . LYS A 1 818 ? 4.345 -13.782 8.185 1.00 91.38 818 LYS A N 1
ATOM 6389 C CA . LYS A 1 818 ? 3.909 -12.977 9.339 1.00 91.38 818 LYS A CA 1
ATOM 6390 C C . LYS A 1 818 ? 2.625 -13.531 9.963 1.00 91.38 818 LYS A C 1
ATOM 6392 O O . LYS A 1 818 ? 2.566 -13.693 11.180 1.00 91.38 818 LYS A O 1
ATOM 6397 N N . MET A 1 819 ? 1.628 -13.871 9.145 1.00 91.56 819 MET A N 1
ATOM 6398 C CA . MET A 1 819 ? 0.355 -14.432 9.615 1.00 91.56 819 MET A CA 1
ATOM 6399 C C . MET A 1 819 ? 0.521 -15.841 10.200 1.00 91.56 819 MET A C 1
ATOM 6401 O O . MET A 1 819 ? -0.123 -16.186 11.192 1.00 91.56 819 MET A O 1
ATOM 6405 N N . MET A 1 820 ? 1.444 -16.641 9.666 1.00 91.94 820 MET A N 1
ATOM 6406 C CA . MET A 1 820 ? 1.832 -17.926 10.249 1.00 91.94 820 MET A CA 1
ATOM 6407 C C . MET A 1 820 ? 2.506 -17.763 11.619 1.00 91.94 820 MET A C 1
ATOM 6409 O O . MET A 1 820 ? 2.119 -18.443 12.567 1.00 91.94 820 MET A O 1
ATOM 6413 N N . GLU A 1 821 ? 3.476 -16.847 11.768 1.00 89.94 821 GLU A N 1
ATOM 6414 C CA . GLU A 1 821 ? 4.104 -16.578 13.075 1.00 89.94 821 GLU A CA 1
ATOM 6415 C C . GLU A 1 821 ? 3.060 -16.097 14.089 1.00 89.94 821 GLU A C 1
ATOM 6417 O O . GLU A 1 821 ? 3.031 -16.599 15.215 1.00 89.94 821 GLU A O 1
ATOM 6422 N N . CYS A 1 822 ? 2.166 -15.200 13.667 1.00 86.25 822 CYS A N 1
ATOM 6423 C CA . CYS A 1 822 ? 1.080 -14.691 14.497 1.00 86.25 822 CYS A CA 1
ATOM 6424 C C . CYS A 1 822 ? 0.100 -15.790 14.949 1.00 86.25 822 CYS A C 1
ATOM 6426 O O . CYS A 1 822 ? -0.225 -15.895 16.129 1.00 86.25 822 CYS A O 1
ATOM 6428 N N . SER A 1 823 ? -0.333 -16.664 14.038 1.00 87.62 823 SER A N 1
ATOM 6429 C CA . SER A 1 823 ? -1.219 -17.796 14.357 1.00 87.62 823 SER A CA 1
ATOM 6430 C C . SER A 1 823 ? -0.508 -18.943 15.093 1.00 87.62 823 SER A C 1
ATOM 6432 O O . SER A 1 823 ? -1.141 -19.922 15.489 1.00 87.62 823 SER A O 1
ATOM 6434 N N . GLY A 1 824 ? 0.812 -18.851 15.288 1.00 89.12 824 GLY A N 1
ATOM 6435 C CA . GLY A 1 824 ? 1.627 -19.910 15.880 1.00 89.12 824 GLY A CA 1
ATOM 6436 C C . GLY A 1 824 ? 1.862 -21.110 14.953 1.00 89.12 824 GLY A C 1
ATOM 6437 O O . GLY A 1 824 ? 2.423 -22.120 15.397 1.00 89.12 824 GLY A O 1
ATOM 6438 N N . MET A 1 825 ? 1.477 -21.011 13.677 1.00 89.25 825 MET A N 1
ATOM 6439 C CA . MET A 1 825 ? 1.739 -22.021 12.657 1.00 89.25 825 MET A CA 1
ATOM 6440 C C . MET A 1 825 ? 3.214 -21.995 12.251 1.00 89.25 825 MET A C 1
ATOM 6442 O O . MET A 1 825 ? 3.801 -20.955 11.966 1.00 89.25 825 MET A O 1
ATOM 6446 N N . ARG A 1 826 ? 3.847 -23.170 12.243 1.00 85.88 826 ARG A N 1
ATOM 6447 C CA . ARG A 1 826 ? 5.260 -23.321 11.845 1.00 85.88 826 ARG A CA 1
ATOM 6448 C C . ARG A 1 826 ? 5.435 -24.037 10.518 1.00 85.88 826 ARG A C 1
ATOM 6450 O O . ARG A 1 826 ? 6.504 -23.952 9.919 1.00 85.88 826 ARG A O 1
ATOM 6457 N N . GLU A 1 827 ? 4.424 -24.788 10.109 1.00 90.12 827 GLU A N 1
ATOM 6458 C CA . GLU A 1 827 ? 4.459 -25.568 8.885 1.00 90.12 827 GLU A CA 1
ATOM 6459 C C . GLU A 1 827 ? 3.886 -24.728 7.758 1.00 90.12 827 GLU A C 1
ATOM 6461 O O . GLU A 1 827 ? 2.768 -24.233 7.847 1.00 90.12 827 GLU A O 1
ATOM 6466 N N . LEU A 1 828 ? 4.709 -24.533 6.730 1.00 91.00 828 LEU A N 1
ATOM 6467 C CA . LEU A 1 828 ? 4.302 -23.907 5.483 1.00 91.00 828 LEU A CA 1
ATOM 6468 C C . LEU A 1 828 ? 3.142 -24.729 4.901 1.00 91.00 828 LEU A C 1
ATOM 6470 O O . LEU A 1 828 ? 3.247 -25.958 4.879 1.00 91.00 828 LEU A O 1
ATOM 6474 N N . ALA A 1 829 ? 2.070 -24.064 4.462 1.00 90.56 829 ALA A N 1
ATOM 6475 C CA . ALA A 1 829 ? 0.947 -24.736 3.812 1.00 90.56 829 ALA A CA 1
ATOM 6476 C C . ALA A 1 829 ? 1.419 -25.573 2.605 1.00 90.56 829 ALA A C 1
ATOM 6478 O O . ALA A 1 829 ? 2.540 -25.416 2.108 1.00 90.56 829 ALA A O 1
ATOM 6479 N N . GLU A 1 830 ? 0.587 -26.507 2.148 1.00 90.88 830 GLU A N 1
ATOM 6480 C CA . GLU A 1 830 ? 0.903 -27.268 0.941 1.00 90.88 830 GLU A CA 1
ATOM 6481 C C . GLU A 1 830 ? 0.822 -26.341 -0.275 1.00 90.88 830 GLU A C 1
ATOM 6483 O O . GLU A 1 830 ? -0.257 -25.932 -0.686 1.00 90.88 830 GLU A O 1
ATOM 6488 N N . TYR A 1 831 ? 1.982 -26.002 -0.835 1.00 90.19 831 TYR A N 1
ATOM 6489 C CA . TYR A 1 831 ? 2.101 -25.207 -2.054 1.00 90.19 831 TYR A CA 1
ATOM 6490 C C . TYR A 1 831 ? 2.637 -26.054 -3.197 1.00 90.19 831 TYR A C 1
ATOM 6492 O O . TYR A 1 831 ? 3.436 -26.974 -2.976 1.00 90.19 831 TYR A O 1
ATOM 6500 N N . HIS A 1 832 ? 2.275 -25.683 -4.423 1.00 94.69 832 HIS A N 1
ATOM 6501 C CA . HIS A 1 832 ? 2.856 -26.244 -5.635 1.00 94.69 832 HIS A CA 1
ATOM 6502 C C . HIS A 1 832 ? 3.865 -25.244 -6.207 1.00 94.69 832 HIS A C 1
ATOM 6504 O O . HIS A 1 832 ? 3.455 -24.248 -6.804 1.00 94.69 832 HIS A O 1
ATOM 6510 N N . PRO A 1 833 ? 5.187 -25.476 -6.045 1.00 96.12 833 PRO A N 1
ATOM 6511 C CA . PRO A 1 833 ? 6.188 -24.575 -6.594 1.00 96.12 833 PRO A CA 1
ATOM 6512 C C . PRO A 1 833 ? 6.002 -24.416 -8.101 1.00 96.12 833 PRO A C 1
ATOM 6514 O O . PRO A 1 833 ? 5.999 -25.399 -8.850 1.00 96.12 833 PRO A O 1
ATOM 6517 N N . ILE A 1 834 ? 5.873 -23.172 -8.538 1.00 97.56 834 ILE A N 1
ATOM 6518 C CA . ILE A 1 834 ? 5.675 -22.820 -9.934 1.00 97.56 834 ILE A CA 1
ATOM 6519 C C . ILE A 1 834 ? 6.995 -23.029 -10.679 1.00 97.56 834 ILE A C 1
ATOM 6521 O O . ILE A 1 834 ? 8.074 -22.605 -10.248 1.00 97.56 834 ILE A O 1
ATOM 6525 N N . GLN A 1 835 ? 6.900 -23.709 -11.819 1.00 97.69 835 GLN A N 1
ATOM 6526 C CA . GLN A 1 835 ? 8.011 -23.939 -12.735 1.00 97.69 835 GLN A CA 1
ATOM 6527 C C . GLN A 1 835 ? 7.570 -23.598 -14.154 1.00 97.69 835 GLN A C 1
ATOM 6529 O O . GLN A 1 835 ? 6.785 -24.319 -14.773 1.00 97.69 835 GLN A O 1
ATOM 6534 N N . ILE A 1 836 ? 8.103 -22.499 -14.676 1.00 97.81 836 ILE A N 1
ATOM 6535 C CA . ILE A 1 836 ? 7.890 -22.052 -16.050 1.00 97.81 836 ILE A CA 1
ATOM 6536 C C . ILE A 1 836 ? 9.232 -22.125 -16.759 1.00 97.81 836 ILE A C 1
ATOM 6538 O O . ILE A 1 836 ? 10.244 -21.635 -16.261 1.00 97.81 836 ILE A O 1
ATOM 6542 N N . ASN A 1 837 ? 9.239 -22.744 -17.931 1.00 97.25 837 ASN A N 1
ATOM 6543 C CA . ASN A 1 837 ? 10.374 -22.711 -18.837 1.00 97.25 837 ASN A CA 1
ATOM 6544 C C . ASN A 1 837 ? 9.816 -22.582 -20.247 1.00 97.25 837 ASN A C 1
ATOM 6546 O O . ASN A 1 837 ? 9.509 -23.572 -20.913 1.00 97.25 837 ASN A O 1
ATOM 6550 N N . TYR A 1 838 ? 9.617 -21.333 -20.643 1.00 96.81 838 TYR A N 1
ATOM 6551 C CA . TYR A 1 838 ? 8.965 -20.964 -21.879 1.00 96.81 838 TYR A CA 1
ATOM 6552 C C . TYR A 1 838 ? 9.949 -20.263 -22.808 1.00 96.81 838 TYR A C 1
ATOM 6554 O O . TYR A 1 838 ? 10.683 -19.373 -22.384 1.00 96.81 838 TYR A O 1
ATOM 6562 N N . GLN A 1 839 ? 9.953 -20.640 -24.085 1.00 94.88 839 GLN A N 1
ATOM 6563 C CA . GLN A 1 839 ? 10.818 -20.054 -25.104 1.00 94.88 839 GLN A CA 1
ATOM 6564 C C . GLN A 1 839 ? 10.023 -19.807 -26.387 1.00 94.88 839 GLN A C 1
ATOM 6566 O O . GLN A 1 839 ? 9.353 -20.703 -26.892 1.00 94.88 839 GLN A O 1
ATOM 6571 N N . SER A 1 840 ? 10.154 -18.602 -26.935 1.00 93.12 840 SER A N 1
ATOM 6572 C CA . SER A 1 840 ? 9.545 -18.150 -28.187 1.00 93.12 840 SER A CA 1
ATOM 6573 C C . SER A 1 840 ? 10.546 -17.347 -29.027 1.00 93.12 840 SER A C 1
ATOM 6575 O O . SER A 1 840 ? 11.682 -17.104 -28.612 1.00 93.12 840 SER A O 1
ATOM 6577 N N . GLU A 1 841 ? 10.133 -16.912 -30.220 1.00 87.00 841 GLU A N 1
ATOM 6578 C CA . GLU A 1 841 ? 10.935 -15.998 -31.050 1.00 87.00 841 GLU A CA 1
ATOM 6579 C C . GLU A 1 841 ? 11.065 -14.595 -30.437 1.00 87.00 841 GLU A C 1
ATOM 6581 O O . GLU A 1 841 ? 12.048 -13.905 -30.698 1.00 87.00 841 GLU A O 1
ATOM 6586 N N . LEU A 1 842 ? 10.098 -14.199 -29.603 1.00 87.94 842 LEU A N 1
ATOM 6587 C CA . LEU A 1 842 ? 10.036 -12.895 -28.941 1.00 87.94 842 LEU A CA 1
ATOM 6588 C C . LEU A 1 842 ? 10.721 -12.890 -27.570 1.00 87.94 842 LEU A C 1
ATOM 6590 O O . LEU A 1 842 ? 10.721 -11.868 -26.891 1.00 87.94 842 LEU A O 1
ATOM 6594 N N . GLY A 1 843 ? 11.302 -14.015 -27.147 1.00 89.94 843 GLY A N 1
ATOM 6595 C CA . GLY A 1 843 ? 11.985 -14.114 -25.865 1.00 89.94 843 GLY A CA 1
ATOM 6596 C C . GLY A 1 843 ? 11.729 -15.412 -25.114 1.00 89.94 843 GLY A C 1
ATOM 6597 O O . GLY A 1 843 ? 11.117 -16.348 -25.632 1.00 89.94 843 GLY A O 1
ATOM 6598 N N . ASN A 1 844 ? 12.216 -15.479 -23.882 1.00 93.12 844 ASN A N 1
ATOM 6599 C CA . ASN A 1 844 ? 12.032 -16.619 -22.996 1.00 93.12 844 ASN A CA 1
ATOM 6600 C C . ASN A 1 844 ? 11.774 -16.181 -21.553 1.00 93.12 844 ASN A C 1
ATOM 6602 O O . ASN A 1 844 ? 12.265 -15.148 -21.102 1.00 93.12 844 ASN A O 1
ATOM 6606 N N . LEU A 1 845 ? 11.026 -17.006 -20.828 1.00 94.62 845 LEU A N 1
ATOM 6607 C CA . LEU A 1 845 ? 10.721 -16.846 -19.413 1.00 94.62 845 LEU A CA 1
ATOM 6608 C C . LEU A 1 845 ? 11.055 -18.150 -18.697 1.00 94.62 845 LEU A C 1
ATOM 6610 O O . LEU A 1 845 ? 10.460 -19.195 -18.958 1.00 94.62 845 LEU A O 1
ATOM 6614 N N . GLU A 1 846 ? 12.020 -18.071 -17.796 1.00 96.06 846 GLU A N 1
ATOM 6615 C CA . GLU A 1 846 ? 12.364 -19.113 -16.844 1.00 96.06 846 GLU A CA 1
ATOM 6616 C C . GLU A 1 846 ? 11.976 -18.603 -15.454 1.00 96.06 846 GLU A C 1
ATOM 6618 O O . GLU A 1 846 ? 12.518 -17.612 -14.972 1.00 96.06 846 GLU A O 1
ATOM 6623 N N . TYR A 1 847 ? 11.004 -19.253 -14.824 1.00 97.00 847 TYR A N 1
ATOM 6624 C CA . TYR A 1 847 ? 10.555 -18.933 -13.474 1.00 97.00 847 TYR A CA 1
ATOM 6625 C C . TYR A 1 847 ? 10.599 -20.198 -12.638 1.00 97.00 847 TYR A C 1
ATOM 6627 O O . TYR A 1 847 ? 10.046 -21.228 -13.029 1.00 97.00 847 TYR A O 1
ATOM 6635 N N . THR A 1 848 ? 11.256 -20.128 -11.491 1.00 97.44 848 THR A N 1
ATOM 6636 C CA . THR A 1 848 ? 11.379 -21.267 -10.587 1.00 97.44 848 THR A CA 1
ATOM 6637 C C . THR A 1 848 ? 11.191 -20.822 -9.156 1.00 97.44 848 THR A C 1
ATOM 6639 O O . THR A 1 848 ? 11.814 -19.856 -8.719 1.00 97.44 848 THR A O 1
ATOM 6642 N N . GLU A 1 849 ? 10.415 -21.590 -8.411 1.00 97.81 849 GLU A N 1
ATOM 6643 C CA . GLU A 1 849 ? 10.271 -21.430 -6.974 1.00 97.81 849 GLU A CA 1
ATOM 6644 C C . GLU A 1 849 ? 11.012 -22.527 -6.213 1.00 97.81 849 GLU A C 1
ATOM 6646 O O . GLU A 1 849 ? 10.912 -23.719 -6.522 1.00 97.81 849 GLU A O 1
ATOM 6651 N N . THR A 1 850 ? 11.755 -22.120 -5.188 1.00 96.44 850 THR A N 1
ATOM 6652 C CA . THR A 1 850 ? 12.417 -23.016 -4.235 1.00 96.44 850 THR A CA 1
ATOM 6653 C C . THR A 1 850 ? 11.857 -22.779 -2.841 1.00 96.44 850 THR A C 1
ATOM 6655 O O . THR A 1 850 ? 11.372 -21.698 -2.534 1.00 96.44 850 THR A O 1
ATOM 6658 N N . ILE A 1 851 ? 11.898 -23.790 -1.972 1.00 95.69 851 ILE A N 1
ATOM 6659 C CA . ILE A 1 851 ? 11.490 -23.622 -0.574 1.00 95.69 851 ILE A CA 1
ATOM 6660 C C . ILE A 1 851 ? 12.746 -23.481 0.283 1.00 95.69 851 ILE A C 1
ATOM 6662 O O . ILE A 1 851 ? 13.567 -24.400 0.329 1.00 95.69 851 ILE A O 1
ATOM 6666 N N . GLU A 1 852 ? 12.881 -22.355 0.976 1.00 94.94 852 GLU A N 1
ATOM 6667 C CA . GLU A 1 852 ? 14.085 -21.981 1.725 1.00 94.94 852 GLU A CA 1
ATOM 6668 C C . GLU A 1 852 ? 13.733 -21.557 3.159 1.00 94.94 852 GLU A C 1
ATOM 6670 O O . GLU A 1 852 ? 12.598 -21.187 3.451 1.00 94.94 852 GLU A O 1
ATOM 6675 N N . PHE A 1 853 ? 14.705 -21.639 4.073 1.00 94.25 853 PHE A N 1
ATOM 6676 C CA . PHE A 1 853 ? 14.589 -21.059 5.413 1.00 94.25 853 PHE A CA 1
ATOM 6677 C C . PHE A 1 853 ? 15.212 -19.670 5.406 1.00 94.25 853 PHE A C 1
ATOM 6679 O O . PHE A 1 853 ? 16.386 -19.519 5.067 1.00 94.25 853 PHE A O 1
ATOM 6686 N N . VAL A 1 854 ? 14.428 -18.664 5.782 1.00 92.81 854 VAL A N 1
ATOM 6687 C CA . VAL A 1 854 ? 14.815 -17.258 5.690 1.00 92.81 854 VAL A CA 1
ATOM 6688 C C . VAL A 1 854 ? 14.427 -16.533 6.971 1.00 92.81 854 VAL A C 1
ATOM 6690 O O . VAL A 1 854 ? 13.353 -16.751 7.528 1.00 92.81 854 VAL A O 1
ATOM 6693 N N . LYS A 1 855 ? 15.299 -15.639 7.444 1.00 92.25 855 LYS A N 1
ATOM 6694 C CA . LYS A 1 855 ? 14.974 -14.697 8.517 1.00 92.25 855 LYS A CA 1
ATOM 6695 C C . LYS A 1 855 ? 14.500 -13.377 7.911 1.00 92.25 855 LYS A C 1
ATOM 6697 O O . LYS A 1 855 ? 15.326 -12.550 7.527 1.00 92.25 855 LYS A O 1
ATOM 6702 N N . LEU A 1 856 ? 13.185 -13.189 7.816 1.00 91.12 856 LEU A N 1
ATOM 6703 C CA . LEU A 1 856 ? 12.605 -11.948 7.297 1.00 91.12 856 LEU A CA 1
ATOM 6704 C C . LEU A 1 856 ? 12.783 -10.781 8.293 1.00 91.12 856 LEU A C 1
ATOM 6706 O O . LEU A 1 856 ? 12.842 -11.006 9.509 1.00 91.12 856 LEU A O 1
ATOM 6710 N N . PRO A 1 857 ? 12.868 -9.525 7.813 1.00 82.56 857 PRO A N 1
ATOM 6711 C CA . PRO A 1 857 ? 12.901 -8.347 8.678 1.00 82.56 857 PRO A CA 1
ATOM 6712 C C . PRO A 1 857 ? 11.691 -8.296 9.621 1.00 82.56 857 PRO A C 1
ATOM 6714 O O . PRO A 1 857 ? 10.559 -8.523 9.203 1.00 82.56 857 PRO A O 1
ATOM 6717 N N . GLY A 1 858 ? 11.931 -8.000 10.901 1.00 81.56 858 GLY A N 1
ATOM 6718 C CA . GLY A 1 858 ? 10.888 -7.927 11.932 1.00 81.56 858 GLY A CA 1
ATOM 6719 C C . GLY A 1 858 ? 10.503 -9.267 12.573 1.00 81.56 858 GLY A C 1
ATOM 6720 O O . GLY A 1 858 ? 9.905 -9.258 13.643 1.00 81.56 858 GLY A O 1
ATOM 6721 N N . MET A 1 859 ? 10.900 -10.408 11.997 1.00 86.00 859 MET A N 1
ATOM 6722 C CA . MET A 1 859 ? 10.579 -11.726 12.558 1.00 86.00 859 MET A CA 1
ATOM 6723 C C . MET A 1 859 ? 11.612 -12.197 13.586 1.00 86.00 859 MET A C 1
ATOM 6725 O O . MET A 1 859 ? 12.822 -11.947 13.478 1.00 86.00 859 MET A O 1
ATOM 6729 N N . SER A 1 860 ? 11.138 -12.932 14.596 1.00 86.38 860 SER A N 1
ATOM 6730 C CA . SER A 1 860 ? 11.985 -13.423 15.690 1.00 86.38 860 SER A CA 1
ATOM 6731 C C . SER A 1 860 ? 12.819 -14.652 15.298 1.00 86.38 860 SER A C 1
ATOM 6733 O O . SER A 1 860 ? 13.908 -14.876 15.842 1.00 86.38 860 SER A O 1
ATOM 6735 N N . LYS A 1 861 ? 12.326 -15.442 14.338 1.00 91.81 861 LYS A N 1
ATOM 6736 C CA . LYS A 1 861 ? 12.868 -16.744 13.923 1.00 91.81 861 LYS A CA 1
ATOM 6737 C C . LYS A 1 861 ? 12.971 -16.844 12.404 1.00 91.81 861 LYS A C 1
ATOM 6739 O O . LYS A 1 861 ? 12.349 -16.082 11.674 1.00 91.81 861 LYS A O 1
ATOM 6744 N N . GLU A 1 862 ? 13.776 -17.798 11.947 1.00 93.31 862 GLU A N 1
ATOM 6745 C CA . GLU A 1 862 ? 13.745 -18.232 10.552 1.00 93.31 862 GLU A CA 1
ATOM 6746 C C . GLU A 1 862 ? 12.433 -18.959 10.266 1.00 93.31 862 GLU A C 1
ATOM 6748 O O . GLU A 1 862 ? 11.956 -19.755 11.080 1.00 93.31 862 GLU A O 1
ATOM 6753 N N . VAL A 1 863 ? 11.878 -18.688 9.094 1.00 93.69 863 VAL A N 1
ATOM 6754 C CA . VAL A 1 863 ? 10.637 -19.271 8.596 1.00 93.69 863 VAL A CA 1
ATOM 6755 C C . VAL A 1 863 ? 10.886 -19.930 7.254 1.00 93.69 863 VAL A C 1
ATOM 6757 O O . VAL A 1 863 ? 11.759 -19.516 6.490 1.00 93.69 863 VAL A O 1
ATOM 6760 N N . ARG A 1 864 ? 10.140 -21.000 6.989 1.00 94.75 864 ARG A N 1
ATOM 6761 C CA . ARG A 1 864 ? 10.161 -21.682 5.700 1.00 94.75 864 ARG A CA 1
ATOM 6762 C C . ARG A 1 864 ? 9.269 -20.889 4.750 1.00 94.75 864 ARG A C 1
ATOM 6764 O O . ARG A 1 864 ? 8.104 -20.717 5.078 1.00 94.75 864 ARG A O 1
ATOM 6771 N N . ILE A 1 865 ? 9.800 -20.416 3.627 1.00 95.31 865 ILE A N 1
ATOM 6772 C CA . ILE A 1 865 ? 9.061 -19.613 2.638 1.00 95.31 865 ILE A CA 1
ATOM 6773 C C . ILE A 1 865 ? 9.354 -20.091 1.218 1.00 95.31 865 ILE A C 1
ATOM 6775 O O . ILE A 1 865 ? 10.347 -20.787 0.982 1.00 95.31 865 ILE A O 1
ATOM 6779 N N . ILE A 1 866 ? 8.493 -19.714 0.276 1.00 95.75 866 ILE A N 1
ATOM 6780 C CA . ILE A 1 866 ? 8.747 -19.882 -1.153 1.00 95.75 866 ILE A CA 1
ATOM 6781 C C . ILE A 1 866 ? 9.607 -18.716 -1.637 1.00 95.75 866 ILE A C 1
ATOM 6783 O O . ILE A 1 866 ? 9.233 -17.552 -1.524 1.00 95.75 866 ILE A O 1
ATOM 6787 N N . THR A 1 867 ? 10.762 -19.036 -2.198 1.00 96.31 867 THR A N 1
ATOM 6788 C CA . THR A 1 867 ? 11.677 -18.094 -2.830 1.00 96.31 867 THR A CA 1
ATOM 6789 C C . THR A 1 867 ? 11.501 -18.173 -4.348 1.00 96.31 867 THR A C 1
ATOM 6791 O O . THR A 1 867 ? 11.938 -19.157 -4.955 1.00 96.31 867 THR A O 1
ATOM 6794 N N . PRO A 1 868 ? 10.927 -17.144 -4.994 1.00 97.12 868 PRO A N 1
ATOM 6795 C CA . PRO A 1 868 ? 10.895 -17.072 -6.446 1.00 97.12 868 PRO A CA 1
ATOM 6796 C C . PRO A 1 868 ? 12.247 -16.626 -7.025 1.00 97.12 868 PRO A C 1
ATOM 6798 O O . PRO A 1 868 ? 12.959 -15.783 -6.467 1.00 97.12 868 PRO A O 1
ATOM 6801 N N . ASN A 1 869 ? 12.583 -17.178 -8.187 1.00 95.50 869 ASN A N 1
ATOM 6802 C CA . ASN A 1 869 ? 13.650 -16.718 -9.066 1.00 95.50 869 ASN A CA 1
ATOM 6803 C C . ASN A 1 869 ? 13.074 -16.585 -10.473 1.00 95.50 869 ASN A C 1
ATOM 6805 O O . ASN A 1 869 ? 12.447 -17.518 -10.980 1.00 95.50 869 ASN A O 1
ATOM 6809 N N . ILE A 1 870 ? 13.293 -15.426 -11.082 1.00 95.06 870 ILE A N 1
ATOM 6810 C CA . ILE A 1 870 ? 12.852 -15.146 -12.437 1.00 95.06 870 ILE A CA 1
ATOM 6811 C C . ILE A 1 870 ? 14.042 -14.777 -13.307 1.00 95.06 870 ILE A C 1
ATOM 6813 O O . ILE A 1 870 ? 14.849 -13.908 -12.973 1.00 95.06 870 ILE A O 1
ATOM 6817 N N . LYS A 1 871 ? 14.109 -15.416 -14.467 1.00 93.38 871 LYS A N 1
ATOM 6818 C CA . LYS A 1 871 ? 14.975 -15.052 -15.570 1.00 93.38 871 LYS A CA 1
ATOM 6819 C C . LYS A 1 871 ? 14.121 -14.842 -16.808 1.00 93.38 871 LYS A C 1
ATOM 6821 O O . LYS A 1 871 ? 13.599 -15.787 -17.396 1.00 93.38 871 LYS A O 1
ATOM 6826 N N . MET A 1 872 ? 13.996 -13.590 -17.208 1.00 91.75 872 MET A N 1
ATOM 6827 C CA . MET A 1 872 ? 13.199 -13.191 -18.357 1.00 91.75 872 MET A CA 1
ATOM 6828 C C . MET A 1 872 ? 14.113 -12.599 -19.417 1.00 91.75 872 MET A C 1
ATOM 6830 O O . MET A 1 872 ? 15.118 -11.973 -19.113 1.00 91.75 872 MET A O 1
ATOM 6834 N N . ILE A 1 873 ? 13.808 -12.833 -20.680 1.00 89.00 873 ILE A N 1
ATOM 6835 C CA . ILE A 1 873 ? 14.476 -12.169 -21.788 1.00 89.00 873 ILE A CA 1
ATOM 6836 C C . ILE A 1 873 ? 13.367 -11.831 -22.762 1.00 89.00 873 ILE A C 1
ATOM 6838 O O . ILE A 1 873 ? 12.782 -12.737 -23.348 1.00 89.00 873 ILE A O 1
ATOM 6842 N N . ILE A 1 874 ? 13.070 -10.548 -22.923 1.00 85.56 874 ILE A N 1
ATOM 6843 C CA . ILE A 1 874 ? 12.190 -10.063 -23.980 1.00 85.56 874 ILE A CA 1
ATOM 6844 C C . ILE A 1 874 ? 13.082 -9.616 -25.132 1.00 85.56 874 ILE A C 1
ATOM 6846 O O . ILE A 1 874 ? 14.038 -8.877 -24.933 1.00 85.56 874 ILE A O 1
ATOM 6850 N N . LEU A 1 875 ? 12.825 -10.116 -26.337 1.00 84.19 875 LEU A N 1
ATOM 6851 C CA . LEU A 1 875 ? 13.565 -9.750 -27.537 1.00 84.19 875 LEU A CA 1
ATOM 6852 C C . LEU A 1 875 ? 12.617 -9.055 -28.510 1.00 84.19 875 LEU A C 1
ATOM 6854 O O . LEU A 1 875 ? 11.645 -9.673 -28.957 1.00 84.19 875 LEU A O 1
ATOM 6858 N N . PRO A 1 876 ? 12.909 -7.811 -28.921 1.00 79.19 876 PRO A N 1
ATOM 6859 C CA . PRO A 1 876 ? 12.158 -7.204 -30.001 1.00 79.19 876 PRO A CA 1
ATOM 6860 C C . PRO A 1 876 ? 12.290 -8.047 -31.277 1.00 79.19 876 PRO A C 1
ATOM 6862 O O . PRO A 1 876 ? 13.362 -8.580 -31.604 1.00 79.19 876 PRO A O 1
ATOM 6865 N N . ASN A 1 877 ? 11.187 -8.163 -32.020 1.00 82.50 877 ASN A N 1
ATOM 6866 C CA . ASN A 1 877 ? 11.192 -8.837 -33.314 1.00 82.50 877 ASN A CA 1
ATOM 6867 C C . ASN A 1 877 ? 12.212 -8.148 -34.245 1.00 82.50 877 ASN A C 1
ATOM 6869 O O . ASN A 1 877 ? 12.302 -6.919 -34.289 1.00 82.50 877 ASN A O 1
ATOM 6873 N N . LYS A 1 878 ? 12.966 -8.937 -35.018 1.00 88.12 878 LYS A N 1
ATOM 6874 C CA . LYS A 1 878 ? 13.878 -8.437 -36.058 1.00 88.12 878 LYS A CA 1
ATOM 6875 C C . LYS A 1 878 ? 13.214 -7.405 -36.965 1.00 88.12 878 LYS A C 1
ATOM 6877 O O . LYS A 1 878 ? 13.795 -6.346 -37.187 1.00 88.12 878 LYS A O 1
ATOM 6882 N N . ASP A 1 879 ? 12.002 -7.690 -37.431 1.00 86.94 879 ASP A N 1
ATOM 6883 C CA . ASP A 1 879 ? 11.257 -6.816 -38.338 1.00 86.94 879 ASP A CA 1
ATOM 6884 C C . ASP A 1 879 ? 10.938 -5.467 -37.687 1.00 86.94 879 ASP A C 1
ATOM 6886 O O . ASP A 1 879 ? 11.019 -4.425 -38.342 1.00 86.94 879 ASP A O 1
ATOM 6890 N N . PHE A 1 880 ? 10.651 -5.467 -36.382 1.00 83.12 880 PHE A N 1
ATOM 6891 C CA . PHE A 1 880 ? 10.430 -4.244 -35.619 1.00 83.12 880 PHE A CA 1
ATOM 6892 C C . PHE A 1 880 ? 11.706 -3.395 -35.555 1.00 83.12 880 PHE A C 1
ATOM 6894 O O . PHE A 1 880 ? 11.674 -2.226 -35.942 1.00 83.12 880 PHE A O 1
ATOM 6901 N N . ILE A 1 881 ? 12.849 -3.982 -35.180 1.00 84.81 881 ILE A N 1
ATOM 6902 C CA . ILE A 1 881 ? 14.131 -3.256 -35.132 1.00 84.81 881 ILE A CA 1
ATOM 6903 C C . ILE A 1 881 ? 14.492 -2.709 -36.517 1.00 84.81 881 ILE A C 1
ATOM 6905 O O . ILE A 1 881 ? 14.890 -1.553 -36.642 1.00 84.81 881 ILE A O 1
ATOM 6909 N N . ILE A 1 882 ? 14.314 -3.510 -37.573 1.00 91.25 882 ILE A N 1
ATOM 6910 C CA . ILE A 1 882 ? 14.513 -3.071 -38.959 1.00 91.25 882 ILE A CA 1
ATOM 6911 C C . ILE A 1 882 ? 13.611 -1.871 -39.277 1.00 91.25 882 ILE A C 1
ATOM 6913 O O . ILE A 1 882 ? 14.067 -0.908 -39.898 1.00 91.25 882 ILE A O 1
ATOM 6917 N N . SER A 1 883 ? 12.344 -1.906 -38.860 1.00 88.12 883 SER A N 1
ATOM 6918 C CA . SER A 1 883 ? 11.394 -0.824 -39.118 1.00 88.12 883 SER A CA 1
ATOM 6919 C C . SER A 1 883 ? 11.770 0.480 -38.403 1.00 88.12 883 SER A C 1
ATOM 6921 O O . SER A 1 883 ? 11.759 1.536 -39.040 1.00 88.12 883 SER A O 1
ATOM 6923 N N . GLU A 1 884 ? 12.198 0.414 -37.138 1.00 84.06 884 GLU A N 1
ATOM 6924 C CA . GLU A 1 884 ? 12.639 1.578 -36.360 1.00 84.06 884 GLU A CA 1
ATOM 6925 C C . GLU A 1 884 ? 13.950 2.154 -36.906 1.00 84.06 884 GLU A C 1
ATOM 6927 O O . GLU A 1 884 ? 14.078 3.369 -37.068 1.00 84.06 884 GLU A O 1
ATOM 6932 N N . LEU A 1 885 ? 14.889 1.297 -37.317 1.00 91.50 885 LEU A N 1
ATOM 6933 C CA . LEU A 1 885 ? 16.106 1.708 -38.020 1.00 91.50 885 LEU A CA 1
ATOM 6934 C C . LEU A 1 885 ? 15.783 2.462 -39.321 1.00 91.50 885 LEU A C 1
ATOM 6936 O O . LEU A 1 885 ? 16.277 3.572 -39.547 1.00 91.50 885 LEU A O 1
ATOM 6940 N N . LYS A 1 886 ? 14.893 1.915 -40.156 1.00 93.88 886 LYS A N 1
ATOM 6941 C CA . LYS A 1 886 ? 14.477 2.565 -41.409 1.00 93.88 886 LYS A CA 1
ATOM 6942 C C . LYS A 1 886 ? 13.753 3.884 -41.155 1.00 93.88 886 LYS A C 1
ATOM 6944 O O . LYS A 1 886 ? 13.963 4.854 -41.887 1.00 93.88 886 LYS A O 1
ATOM 6949 N N . LYS A 1 887 ? 12.903 3.934 -40.129 1.00 90.12 887 LYS A N 1
ATOM 6950 C CA . LYS A 1 887 ? 12.174 5.137 -39.714 1.00 90.12 887 LYS A CA 1
ATOM 6951 C C . LYS A 1 887 ? 13.144 6.226 -39.273 1.00 90.12 887 LYS A C 1
ATOM 6953 O O . LYS A 1 887 ? 13.107 7.294 -39.871 1.00 90.12 887 LYS A O 1
ATOM 6958 N N . ALA A 1 888 ? 14.057 5.924 -38.350 1.00 90.50 888 ALA A N 1
ATOM 6959 C CA . ALA A 1 888 ? 15.101 6.828 -37.868 1.00 90.50 888 ALA A CA 1
ATOM 6960 C C . ALA A 1 888 ? 15.939 7.418 -39.016 1.00 90.50 888 ALA A C 1
ATOM 6962 O O . ALA A 1 888 ? 16.170 8.627 -39.086 1.00 90.50 888 ALA A O 1
ATOM 6963 N N . MET A 1 889 ? 16.318 6.575 -39.980 1.00 94.38 889 MET A N 1
ATOM 6964 C CA . MET A 1 889 ? 17.018 6.995 -41.194 1.00 94.38 889 MET A CA 1
ATOM 6965 C C . MET A 1 889 ? 16.176 7.946 -42.062 1.00 94.38 889 MET A C 1
ATOM 6967 O O . MET A 1 889 ? 16.687 8.957 -42.539 1.00 94.38 889 MET A O 1
ATOM 6971 N N . LYS A 1 890 ? 14.885 7.648 -42.257 1.00 94.56 890 LYS A N 1
ATOM 6972 C CA . LYS A 1 890 ? 13.953 8.463 -43.055 1.00 94.56 890 LYS A CA 1
ATOM 6973 C C . LYS A 1 890 ? 13.631 9.812 -42.401 1.00 94.56 890 LYS A C 1
ATOM 6975 O O . LYS A 1 890 ? 13.357 10.780 -43.106 1.00 94.56 890 LYS A O 1
ATOM 6980 N N . THR A 1 891 ? 13.629 9.875 -41.073 1.00 93.38 891 THR A N 1
ATOM 6981 C CA . THR A 1 891 ? 13.315 11.082 -40.292 1.00 93.38 891 THR A CA 1
ATOM 6982 C C . THR A 1 891 ? 14.551 11.863 -39.853 1.00 93.38 891 THR A C 1
ATOM 6984 O O . THR A 1 891 ? 14.402 12.891 -39.195 1.00 93.38 891 THR A O 1
ATOM 6987 N N . TYR A 1 892 ? 15.758 11.421 -40.225 1.00 95.44 892 TYR A N 1
ATOM 6988 C CA . TYR A 1 892 ? 17.043 11.973 -39.768 1.00 95.44 892 TYR A CA 1
ATOM 6989 C C . TYR A 1 892 ? 17.153 12.073 -38.238 1.00 95.44 892 TYR A C 1
ATOM 6991 O O . TYR A 1 892 ? 17.828 12.961 -37.712 1.00 95.44 892 TYR A O 1
ATOM 6999 N N . SER A 1 893 ? 16.468 11.186 -37.517 1.00 91.69 893 SER A N 1
ATOM 7000 C CA . SER A 1 893 ? 16.441 11.161 -36.057 1.00 91.69 893 SER A CA 1
ATOM 7001 C C . SER A 1 893 ? 17.290 10.013 -35.540 1.00 91.69 893 SER A C 1
ATOM 7003 O O . SER A 1 893 ? 17.312 8.937 -36.131 1.00 91.69 893 SER A O 1
ATOM 7005 N N . PHE A 1 894 ? 17.989 10.231 -34.429 1.00 89.75 894 PHE A N 1
ATOM 7006 C CA . PHE A 1 894 ? 18.723 9.163 -33.756 1.00 89.75 894 PHE A CA 1
ATOM 7007 C C . PHE A 1 894 ? 17.769 8.146 -33.124 1.00 89.75 894 PHE A C 1
ATOM 7009 O O . PHE A 1 894 ? 16.613 8.459 -32.853 1.00 89.75 894 PHE A O 1
ATOM 7016 N N . LEU A 1 895 ? 18.272 6.934 -32.897 1.00 83.44 895 LEU A N 1
ATOM 7017 C CA . LEU A 1 895 ? 17.584 5.910 -32.113 1.00 83.44 895 LEU A CA 1
ATOM 7018 C C . LEU A 1 895 ? 17.625 6.273 -30.621 1.00 83.44 895 LEU A C 1
ATOM 7020 O O . LEU A 1 895 ? 18.574 6.922 -30.169 1.00 83.44 895 LEU A O 1
ATOM 7024 N N . GLY A 1 896 ? 16.633 5.803 -29.870 1.00 76.56 896 GLY A N 1
ATOM 7025 C CA . GLY A 1 896 ? 16.489 6.024 -28.430 1.00 76.56 896 GLY A CA 1
ATOM 7026 C C . GLY A 1 896 ? 15.166 6.704 -28.084 1.00 76.56 896 GLY A C 1
ATOM 7027 O O . GLY A 1 896 ? 14.342 6.952 -28.966 1.00 76.56 896 GLY A O 1
ATOM 7028 N N . SER A 1 897 ? 14.980 7.023 -26.800 1.00 73.25 897 SER A N 1
ATOM 7029 C CA . SER A 1 897 ? 13.818 7.786 -26.333 1.00 73.25 897 SER A CA 1
ATOM 7030 C C . SER A 1 897 ? 13.694 9.108 -27.096 1.00 73.25 897 SER A C 1
ATOM 7032 O O . SER A 1 897 ? 14.687 9.650 -27.591 1.00 73.25 897 SER A O 1
ATOM 7034 N N . SER A 1 898 ? 12.485 9.666 -27.184 1.00 73.00 898 SER A N 1
ATOM 7035 C CA . SER A 1 898 ? 12.262 10.937 -27.887 1.00 73.00 898 SER A CA 1
ATOM 7036 C C . SER A 1 898 ? 13.166 12.062 -27.374 1.00 73.00 898 SER A C 1
ATOM 7038 O O . SER A 1 898 ? 13.624 12.885 -28.164 1.00 73.00 898 SER A O 1
ATOM 7040 N N . GLU A 1 899 ? 13.459 12.072 -26.071 1.00 73.62 899 GLU A N 1
ATOM 7041 C CA . GLU A 1 899 ? 14.358 13.034 -25.435 1.00 73.62 899 GLU A CA 1
ATOM 7042 C C . GLU A 1 899 ? 15.817 12.816 -25.853 1.00 73.62 899 GLU A C 1
ATOM 7044 O O . GLU A 1 899 ? 16.436 13.730 -26.402 1.00 73.62 899 GLU A O 1
ATOM 7049 N N . THR A 1 900 ? 16.350 11.598 -25.704 1.00 74.00 900 THR A N 1
ATOM 7050 C CA . THR A 1 900 ? 17.739 11.288 -26.079 1.00 74.00 900 THR A CA 1
ATOM 7051 C C . THR A 1 900 ? 17.963 11.435 -27.584 1.00 74.00 900 THR A C 1
ATOM 7053 O O . THR A 1 900 ? 18.988 11.963 -28.018 1.00 74.00 900 THR A O 1
ATOM 7056 N N . ALA A 1 901 ? 17.002 11.012 -28.408 1.00 80.94 901 ALA A N 1
ATOM 7057 C CA . ALA A 1 901 ? 17.057 11.160 -29.857 1.00 80.94 901 ALA A CA 1
ATOM 7058 C C . ALA A 1 901 ? 17.075 12.638 -30.278 1.00 80.94 901 ALA A C 1
ATOM 7060 O O . ALA A 1 901 ? 17.865 13.024 -31.149 1.00 80.94 901 ALA A O 1
ATOM 7061 N N . ALA A 1 902 ? 16.242 13.476 -29.647 1.00 84.00 902 ALA A N 1
ATOM 7062 C CA . ALA A 1 902 ? 16.207 14.916 -29.890 1.00 84.00 902 ALA A CA 1
ATOM 7063 C C . ALA A 1 902 ? 17.487 15.608 -29.408 1.00 84.00 902 ALA A C 1
ATOM 7065 O O . ALA A 1 902 ? 18.033 16.457 -30.119 1.00 84.00 902 ALA A O 1
ATOM 7066 N N . GLU A 1 903 ? 18.004 15.228 -28.240 1.00 86.06 903 GLU A N 1
ATOM 7067 C CA . GLU A 1 903 ? 19.258 15.753 -27.716 1.00 86.06 903 GLU A CA 1
ATOM 7068 C C . GLU A 1 903 ? 20.440 15.399 -28.621 1.00 86.06 903 GLU A C 1
ATOM 7070 O O . GLU A 1 903 ? 21.183 16.298 -29.029 1.00 86.06 903 GLU A O 1
ATOM 7075 N N . ARG A 1 904 ? 20.577 14.126 -29.015 1.00 90.50 904 ARG A N 1
ATOM 7076 C CA . ARG A 1 904 ? 21.575 13.701 -30.005 1.00 90.50 904 ARG A CA 1
ATOM 7077 C C . ARG A 1 904 ? 21.389 14.475 -31.306 1.00 90.50 904 ARG A C 1
ATOM 7079 O O . ARG A 1 904 ? 22.362 15.000 -31.832 1.00 90.50 904 ARG A O 1
ATOM 7086 N N . GLY A 1 905 ? 20.163 14.652 -31.797 1.00 90.19 905 GLY A N 1
ATOM 7087 C CA . GLY A 1 905 ? 19.889 15.486 -32.974 1.00 90.19 905 GLY A CA 1
ATOM 7088 C C . GLY A 1 905 ? 20.421 16.919 -32.830 1.00 90.19 905 GLY A C 1
ATOM 7089 O O . GLY A 1 905 ? 21.143 17.408 -33.700 1.00 90.19 905 GLY A O 1
ATOM 7090 N N . ARG A 1 906 ? 20.136 17.575 -31.697 1.00 91.69 906 ARG A N 1
ATOM 7091 C CA . ARG A 1 906 ? 20.576 18.945 -31.379 1.00 91.69 906 ARG A CA 1
ATOM 7092 C C . ARG A 1 906 ? 22.095 19.061 -31.259 1.00 91.69 906 ARG A C 1
ATOM 7094 O O . ARG A 1 906 ? 22.674 20.048 -31.711 1.00 91.69 906 ARG A O 1
ATOM 7101 N N . LEU A 1 907 ? 22.734 18.074 -30.640 1.00 90.12 907 LEU A N 1
ATOM 7102 C CA . LEU A 1 907 ? 24.173 18.058 -30.387 1.00 90.12 907 LEU A CA 1
ATOM 7103 C C . LEU A 1 907 ? 24.974 17.460 -31.553 1.00 90.12 907 LEU A C 1
ATOM 7105 O O . LEU A 1 907 ? 26.202 17.458 -31.511 1.00 90.12 907 LEU A O 1
ATOM 7109 N N . GLY A 1 908 ? 24.324 17.004 -32.625 1.00 90.31 908 GLY A N 1
ATOM 7110 C CA . GLY A 1 908 ? 24.998 16.389 -33.766 1.00 90.31 908 GLY A CA 1
ATOM 7111 C C . GLY A 1 908 ? 25.528 14.986 -33.459 1.00 90.31 908 GLY A C 1
ATOM 7112 O O . GLY A 1 908 ? 26.624 14.646 -33.869 1.00 90.31 908 GLY A O 1
ATOM 7113 N N . GLY A 1 909 ? 24.789 14.183 -32.707 1.00 90.81 909 GLY A N 1
ATOM 7114 C CA . GLY A 1 909 ? 24.882 12.726 -32.620 1.00 90.81 909 GLY A CA 1
ATOM 7115 C C . GLY A 1 909 ? 25.427 12.146 -31.326 1.00 90.81 909 GLY A C 1
ATOM 7116 O O . GLY A 1 909 ? 24.913 11.129 -30.862 1.00 90.81 909 GLY A O 1
ATOM 7117 N N . LEU A 1 910 ? 26.411 12.800 -30.722 1.00 89.00 910 LEU A N 1
ATOM 7118 C CA . LEU A 1 910 ? 26.923 12.446 -29.397 1.00 89.00 910 LEU A CA 1
ATOM 7119 C C . LEU A 1 910 ? 26.366 13.422 -28.361 1.00 89.00 910 LEU A C 1
ATOM 7121 O O . LEU A 1 910 ? 26.298 14.624 -28.651 1.00 89.00 910 LEU A O 1
ATOM 7125 N N . VAL A 1 911 ? 25.997 12.922 -27.179 1.00 88.50 911 VAL A N 1
ATOM 7126 C CA . VAL A 1 911 ? 25.610 13.797 -26.056 1.00 88.50 911 VAL A CA 1
ATOM 7127 C C . VAL A 1 911 ? 26.834 14.534 -25.495 1.00 88.50 911 VAL A C 1
ATOM 7129 O O . VAL A 1 911 ? 27.974 14.248 -25.879 1.00 88.50 911 VAL A O 1
ATOM 7132 N N . ALA A 1 912 ? 26.624 15.557 -24.664 1.00 87.25 912 ALA A N 1
ATOM 7133 C CA . ALA A 1 912 ? 27.700 16.455 -24.238 1.00 87.25 912 ALA A CA 1
ATOM 7134 C C . ALA A 1 912 ? 28.791 15.714 -23.443 1.00 87.25 912 ALA A C 1
ATOM 7136 O O . ALA A 1 912 ? 29.985 15.944 -23.659 1.00 87.25 912 ALA A O 1
ATOM 7137 N N . GLU A 1 913 ? 28.367 14.777 -22.604 1.00 86.31 913 GLU A N 1
ATOM 7138 C CA . GLU A 1 913 ? 29.177 13.918 -21.750 1.00 86.31 913 GLU A CA 1
ATOM 7139 C C . GLU A 1 913 ? 30.037 12.981 -22.609 1.00 86.31 913 GLU A C 1
ATOM 7141 O O . GLU A 1 913 ? 31.265 13.007 -22.516 1.00 86.31 913 GLU A O 1
ATOM 7146 N N . GLU A 1 914 ? 29.419 12.253 -23.550 1.00 88.81 914 GLU A N 1
ATOM 7147 C CA . GLU A 1 914 ? 30.107 11.372 -24.507 1.00 88.81 914 GLU A CA 1
ATOM 7148 C C . GLU A 1 914 ? 31.182 12.129 -25.301 1.00 88.81 914 GLU A C 1
ATOM 7150 O O . GLU A 1 914 ? 32.315 11.658 -25.452 1.00 88.81 914 GLU A O 1
ATOM 7155 N N . LYS A 1 915 ? 30.852 13.334 -25.793 1.00 90.12 915 LYS A N 1
ATOM 7156 C CA . LYS A 1 915 ? 31.824 14.188 -26.489 1.00 90.12 915 LYS A CA 1
ATOM 7157 C C . LYS A 1 915 ? 32.989 14.534 -25.579 1.00 90.12 915 LYS A C 1
ATOM 7159 O O . LYS A 1 915 ? 34.139 14.392 -25.989 1.00 90.12 915 LYS A O 1
ATOM 7164 N N . GLN A 1 916 ? 32.710 14.985 -24.360 1.00 89.62 916 GLN A N 1
ATOM 7165 C CA . GLN A 1 916 ? 33.745 15.367 -23.410 1.00 89.62 916 GLN A CA 1
ATOM 7166 C C . GLN A 1 916 ? 34.660 14.184 -23.072 1.00 89.62 916 GLN A C 1
ATOM 7168 O O . GLN A 1 916 ? 35.876 14.361 -23.027 1.00 89.62 916 GLN A O 1
ATOM 7173 N N . MET A 1 917 ? 34.121 12.976 -22.904 1.00 89.44 917 MET A N 1
ATOM 7174 C CA . MET A 1 917 ? 34.931 11.779 -22.665 1.00 89.44 917 MET A CA 1
ATOM 7175 C C . MET A 1 917 ? 35.844 11.445 -23.844 1.00 89.44 917 MET A C 1
ATOM 7177 O O . MET A 1 917 ? 37.026 11.159 -23.643 1.00 89.44 917 MET A O 1
ATOM 7181 N N . ILE A 1 918 ? 35.329 11.543 -25.072 1.00 91.12 918 ILE A N 1
ATOM 7182 C CA . ILE A 1 918 ? 36.120 11.330 -26.287 1.00 91.12 918 ILE A CA 1
ATOM 7183 C C . ILE A 1 918 ? 37.233 12.381 -26.412 1.00 91.12 918 ILE A C 1
ATOM 7185 O O . ILE A 1 918 ? 38.383 12.018 -26.655 1.00 91.12 918 ILE A O 1
ATOM 7189 N N . PHE A 1 919 ? 36.931 13.666 -26.196 1.00 92.69 919 PHE A N 1
ATOM 7190 C CA . PHE A 1 919 ? 37.923 14.748 -26.284 1.00 92.69 919 PHE A CA 1
ATOM 7191 C C . PHE A 1 919 ? 38.922 14.766 -25.118 1.00 92.69 919 PHE A C 1
ATOM 7193 O O . PHE A 1 919 ? 40.032 15.270 -25.270 1.00 92.69 919 PHE A O 1
ATOM 7200 N N . ASN A 1 920 ? 38.575 14.190 -23.969 1.00 93.19 920 ASN A N 1
ATOM 7201 C CA . ASN A 1 920 ? 39.507 14.021 -22.856 1.00 93.19 920 ASN A CA 1
ATOM 7202 C C . ASN A 1 920 ? 40.414 12.791 -23.025 1.00 93.19 920 ASN A C 1
ATOM 7204 O O . ASN A 1 920 ? 41.408 12.660 -22.307 1.00 93.19 920 ASN A O 1
ATOM 7208 N N . ASN A 1 921 ? 40.098 11.887 -23.959 1.00 94.88 921 ASN A N 1
ATOM 7209 C CA . ASN A 1 921 ? 40.891 10.696 -24.220 1.00 94.88 921 ASN A CA 1
ATOM 7210 C C . ASN A 1 921 ? 41.909 10.941 -25.347 1.00 94.88 921 ASN A C 1
ATOM 7212 O O . ASN A 1 921 ? 41.591 10.868 -26.537 1.00 94.88 921 ASN A O 1
ATOM 7216 N N . GLN A 1 922 ? 43.162 11.199 -24.960 1.00 94.75 922 GLN A N 1
ATOM 7217 C CA . GLN A 1 922 ? 44.246 11.489 -25.903 1.00 94.75 922 GLN A CA 1
ATOM 7218 C C . GLN A 1 922 ? 44.476 10.358 -26.919 1.00 94.75 922 GLN A C 1
ATOM 7220 O O . GLN A 1 922 ? 44.757 10.650 -28.078 1.00 94.75 922 GLN A O 1
ATOM 7225 N N . ASP A 1 923 ? 44.302 9.090 -26.529 1.00 93.62 923 ASP A N 1
ATOM 7226 C CA . ASP A 1 923 ? 44.499 7.954 -27.438 1.00 93.62 923 ASP A CA 1
ATOM 7227 C C . ASP A 1 923 ? 43.466 7.962 -28.575 1.00 93.62 923 ASP A C 1
ATOM 7229 O O . ASP A 1 923 ? 43.802 7.677 -29.728 1.00 93.62 923 ASP A O 1
ATOM 7233 N N . ILE A 1 924 ? 42.216 8.325 -28.268 1.00 94.00 924 ILE A N 1
ATOM 7234 C CA . ILE A 1 924 ? 41.161 8.463 -29.277 1.00 94.00 924 ILE A CA 1
ATOM 7235 C C . ILE A 1 924 ? 41.459 9.642 -30.200 1.00 94.00 924 ILE A C 1
ATOM 7237 O O . ILE A 1 924 ? 41.374 9.492 -31.420 1.00 94.00 924 ILE A O 1
ATOM 7241 N N . LEU A 1 925 ? 41.854 10.794 -29.652 1.00 93.50 925 LEU A N 1
ATOM 7242 C CA . LEU A 1 925 ? 42.200 11.965 -30.461 1.00 93.50 925 LEU A CA 1
ATOM 7243 C C . LEU A 1 925 ? 43.397 11.716 -31.373 1.00 93.50 925 LEU A C 1
ATOM 7245 O O . LEU A 1 925 ? 43.356 12.089 -32.544 1.00 93.50 925 LEU A O 1
ATOM 7249 N N . ASP A 1 926 ? 44.436 11.048 -30.881 1.00 94.50 926 ASP A N 1
ATOM 7250 C CA . ASP A 1 926 ? 45.611 10.700 -31.677 1.00 94.50 926 ASP A CA 1
ATOM 7251 C C . ASP A 1 926 ? 45.233 9.791 -32.850 1.00 94.50 926 ASP A C 1
ATOM 7253 O O . ASP A 1 926 ? 45.731 9.973 -33.965 1.00 94.50 926 ASP A O 1
ATOM 7257 N N . LYS A 1 927 ? 44.295 8.859 -32.644 1.00 94.69 927 LYS A N 1
ATOM 7258 C CA . LYS A 1 927 ? 43.751 8.022 -33.720 1.00 94.69 927 LYS A CA 1
ATOM 7259 C C . LYS A 1 927 ? 42.892 8.807 -34.694 1.00 94.69 927 LYS A C 1
ATOM 7261 O O . LYS A 1 927 ? 43.088 8.659 -35.898 1.00 94.69 927 LYS A O 1
ATOM 7266 N N . ILE A 1 928 ? 41.988 9.657 -34.208 1.00 94.62 928 ILE A N 1
ATOM 7267 C CA . ILE A 1 928 ? 41.183 10.531 -35.070 1.00 94.62 928 ILE A CA 1
ATOM 7268 C C . ILE A 1 928 ? 42.113 11.377 -35.945 1.00 94.62 928 ILE A C 1
ATOM 7270 O O . ILE A 1 928 ? 41.938 11.386 -37.158 1.00 94.62 928 ILE A O 1
ATOM 7274 N N . ASN A 1 929 ? 43.150 11.987 -35.365 1.00 94.56 929 ASN A N 1
ATOM 7275 C CA . ASN A 1 929 ? 44.138 12.807 -36.072 1.00 94.56 929 ASN A CA 1
ATOM 7276 C C . ASN A 1 929 ? 44.973 12.004 -37.073 1.00 94.56 929 ASN A C 1
ATOM 7278 O O . ASN A 1 929 ? 45.247 12.473 -38.179 1.00 94.56 929 ASN A O 1
ATOM 7282 N N . LYS A 1 930 ? 45.385 10.788 -36.699 1.00 95.25 930 LYS A N 1
ATOM 7283 C CA . LYS A 1 930 ? 46.134 9.888 -37.581 1.00 95.25 930 LYS A CA 1
ATOM 7284 C C . LYS A 1 930 ? 45.318 9.531 -38.822 1.00 95.25 930 LYS A C 1
ATOM 7286 O O . LYS A 1 930 ? 45.855 9.579 -39.925 1.00 95.25 930 LYS A O 1
ATOM 7291 N N . ILE A 1 931 ? 44.045 9.180 -38.646 1.00 95.06 931 ILE A N 1
ATOM 7292 C CA . ILE A 1 931 ? 43.178 8.780 -39.757 1.00 95.06 931 ILE A CA 1
ATOM 7293 C C . ILE A 1 931 ? 42.764 10.019 -40.566 1.00 95.06 931 ILE A C 1
ATOM 7295 O O . ILE A 1 931 ? 42.880 10.014 -41.789 1.00 95.06 931 ILE A O 1
ATOM 7299 N N . SER A 1 932 ? 42.341 11.108 -39.914 1.00 95.00 932 SER A N 1
ATOM 7300 C CA . SER A 1 932 ? 41.887 12.331 -40.593 1.00 95.00 932 SER A CA 1
ATOM 7301 C C . SER A 1 932 ? 43.009 13.060 -41.338 1.00 95.00 932 SER A C 1
ATOM 7303 O O . SER A 1 932 ? 42.751 13.697 -42.358 1.00 95.00 932 SER A O 1
ATOM 7305 N N . GLY A 1 933 ? 44.266 12.909 -40.903 1.00 94.25 933 GLY A N 1
ATOM 7306 C CA . GLY A 1 933 ? 45.447 13.430 -41.597 1.00 94.25 933 GLY A CA 1
ATOM 7307 C C . GLY A 1 933 ? 45.668 12.844 -42.999 1.00 94.25 933 GLY A C 1
ATOM 7308 O O . GLY A 1 933 ? 46.391 13.439 -43.799 1.00 94.25 933 GLY A O 1
ATOM 7309 N N . ASN A 1 934 ? 45.021 11.718 -43.324 1.00 94.06 934 ASN A N 1
ATOM 7310 C CA . ASN A 1 934 ? 45.050 11.117 -44.660 1.00 94.06 934 ASN A CA 1
ATOM 7311 C C . ASN A 1 934 ? 44.070 11.780 -45.650 1.00 94.06 934 ASN A C 1
ATOM 7313 O O . ASN A 1 934 ? 44.126 11.476 -46.846 1.00 94.06 934 ASN A O 1
ATOM 7317 N N . TYR A 1 935 ? 43.195 12.676 -45.178 1.00 93.75 935 TYR A N 1
ATOM 7318 C CA . TYR A 1 935 ? 42.091 13.257 -45.945 1.00 93.75 935 TYR A CA 1
ATOM 7319 C C . TYR A 1 935 ? 42.169 14.788 -46.011 1.00 93.75 935 TYR A C 1
ATOM 7321 O O . TYR A 1 935 ? 42.929 15.445 -45.293 1.00 93.75 935 TYR A O 1
ATOM 7329 N N . LYS A 1 936 ? 41.433 15.380 -46.958 1.00 82.69 936 LYS A N 1
ATOM 7330 C CA . LYS A 1 936 ? 41.468 16.832 -47.185 1.00 82.69 936 LYS A CA 1
ATOM 7331 C C . LYS A 1 936 ? 40.774 17.551 -46.024 1.00 82.69 936 LYS A C 1
ATOM 7333 O O . LYS A 1 936 ? 39.747 17.106 -45.536 1.00 82.69 936 LYS A O 1
ATOM 7338 N N . ASP A 1 937 ? 41.356 18.668 -45.594 1.00 88.88 937 ASP A N 1
ATOM 7339 C CA . ASP A 1 937 ? 40.862 19.535 -44.509 1.00 88.88 937 ASP A CA 1
ATOM 7340 C C . ASP A 1 937 ? 41.006 18.980 -43.077 1.00 88.88 937 ASP A C 1
ATOM 7342 O O . ASP A 1 937 ? 40.453 19.563 -42.143 1.00 88.88 937 ASP A O 1
ATOM 7346 N N . GLY A 1 938 ? 41.766 17.890 -42.878 1.00 92.75 938 GLY A N 1
ATOM 7347 C CA . GLY A 1 938 ? 42.029 17.314 -41.547 1.00 92.75 938 GLY A CA 1
ATOM 7348 C C . GLY A 1 938 ? 40.782 16.739 -40.867 1.00 92.75 938 GLY A C 1
ATOM 7349 O O . GLY A 1 938 ? 40.756 16.554 -39.647 1.00 92.75 938 GLY A O 1
ATOM 7350 N N . LYS A 1 939 ? 39.738 16.484 -41.658 1.00 94.44 939 LYS A N 1
ATOM 7351 C CA . LYS A 1 939 ? 38.460 15.908 -41.247 1.00 94.44 939 LYS A CA 1
ATOM 7352 C C . LYS A 1 939 ? 38.222 14.643 -42.050 1.00 94.44 939 LYS A C 1
ATOM 7354 O O . LYS A 1 939 ? 38.702 14.532 -43.172 1.00 94.44 939 LYS A O 1
ATOM 7359 N N . ILE A 1 940 ? 37.479 13.720 -41.462 1.00 95.50 940 ILE A N 1
ATOM 7360 C CA . ILE A 1 940 ? 37.117 12.464 -42.099 1.00 95.50 940 ILE A CA 1
ATOM 7361 C C . ILE A 1 940 ? 35.605 12.333 -42.195 1.00 95.50 940 ILE A C 1
ATOM 7363 O O . ILE A 1 940 ? 34.903 12.502 -41.196 1.00 95.50 940 ILE A O 1
ATOM 7367 N N . ASP A 1 941 ? 35.128 12.040 -43.401 1.00 96.12 941 ASP A N 1
ATOM 7368 C CA . ASP A 1 941 ? 33.725 11.766 -43.689 1.00 96.12 941 ASP A CA 1
ATOM 7369 C C . ASP A 1 941 ? 33.487 10.245 -43.696 1.00 96.12 941 ASP A C 1
ATOM 7371 O O . ASP A 1 941 ? 33.977 9.516 -44.560 1.00 96.12 941 ASP A O 1
ATOM 7375 N N . ILE A 1 942 ? 32.748 9.749 -42.707 1.00 96.81 942 ILE A N 1
ATOM 7376 C CA . ILE A 1 942 ? 32.512 8.329 -42.435 1.00 96.81 942 ILE A CA 1
ATOM 7377 C C . ILE A 1 942 ? 31.038 8.002 -42.699 1.00 96.81 942 ILE A C 1
ATOM 7379 O O . ILE A 1 942 ? 30.145 8.628 -42.139 1.00 96.81 942 ILE A O 1
ATOM 7383 N N . GLN A 1 943 ? 30.768 6.983 -43.507 1.00 96.88 943 GLN A N 1
ATOM 7384 C CA . GLN A 1 943 ? 29.450 6.371 -43.661 1.00 96.88 943 GLN A CA 1
ATOM 7385 C C . GLN A 1 943 ? 29.408 5.068 -42.866 1.00 96.88 943 GLN A C 1
ATOM 7387 O O . GLN A 1 943 ? 30.192 4.166 -43.141 1.00 96.88 943 GLN A O 1
ATOM 7392 N N . ILE A 1 944 ? 28.480 4.932 -41.924 1.00 96.44 944 ILE A N 1
ATOM 7393 C CA . ILE A 1 944 ? 28.213 3.686 -41.200 1.00 96.44 944 ILE A CA 1
ATOM 7394 C C . ILE A 1 944 ? 26.870 3.139 -41.680 1.00 96.44 944 ILE A C 1
ATOM 7396 O O . ILE A 1 944 ? 25.840 3.782 -41.507 1.00 96.44 944 ILE A O 1
ATOM 7400 N N . ARG A 1 945 ? 26.880 1.951 -42.282 1.00 96.81 945 ARG A N 1
ATOM 7401 C CA . ARG A 1 945 ? 25.696 1.245 -42.774 1.00 96.81 945 ARG A CA 1
ATOM 7402 C C . ARG A 1 945 ? 25.431 -0.009 -41.972 1.00 96.81 945 ARG A C 1
ATOM 7404 O O . ARG A 1 945 ? 26.359 -0.776 -41.716 1.00 96.81 945 ARG A O 1
ATOM 7411 N N . ILE A 1 946 ? 24.163 -0.231 -41.664 1.00 96.62 946 ILE A N 1
ATOM 7412 C CA . ILE A 1 946 ? 23.654 -1.520 -41.215 1.00 96.62 946 ILE A CA 1
ATOM 7413 C C . ILE A 1 946 ? 22.868 -2.109 -42.379 1.00 96.62 946 ILE A C 1
ATOM 7415 O O . ILE A 1 946 ? 21.904 -1.494 -42.843 1.00 96.62 946 ILE A O 1
ATOM 7419 N N . ASP A 1 947 ? 23.304 -3.272 -42.849 1.00 97.00 947 ASP A N 1
ATOM 7420 C CA . ASP A 1 947 ? 22.695 -3.953 -43.989 1.00 97.00 947 ASP A CA 1
ATOM 7421 C C . ASP A 1 947 ? 22.032 -5.264 -43.526 1.00 97.00 947 ASP A C 1
ATOM 7423 O O . ASP A 1 947 ? 22.634 -6.043 -42.782 1.00 97.00 947 ASP A O 1
ATOM 7427 N N . ASP A 1 948 ? 20.802 -5.511 -43.980 1.00 96.38 948 ASP A N 1
ATOM 7428 C CA . ASP A 1 948 ? 20.123 -6.806 -43.891 1.00 96.38 948 ASP A CA 1
ATOM 7429 C C . ASP A 1 948 ? 20.080 -7.437 -45.289 1.00 96.38 948 ASP A C 1
ATOM 7431 O O . ASP A 1 948 ? 19.355 -7.001 -46.188 1.00 96.38 948 ASP A O 1
ATOM 7435 N N . GLY A 1 949 ? 20.960 -8.411 -45.521 1.00 94.88 949 GLY A N 1
ATOM 7436 C CA . GLY A 1 949 ? 21.227 -8.922 -46.864 1.00 94.88 949 GLY A CA 1
ATOM 7437 C C . GLY A 1 949 ? 21.785 -7.833 -47.789 1.00 94.88 949 GLY A C 1
ATOM 7438 O O . GLY A 1 949 ? 22.892 -7.340 -47.580 1.00 94.88 949 GLY A O 1
ATOM 7439 N N . GLU A 1 950 ? 21.039 -7.489 -48.841 1.00 95.50 950 GLU A N 1
ATOM 7440 C CA . GLU A 1 950 ? 21.410 -6.437 -49.804 1.00 95.50 950 GLU A CA 1
ATOM 7441 C C . GLU A 1 950 ? 20.790 -5.069 -49.470 1.00 95.50 950 GLU A C 1
ATOM 7443 O O . GLU A 1 950 ? 21.152 -4.058 -50.080 1.00 95.50 950 GLU A O 1
ATOM 7448 N N . GLU A 1 951 ? 19.855 -5.018 -48.519 1.00 96.56 951 GLU A N 1
ATOM 7449 C CA . GLU A 1 951 ? 19.134 -3.801 -48.166 1.00 96.56 951 GLU A CA 1
ATOM 7450 C C . GLU A 1 951 ? 19.847 -3.047 -47.041 1.00 96.56 951 GLU A C 1
ATOM 7452 O O . GLU A 1 951 ? 20.156 -3.608 -45.992 1.00 96.56 951 GLU A O 1
ATOM 7457 N N . THR A 1 952 ? 20.062 -1.743 -47.220 1.00 96.75 952 THR A N 1
ATOM 7458 C CA . THR A 1 952 ? 20.497 -0.870 -46.123 1.00 96.75 952 THR A CA 1
ATOM 7459 C C . THR A 1 952 ? 19.305 -0.472 -45.280 1.00 96.75 952 THR A C 1
ATOM 7461 O O . THR A 1 952 ? 18.457 0.306 -45.716 1.00 96.75 952 THR A O 1
ATOM 7464 N N . ILE A 1 953 ? 19.266 -0.983 -44.056 1.00 96.62 953 ILE A N 1
ATOM 7465 C CA . ILE A 1 953 ? 18.183 -0.710 -43.111 1.00 96.62 953 ILE A CA 1
ATOM 7466 C C . ILE A 1 953 ? 18.484 0.509 -42.232 1.00 96.62 953 ILE A C 1
ATOM 7468 O O . ILE A 1 953 ? 17.564 1.147 -41.733 1.00 96.62 953 ILE A O 1
ATOM 7472 N N . TYR A 1 954 ? 19.763 0.869 -42.080 1.00 97.06 954 TYR A N 1
ATOM 7473 C CA . TYR A 1 954 ? 20.193 2.075 -41.378 1.00 97.06 954 TYR A CA 1
ATOM 7474 C C . TYR A 1 954 ? 21.459 2.645 -41.999 1.00 97.06 954 TYR A C 1
ATOM 7476 O O . TYR A 1 954 ? 22.374 1.906 -42.370 1.00 97.06 954 TYR A O 1
ATOM 7484 N N . ASN A 1 955 ? 21.543 3.968 -42.056 1.00 96.88 955 ASN A N 1
ATOM 7485 C CA . ASN A 1 955 ? 22.713 4.662 -42.559 1.00 96.88 955 ASN A CA 1
ATOM 7486 C C . ASN A 1 955 ? 22.968 5.928 -41.739 1.00 96.88 955 ASN A C 1
ATOM 7488 O O . ASN A 1 955 ? 22.099 6.789 -41.598 1.00 96.88 955 ASN A O 1
ATOM 7492 N N . LEU A 1 956 ? 24.178 6.021 -41.198 1.00 96.25 956 LEU A N 1
ATOM 7493 C CA . LEU A 1 956 ? 24.648 7.100 -40.347 1.00 96.25 956 LEU A CA 1
ATOM 7494 C C . LEU A 1 956 ? 25.863 7.749 -41.004 1.00 96.25 956 LEU A C 1
ATOM 7496 O O . LEU A 1 956 ? 26.901 7.112 -41.179 1.00 96.25 956 LEU A O 1
ATOM 7500 N N . TYR A 1 957 ? 25.747 9.024 -41.350 1.00 97.25 957 TYR A N 1
ATOM 7501 C CA . TYR A 1 957 ? 26.875 9.823 -41.808 1.00 97.25 957 TYR A CA 1
ATOM 7502 C C . TYR A 1 957 ? 27.508 10.518 -40.611 1.00 97.25 957 TYR A C 1
ATOM 7504 O O . TYR A 1 957 ? 26.817 11.185 -39.845 1.00 97.25 957 TYR A O 1
ATOM 7512 N N . ALA A 1 958 ? 28.816 10.372 -40.449 1.00 96.12 958 ALA A N 1
ATOM 7513 C CA . ALA A 1 958 ? 29.584 11.007 -39.399 1.00 96.12 958 ALA A CA 1
ATOM 7514 C C . ALA A 1 958 ? 30.755 11.790 -39.984 1.00 96.12 958 ALA A C 1
ATOM 7516 O O . ALA A 1 958 ? 31.438 11.333 -40.893 1.00 96.12 958 ALA A O 1
ATOM 7517 N N . ARG A 1 959 ? 31.014 12.967 -39.426 1.00 95.75 959 ARG A N 1
ATOM 7518 C CA . ARG A 1 959 ? 32.180 13.783 -39.729 1.00 95.75 959 ARG A CA 1
ATOM 7519 C C . ARG A 1 959 ? 32.981 13.981 -38.457 1.00 95.75 959 ARG A C 1
ATOM 7521 O O . ARG A 1 959 ? 32.477 14.575 -37.506 1.00 95.75 959 ARG A O 1
ATOM 7528 N N . ALA A 1 960 ? 34.219 13.504 -38.452 1.00 95.12 960 ALA A N 1
ATOM 7529 C CA . ALA A 1 960 ? 35.101 13.590 -37.294 1.00 95.12 960 ALA A CA 1
ATOM 7530 C C . ALA A 1 960 ? 36.365 14.402 -37.607 1.00 95.12 960 ALA A C 1
ATOM 7532 O O . ALA A 1 960 ? 36.911 14.349 -38.710 1.00 95.12 960 ALA A O 1
ATOM 7533 N N . GLY A 1 961 ? 36.833 15.161 -36.624 1.00 93.19 961 GLY A N 1
ATOM 7534 C CA . GLY A 1 961 ? 38.105 15.876 -36.637 1.00 93.19 961 GLY A CA 1
ATOM 7535 C C . GLY A 1 961 ? 38.586 16.145 -35.211 1.00 93.19 961 GLY A C 1
ATOM 7536 O O . GLY A 1 961 ? 37.920 15.777 -34.247 1.00 93.19 961 GLY A O 1
ATOM 7537 N N . SER A 1 962 ? 39.730 16.815 -35.077 1.00 87.25 962 SER A N 1
ATOM 7538 C CA . SER A 1 962 ? 40.374 17.086 -33.781 1.00 87.25 962 SER A CA 1
ATOM 7539 C C . SER A 1 962 ? 39.548 17.945 -32.819 1.00 87.25 962 SER A C 1
ATOM 7541 O O . SER A 1 962 ? 39.809 17.938 -31.622 1.00 87.25 962 SER A O 1
ATOM 7543 N N . GLU A 1 963 ? 38.590 18.714 -33.340 1.00 90.69 963 GLU A N 1
ATOM 7544 C CA . GLU A 1 963 ? 37.808 19.702 -32.580 1.00 90.69 963 GLU A CA 1
ATOM 7545 C C . GLU A 1 963 ? 36.301 19.418 -32.582 1.00 90.69 963 GLU A C 1
ATOM 7547 O O . GLU A 1 963 ? 35.563 20.027 -31.814 1.00 90.69 963 GLU A O 1
ATOM 7552 N N . ASP A 1 964 ? 35.816 18.543 -33.468 1.00 91.31 964 ASP A N 1
ATOM 7553 C CA . ASP A 1 964 ? 34.380 18.328 -33.640 1.00 91.31 964 ASP A CA 1
ATOM 7554 C C . ASP A 1 964 ? 34.090 16.927 -34.183 1.00 91.31 964 ASP A C 1
ATOM 7556 O O . ASP A 1 964 ? 34.745 16.454 -35.116 1.00 91.31 964 ASP A O 1
ATOM 7560 N N . ILE A 1 965 ? 33.076 16.289 -33.604 1.00 92.31 965 ILE A N 1
ATOM 7561 C CA . ILE A 1 965 ? 32.525 15.012 -34.047 1.00 92.31 965 ILE A CA 1
ATOM 7562 C C . ILE A 1 965 ? 31.025 15.220 -34.188 1.00 92.31 965 ILE A C 1
ATOM 7564 O O . ILE A 1 965 ? 30.332 15.547 -33.216 1.00 92.31 965 ILE A O 1
ATOM 7568 N N . ARG A 1 966 ? 30.539 15.042 -35.417 1.00 94.56 966 ARG A N 1
ATOM 7569 C CA . ARG A 1 966 ? 29.118 15.097 -35.747 1.00 94.56 966 ARG A CA 1
ATOM 7570 C C . ARG A 1 966 ? 28.682 13.811 -36.409 1.00 94.56 966 ARG A C 1
ATOM 7572 O O . ARG A 1 966 ? 29.432 13.252 -37.196 1.00 94.56 966 ARG A O 1
ATOM 7579 N N . ALA A 1 967 ? 27.460 13.391 -36.150 1.00 95.44 967 ALA A N 1
ATOM 7580 C CA . ALA A 1 967 ? 26.790 12.330 -36.864 1.00 95.44 967 ALA A CA 1
ATOM 7581 C C . ALA A 1 967 ? 25.357 12.753 -37.192 1.00 95.44 967 ALA A C 1
ATOM 7583 O O . ALA A 1 967 ? 24.799 13.637 -36.537 1.00 95.44 967 ALA A O 1
ATOM 7584 N N . GLN A 1 968 ? 24.770 12.132 -38.208 1.00 96.00 968 GLN A N 1
ATOM 7585 C CA . GLN A 1 968 ? 23.370 12.293 -38.571 1.00 96.00 968 GLN A CA 1
ATOM 7586 C C . GLN A 1 968 ? 22.882 11.061 -39.351 1.00 96.00 968 GLN A C 1
ATOM 7588 O O . GLN A 1 968 ? 23.546 10.650 -40.310 1.00 96.00 968 GLN A O 1
ATOM 7593 N N . PRO A 1 969 ? 21.741 10.459 -38.974 1.00 96.00 969 PRO A N 1
ATOM 7594 C CA . PRO A 1 969 ? 21.097 9.419 -39.771 1.00 96.00 969 PRO A CA 1
ATOM 7595 C C . PRO A 1 969 ? 20.574 10.024 -41.073 1.00 96.00 969 PRO A C 1
ATOM 7597 O O . PRO A 1 969 ? 20.023 11.122 -41.052 1.00 96.00 969 PRO A O 1
ATOM 7600 N N . MET A 1 970 ? 20.762 9.354 -42.207 1.00 96.06 970 MET A N 1
ATOM 7601 C CA . MET A 1 970 ? 20.277 9.854 -43.500 1.00 96.06 970 MET A CA 1
ATOM 7602 C C . MET A 1 970 ? 20.088 8.729 -44.516 1.00 96.06 970 MET A C 1
ATOM 7604 O O . MET A 1 970 ? 20.811 7.735 -44.436 1.00 96.06 970 MET A O 1
ATOM 7608 N N . PRO A 1 971 ? 19.185 8.870 -45.502 1.00 96.00 971 PRO A N 1
ATOM 7609 C CA . PRO A 1 971 ? 19.049 7.894 -46.579 1.00 96.00 971 PRO A CA 1
ATOM 7610 C C . PRO A 1 971 ? 20.367 7.688 -47.358 1.00 96.00 971 PRO A C 1
ATOM 7612 O O . PRO A 1 971 ? 21.121 8.650 -47.562 1.00 96.00 971 PRO A O 1
ATOM 7615 N N . PRO A 1 972 ? 20.676 6.461 -47.826 1.00 92.00 972 PRO A N 1
ATOM 7616 C CA . PRO A 1 972 ? 21.896 6.187 -48.588 1.00 92.00 972 PRO A CA 1
ATOM 7617 C C . PRO A 1 972 ? 22.036 7.047 -49.851 1.00 92.00 972 PRO A C 1
ATOM 7619 O O . PRO A 1 972 ? 23.153 7.392 -50.231 1.00 92.00 972 PRO A O 1
ATOM 7622 N N . GLU A 1 973 ? 20.920 7.420 -50.484 1.00 94.25 973 GLU A N 1
ATOM 7623 C CA . GLU A 1 973 ? 20.868 8.229 -51.709 1.00 94.25 973 GLU A CA 1
ATOM 7624 C C . GLU A 1 973 ? 21.264 9.692 -51.479 1.00 94.25 973 GLU A C 1
ATOM 7626 O O . GLU A 1 973 ? 21.673 10.383 -52.412 1.00 94.25 973 GLU A O 1
ATOM 7631 N N . GLU A 1 974 ? 21.147 10.162 -50.239 1.00 94.12 974 GLU A N 1
ATOM 7632 C CA . GLU A 1 974 ? 21.437 11.539 -49.840 1.00 94.12 974 GLU A CA 1
ATOM 7633 C C . GLU A 1 974 ? 22.788 11.681 -49.142 1.00 94.12 974 GLU A C 1
ATOM 7635 O O . GLU A 1 974 ? 23.216 12.791 -48.815 1.00 94.12 974 GLU A O 1
ATOM 7640 N N . THR A 1 975 ? 23.473 10.559 -48.913 1.00 90.69 975 THR A N 1
ATOM 7641 C CA . THR A 1 975 ? 24.748 10.559 -48.207 1.00 90.69 975 THR A CA 1
ATOM 7642 C C . THR A 1 975 ? 25.813 11.262 -49.055 1.00 90.69 975 THR A C 1
ATOM 7644 O O . THR A 1 975 ? 26.023 10.872 -50.209 1.00 90.69 975 THR A O 1
ATOM 7647 N N . PRO A 1 976 ? 26.513 12.284 -48.518 1.00 91.38 976 PRO A N 1
ATOM 7648 C CA . PRO A 1 976 ? 27.637 12.911 -49.204 1.00 91.38 976 PRO A CA 1
ATOM 7649 C C . PRO A 1 976 ? 28.717 11.893 -49.588 1.00 91.38 976 PRO A C 1
ATOM 7651 O O . PRO A 1 976 ? 28.785 10.794 -49.041 1.00 91.38 976 PRO A O 1
ATOM 7654 N N . SER A 1 977 ? 29.614 12.266 -50.505 1.00 90.81 977 SER A N 1
ATOM 7655 C CA . SER A 1 977 ? 30.787 11.436 -50.792 1.00 90.81 977 SER A CA 1
ATOM 7656 C C . SER A 1 977 ? 31.600 11.222 -49.516 1.00 90.81 977 SER A C 1
ATOM 7658 O O . SER A 1 977 ? 32.033 12.198 -48.907 1.00 90.81 977 SER A O 1
ATOM 7660 N N . THR A 1 978 ? 31.817 9.967 -49.136 1.00 94.38 978 THR A N 1
ATOM 7661 C CA . THR A 1 978 ? 32.513 9.611 -47.896 1.00 94.38 978 THR A CA 1
ATOM 7662 C C . THR A 1 978 ? 33.916 9.096 -48.161 1.00 94.38 978 THR A C 1
ATOM 7664 O O . THR A 1 978 ? 34.154 8.374 -49.131 1.00 94.38 978 THR A O 1
ATOM 7667 N N . ASP A 1 979 ? 34.824 9.421 -47.252 1.00 96.19 979 ASP A N 1
ATOM 7668 C CA . ASP A 1 979 ? 36.195 8.926 -47.230 1.00 96.19 979 ASP A CA 1
ATOM 7669 C C . ASP A 1 979 ? 36.257 7.461 -46.792 1.00 96.19 979 ASP A C 1
ATOM 7671 O O . ASP A 1 979 ? 37.033 6.670 -47.334 1.00 96.19 979 ASP A O 1
ATOM 7675 N N . ILE A 1 980 ? 35.416 7.104 -45.815 1.00 96.31 980 ILE A N 1
ATOM 7676 C CA . ILE A 1 980 ? 35.352 5.765 -45.236 1.00 96.31 980 ILE A CA 1
ATOM 7677 C C . ILE A 1 980 ? 33.917 5.257 -45.236 1.00 96.31 980 ILE A C 1
ATOM 7679 O O . ILE A 1 980 ? 33.008 5.948 -44.790 1.00 96.31 980 ILE A O 1
ATOM 7683 N N . LYS A 1 981 ? 33.723 4.018 -45.688 1.00 97.44 981 LYS A N 1
ATOM 7684 C CA . LYS A 1 981 ? 32.458 3.288 -45.595 1.00 97.44 981 LYS A CA 1
ATOM 7685 C C . LYS A 1 981 ? 32.627 2.084 -44.679 1.00 97.44 981 LYS A C 1
ATOM 7687 O O . LYS A 1 981 ? 33.490 1.241 -44.905 1.00 97.44 981 LYS A O 1
ATOM 7692 N N . ILE A 1 982 ? 31.783 2.008 -43.666 1.00 96.94 982 ILE A N 1
ATOM 7693 C CA . ILE A 1 982 ? 31.715 0.958 -42.659 1.00 96.94 982 ILE A CA 1
ATOM 7694 C C . ILE A 1 982 ? 30.393 0.233 -42.877 1.00 96.94 982 ILE A C 1
ATOM 7696 O O . ILE A 1 982 ? 29.348 0.872 -42.959 1.00 96.94 982 ILE A O 1
ATOM 7700 N N . THR A 1 983 ? 30.419 -1.085 -43.022 1.00 96.88 983 THR A N 1
ATOM 7701 C CA . THR A 1 983 ? 29.217 -1.899 -43.227 1.00 96.88 983 THR A CA 1
ATOM 7702 C C . THR A 1 983 ? 29.157 -2.984 -42.168 1.00 96.88 983 THR A C 1
ATOM 7704 O O . THR A 1 983 ? 30.124 -3.724 -41.978 1.00 96.88 983 THR A O 1
ATOM 7707 N N . ILE A 1 984 ? 28.029 -3.033 -41.465 1.00 95.69 984 ILE A N 1
ATOM 7708 C CA . ILE A 1 984 ? 27.767 -3.928 -40.346 1.00 95.69 984 ILE A CA 1
ATOM 7709 C C . ILE A 1 984 ? 26.566 -4.807 -40.718 1.00 95.69 984 ILE A C 1
ATOM 7711 O O . ILE A 1 984 ? 25.500 -4.260 -41.009 1.00 95.69 984 ILE A O 1
ATOM 7715 N N . PRO A 1 985 ? 26.700 -6.142 -40.735 1.00 96.56 985 PRO A N 1
ATOM 7716 C CA . PRO A 1 985 ? 25.554 -7.018 -40.949 1.00 96.56 985 PRO A CA 1
ATOM 7717 C C . PRO A 1 985 ? 24.548 -6.889 -39.799 1.00 96.56 985 PRO A C 1
ATOM 7719 O O . PRO A 1 985 ? 24.921 -6.971 -38.626 1.00 96.56 985 PRO A O 1
ATOM 7722 N N . PHE A 1 986 ? 23.262 -6.723 -40.116 1.00 94.50 986 PHE A N 1
ATOM 7723 C CA . PHE A 1 986 ? 22.206 -6.626 -39.107 1.00 94.50 986 PHE A CA 1
ATOM 7724 C C . PHE A 1 986 ? 22.143 -7.870 -38.216 1.00 94.50 986 PHE A C 1
ATOM 7726 O O . PHE A 1 986 ? 21.935 -7.744 -37.013 1.00 94.50 986 PHE A O 1
ATOM 7733 N N . SER A 1 987 ? 22.405 -9.060 -38.769 1.00 93.88 987 SER A N 1
ATOM 7734 C CA . SER A 1 987 ? 22.456 -10.309 -38.000 1.00 93.88 987 SER A CA 1
ATOM 7735 C C . SER A 1 987 ? 23.436 -10.249 -36.828 1.00 93.88 987 SER A C 1
ATOM 7737 O O . SER A 1 987 ? 23.135 -10.776 -35.762 1.00 93.88 987 SER A O 1
ATOM 7739 N N . ASP A 1 988 ? 24.579 -9.582 -37.000 1.00 92.06 988 ASP A N 1
ATOM 7740 C CA . ASP A 1 988 ? 25.612 -9.497 -35.966 1.00 92.06 988 ASP A CA 1
ATOM 7741 C C . ASP A 1 988 ? 25.240 -8.482 -34.881 1.00 92.06 988 ASP A C 1
ATOM 7743 O O . ASP A 1 988 ? 25.506 -8.710 -33.700 1.00 92.06 988 ASP A O 1
ATOM 7747 N N . ILE A 1 989 ? 24.569 -7.389 -35.265 1.00 87.50 989 ILE A N 1
ATOM 7748 C CA . ILE A 1 989 ? 23.985 -6.433 -34.315 1.00 87.50 989 ILE A CA 1
ATOM 7749 C C . ILE A 1 989 ? 22.859 -7.098 -33.527 1.00 87.50 989 ILE A C 1
ATOM 7751 O O . ILE A 1 989 ? 22.825 -6.983 -32.307 1.00 87.50 989 ILE A O 1
ATOM 7755 N N . TYR A 1 990 ? 21.971 -7.827 -34.201 1.00 88.44 990 TYR A N 1
ATOM 7756 C CA . TYR A 1 990 ? 20.862 -8.519 -33.556 1.00 88.44 990 TYR A CA 1
ATOM 7757 C C . TYR A 1 990 ? 21.352 -9.572 -32.558 1.00 88.44 990 TYR A C 1
ATOM 7759 O O . TYR A 1 990 ? 20.855 -9.635 -31.439 1.00 88.44 990 TYR A O 1
ATOM 7767 N N . GLU A 1 991 ? 22.371 -10.358 -32.915 1.00 87.88 991 GLU A N 1
ATOM 7768 C CA . GLU A 1 991 ? 22.992 -11.320 -31.997 1.00 87.88 991 GLU A CA 1
ATOM 7769 C C . GLU A 1 991 ? 23.697 -10.639 -30.816 1.00 87.88 991 GLU A C 1
ATOM 7771 O O . GLU A 1 991 ? 23.666 -11.162 -29.701 1.00 87.88 991 GLU A O 1
ATOM 7776 N N . LEU A 1 992 ? 24.315 -9.469 -31.022 1.00 84.69 992 LEU A N 1
ATOM 7777 C CA . LEU A 1 992 ? 24.890 -8.688 -29.926 1.00 84.69 992 LEU A CA 1
ATOM 7778 C C . LEU A 1 992 ? 23.800 -8.193 -28.968 1.00 84.69 992 LEU A C 1
ATOM 7780 O O . LEU A 1 992 ? 23.948 -8.376 -27.761 1.00 84.69 992 LEU A O 1
ATOM 7784 N N . VAL A 1 993 ? 22.709 -7.623 -29.496 1.00 81.56 993 VAL A N 1
ATOM 7785 C CA . VAL A 1 993 ? 21.557 -7.164 -28.702 1.00 81.56 993 VAL A CA 1
ATOM 7786 C C . VAL A 1 993 ? 20.973 -8.337 -27.923 1.00 81.56 993 VAL A C 1
ATOM 7788 O O . VAL A 1 993 ? 20.918 -8.284 -26.697 1.00 81.56 993 VAL A O 1
ATOM 7791 N N . LYS A 1 994 ? 20.669 -9.444 -28.605 1.00 83.56 994 LYS A N 1
ATOM 7792 C CA . LYS A 1 994 ? 20.151 -10.668 -27.992 1.00 83.56 994 LYS A CA 1
ATOM 7793 C C . LYS A 1 994 ? 21.015 -11.150 -26.829 1.00 83.56 994 LYS A C 1
ATOM 7795 O O . LYS A 1 994 ? 20.505 -11.356 -25.734 1.00 83.56 994 LYS A O 1
ATOM 7800 N N . LYS A 1 995 ? 22.330 -11.272 -27.028 1.00 81.75 995 LYS A N 1
ATOM 7801 C CA . LYS A 1 995 ? 23.248 -11.717 -25.967 1.00 81.75 995 LYS A CA 1
ATOM 7802 C C . LYS A 1 995 ? 23.417 -10.703 -24.846 1.00 81.75 995 LYS A C 1
ATOM 7804 O O . LYS A 1 995 ? 23.659 -11.103 -23.712 1.00 81.75 995 LYS A O 1
ATOM 7809 N N . SER A 1 996 ? 23.334 -9.409 -25.153 1.00 75.62 996 SER A N 1
ATOM 7810 C CA . SER A 1 996 ? 23.367 -8.375 -24.119 1.00 75.62 996 SER A CA 1
ATOM 7811 C C . SER A 1 996 ? 22.136 -8.478 -23.220 1.00 75.62 996 SER A C 1
ATOM 7813 O O . SER A 1 996 ? 22.283 -8.454 -22.005 1.00 75.62 996 SER A O 1
ATOM 7815 N N . MET A 1 997 ? 20.959 -8.724 -23.807 1.00 73.75 997 MET A N 1
ATOM 7816 C CA . MET A 1 997 ? 19.690 -8.880 -23.094 1.00 73.75 997 MET A CA 1
ATOM 7817 C C . MET A 1 997 ? 19.570 -10.217 -22.359 1.00 73.75 997 MET A C 1
ATOM 7819 O O . MET A 1 997 ? 18.983 -10.266 -21.282 1.00 73.75 997 MET A O 1
ATOM 7823 N N . GLU A 1 998 ? 20.194 -11.288 -22.868 1.00 73.25 998 GLU A N 1
ATOM 7824 C CA . GLU A 1 998 ? 20.205 -12.616 -22.235 1.00 73.25 998 GLU A CA 1
ATOM 7825 C C . GLU A 1 998 ? 20.723 -12.615 -20.784 1.00 73.25 998 GLU A C 1
ATOM 7827 O O . GLU A 1 998 ? 20.570 -13.603 -20.062 1.00 73.25 998 GLU A O 1
ATOM 7832 N N . HIS A 1 999 ? 21.428 -11.563 -20.367 1.00 64.81 999 HIS A N 1
ATOM 7833 C CA . HIS A 1 999 ? 22.086 -11.482 -19.064 1.00 64.81 999 HIS A CA 1
ATOM 7834 C C . HIS A 1 999 ? 21.488 -10.412 -18.142 1.00 64.81 999 HIS A C 1
ATOM 7836 O O . HIS A 1 999 ? 21.903 -10.342 -16.979 1.00 64.81 999 HIS A O 1
ATOM 7842 N N . THR A 1 1000 ? 20.547 -9.605 -18.642 1.00 64.06 1000 THR A N 1
ATOM 7843 C CA . THR A 1 1000 ? 20.089 -8.375 -17.978 1.00 64.06 1000 THR A CA 1
ATOM 7844 C C . THR A 1 1000 ? 19.027 -8.637 -16.917 1.00 64.06 1000 THR A C 1
ATOM 7846 O O . THR A 1 1000 ? 19.085 -8.024 -15.856 1.00 64.06 1000 THR A O 1
ATOM 7849 N N . TYR A 1 1001 ? 18.136 -9.607 -17.124 1.00 73.94 1001 TYR A N 1
ATOM 7850 C CA . TYR A 1 1001 ? 16.983 -9.803 -16.242 1.00 73.94 1001 TYR A CA 1
ATOM 7851 C C . TYR A 1 1001 ? 17.007 -11.177 -15.581 1.00 73.94 1001 TYR A C 1
ATOM 7853 O O . TYR A 1 1001 ? 16.308 -12.102 -15.978 1.00 73.94 1001 TYR A O 1
ATOM 7861 N N . GLU A 1 1002 ? 17.848 -11.312 -14.556 1.00 86.44 1002 GLU A N 1
ATOM 7862 C CA . GLU A 1 1002 ? 17.675 -12.337 -13.521 1.00 86.44 1002 GLU A CA 1
ATOM 7863 C C . GLU A 1 1002 ? 17.395 -11.605 -12.211 1.00 86.44 1002 GLU A C 1
ATOM 7865 O O . GLU A 1 1002 ? 18.273 -10.889 -11.719 1.00 86.44 1002 GLU A O 1
ATOM 7870 N N . ARG A 1 1003 ? 16.195 -11.773 -11.653 1.00 88.31 1003 ARG A N 1
ATOM 7871 C CA . ARG A 1 1003 ? 15.848 -11.251 -10.331 1.00 88.31 1003 ARG A CA 1
ATOM 7872 C C . ARG A 1 1003 ? 15.710 -12.404 -9.347 1.00 88.31 1003 ARG A C 1
ATOM 7874 O O . ARG A 1 1003 ? 15.136 -13.452 -9.641 1.00 88.31 1003 ARG A O 1
ATOM 7881 N N . LYS A 1 1004 ? 16.257 -12.177 -8.158 1.00 91.56 1004 LYS A N 1
ATOM 7882 C CA . LYS A 1 1004 ? 16.128 -13.059 -6.999 1.00 91.56 1004 LYS A CA 1
ATOM 7883 C C . LYS A 1 1004 ? 15.341 -12.344 -5.922 1.00 91.56 1004 LYS A C 1
ATOM 7885 O O . LYS A 1 1004 ? 15.366 -11.111 -5.853 1.00 91.56 1004 LYS A O 1
ATOM 7890 N N . ALA A 1 1005 ? 14.652 -13.118 -5.091 1.00 93.38 1005 ALA A N 1
ATOM 7891 C CA . ALA A 1 1005 ? 13.886 -12.556 -3.995 1.00 93.38 1005 ALA A CA 1
ATOM 7892 C C . ALA A 1 1005 ? 14.777 -11.674 -3.088 1.00 93.38 1005 ALA A C 1
ATOM 7894 O O . ALA A 1 1005 ? 15.945 -12.015 -2.875 1.00 93.38 1005 ALA A O 1
ATOM 7895 N N . PRO A 1 1006 ? 14.261 -10.568 -2.517 1.00 89.62 1006 PRO A N 1
ATOM 7896 C CA . PRO A 1 1006 ? 15.059 -9.596 -1.765 1.00 89.62 1006 PRO A CA 1
ATOM 7897 C C . PRO A 1 1006 ? 15.860 -10.182 -0.600 1.00 89.62 1006 PRO A C 1
ATOM 7899 O O . PRO A 1 1006 ? 16.940 -9.696 -0.265 1.00 89.62 1006 PRO A O 1
ATOM 7902 N N . TRP A 1 1007 ? 15.357 -11.249 0.018 1.00 90.12 1007 TRP A N 1
ATOM 7903 C CA . TRP A 1 1007 ? 16.042 -11.941 1.108 1.00 90.12 1007 TRP A CA 1
ATOM 7904 C C . TRP A 1 1007 ? 17.247 -12.778 0.660 1.00 90.12 1007 TRP A C 1
ATOM 7906 O O . TRP A 1 1007 ? 18.077 -13.139 1.492 1.00 90.12 1007 TRP A O 1
ATOM 7916 N N . ASN A 1 1008 ? 17.402 -13.020 -0.643 1.00 86.06 1008 ASN A N 1
ATOM 7917 C CA . ASN A 1 1008 ? 18.564 -13.692 -1.222 1.00 86.06 1008 ASN A CA 1
ATOM 7918 C C . ASN A 1 1008 ? 19.696 -12.729 -1.608 1.00 86.06 1008 ASN A C 1
ATOM 7920 O O . ASN A 1 1008 ? 20.744 -13.180 -2.072 1.00 86.06 1008 ASN A O 1
ATOM 7924 N N . ASN A 1 1009 ? 19.545 -11.426 -1.334 1.00 68.69 1009 ASN A N 1
ATOM 7925 C CA . ASN A 1 1009 ? 20.512 -10.368 -1.662 1.00 68.69 1009 ASN A CA 1
ATOM 7926 C C . ASN A 1 1009 ? 21.787 -10.373 -0.799 1.00 68.69 1009 ASN A C 1
ATOM 7928 O O . ASN A 1 1009 ? 22.450 -9.343 -0.631 1.00 68.69 1009 ASN A O 1
ATOM 7932 N N . GLY A 1 1010 ? 22.184 -11.519 -0.244 1.00 66.06 1010 GLY A N 1
ATOM 7933 C CA . GLY A 1 1010 ? 23.522 -11.665 0.305 1.00 66.06 1010 GLY A CA 1
ATOM 7934 C C . GLY A 1 1010 ? 24.528 -11.555 -0.834 1.00 66.06 1010 GLY A C 1
ATOM 7935 O O . GLY A 1 1010 ? 24.824 -12.592 -1.410 1.00 66.06 1010 GLY A O 1
ATOM 7936 N N . LEU A 1 1011 ? 25.008 -10.329 -1.134 1.00 50.91 1011 LEU A N 1
ATOM 7937 C CA . LEU A 1 1011 ? 25.982 -9.944 -2.178 1.00 50.91 1011 LEU A CA 1
ATOM 7938 C C . LEU A 1 1011 ? 26.849 -11.129 -2.584 1.00 50.91 1011 LEU A C 1
ATOM 7940 O O . LEU A 1 1011 ? 27.940 -11.344 -2.035 1.00 50.91 1011 LEU A O 1
ATOM 7944 N N . SER A 1 1012 ? 26.342 -11.948 -3.499 1.00 52.38 1012 SER A N 1
ATOM 7945 C CA . SER A 1 1012 ? 26.975 -13.238 -3.690 1.00 52.38 1012 SER A CA 1
ATOM 7946 C C . SER A 1 1012 ? 28.232 -12.958 -4.498 1.00 52.38 1012 SER A C 1
ATOM 7948 O O . SER A 1 1012 ? 28.238 -12.168 -5.444 1.00 52.38 1012 SER A O 1
ATOM 7950 N N . VAL A 1 1013 ? 29.350 -13.591 -4.145 1.00 55.84 1013 VAL A N 1
ATOM 7951 C CA . VAL A 1 1013 ? 30.560 -13.542 -4.984 1.00 55.84 1013 VAL A CA 1
ATOM 7952 C C . VAL A 1 1013 ? 30.218 -13.937 -6.434 1.00 55.84 1013 VAL A C 1
ATOM 7954 O O . VAL A 1 1013 ? 30.858 -13.460 -7.369 1.00 55.84 1013 VAL A O 1
ATOM 7957 N N . ALA A 1 1014 ? 29.150 -14.723 -6.619 1.00 57.09 1014 ALA A N 1
ATOM 7958 C CA . ALA A 1 1014 ? 28.550 -15.054 -7.901 1.00 57.09 1014 ALA A CA 1
ATOM 7959 C C . ALA A 1 1014 ? 27.938 -13.851 -8.647 1.00 57.09 1014 ALA A C 1
ATOM 7961 O O . ALA A 1 1014 ? 28.158 -13.766 -9.843 1.00 57.09 1014 ALA A O 1
ATOM 7962 N N . GLU A 1 1015 ? 27.264 -12.890 -8.007 1.00 57.22 1015 GLU A N 1
ATOM 7963 C CA . GLU A 1 1015 ? 26.753 -11.670 -8.672 1.00 57.22 1015 GLU A CA 1
ATOM 7964 C C . GLU A 1 1015 ? 27.885 -10.759 -9.157 1.00 57.22 1015 GLU A C 1
ATOM 7966 O O . GLU A 1 1015 ? 27.845 -10.239 -10.271 1.00 57.22 1015 GLU A O 1
ATOM 7971 N N . ARG A 1 1016 ? 28.960 -10.631 -8.366 1.00 59.72 1016 ARG A N 1
ATOM 7972 C CA . ARG A 1 1016 ? 30.180 -9.927 -8.804 1.00 59.72 1016 ARG A CA 1
ATOM 7973 C C . ARG A 1 1016 ? 30.899 -10.674 -9.928 1.00 59.72 1016 ARG A C 1
ATOM 7975 O O . ARG A 1 1016 ? 31.416 -10.053 -10.850 1.00 59.72 1016 ARG A O 1
ATOM 7982 N N . ALA A 1 1017 ? 30.937 -12.004 -9.874 1.00 59.91 1017 ALA A N 1
ATOM 7983 C CA . ALA A 1 1017 ? 31.453 -12.811 -10.975 1.00 59.91 1017 ALA A CA 1
ATOM 7984 C C . ALA A 1 1017 ? 30.546 -12.716 -12.214 1.00 59.91 1017 ALA A C 1
ATOM 7986 O O . ALA A 1 1017 ? 31.055 -12.722 -13.334 1.00 59.91 1017 ALA A O 1
ATOM 7987 N N . LYS A 1 1018 ? 29.229 -12.567 -12.032 1.00 63.78 1018 LYS A N 1
ATOM 7988 C CA . LYS A 1 1018 ? 28.243 -12.388 -13.099 1.00 63.78 1018 LYS A CA 1
ATOM 7989 C C . LYS A 1 1018 ? 28.445 -11.056 -13.813 1.00 63.78 1018 LYS A C 1
ATOM 7991 O O . LYS A 1 1018 ? 28.555 -11.051 -15.028 1.00 63.78 1018 LYS A O 1
ATOM 7996 N N . SER A 1 1019 ? 28.640 -9.947 -13.099 1.00 61.09 1019 SER A N 1
ATOM 7997 C CA . SER A 1 1019 ? 28.944 -8.664 -13.753 1.00 61.09 1019 SER A CA 1
ATOM 7998 C C . SER A 1 1019 ? 30.265 -8.695 -14.538 1.00 61.09 1019 SER A C 1
ATOM 8000 O O . SER A 1 1019 ? 30.330 -8.194 -15.660 1.00 61.09 1019 SER A O 1
ATOM 8002 N N . ILE A 1 1020 ? 31.301 -9.365 -14.013 1.00 62.91 1020 ILE A N 1
ATOM 8003 C CA . ILE A 1 1020 ? 32.581 -9.559 -14.718 1.00 62.91 1020 ILE A CA 1
ATOM 8004 C C . ILE A 1 1020 ? 32.412 -10.463 -15.947 1.00 62.91 1020 ILE A C 1
ATOM 8006 O O . ILE A 1 1020 ? 32.948 -10.161 -17.011 1.00 62.91 1020 ILE A O 1
ATOM 8010 N N . THR A 1 1021 ? 31.684 -11.574 -15.830 1.00 63.12 1021 THR A N 1
ATOM 8011 C CA . THR A 1 1021 ? 31.450 -12.501 -16.951 1.00 63.12 1021 THR A CA 1
ATOM 8012 C C . THR A 1 1021 ? 30.553 -11.888 -18.021 1.00 63.12 1021 THR A C 1
ATOM 8014 O O . THR A 1 1021 ? 30.850 -12.069 -19.200 1.00 63.12 1021 THR A O 1
ATOM 8017 N N . ASN A 1 1022 ? 29.556 -11.087 -17.641 1.00 65.31 1022 ASN A N 1
ATOM 8018 C CA . ASN A 1 1022 ? 28.745 -10.289 -18.558 1.00 65.31 1022 ASN A CA 1
ATOM 8019 C C . ASN A 1 1022 ? 29.621 -9.310 -19.344 1.00 65.31 1022 ASN A C 1
ATOM 8021 O O . ASN A 1 1022 ? 29.562 -9.289 -20.570 1.00 65.31 1022 ASN A O 1
ATOM 8025 N N . TRP A 1 1023 ? 30.511 -8.578 -18.666 1.00 68.88 1023 TRP A N 1
ATOM 8026 C CA . TRP A 1 1023 ? 31.460 -7.678 -19.326 1.00 68.88 1023 TRP A CA 1
ATOM 8027 C C . TRP A 1 1023 ? 32.424 -8.425 -20.266 1.00 68.88 1023 TRP A C 1
ATOM 8029 O O . TRP A 1 1023 ? 32.655 -7.982 -21.389 1.00 68.88 1023 TRP A O 1
ATOM 8039 N N . ILE A 1 1024 ? 32.945 -9.595 -19.868 1.00 68.25 1024 ILE A N 1
ATOM 8040 C CA . ILE A 1 1024 ? 33.794 -10.433 -20.738 1.00 68.25 1024 ILE A CA 1
ATOM 8041 C C . ILE A 1 1024 ? 33.006 -10.937 -21.957 1.00 68.25 1024 ILE A C 1
ATOM 8043 O O . ILE A 1 1024 ? 33.527 -10.903 -23.071 1.00 68.25 1024 ILE A O 1
ATOM 8047 N N . SER A 1 1025 ? 31.771 -11.409 -21.763 1.00 70.00 1025 SER A N 1
ATOM 8048 C CA . SER A 1 1025 ? 30.887 -11.890 -22.833 1.00 70.00 1025 SER A CA 1
ATOM 8049 C C . SER A 1 1025 ? 30.606 -10.772 -23.833 1.00 70.00 1025 SER A C 1
ATOM 8051 O O . SER A 1 1025 ? 30.831 -10.941 -25.033 1.00 70.00 1025 SER A O 1
ATOM 8053 N N . MET A 1 1026 ? 30.236 -9.594 -23.329 1.00 70.81 1026 MET A N 1
ATOM 8054 C CA . MET A 1 1026 ? 30.026 -8.396 -24.130 1.00 70.81 1026 MET A CA 1
ATOM 8055 C C . MET A 1 1026 ? 31.297 -8.018 -24.894 1.00 70.81 1026 MET A C 1
ATOM 8057 O O . MET A 1 1026 ? 31.249 -7.875 -26.108 1.00 70.81 1026 MET A O 1
ATOM 8061 N N . TRP A 1 1027 ? 32.469 -8.021 -24.250 1.00 73.81 1027 TRP A N 1
ATOM 8062 C CA . TRP A 1 1027 ? 33.753 -7.769 -24.914 1.00 73.81 1027 TRP A CA 1
ATOM 8063 C C . TRP A 1 1027 ? 34.071 -8.770 -26.038 1.00 73.81 1027 TRP A C 1
ATOM 8065 O O . TRP A 1 1027 ? 34.548 -8.378 -27.109 1.00 73.81 1027 TRP A O 1
ATOM 8075 N N . ILE A 1 1028 ? 33.815 -10.066 -25.823 1.00 75.00 1028 ILE A N 1
ATOM 8076 C CA . ILE A 1 1028 ? 33.994 -11.108 -26.847 1.00 75.00 1028 ILE A CA 1
ATOM 8077 C C . ILE A 1 1028 ? 33.030 -10.872 -28.014 1.00 75.00 1028 ILE A C 1
ATOM 8079 O O . ILE A 1 1028 ? 33.443 -10.960 -29.172 1.00 75.00 1028 ILE A O 1
ATOM 8083 N N . ASN A 1 1029 ? 31.769 -10.545 -27.732 1.00 76.75 1029 ASN A N 1
ATOM 8084 C CA . ASN A 1 1029 ? 30.764 -10.293 -28.760 1.00 76.75 1029 ASN A CA 1
ATOM 8085 C C . ASN A 1 1029 ? 31.067 -9.009 -29.540 1.00 76.75 1029 ASN A C 1
ATOM 8087 O O . ASN A 1 1029 ? 31.049 -9.043 -30.766 1.00 76.75 1029 ASN A O 1
ATOM 8091 N N . THR A 1 1030 ? 31.484 -7.932 -28.874 1.00 77.12 1030 THR A N 1
ATOM 8092 C CA . THR A 1 1030 ? 31.987 -6.713 -29.519 1.00 77.12 1030 THR A CA 1
ATOM 8093 C C . THR A 1 1030 ? 33.187 -7.032 -30.398 1.00 77.12 1030 THR A C 1
ATOM 8095 O O . THR A 1 1030 ? 33.267 -6.563 -31.526 1.00 77.12 1030 THR A O 1
ATOM 8098 N N . ARG A 1 1031 ? 34.112 -7.897 -29.961 1.00 81.25 1031 ARG A N 1
ATOM 8099 C CA . ARG A 1 1031 ? 35.233 -8.339 -30.806 1.00 81.25 1031 ARG A CA 1
ATOM 8100 C C . ARG A 1 1031 ? 34.763 -9.113 -32.041 1.00 81.25 1031 ARG A C 1
ATOM 8102 O O . ARG A 1 1031 ? 35.329 -8.917 -33.116 1.00 81.25 1031 ARG A O 1
ATOM 8109 N N . ASN A 1 1032 ? 33.762 -9.978 -31.902 1.00 83.88 1032 ASN A N 1
ATOM 8110 C CA . ASN A 1 1032 ? 33.170 -10.697 -33.031 1.00 83.88 1032 ASN A CA 1
ATOM 8111 C C . ASN A 1 1032 ? 32.484 -9.730 -34.003 1.00 83.88 1032 ASN A C 1
ATOM 8113 O O . ASN A 1 1032 ? 32.745 -9.812 -35.203 1.00 83.88 1032 ASN A O 1
ATOM 8117 N N . LEU A 1 1033 ? 31.738 -8.749 -33.484 1.00 87.44 1033 LEU A N 1
ATOM 8118 C CA . LEU A 1 1033 ? 31.185 -7.651 -34.269 1.00 87.44 1033 LEU A CA 1
ATOM 8119 C C . LEU A 1 1033 ? 32.310 -6.918 -35.013 1.00 87.44 1033 LEU A C 1
ATOM 8121 O O . LEU A 1 1033 ? 32.283 -6.848 -36.235 1.00 87.44 1033 LEU A O 1
ATOM 8125 N N . MET A 1 1034 ? 33.380 -6.495 -34.333 1.00 87.25 1034 MET A N 1
ATOM 8126 C CA . MET A 1 1034 ? 34.522 -5.830 -34.976 1.00 87.25 1034 MET A CA 1
ATOM 8127 C C . MET A 1 1034 ? 35.158 -6.663 -36.095 1.00 87.25 1034 MET A C 1
ATOM 8129 O O . MET A 1 1034 ? 35.647 -6.103 -37.080 1.00 87.25 1034 MET A O 1
ATOM 8133 N N . ASN A 1 1035 ? 35.158 -7.992 -35.985 1.00 88.94 1035 ASN A N 1
ATOM 8134 C CA . ASN A 1 1035 ? 35.656 -8.864 -37.047 1.00 88.94 1035 ASN A CA 1
ATOM 8135 C C . ASN A 1 1035 ? 34.717 -8.887 -38.263 1.00 88.94 1035 ASN A C 1
ATOM 8137 O O . ASN A 1 1035 ? 35.222 -8.868 -39.384 1.00 88.94 1035 ASN A O 1
ATOM 8141 N N . SER A 1 1036 ? 33.399 -8.864 -38.044 1.00 90.12 1036 SER A N 1
ATOM 8142 C CA . SER A 1 1036 ? 32.374 -8.849 -39.101 1.00 90.12 1036 SER A CA 1
ATOM 8143 C C . SER A 1 1036 ? 32.286 -7.531 -39.878 1.00 90.12 1036 SER A C 1
ATOM 8145 O O . SER A 1 1036 ? 31.926 -7.530 -41.053 1.00 90.12 1036 SER A O 1
ATOM 8147 N N . ILE A 1 1037 ? 32.665 -6.410 -39.251 1.00 94.44 1037 ILE A N 1
ATOM 8148 C CA . ILE A 1 1037 ? 32.589 -5.085 -39.871 1.00 94.44 1037 ILE A CA 1
ATOM 8149 C C . ILE A 1 1037 ? 33.489 -5.025 -41.112 1.00 94.44 1037 ILE A C 1
ATOM 8151 O O . ILE A 1 1037 ? 34.708 -5.225 -41.026 1.00 94.44 1037 ILE A O 1
ATOM 8155 N N . ALA A 1 1038 ? 32.904 -4.673 -42.255 1.00 95.88 1038 ALA A N 1
ATOM 8156 C CA . ALA A 1 1038 ? 33.634 -4.363 -43.477 1.00 95.88 1038 ALA A CA 1
ATOM 8157 C C . ALA A 1 1038 ? 33.964 -2.864 -43.519 1.00 95.88 1038 ALA A C 1
ATOM 8159 O O . ALA A 1 1038 ? 33.080 -2.031 -43.333 1.00 95.88 1038 ALA A O 1
ATOM 8160 N N . VAL A 1 1039 ? 35.230 -2.513 -43.765 1.00 96.50 1039 VAL A N 1
ATOM 8161 C CA . VAL A 1 1039 ? 35.690 -1.117 -43.862 1.00 96.50 1039 VAL A CA 1
ATOM 8162 C C . VAL A 1 1039 ? 36.320 -0.884 -45.230 1.00 96.50 1039 VAL A C 1
ATOM 8164 O O . VAL A 1 1039 ? 37.235 -1.604 -45.628 1.00 96.50 1039 VAL A O 1
ATOM 8167 N N . LEU A 1 1040 ? 35.852 0.140 -45.939 1.00 95.62 1040 LEU A N 1
ATOM 8168 C CA . LEU A 1 1040 ? 36.404 0.598 -47.208 1.00 95.62 1040 LEU A CA 1
ATOM 8169 C C . LEU A 1 1040 ? 36.909 2.045 -47.070 1.00 95.62 1040 LEU A C 1
ATOM 8171 O O . LEU A 1 1040 ? 36.166 2.870 -46.548 1.00 95.62 1040 LEU A O 1
ATOM 8175 N N . PRO A 1 1041 ? 38.120 2.373 -47.563 1.00 96.00 1041 PRO A N 1
ATOM 8176 C CA . PRO A 1 1041 ? 39.077 1.449 -48.170 1.00 96.00 1041 PRO A CA 1
ATOM 8177 C C . PRO A 1 1041 ? 39.754 0.551 -47.117 1.00 96.00 1041 PRO A C 1
ATOM 8179 O O . PRO A 1 1041 ? 40.034 0.978 -46.000 1.00 96.00 1041 PRO A O 1
ATOM 8182 N N . GLU A 1 1042 ? 40.080 -0.685 -47.503 1.00 93.31 1042 GLU A N 1
ATOM 8183 C CA . GLU A 1 1042 ? 40.592 -1.731 -46.596 1.00 93.31 1042 GLU A CA 1
ATOM 8184 C C . GLU A 1 1042 ? 41.868 -1.319 -45.836 1.00 93.31 1042 GLU A C 1
ATOM 8186 O O . GLU A 1 1042 ? 42.075 -1.729 -44.694 1.00 93.31 1042 GLU A O 1
ATOM 8191 N N . LYS A 1 1043 ? 42.686 -0.432 -46.424 1.00 94.81 1043 LYS A N 1
ATOM 8192 C CA . LYS A 1 1043 ? 43.898 0.121 -45.794 1.00 94.81 1043 LYS A CA 1
ATOM 8193 C C . LYS A 1 1043 ? 43.636 0.815 -44.448 1.00 94.81 1043 LYS A C 1
ATOM 8195 O O . LYS A 1 1043 ? 44.526 0.824 -43.608 1.00 94.81 1043 LYS A O 1
ATOM 8200 N N . GLU A 1 1044 ? 42.440 1.372 -44.242 1.00 94.62 1044 GLU A N 1
ATOM 8201 C CA . GLU A 1 1044 ? 42.067 2.060 -42.997 1.00 94.62 1044 GLU A CA 1
ATOM 8202 C C . GLU A 1 1044 ? 41.366 1.116 -42.005 1.00 94.62 1044 GLU A C 1
ATOM 8204 O O . GLU A 1 1044 ? 41.068 1.507 -40.878 1.00 94.62 1044 GLU A O 1
ATOM 8209 N N . SER A 1 1045 ? 41.096 -0.141 -42.391 1.00 93.94 1045 SER A N 1
ATOM 8210 C CA . SER A 1 1045 ? 40.288 -1.063 -41.588 1.00 93.94 1045 SER A CA 1
ATOM 8211 C C . SER A 1 1045 ? 40.868 -1.312 -40.199 1.00 93.94 1045 SER A C 1
ATOM 8213 O O . SER A 1 1045 ? 40.095 -1.468 -39.257 1.00 93.94 1045 SER A O 1
ATOM 8215 N N . GLY A 1 1046 ? 42.194 -1.396 -40.064 1.00 93.81 1046 GLY A N 1
ATOM 8216 C CA . GLY A 1 1046 ? 42.840 -1.634 -38.771 1.00 93.81 1046 GLY A CA 1
ATOM 8217 C C . GLY A 1 1046 ? 42.635 -0.466 -37.810 1.00 93.81 1046 GLY A C 1
ATOM 8218 O O . GLY A 1 1046 ? 42.135 -0.662 -36.705 1.00 93.81 1046 GLY A O 1
ATOM 8219 N N . ASP A 1 1047 ? 42.959 0.746 -38.264 1.00 94.12 1047 ASP A N 1
ATOM 8220 C CA . ASP A 1 1047 ? 42.867 1.963 -37.454 1.00 94.12 1047 ASP A CA 1
ATOM 8221 C C . ASP A 1 1047 ? 41.406 2.312 -37.112 1.00 94.12 1047 ASP A C 1
ATOM 8223 O O . ASP A 1 1047 ? 41.112 2.678 -35.976 1.00 94.12 1047 ASP A O 1
ATOM 8227 N N . ILE A 1 1048 ? 40.466 2.116 -38.046 1.00 94.75 1048 ILE A N 1
ATOM 8228 C CA . ILE A 1 1048 ? 39.034 2.362 -37.812 1.00 94.75 1048 ILE A CA 1
ATOM 8229 C C . ILE A 1 1048 ? 38.422 1.359 -36.838 1.00 94.75 1048 ILE A C 1
ATOM 8231 O O . ILE A 1 1048 ? 37.691 1.759 -35.932 1.00 94.75 1048 ILE A O 1
ATOM 8235 N N . LYS A 1 1049 ? 38.724 0.061 -36.975 1.00 94.38 1049 LYS A N 1
ATOM 8236 C CA . LYS A 1 1049 ? 38.238 -0.944 -36.017 1.00 94.38 1049 LYS A CA 1
ATOM 8237 C C . LYS A 1 1049 ? 38.801 -0.682 -34.619 1.00 94.38 1049 LYS A C 1
ATOM 8239 O O . LYS A 1 1049 ? 38.100 -0.843 -33.626 1.00 94.38 1049 LYS A O 1
ATOM 8244 N N . ASP A 1 1050 ? 40.049 -0.246 -34.524 1.00 92.38 1050 ASP A N 1
ATOM 8245 C CA . ASP A 1 1050 ? 40.667 0.083 -33.243 1.00 92.38 1050 ASP A CA 1
ATOM 8246 C C . ASP A 1 1050 ? 40.098 1.379 -32.627 1.00 92.38 1050 ASP A C 1
ATOM 8248 O O . ASP A 1 1050 ? 39.933 1.466 -31.410 1.00 92.38 1050 ASP A O 1
ATOM 8252 N N . LEU A 1 1051 ? 39.733 2.367 -33.453 1.00 93.19 1051 LEU A N 1
ATOM 8253 C CA . LEU A 1 1051 ? 39.030 3.579 -33.020 1.00 93.19 1051 LEU A CA 1
ATOM 8254 C C . LEU A 1 1051 ? 37.617 3.268 -32.502 1.00 93.19 1051 LEU A C 1
ATOM 8256 O O . LEU A 1 1051 ? 37.282 3.658 -31.385 1.00 93.19 1051 LEU A O 1
ATOM 8260 N N . ILE A 1 1052 ? 36.810 2.523 -33.269 1.00 91.19 1052 ILE A N 1
ATOM 8261 C CA . ILE A 1 1052 ? 35.449 2.124 -32.863 1.00 91.19 1052 ILE A CA 1
ATOM 8262 C C . ILE A 1 1052 ? 35.490 1.363 -31.541 1.00 91.19 1052 ILE A C 1
ATOM 8264 O O . ILE A 1 1052 ? 34.698 1.643 -30.647 1.00 91.19 1052 ILE A O 1
ATOM 8268 N N . LYS A 1 1053 ? 36.445 0.440 -31.389 1.00 88.69 1053 LYS A N 1
ATOM 8269 C CA . LYS A 1 1053 ? 36.610 -0.335 -30.160 1.00 88.69 1053 LYS A CA 1
ATOM 8270 C C . LYS A 1 1053 ? 36.857 0.556 -28.938 1.00 88.69 1053 LYS A C 1
ATOM 8272 O O . LYS A 1 1053 ? 36.303 0.281 -27.881 1.00 88.69 1053 LYS A O 1
ATOM 8277 N N . GLN A 1 1054 ? 37.689 1.593 -29.066 1.00 89.50 1054 GLN A N 1
ATOM 8278 C CA . GLN A 1 1054 ? 37.957 2.518 -27.960 1.00 89.50 1054 GLN A CA 1
ATOM 8279 C C . GLN A 1 1054 ? 36.752 3.398 -27.632 1.00 89.50 1054 GLN A C 1
ATOM 8281 O O . GLN A 1 1054 ? 36.437 3.560 -26.459 1.00 89.50 1054 GLN A O 1
ATOM 8286 N N . ILE A 1 1055 ? 36.064 3.921 -28.650 1.00 87.75 1055 ILE A N 1
ATOM 8287 C CA . ILE A 1 1055 ? 34.856 4.731 -28.452 1.00 87.75 1055 ILE A CA 1
ATOM 8288 C C . ILE A 1 1055 ? 33.772 3.904 -27.753 1.00 87.75 1055 ILE A C 1
ATOM 8290 O O . ILE A 1 1055 ? 33.198 4.359 -26.770 1.00 87.75 1055 ILE A O 1
ATOM 8294 N N . PHE A 1 1056 ? 33.538 2.672 -28.210 1.00 83.56 1056 PHE A N 1
ATOM 8295 C CA . PHE A 1 1056 ? 32.542 1.777 -27.620 1.00 83.56 1056 PHE A CA 1
ATOM 8296 C C . PHE A 1 1056 ? 32.836 1.485 -26.141 1.00 83.56 1056 PHE A C 1
ATOM 8298 O O . PHE A 1 1056 ? 31.940 1.547 -25.309 1.00 83.56 1056 PHE A O 1
ATOM 8305 N N . PHE A 1 1057 ? 34.108 1.258 -25.800 1.00 82.31 1057 PHE A N 1
ATOM 8306 C CA . PHE A 1 1057 ? 34.526 0.991 -24.424 1.00 82.31 1057 PHE A CA 1
ATOM 8307 C C . PHE A 1 1057 ? 34.276 2.173 -23.476 1.00 82.31 1057 PHE A C 1
ATOM 8309 O O . PHE A 1 1057 ? 33.851 1.968 -22.345 1.00 82.31 1057 PHE A O 1
ATOM 8316 N N . ILE A 1 1058 ? 34.507 3.405 -23.941 1.00 82.31 1058 ILE A N 1
ATOM 8317 C CA . ILE A 1 1058 ? 34.244 4.614 -23.146 1.00 82.31 1058 ILE A CA 1
ATOM 8318 C C . ILE A 1 1058 ? 32.748 4.791 -22.892 1.00 82.31 1058 ILE A C 1
ATOM 8320 O O . ILE A 1 1058 ? 32.354 5.072 -21.764 1.00 82.31 1058 ILE A O 1
ATOM 8324 N N . ILE A 1 1059 ? 31.924 4.607 -23.927 1.00 76.62 1059 ILE A N 1
ATOM 8325 C CA . ILE A 1 1059 ? 30.466 4.754 -23.816 1.00 76.62 1059 ILE A CA 1
ATOM 8326 C C . ILE A 1 1059 ? 29.887 3.717 -22.835 1.00 76.62 1059 ILE A C 1
ATOM 8328 O O . ILE A 1 1059 ? 28.942 4.013 -22.107 1.00 76.62 1059 ILE A O 1
ATOM 8332 N N . GLU A 1 1060 ? 30.455 2.510 -22.773 1.00 73.38 1060 GLU A N 1
ATOM 8333 C CA . GLU A 1 1060 ? 30.035 1.487 -21.805 1.00 73.38 1060 GLU A CA 1
ATOM 8334 C C . GLU A 1 1060 ? 30.526 1.740 -20.374 1.00 73.38 1060 GLU A C 1
ATOM 8336 O O . GLU A 1 1060 ? 29.803 1.434 -19.421 1.00 73.38 1060 GLU A O 1
ATOM 8341 N N . GLU A 1 1061 ? 31.736 2.282 -20.190 1.00 75.50 1061 GLU A N 1
ATOM 8342 C CA . GLU A 1 1061 ? 32.265 2.578 -18.852 1.00 75.50 1061 GLU A CA 1
ATOM 8343 C C . GLU A 1 1061 ? 31.399 3.600 -18.101 1.00 75.50 1061 GLU A C 1
ATOM 8345 O O . GLU A 1 1061 ? 31.181 3.419 -16.900 1.00 75.50 1061 GLU A O 1
ATOM 8350 N N . ASP A 1 1062 ? 30.857 4.601 -18.799 1.00 67.25 1062 ASP A N 1
ATOM 8351 C CA . ASP A 1 1062 ? 30.013 5.656 -18.222 1.00 67.25 1062 ASP A CA 1
ATOM 8352 C C . ASP A 1 1062 ? 28.722 5.100 -17.601 1.00 67.25 1062 ASP A C 1
ATOM 8354 O O . ASP A 1 1062 ? 28.463 5.261 -16.406 1.00 67.25 1062 ASP A O 1
ATOM 8358 N N . LYS A 1 1063 ? 27.992 4.273 -18.361 1.00 59.38 1063 LYS A N 1
ATOM 8359 C CA . LYS A 1 1063 ? 26.767 3.604 -17.883 1.00 59.38 1063 LYS A CA 1
ATOM 8360 C C . LYS A 1 1063 ? 27.013 2.701 -16.671 1.00 59.38 1063 LYS A C 1
ATOM 8362 O O . LYS A 1 1063 ? 26.137 2.498 -15.832 1.00 59.38 1063 LYS A O 1
ATOM 8367 N N . SER A 1 1064 ? 28.215 2.134 -16.558 1.00 57.84 1064 SER A N 1
ATOM 8368 C CA . SER A 1 1064 ? 28.592 1.301 -15.410 1.00 57.84 1064 SER A CA 1
ATOM 8369 C C . SER A 1 1064 ? 28.940 2.110 -14.152 1.00 57.84 1064 SER A C 1
ATOM 8371 O O . SER A 1 1064 ? 28.948 1.552 -13.050 1.00 57.84 1064 SER A O 1
ATOM 8373 N N . ALA A 1 1065 ? 29.275 3.395 -14.305 1.00 54.97 1065 ALA A N 1
ATOM 8374 C CA . ALA A 1 1065 ? 29.597 4.300 -13.208 1.00 54.97 1065 ALA A CA 1
ATOM 8375 C C . ALA A 1 1065 ? 28.333 4.916 -12.589 1.00 54.97 1065 ALA A C 1
ATOM 8377 O O . ALA A 1 1065 ? 28.273 5.025 -11.365 1.00 54.97 1065 ALA A O 1
ATOM 8378 N N . GLU A 1 1066 ? 27.308 5.215 -13.392 1.00 47.06 1066 GLU A N 1
ATOM 8379 C CA . GLU A 1 1066 ? 26.002 5.684 -12.898 1.00 47.06 1066 GLU A CA 1
ATOM 8380 C C . GLU A 1 1066 ? 25.330 4.650 -11.983 1.00 47.06 1066 GLU A C 1
ATOM 8382 O O . GLU A 1 1066 ? 24.999 4.966 -10.842 1.00 47.06 1066 GLU A O 1
ATOM 8387 N N . ASN A 1 1067 ? 25.301 3.373 -12.385 1.00 45.44 1067 ASN A N 1
ATOM 8388 C CA . ASN A 1 1067 ? 24.774 2.277 -11.555 1.00 45.44 1067 ASN A CA 1
ATOM 8389 C C . ASN A 1 1067 ? 25.556 2.032 -10.245 1.00 45.44 1067 ASN A C 1
ATOM 8391 O O . ASN A 1 1067 ? 25.088 1.313 -9.362 1.00 45.44 1067 ASN A O 1
ATOM 8395 N N . LYS A 1 1068 ? 26.769 2.584 -10.092 1.00 45.34 1068 LYS A N 1
ATOM 8396 C CA . LYS A 1 1068 ? 27.530 2.494 -8.832 1.00 45.34 1068 LYS A CA 1
ATOM 8397 C C . LYS A 1 1068 ? 27.169 3.598 -7.841 1.00 45.34 1068 LYS A C 1
ATOM 8399 O O . LYS A 1 1068 ? 27.412 3.401 -6.651 1.00 45.34 1068 LYS A O 1
ATOM 8404 N N . ASN A 1 1069 ? 26.611 4.719 -8.299 1.00 40.62 1069 ASN A N 1
ATOM 8405 C CA . ASN A 1 1069 ? 26.264 5.845 -7.429 1.00 40.62 1069 ASN A CA 1
ATOM 8406 C C . ASN A 1 1069 ? 24.950 5.617 -6.657 1.00 40.62 1069 ASN A C 1
ATOM 8408 O O . ASN A 1 1069 ? 24.833 6.110 -5.536 1.00 40.62 1069 ASN A O 1
ATOM 8412 N N . ASP A 1 1070 ? 24.042 4.778 -7.167 1.00 38.03 1070 ASP A N 1
ATOM 8413 C CA . ASP A 1 1070 ? 22.819 4.357 -6.452 1.00 38.03 1070 ASP A CA 1
ATOM 8414 C C . ASP A 1 1070 ? 23.077 3.401 -5.274 1.00 38.03 1070 ASP A C 1
ATOM 8416 O O . ASP A 1 1070 ? 22.212 3.162 -4.437 1.00 38.03 1070 ASP A O 1
ATOM 8420 N N . LEU A 1 1071 ? 24.300 2.884 -5.137 1.00 41.16 1071 LEU A N 1
ATOM 8421 C CA . LEU A 1 1071 ? 24.710 2.029 -4.018 1.00 41.16 1071 LEU A CA 1
ATOM 8422 C C . LEU A 1 1071 ? 25.466 2.802 -2.927 1.00 41.16 1071 LEU A C 1
ATOM 8424 O O . LEU A 1 1071 ? 26.309 2.214 -2.243 1.00 41.16 1071 LEU A O 1
ATOM 8428 N N . SER A 1 1072 ? 25.182 4.098 -2.744 1.00 32.38 1072 SER A N 1
ATOM 8429 C CA . SER A 1 1072 ? 25.828 4.985 -1.759 1.00 32.38 1072 SER A CA 1
ATOM 8430 C C . SER A 1 1072 ? 25.470 4.674 -0.291 1.00 32.38 1072 SER A C 1
ATOM 8432 O O . SER A 1 1072 ? 25.120 5.532 0.511 1.00 32.38 1072 SER A O 1
ATOM 8434 N N . VAL A 1 1073 ? 25.667 3.424 0.120 1.00 36.19 1073 VAL A N 1
ATOM 8435 C CA . VAL A 1 1073 ? 25.998 3.079 1.502 1.00 36.19 1073 VAL A CA 1
ATOM 8436 C C . VAL A 1 1073 ? 27.516 3.193 1.615 1.00 36.19 1073 VAL A C 1
ATOM 8438 O O . VAL A 1 1073 ? 28.214 2.433 0.947 1.00 36.19 1073 VAL A O 1
ATOM 8441 N N . ASN A 1 1074 ? 28.022 4.121 2.441 1.00 37.47 1074 ASN A N 1
ATOM 8442 C CA . ASN A 1 1074 ? 29.454 4.298 2.750 1.00 37.47 1074 ASN A CA 1
ATOM 8443 C C . ASN A 1 1074 ? 30.185 2.941 2.814 1.00 37.47 1074 ASN A C 1
ATOM 8445 O O . ASN A 1 1074 ? 30.052 2.198 3.790 1.00 37.47 1074 ASN A O 1
ATOM 8449 N N . LYS A 1 1075 ? 30.939 2.600 1.765 1.00 40.84 1075 LYS A N 1
ATOM 8450 C CA . LYS A 1 1075 ? 31.669 1.334 1.650 1.00 40.84 1075 LYS A CA 1
ATOM 8451 C C . LYS A 1 1075 ? 33.076 1.605 1.153 1.00 40.84 1075 LYS A C 1
ATOM 8453 O O . LYS A 1 1075 ? 33.259 2.154 0.073 1.00 40.84 1075 LYS A O 1
ATOM 8458 N N . GLU A 1 1076 ? 34.058 1.111 1.907 1.00 32.75 1076 GLU A N 1
ATOM 8459 C CA . GLU A 1 1076 ? 35.455 1.053 1.479 1.00 32.75 1076 GLU A CA 1
ATOM 8460 C C . GLU A 1 1076 ? 35.573 0.289 0.153 1.00 32.75 1076 GLU A C 1
ATOM 8462 O O . GLU A 1 1076 ? 35.320 -0.919 0.081 1.00 32.75 1076 GLU A O 1
ATOM 8467 N N . ILE A 1 1077 ? 36.017 0.976 -0.900 1.00 35.09 1077 ILE A N 1
ATOM 8468 C CA . ILE A 1 1077 ? 36.378 0.335 -2.165 1.00 35.09 1077 ILE A CA 1
ATOM 8469 C C . ILE A 1 1077 ? 37.898 0.194 -2.217 1.00 35.09 1077 ILE A C 1
ATOM 8471 O O . ILE A 1 1077 ? 38.642 1.174 -2.308 1.00 35.09 1077 ILE A O 1
ATOM 8475 N N . THR A 1 1078 ? 38.369 -1.053 -2.183 1.00 36.75 1078 THR A N 1
ATOM 8476 C CA . THR A 1 1078 ? 39.779 -1.405 -2.375 1.00 36.75 1078 THR A CA 1
ATOM 8477 C C . THR A 1 1078 ? 40.049 -1.686 -3.852 1.00 36.75 1078 THR A C 1
ATOM 8479 O O . THR A 1 1078 ? 39.583 -2.683 -4.405 1.00 36.75 1078 THR A O 1
ATOM 8482 N N . ILE A 1 1079 ? 40.815 -0.813 -4.504 1.00 40.84 1079 ILE A N 1
ATOM 8483 C CA . ILE A 1 1079 ? 41.202 -0.968 -5.911 1.00 40.84 1079 ILE A CA 1
ATOM 8484 C C . ILE A 1 1079 ? 42.478 -1.805 -5.981 1.00 40.84 1079 ILE A C 1
ATOM 8486 O O . ILE A 1 1079 ? 43.490 -1.439 -5.382 1.00 40.84 1079 ILE A O 1
ATOM 8490 N N . TRP A 1 1080 ? 42.451 -2.889 -6.754 1.00 44.84 1080 TRP A N 1
ATOM 8491 C CA . TRP A 1 1080 ? 43.589 -3.787 -6.965 1.00 44.84 1080 TRP A CA 1
ATOM 8492 C C . TRP A 1 1080 ? 44.263 -3.502 -8.313 1.00 44.84 1080 TRP A C 1
ATOM 8494 O O . TRP A 1 1080 ? 43.601 -3.153 -9.290 1.00 44.84 1080 TRP A O 1
ATOM 8504 N N . ASN A 1 1081 ? 45.589 -3.615 -8.385 1.00 54.28 1081 ASN A N 1
ATOM 8505 C CA . ASN A 1 1081 ? 46.308 -3.523 -9.655 1.00 54.28 1081 ASN A CA 1
ATOM 8506 C C . ASN A 1 1081 ? 46.214 -4.850 -10.442 1.00 54.28 1081 ASN A C 1
ATOM 8508 O O . ASN A 1 1081 ? 45.786 -5.878 -9.920 1.00 54.28 1081 ASN A O 1
ATOM 8512 N N . SER A 1 1082 ? 46.684 -4.853 -11.692 1.00 29.62 1082 SER A N 1
ATOM 8513 C CA . SER A 1 1082 ? 46.699 -6.035 -12.572 1.00 29.62 1082 SER A CA 1
ATOM 8514 C C . SER A 1 1082 ? 47.568 -7.207 -12.082 1.00 29.62 1082 SER A C 1
ATOM 8516 O O . SER A 1 1082 ? 47.630 -8.238 -12.747 1.00 29.62 1082 SER A O 1
ATOM 8518 N N . ARG A 1 1083 ? 48.246 -7.066 -10.936 1.00 36.09 1083 ARG A N 1
ATOM 8519 C CA . ARG A 1 1083 ? 49.022 -8.112 -10.253 1.00 36.09 1083 ARG A CA 1
ATOM 8520 C C . ARG A 1 1083 ? 48.347 -8.621 -8.975 1.00 36.09 1083 ARG A C 1
ATOM 8522 O O . ARG A 1 1083 ? 48.878 -9.536 -8.359 1.00 36.09 1083 ARG A O 1
ATOM 8529 N N . GLY A 1 1084 ? 47.192 -8.066 -8.599 1.00 32.56 1084 GLY A N 1
ATOM 8530 C CA . GLY A 1 1084 ? 46.477 -8.438 -7.381 1.00 32.56 1084 GLY A CA 1
ATOM 8531 C C . GLY A 1 1084 ? 46.989 -7.755 -6.112 1.00 32.56 1084 GLY A C 1
ATOM 8532 O O . GLY A 1 1084 ? 46.723 -8.263 -5.030 1.00 32.56 1084 GLY A O 1
ATOM 8533 N N . ASP A 1 1085 ? 47.679 -6.612 -6.211 1.00 46.03 1085 ASP A N 1
ATOM 8534 C CA . ASP A 1 1085 ? 48.055 -5.805 -5.038 1.00 46.03 1085 ASP A CA 1
ATOM 8535 C C . ASP A 1 1085 ? 47.080 -4.638 -4.823 1.00 46.03 1085 ASP A C 1
ATOM 8537 O O . ASP A 1 1085 ? 46.650 -3.998 -5.789 1.00 46.03 1085 ASP A O 1
ATOM 8541 N N . VAL A 1 1086 ? 46.785 -4.306 -3.561 1.00 47.00 1086 VAL A N 1
ATOM 8542 C CA . VAL A 1 1086 ? 45.976 -3.132 -3.195 1.00 47.00 1086 VAL A CA 1
ATOM 8543 C C . VAL A 1 1086 ? 46.696 -1.850 -3.617 1.00 47.00 1086 VAL A C 1
ATOM 8545 O O . VAL A 1 1086 ? 47.776 -1.531 -3.124 1.00 47.00 1086 VAL A O 1
ATOM 8548 N N . LYS A 1 1087 ? 46.084 -1.091 -4.526 1.00 48.75 1087 LYS A N 1
ATOM 8549 C CA . LYS A 1 1087 ? 46.607 0.171 -5.060 1.00 48.75 1087 LYS A CA 1
ATOM 8550 C C . LYS A 1 1087 ? 46.126 1.382 -4.256 1.00 48.75 1087 LYS A C 1
ATOM 8552 O O . LYS A 1 1087 ? 46.885 2.335 -4.102 1.00 48.75 1087 LYS A O 1
ATOM 8557 N N . LYS A 1 1088 ? 44.874 1.368 -3.780 1.00 46.03 1088 LYS A N 1
ATOM 8558 C CA . LYS A 1 1088 ? 44.268 2.435 -2.964 1.00 46.03 1088 LYS A CA 1
ATOM 8559 C C . LYS A 1 1088 ? 42.952 1.948 -2.346 1.00 46.03 1088 LYS A C 1
ATOM 8561 O O . LYS A 1 1088 ? 42.180 1.294 -3.045 1.00 46.03 1088 LYS A O 1
ATOM 8566 N N . THR A 1 1089 ? 42.690 2.317 -1.095 1.00 34.22 1089 THR A N 1
ATOM 8567 C CA . THR A 1 1089 ? 41.352 2.245 -0.489 1.00 34.22 1089 THR A CA 1
ATOM 8568 C C . THR A 1 1089 ? 40.759 3.649 -0.484 1.00 34.22 1089 THR A C 1
ATOM 8570 O O . THR A 1 1089 ? 41.447 4.603 -0.109 1.00 34.22 1089 THR A O 1
ATOM 8573 N N . ILE A 1 1090 ? 39.536 3.792 -0.986 1.00 44.53 1090 ILE A N 1
ATOM 8574 C CA . ILE A 1 1090 ? 38.786 5.052 -0.996 1.00 44.53 1090 ILE A CA 1
ATOM 8575 C C . ILE A 1 1090 ? 37.570 4.841 -0.091 1.00 44.53 1090 ILE A C 1
ATOM 8577 O O . ILE A 1 1090 ? 36.894 3.821 -0.238 1.00 44.53 1090 ILE A O 1
ATOM 8581 N N . ASN A 1 1091 ? 37.378 5.766 0.852 1.00 32.91 1091 ASN A N 1
ATOM 8582 C CA . ASN A 1 1091 ? 36.167 5.859 1.668 1.00 32.91 1091 ASN A CA 1
ATOM 8583 C C . ASN A 1 1091 ? 35.058 6.542 0.888 1.00 32.91 1091 ASN A C 1
ATOM 8585 O O . ASN A 1 1091 ? 35.387 7.560 0.230 1.00 32.91 1091 ASN A O 1
#

Sequence (1091 aa):
MQKKVLFVLAILFLSMLQSSLASAQENKLKSAVERISYHAEQYEAGNINYAQFVAETSEAQSEINALLNSKDITQEEMNNALGEAEKTNIVKIEGENSEIAVEEAAFLWKDIAFDGNKIQVKREIVPTVVKQGNQEILTHKAEVEVNFANDASGMDVIGKIDEVQTLAKTFNLDPNIQTANDVAKEAVNLQNLFNEYSKQSSKSCEETMTEIFGEENKKSDLEISVKQYEIHNDKGLKTIAEVQSCDNCQGQDTWKFIKVNFFLEDNGEKINRPFTSDSNKEMFEDFGATALKQEIINSMNILNELLSAGNYRAAASVMERIEVINNVWDEKSNNVWNEIKSASSPKIAEANKRTENFLDRNQFFNSLLQDYPKRTSYYEQQEFEKILSQSIKENGEEICANKIDDNANEKIDCSDDLCVGQVCGEEISTITEDDETTEIKTPMYCISGVCQAKKEKEKEGQPICGNKICETGEEQTCYEDCRIYYCPLEPVCIERKISCAVPADCEIPLCGAVDCVDGQCKTIALEECKQTQCIDGEEKRLDCSSGGKIISEICSNGLWKKTNKECSVSEQIQEPSELVAEVKQEVCEVKEDCGGNNACKEGQCVAVPINAKTKPSLTEKTQENINGISFTGEAVSITSTGITGLLEPGSEKPKNYKRPVDVEDGSASPLTGVAREEKITEIVEAFEKQKEEEAITFSPSFEDLLPEELEVFAAKGICKTSQGKTESLLTFTGGGESFSAVSSLQAKYQEGGAEWCSFELSNLLKKREEIESSFNNDFARWFFEEHLAKAADNWEQKEEPIEEIYWQVIENQIQTAKMMECSGMRELAEYHPIQINYQSELGNLEYTETIEFVKLPGMSKEVRIITPNIKMIILPNKDFIISELKKAMKTYSFLGSSETAAERGRLGGLVAEEKQMIFNNQDILDKINKISGNYKDGKIDIQIRIDDGEETIYNLYARAGSEDIRAQPMPPEETPSTDIKITIPFSDIYELVKKSMEHTYERKAPWNNGLSVAERAKSITNWISMWINTRNLMNSIAVLPEKESGDIKDLIKQIFFIIEEDKSAENKNDLSVNKEITIWNSRGDVKKTIN

Foldseek 3Di:
DVVVVVVVVVVVVVVVVLVVVQVVLLVQLLVLLLQLQVLVVCCLVVVAFPLVSLLSNLVSQVSNQVSQPDPSHDPVSCCSRQNDWFWAQWAAEPPDPFIDGHPGTDTKGWDFSYQHQFKTKIKIWGFYWYDDPPDTDTTTGIDIDIFTRDVLVPDPLQVLLLVLLVLLQVCVVPQDLVSLLVSLQSQLLSQLSVQVSQVNDPDALVVVLCVNFNPVQWFDKFKKKWKWFFLDDDPQKTKIWIWIWGPPPDGPPDATFIAIAIFIAHSNRTDDDQDPPPPPLVVCLPPDPVRLLVLLLVLSVVLSVCVVVVNVVVSVVSRSVNRSSRVSLRVVLLPCQVVQVPPPDSSVVSNVSSSVSSVVVVVSVCVSRVPTDMDMFIWMKIKGKDFSDKDQQLPDPQPLAPQDRRSPPPAHRLSDPSQAFPFHAWDWDWDDDDNDTDTDTATFGNHPSDTGGDPPDDDPDDDDDDDPDDDPDDPDDPPPPDDDDDDDDDDDDDDAPQFDPFLVVHDDPQFARWTQDPRGTDGPDGHPRDDQFDDAADFDWDQAPVRDIDGQWGHDPRDTDGPPDDRDPDDDDDDDDDDDDDDDAQFDDAQVSQPDQWTHDPRHTHHDDDDDDDDDDDDDDDDDDDDDDDDDDDDDDDDDDDDDDDDDDDDDDDDDDDDDDDDDDDDDDDDDDDDDDDDDDDDDPDPPDDDDDDDDDDDDDPVPDDLQSMFIKMKMWMWMGTSNDTRIGIHIDTTYPSSVSSVVSSSVCNVFNLSSLVVVLVSLVVVQVSLQVNVAQVVVCCLQVPVLVVVLVPNVSSVSSVVSSVVSLLVSQVSNQVSCVSNVHQDDPDHDWYFYWYDDLQWTKTKTWDWDFFDDPPDPGTGTTIKIKIQIFGARHLVSVLVVQQVCLAVQWDDDDPVVRVQCVVQQRDHPVLVVLCLVDVVLLVLLQVVLVVDPPQKFWEWEFEDAVPDTSWIKIWIDHNPDIHIIRYDPVPRPDGPKYKYFYSVLVSVLVRLLRSLDDIDIRPRVPPVDVVVVVSVVVSVVSNLVSLVVRLVRMDMPPPVCSVSVSVSVSVSVVSVVVVVVVVVVVVVPPDDWDFDADPVGHGPDTDD

Secondary structure (DSSP, 8-state):
-HHHHHHHHHHHHHHHHHHHHHHHHHHHHHHHHHHHHHHHHHHHTTSS-HHHHHHHHHHHHHHHHHHHTSTT--HHHHHHHH-SPEEEEEEEETTSS-EEEEEEEEEEEEEEEEE-SSEEEEEEEEEEEEEETTEEEEEEEEEEEEEEPPGGGG--HHHHHHHHHHHHHHHHHS--HHHHHHHHHHHHHHHHHHHHHHHH--S-HHHHHHHHH-GGGEEEEEEEEEEEEEEEEETTEEEEEEEEE-TT--SSS----EEEEEEEEETTEE------TT--GGGGTT--HHHHHHHHHHHHHHHHHHHHTT-HHHHHHHHHHHHHHHHHHHHHHH--HHHHTTSSSHHHHHHHHHHHHHHHHHHHHHHHTTTS-EEEEEEEEEEEEEEEEEEE-------TTSSS-SS-SS--GGGSGGGTTSEEEEEEEEEEETTEEEEEEEEEEEETTEEEE------PPPP--------TT--S-S-SS-----------------B-SSGGGSPPPSSSEEEEETTEEEEEE-------PPPTT-EEEEE-TTS-EEEEEEEETTEEEE------------PPPP----------SSGGGS-SSEEEETTEEEEPP-PPP-PPP-----------------------------------------------------------------S-TTS-----------PPPGGGS-GGGEEEEEEEEEEEEETTEEEEEEEEEEESHHHHHHHHHHHHHHTT-HHHHHHHHHHHHHHHHHHHHHSSHHHHHHIIIIIGGG-GGGGGGGGHHHHHHHHHHHHHHHHHHHHHHHHT--SPP-----EEEEEETTEEEEEEEEEEEE--TT-SS-EEEEEEEEEEEE---HHHHHHHHHHHHHHT--SSSHHHHHHHHHHTSS-HHHHHHHHH-HHHHHHHHHHHTTSGGG-EEEEEEEEETTEEEEEEEEEE-SS-EEEEE--GGGPPP-SEEEEEEHHHHHHHHHHHHTTT-EEE-GGG-S--HHHHHHHHHHHHHHHHHHHHHHHH-EEESGGGHHHHHHHHHHHHHHHHHHHHHHHHHTT-S---EEEEPTTS-EEEEE-

Solvent-accessible surface area (backbone atoms only — not comparable to full-atom values): 63979 Å² total; per-residue (Å²): 110,70,71,60,52,51,51,53,50,50,51,54,50,50,51,55,52,54,56,54,55,55,54,51,54,32,53,48,48,30,52,31,55,51,44,40,32,51,42,50,51,34,35,68,72,61,78,39,48,56,42,56,34,52,25,55,37,43,48,29,38,50,54,40,29,56,49,55,68,35,94,81,65,48,72,68,43,49,32,74,47,71,42,84,63,37,77,35,42,63,30,38,36,70,98,50,104,40,31,44,78,48,95,67,66,40,60,31,34,75,50,75,57,34,84,53,84,56,38,31,32,36,37,34,33,42,29,27,36,40,76,62,83,96,42,80,42,83,47,47,40,58,46,79,48,81,42,69,43,58,76,53,92,73,56,57,62,55,64,49,50,52,48,38,26,52,37,42,43,49,22,73,76,53,83,42,74,66,42,30,45,52,29,16,48,50,44,43,43,49,27,55,50,46,46,53,45,60,76,67,48,89,62,53,53,64,60,50,44,36,72,66,58,36,69,90,25,50,71,45,65,32,47,36,40,36,38,38,27,49,76,44,76,58,96,59,39,31,33,38,40,37,41,34,34,25,89,62,39,64,48,101,85,44,70,63,50,69,49,58,48,61,47,42,26,52,36,76,42,72,59,85,66,88,76,72,85,78,64,67,59,73,81,52,72,82,51,51,74,69,54,46,53,50,50,42,52,54,39,51,54,52,30,54,54,26,50,74,68,69,36,59,70,65,25,48,58,37,39,53,50,42,34,49,50,47,49,56,49,46,54,57,42,65,63,44,60,86,82,30,72,83,47,99,51,41,71,62,54,42,54,49,48,35,51,50,43,40,53,54,50,52,52,47,54,52,63,75,50,60,89,37,60,71,48,78,50,60,32,41,34,40,40,30,52,43,78,53,27,76,45,72,61,73,76,31,82,62,50,28,54,71,80,43,47,55,37,69,77,87,36,45,20,27,59,26,80,89,16,62,71,36,64,29,48,69,48,78,44,74,49,77,60,92,96,44,80,45,78,44,76,41,67,14,22,9,55,94,58,35,72,39,64,73,77,78,70,75,82,72,77,78,82,84,84,82,75,98,67,88,66,96,85,68,97,70,79,96,77,77,91,82,86,87,90,89,87,78,88,79,79,92,71,80,84,74,68,55,64,21,93,43,44,86,57,38,80,70,54,74,50,29,48,55,37,45,56,94,45,25,54,40,78,78,45,85,46,84,66,63,74,80,71,42,59,68,74,44,69,45,69,45,80,33,98,86,76,49,75,44,61,40,28,38,20,54,90,36,36,78,41,74,61,88,60,74,84,76,92,76,83,82,92,76,88,82,82,88,81,92,76,84,92,66,86,69,71,26,91,44,46,85,69,20,79,78,76,28,37,43,53,97,40,30,62,39,80,56,85,80,78,78,81,82,75,82,85,87,83,80,89,86,88,80,82,88,78,84,80,88,81,82,86,84,90,78,88,88,80,89,80,87,88,82,86,86,80,88,90,88,79,86,82,88,83,90,84,82,85,84,90,84,91,87,87,87,80,83,89,88,86,90,83,88,88,85,89,84,90,89,88,90,89,75,93,85,76,91,80,86,87,82,90,79,92,73,88,80,72,86,59,85,84,76,61,61,66,82,53,32,40,33,33,30,42,36,38,37,32,37,38,41,86,87,46,70,48,60,47,54,48,75,49,50,38,31,80,77,30,46,59,21,51,60,43,26,56,63,34,71,76,52,33,43,62,52,24,47,51,54,34,51,53,44,49,51,57,45,53,43,42,56,73,26,55,38,58,68,43,51,46,46,42,51,70,55,53,47,63,73,33,72,95,52,52,80,69,59,51,52,28,59,50,50,54,53,48,51,51,53,52,45,41,54,52,39,51,51,23,27,58,48,42,66,47,80,73,68,75,96,74,73,71,47,73,30,82,41,79,57,92,45,29,35,41,39,34,42,45,44,81,44,78,44,71,53,90,93,54,96,56,70,42,66,40,71,42,52,36,40,37,47,30,82,39,82,49,68,68,54,55,44,49,51,34,38,48,24,16,75,68,47,33,48,80,70,57,74,65,58,11,50,47,15,52,75,55,25,51,45,48,75,65,60,47,50,55,48,75,70,32,61,72,56,44,53,48,47,44,60,59,10,64,78,39,78,90,47,32,35,38,35,34,42,33,32,26,56,87,92,44,75,36,30,30,35,41,31,43,40,38,86,88,48,67,37,36,44,31,34,50,79,92,73,55,71,94,55,71,31,42,35,39,35,53,40,70,52,53,50,52,45,52,51,57,57,42,70,68,68,41,68,51,66,43,79,89,67,67,63,82,42,71,62,57,59,48,43,55,52,49,51,52,50,51,50,52,54,46,52,50,50,43,56,68,64,43,45,42,39,56,63,90,49,34,65,62,49,49,54,48,52,53,53,54,53,51,53,64,52,52,54,63,58,50,57,70,54,60,81,59,75,62,98,56,77,46,73,42,62,46,100,84,72,46,83,72,48,76,45,120

Radius of gyration: 43.75 Å; Cα contacts (8 Å, |Δi|>4): 1490; chains: 1; bounding box: 105×117×143 Å